Protein AF-L7JK19-F1 (afdb_monomer_lite)

pLDDT: mean 79.65, std 25.11, range [22.16, 98.88]

Organism: Pyricularia oryzae (strain P131) (NCBI:txid1143193)

Foldseek 3Di:
DDDDDDDDDDDDDDDDDDDPPDCDDPPDDDVVNCLLQCVLVVVVVVQQVVQVVVCVVVVLLVQVVFDWQDCDVPDADFPPADFQDQDPQWRQRHPPDLLRIWGKFLKTFHIFDWVVNLVDPGFQWFAKEWDADPVGWIKMWTDGQQFIWIFTQDLSRDTQTAATEGQQAGGDSQKAWYDAFQWIWIFGQPFQRAIWIAGNVVSVPTDSVDHDHDDPVPGTLAGHQPFPRRHARYKEDANVQQKIWGAQGDDCPDPQNRHTWIWGRPPRNDIDTQAHDNPQHGFQDKYWAQDQALQPVRHRFIWIQTQRQFWGWIKRCSRRHDIDTLDTDGDFQRGGFHDKDAQDRNYGFKIKTFRQCSLVVLTDPNVVQFGKIWIWGCNDVNDIDRQAMDTDQAHFGWADWDHDNQWIWTFTAQQGTWIKGNVCCVVPVNCPVIDTNIGIGNHSVCCPPDRRTHHGHFFFNYKYQPRQSRWIWTATRRHGITIMHRNPPPRPPPVPPVCPPVNVVLCVLLVLLVVLLVLCVLLVALCNVLSVLLNVLSVLLVVLLVLLVVVVVVVVVVVVCPPDDDDDDPCSVVVSVVSLVVSVVSLVVSLVVLVCCLVCVLVSVVVSLVVCLVVLVQSNLVSLCVVQVAAEAPFQPHSGDDFDADPPGDGDGPCRPRVHGHHSNVVSSVSSNVSSVSSSVSSVVSVVSSVLSVCVSVCDPVSVVVCVCVVVVVVPDDDDDSHDDDDDDDDDDDDDDDDDDDDYDDDDDDDDDDDDDDDDDDDDDDDDDDDDDDDDDDDDDDDDDDDDDDDDDDDDDDDDDDDD

Secondary structure (DSSP, 8-state):
-------------------------GGG--HHHHHHTTHHHHHHHHHHHHHHHHHHHTTTT-GGGSPPP----SS---SSSS-B--BTTEEESSTT-GGGEEEEESEEEEEEEETTTTT-SS-----EEEEE-TT--EEEEEEETTEEEEEEE-TT--EEEEEEEE-SSS--S-EEEEEETTEEEEEESSTT--EEEEEGGGGTT--TTS-EE--TTTTEEEEE--STTS--SEEEEETTTTEEEEES-S-TTSTTTTSEEEEE-SSTTS--EEEEE-TTS--SEEEEEE--SS-TTTTT-EEEEEE-BS-EEEEE-SSTTS-EEEEEE--TT-S-EEEEEES-SSS-SEEEEEETTHHHHT-GGGGGSB-EEEEEE-SSTTS-EEEEEEE-SS-B----EEEETTEEEEE-BTT-EEEEE-TTTTT-TT-TT-EEEEEE-S-TTTTTSTTSS-SSS-SEEEEE---TT-EEEEEESSSEEEEEEETT------------HHHHHHHHHHHHHHHHHHHHHHTT-TTHHHHHHHHHHHHHHHHHHHHHHHHHHHHHHTTT-TTT-----STHHHHHHHHHHHHHHHHHHHHHHHHHGGGTHHHHHHHHHHHHHHTT-HHHHHHHHHHTT--SSSSTTSS--SPPBPTTSPBPPHHHHH---S-SHHHHHHHHHHHHHHHHHHHHHHHHHHHHHHHHHHT-HHHHHHHHHHHHHHTTS----SS---------------------------------------------------------------------------------

Sequence (804 aa):
MKSIHILAALTGLDTVVGAASGVASAAGATREMLYESGQIHMDIMAKKEAYWASREAEGIMNSSQYPSYSTDSSNFRLAEAAPVPCVNGLAKVRPNDAKYTFKCSNVDFYDFVSHADLGSTRGEGASSWGWTSPEGREFVAIAQSDGAAFAEVTKEGKLVYLGRLPQYSSVSIWREMKGYKNYLVIGSEATNHGVQIFDFRKLLTVDPAKPVVFSNTRDLTARWNGLPTGRSHNVVVNEEKNYGVAVGAMPRTSTCRSGLIFFDLTDPANPKDLGCASGDGYVHDAQCIVYRGPDTKYNGRDICYGYNEDTLTIYDVTDKKSTKIISRTTYPGAAYTHQGWVTNTTWQEYLVLDDEYDEYDRVGPGSQRRAVTYFWDIRSLDAPKQTGFFRSSVNGVDHNQFVVGKYAFQSNYGSGLRVLDLSTLPRDPTGAGVSEVAYFDVYPEDDNMTGGGQVEFQGTWSSYPFFKSGFIVVNTIERGAYVLKMTNREAGSCSRRTSSWGDMLFLGVVGAAIYEIVHATQLSLPTYPLTIPVLLLPLLALANTLFAVRSTALRLRARGDLATAKPFPPHPTTLVTILQIIQAIIAAVLATLLAATPAVDSCLLEQRWQHMYSAHDGDGIRRIQDALGCCGFNSPRDRAWPFPHGRGGQQTRCEEAWGRHGSCRAPWTDAMRVGVGVELGVVVVVEIVQVLVLLVLTGFPYVRRGLWYIMNHQTNRREYPVHNAWRERCTHDRERNGDLYRDRPLLAAEGSDAESCDEDEDATNEQPCGHCGRKSDGEQTQESANNLLALDSSIVPNVWRGDT

Structure (mmCIF, N/CA/C/O backbone):
data_AF-L7JK19-F1
#
_entry.id   AF-L7JK19-F1
#
loop_
_atom_site.group_PDB
_atom_site.id
_atom_site.type_symbol
_atom_site.label_atom_id
_atom_site.label_alt_id
_atom_site.label_comp_id
_atom_site.label_asym_id
_atom_site.label_entity_id
_atom_site.label_seq_id
_atom_site.pdbx_PDB_ins_code
_atom_site.Cartn_x
_atom_site.Cartn_y
_atom_site.Cartn_z
_atom_site.occupancy
_atom_site.B_iso_or_equiv
_atom_site.auth_seq_id
_atom_site.auth_comp_id
_atom_site.auth_asym_id
_atom_site.auth_atom_id
_atom_site.pdbx_PDB_model_num
ATOM 1 N N . MET A 1 1 ? 62.896 -20.019 35.235 1.00 31.55 1 MET A N 1
ATOM 2 C CA . MET A 1 1 ? 64.074 -19.514 35.986 1.00 31.55 1 MET A CA 1
ATOM 3 C C . MET A 1 1 ? 63.941 -18.003 36.112 1.00 31.55 1 MET A C 1
ATOM 5 O O . MET A 1 1 ? 63.598 -17.432 35.091 1.00 31.55 1 MET A O 1
ATOM 9 N N . LYS A 1 2 ? 64.268 -17.398 37.273 1.00 30.81 2 LYS A N 1
ATOM 10 C CA . LYS A 1 2 ? 64.344 -15.932 37.542 1.00 30.81 2 LYS A CA 1
ATOM 11 C C . LYS A 1 2 ? 63.002 -15.178 37.318 1.00 30.81 2 LYS A C 1
ATOM 13 O O . LYS A 1 2 ? 62.566 -15.091 36.183 1.00 30.81 2 LYS A O 1
ATOM 18 N N . SER A 1 3 ? 62.208 -14.713 38.296 1.00 31.53 3 SER A N 1
ATOM 19 C CA . SER A 1 3 ? 62.415 -14.148 39.659 1.00 31.53 3 SER A CA 1
ATOM 20 C C . SER A 1 3 ? 62.806 -12.658 39.681 1.00 31.53 3 SER A C 1
ATOM 22 O O . SER A 1 3 ? 63.523 -12.239 38.781 1.00 31.53 3 SER A O 1
ATOM 24 N N . ILE A 1 4 ? 62.428 -11.952 40.775 1.00 36.91 4 ILE A N 1
ATOM 25 C CA . ILE A 1 4 ? 62.738 -10.538 41.155 1.00 36.91 4 ILE A CA 1
ATOM 26 C C . ILE A 1 4 ? 61.812 -9.486 40.487 1.00 36.91 4 ILE A C 1
ATOM 28 O O . ILE A 1 4 ? 61.564 -9.619 39.297 1.00 36.91 4 ILE A O 1
ATOM 32 N N . HIS A 1 5 ? 61.310 -8.388 41.097 1.00 34.41 5 HIS A N 1
ATOM 33 C CA . HIS A 1 5 ? 60.903 -7.930 42.468 1.00 34.41 5 HIS A CA 1
ATOM 34 C C . HIS A 1 5 ? 60.255 -6.501 42.297 1.00 34.41 5 HIS A C 1
ATOM 36 O O . HIS A 1 5 ? 60.259 -6.015 41.171 1.00 34.41 5 HIS A O 1
ATOM 42 N N . ILE A 1 6 ? 59.674 -5.735 43.249 1.00 29.83 6 ILE A N 1
ATOM 43 C CA . ILE A 1 6 ? 59.471 -5.797 44.722 1.00 29.83 6 ILE A CA 1
ATOM 44 C C . ILE A 1 6 ? 58.149 -5.065 45.132 1.00 29.83 6 ILE A C 1
ATOM 46 O O . ILE A 1 6 ? 57.419 -4.601 44.263 1.00 29.83 6 ILE A O 1
ATOM 50 N N . LEU A 1 7 ? 57.831 -4.951 46.434 1.00 27.73 7 LEU A N 1
ATOM 51 C CA . LEU A 1 7 ? 56.705 -4.166 46.999 1.00 27.73 7 LEU A CA 1
ATOM 52 C C . LEU A 1 7 ? 57.021 -2.662 47.190 1.00 27.73 7 LEU A C 1
ATOM 54 O O . LEU A 1 7 ? 58.099 -2.332 47.675 1.00 27.73 7 LEU A O 1
ATOM 58 N N . ALA A 1 8 ? 56.032 -1.780 46.993 1.00 26.56 8 ALA A N 1
ATOM 59 C CA . ALA A 1 8 ? 55.906 -0.475 47.671 1.00 26.56 8 ALA A CA 1
ATOM 60 C C . ALA A 1 8 ? 54.434 -0.007 47.633 1.00 26.56 8 ALA A C 1
ATOM 62 O O . ALA A 1 8 ? 53.707 -0.394 46.719 1.00 26.56 8 ALA A O 1
ATOM 63 N N . ALA A 1 9 ? 53.970 0.780 48.612 1.00 26.75 9 ALA A N 1
ATOM 64 C CA . ALA A 1 9 ? 52.547 1.116 48.755 1.00 26.75 9 ALA A CA 1
ATOM 65 C C . ALA A 1 9 ? 52.278 2.507 49.367 1.00 26.75 9 ALA A C 1
ATOM 67 O O . ALA A 1 9 ? 53.083 2.999 50.149 1.00 26.75 9 ALA A O 1
ATOM 68 N N . LEU A 1 10 ? 51.081 3.035 49.067 1.00 27.39 10 LEU A N 1
ATOM 69 C CA . LEU A 1 10 ? 50.302 4.045 49.810 1.00 27.39 10 LEU A CA 1
ATOM 70 C C . LEU A 1 10 ? 50.935 5.420 50.109 1.00 27.39 10 LEU A C 1
ATOM 72 O O . LEU A 1 10 ? 51.762 5.565 51.003 1.00 27.39 10 LEU A O 1
ATOM 76 N N . THR A 1 11 ? 50.357 6.475 49.525 1.00 29.42 11 THR A N 1
ATOM 77 C CA . THR A 1 11 ? 49.696 7.577 50.273 1.00 29.42 11 THR A CA 1
ATOM 78 C C . THR A 1 11 ? 48.943 8.507 49.310 1.00 29.42 11 THR A C 1
ATOM 80 O O . THR A 1 11 ? 49.344 8.643 48.159 1.00 29.42 11 THR A O 1
ATOM 83 N N . GLY A 1 12 ? 47.856 9.140 49.776 1.00 25.69 12 GLY A N 1
ATOM 84 C CA . GLY A 1 12 ? 47.036 10.080 48.992 1.00 25.69 12 GLY A CA 1
ATOM 85 C C . GLY A 1 12 ? 45.582 9.625 48.840 1.00 25.69 12 GLY A C 1
ATOM 86 O O . GLY A 1 12 ? 45.252 8.916 47.894 1.00 25.69 12 GLY A O 1
ATOM 87 N N . LEU A 1 13 ? 44.725 10.031 49.781 1.00 29.91 13 LEU A N 1
ATOM 88 C CA . LEU A 1 13 ? 43.270 9.857 49.720 1.00 29.91 13 LEU A CA 1
ATOM 89 C C . LEU A 1 13 ? 42.568 11.219 49.529 1.00 29.91 13 LEU A C 1
ATOM 91 O O . LEU A 1 13 ? 43.178 12.266 49.729 1.00 29.91 13 LEU A O 1
ATOM 95 N N . ASP A 1 14 ? 41.266 11.128 49.248 1.00 27.88 14 ASP A N 1
ATOM 96 C CA . ASP A 1 14 ? 40.206 12.141 49.398 1.00 27.88 14 ASP A CA 1
ATOM 97 C C . ASP A 1 14 ? 39.955 13.197 48.303 1.00 27.88 14 ASP A C 1
ATOM 99 O O . ASP A 1 14 ? 40.833 13.909 47.826 1.00 27.88 14 ASP A O 1
ATOM 103 N N . THR A 1 15 ? 38.653 13.332 48.001 1.00 29.36 15 THR A N 1
ATOM 104 C CA . THR A 1 15 ? 37.989 14.202 47.002 1.00 29.36 15 THR A CA 1
ATOM 105 C C . THR A 1 15 ? 38.393 13.911 45.544 1.00 29.36 15 THR A C 1
ATOM 107 O O . THR A 1 15 ? 39.557 13.950 45.184 1.00 29.36 15 THR A O 1
ATOM 110 N N . VAL A 1 16 ? 37.485 13.570 44.623 1.00 30.08 16 VAL A N 1
ATOM 111 C CA . VAL A 1 16 ? 36.090 14.025 44.449 1.00 30.08 16 VAL A CA 1
ATOM 112 C C . VAL A 1 16 ? 35.082 12.864 44.392 1.00 30.08 16 VAL A C 1
ATOM 114 O O . VAL A 1 16 ? 35.345 11.828 43.791 1.00 30.08 16 VAL A O 1
ATOM 117 N N . VAL A 1 17 ? 33.886 13.073 44.957 1.00 38.72 17 VAL A N 1
ATOM 118 C CA . VAL A 1 17 ? 32.705 12.216 44.740 1.00 38.72 17 VAL A CA 1
ATOM 119 C C . VAL A 1 17 ? 31.869 12.788 43.592 1.00 38.72 17 VAL A C 1
ATOM 121 O O . VAL A 1 17 ? 31.407 13.923 43.683 1.00 38.72 17 VAL A O 1
ATOM 124 N N . GLY A 1 18 ? 31.634 12.005 42.536 1.00 37.06 18 GLY A N 1
ATOM 125 C CA . GLY A 1 18 ? 30.728 12.374 41.443 1.00 37.06 18 GLY A CA 1
ATOM 126 C C . GLY A 1 18 ? 30.811 11.437 40.232 1.00 37.06 18 GLY A C 1
ATOM 127 O O . GLY A 1 18 ? 31.878 10.920 39.926 1.00 37.06 18 GLY A O 1
ATOM 128 N N . ALA A 1 19 ? 29.681 11.242 39.543 1.00 34.31 19 ALA A N 1
ATOM 129 C CA . ALA A 1 19 ? 29.569 10.573 38.236 1.00 34.31 19 ALA A CA 1
ATOM 130 C C . ALA A 1 19 ? 30.125 9.128 38.126 1.00 34.31 19 ALA A C 1
ATOM 132 O O . ALA A 1 19 ? 30.919 8.821 37.241 1.00 34.31 19 ALA A O 1
ATOM 133 N N . ALA A 1 20 ? 29.624 8.208 38.960 1.00 33.53 20 ALA A N 1
ATOM 134 C CA . ALA A 1 20 ? 29.846 6.758 38.819 1.00 33.53 20 ALA A CA 1
ATOM 135 C C . ALA A 1 20 ? 28.525 5.953 38.833 1.00 33.53 20 ALA A C 1
ATOM 137 O O . ALA A 1 20 ? 28.400 4.928 39.497 1.00 33.53 20 ALA A O 1
ATOM 138 N N . SER A 1 21 ? 27.511 6.440 38.112 1.00 34.91 21 SER A N 1
ATOM 139 C CA . SER A 1 21 ? 26.184 5.817 38.001 1.00 34.91 21 SER A CA 1
ATOM 140 C C . SER A 1 21 ? 25.617 6.055 36.598 1.00 34.91 21 SER A C 1
ATOM 142 O O . SER A 1 21 ? 25.100 7.135 36.319 1.00 34.91 21 SER A O 1
ATOM 144 N N . GLY A 1 22 ? 25.763 5.076 35.700 1.00 34.44 22 GLY A N 1
ATOM 145 C CA . GLY A 1 22 ? 25.378 5.243 34.289 1.00 34.44 22 GLY A CA 1
ATOM 146 C C . GLY A 1 22 ? 25.794 4.129 33.320 1.00 34.44 22 GLY A C 1
ATOM 147 O O . GLY A 1 22 ? 25.363 4.154 32.176 1.00 34.44 22 GLY A O 1
ATOM 148 N N . VAL A 1 23 ? 26.581 3.134 33.752 1.00 38.38 23 VAL A N 1
ATOM 149 C CA . VAL A 1 23 ? 26.913 1.942 32.942 1.00 38.38 23 VAL A CA 1
ATOM 150 C C . VAL A 1 23 ? 26.342 0.689 33.611 1.00 38.38 23 VAL A C 1
ATOM 152 O O . VAL A 1 23 ? 27.064 -0.182 34.089 1.00 38.38 23 VAL A O 1
ATOM 155 N N . ALA A 1 24 ? 25.011 0.628 33.687 1.00 34.28 24 ALA A N 1
ATOM 156 C CA . ALA A 1 24 ? 24.308 -0.628 33.928 1.00 34.28 24 ALA A CA 1
ATOM 157 C C . ALA A 1 24 ? 24.296 -1.434 32.619 1.00 34.28 24 ALA A C 1
ATOM 159 O O . ALA A 1 24 ? 24.050 -0.885 31.547 1.00 34.28 24 ALA A O 1
ATOM 160 N N . SER A 1 25 ? 24.611 -2.726 32.687 1.00 41.53 25 SER A N 1
ATOM 161 C CA . SER A 1 25 ? 24.789 -3.567 31.501 1.00 41.53 25 SER A CA 1
ATOM 162 C C . SER A 1 25 ? 23.486 -3.798 30.731 1.00 41.53 25 SER A C 1
ATOM 164 O O . SER A 1 25 ? 22.486 -4.185 31.334 1.00 41.53 25 SER A O 1
ATOM 166 N N . ALA A 1 26 ? 23.541 -3.741 29.396 1.00 48.03 26 ALA A N 1
ATOM 167 C CA . ALA A 1 26 ? 22.440 -4.149 28.512 1.00 48.03 26 ALA A CA 1
ATOM 168 C C . ALA A 1 26 ? 21.993 -5.620 28.697 1.00 48.03 26 ALA A C 1
ATOM 170 O O . ALA A 1 26 ? 20.889 -5.985 28.310 1.00 48.03 26 ALA A O 1
ATOM 171 N N . ALA A 1 27 ? 22.805 -6.453 29.361 1.00 46.53 27 ALA A N 1
ATOM 172 C CA . ALA A 1 27 ? 22.542 -7.859 29.687 1.00 46.53 27 ALA A CA 1
ATOM 173 C C . ALA A 1 27 ? 21.400 -8.111 30.710 1.00 46.53 27 ALA A C 1
ATOM 175 O O . ALA A 1 27 ? 21.355 -9.176 31.323 1.00 46.53 27 ALA A O 1
ATOM 176 N N . GLY A 1 28 ? 20.507 -7.140 30.930 1.00 48.81 28 GLY A N 1
ATOM 177 C CA . GLY A 1 28 ? 19.396 -7.233 31.886 1.00 48.81 28 GLY A CA 1
ATOM 178 C C . GLY A 1 28 ? 18.142 -6.428 31.522 1.00 48.81 28 GLY A C 1
ATOM 179 O O . GLY A 1 28 ? 17.250 -6.316 32.358 1.00 48.81 28 GLY A O 1
ATOM 180 N N . ALA A 1 29 ? 18.063 -5.862 30.313 1.00 64.38 29 ALA A N 1
ATOM 181 C CA . ALA A 1 29 ? 16.834 -5.247 29.808 1.00 64.38 29 ALA A CA 1
ATOM 182 C C . ALA A 1 29 ? 15.864 -6.326 29.293 1.00 64.38 29 ALA A C 1
ATOM 184 O O . ALA A 1 29 ? 16.297 -7.328 28.722 1.00 64.38 29 ALA A O 1
ATOM 185 N N . THR A 1 30 ? 14.556 -6.127 29.470 1.00 84.31 30 THR A N 1
ATOM 186 C CA . THR A 1 30 ? 13.539 -6.986 28.834 1.00 84.31 30 THR A CA 1
ATOM 187 C C . THR A 1 30 ? 13.326 -6.565 27.370 1.00 84.31 30 THR A C 1
ATOM 189 O O . THR A 1 30 ? 13.717 -5.460 26.986 1.00 84.31 30 THR A O 1
ATOM 192 N N . ARG A 1 31 ? 12.722 -7.413 26.520 1.00 84.44 31 ARG A N 1
ATOM 193 C CA . ARG A 1 31 ? 12.543 -7.087 25.085 1.00 84.44 31 ARG A CA 1
ATOM 194 C C . ARG A 1 31 ? 11.661 -5.845 24.902 1.00 84.44 31 ARG A C 1
ATOM 196 O O . ARG A 1 31 ? 11.949 -5.010 24.054 1.00 84.44 31 ARG A O 1
ATOM 203 N N . GLU A 1 32 ? 10.674 -5.664 25.774 1.00 84.62 32 GLU A N 1
ATOM 204 C CA . GLU A 1 32 ? 9.785 -4.499 25.837 1.00 84.62 32 GLU A CA 1
ATOM 205 C C . GLU A 1 32 ? 10.568 -3.201 26.110 1.00 84.62 32 GLU A C 1
ATOM 207 O O . GLU A 1 32 ? 10.351 -2.192 25.443 1.00 84.62 32 GLU A O 1
ATOM 212 N N . MET A 1 33 ? 11.553 -3.233 27.020 1.00 88.94 33 MET A N 1
ATOM 213 C CA . MET A 1 33 ? 12.442 -2.088 27.273 1.00 88.94 33 MET A CA 1
ATOM 214 C C . MET A 1 33 ? 13.320 -1.748 26.056 1.00 88.94 33 MET A C 1
ATOM 216 O O . MET A 1 33 ? 13.672 -0.584 25.849 1.00 88.94 33 MET A O 1
ATOM 220 N N . LEU A 1 34 ? 13.687 -2.749 25.248 1.00 92.25 34 LEU A N 1
ATOM 221 C CA . LEU A 1 34 ? 14.481 -2.568 24.029 1.00 92.25 34 LEU A CA 1
ATOM 222 C C . LEU A 1 34 ? 13.647 -2.017 22.853 1.00 92.25 34 LEU A C 1
ATOM 224 O O . LEU A 1 34 ? 14.204 -1.310 22.012 1.00 92.25 34 LEU A O 1
ATOM 228 N N . TYR A 1 35 ? 12.329 -2.251 22.827 1.00 91.44 35 TYR A N 1
ATOM 229 C CA . TYR A 1 35 ? 11.398 -1.542 21.936 1.00 91.44 35 TYR A CA 1
ATOM 230 C C . TYR A 1 35 ? 11.131 -0.103 22.411 1.00 91.44 35 TYR A C 1
ATOM 232 O O . TYR A 1 35 ? 11.278 0.833 21.624 1.00 91.44 35 TYR A O 1
ATOM 240 N N . GLU A 1 36 ? 10.821 0.122 23.698 1.00 87.50 36 GLU A N 1
ATOM 241 C CA . GLU A 1 36 ? 10.519 1.478 24.203 1.00 87.50 36 GLU A CA 1
ATOM 242 C C . GLU A 1 36 ? 11.718 2.437 24.056 1.00 87.50 36 GLU A C 1
ATOM 244 O O . GLU A 1 36 ? 11.546 3.602 23.690 1.00 87.50 36 GLU A O 1
ATOM 249 N N . SER A 1 37 ? 12.941 1.943 24.273 1.00 90.50 37 SER A N 1
ATOM 250 C CA . SER A 1 37 ? 14.176 2.702 24.008 1.00 90.50 37 SER A CA 1
ATOM 251 C C . SER A 1 37 ? 14.511 2.852 22.517 1.00 90.50 37 SER A C 1
ATOM 253 O O . SER A 1 37 ? 15.313 3.714 22.161 1.00 90.50 37 SER A O 1
ATOM 255 N N . GLY A 1 38 ? 13.901 2.048 21.641 1.00 92.00 38 GLY A N 1
ATOM 256 C CA . GLY A 1 38 ? 14.203 2.002 20.209 1.00 92.00 38 GLY A CA 1
ATOM 257 C C . GLY A 1 38 ? 15.519 1.305 19.859 1.00 92.00 38 GLY A C 1
ATOM 258 O O . GLY A 1 38 ? 16.015 1.492 18.751 1.00 92.00 38 GLY A O 1
ATOM 259 N N . GLN A 1 39 ? 16.097 0.508 20.762 1.00 93.75 39 GLN A N 1
ATOM 260 C CA . GLN A 1 39 ? 17.329 -0.233 20.481 1.00 93.75 39 GLN A CA 1
ATOM 261 C C . GLN A 1 39 ? 17.123 -1.269 19.367 1.00 93.75 39 GLN A C 1
ATOM 263 O O . GLN A 1 39 ? 17.914 -1.300 18.431 1.00 93.75 39 GLN A O 1
ATOM 268 N N . ILE A 1 40 ? 16.026 -2.040 19.409 1.00 92.88 40 ILE A N 1
ATOM 269 C CA . ILE A 1 40 ? 15.709 -3.045 18.371 1.00 92.88 40 ILE A CA 1
ATOM 270 C C . ILE A 1 40 ? 15.592 -2.386 16.989 1.00 92.88 40 ILE A C 1
ATOM 272 O O . ILE A 1 40 ? 16.173 -2.871 16.023 1.00 92.88 40 ILE A O 1
ATOM 276 N N . HIS A 1 41 ? 14.925 -1.233 16.913 1.00 93.25 41 HIS A N 1
ATOM 277 C CA . HIS A 1 41 ? 14.847 -0.418 15.701 1.00 93.25 41 HIS A CA 1
ATOM 278 C C . HIS A 1 41 ? 16.232 -0.012 15.182 1.00 93.25 41 HIS A C 1
ATOM 280 O O . HIS A 1 41 ? 16.543 -0.236 14.016 1.00 93.25 41 HIS A O 1
ATOM 286 N N . MET A 1 42 ? 17.090 0.551 16.041 1.00 92.81 42 MET A N 1
ATOM 287 C CA . MET A 1 42 ? 18.441 0.964 15.642 1.00 92.81 42 MET A CA 1
ATOM 288 C C . MET A 1 42 ? 19.294 -0.220 15.166 1.00 92.81 42 MET A C 1
ATOM 290 O O . MET A 1 42 ? 20.009 -0.080 14.175 1.00 92.81 42 MET A O 1
ATOM 294 N N . ASP A 1 43 ? 19.185 -1.382 15.813 1.00 95.12 43 ASP A N 1
ATOM 295 C CA . ASP A 1 43 ? 19.914 -2.596 15.430 1.00 95.12 43 ASP A CA 1
ATOM 296 C C . ASP A 1 43 ? 19.440 -3.144 14.068 1.00 95.12 43 ASP A C 1
ATOM 298 O O . ASP A 1 43 ? 20.265 -3.501 13.222 1.00 95.12 43 ASP A O 1
ATOM 302 N N . ILE A 1 44 ? 18.124 -3.151 13.816 1.00 95.19 44 ILE A N 1
ATOM 303 C CA . ILE A 1 44 ? 17.522 -3.559 12.534 1.00 95.19 44 ILE A CA 1
ATOM 304 C C . ILE A 1 44 ? 17.922 -2.592 11.411 1.00 95.19 44 ILE A C 1
ATOM 306 O O . ILE A 1 44 ? 18.394 -3.029 10.359 1.00 95.19 44 ILE A O 1
ATOM 310 N N . MET A 1 45 ? 17.800 -1.281 11.633 1.00 94.12 45 MET A N 1
ATOM 311 C CA . MET A 1 45 ? 18.158 -0.262 10.638 1.00 94.12 45 MET A CA 1
ATOM 312 C C . MET A 1 45 ? 19.657 -0.317 10.306 1.00 94.12 45 MET A C 1
ATOM 314 O O . MET A 1 45 ? 20.019 -0.363 9.131 1.00 94.12 45 MET A O 1
ATOM 318 N N . ALA A 1 46 ? 20.530 -0.444 11.313 1.00 95.69 46 ALA A N 1
ATOM 319 C CA . ALA A 1 46 ? 21.968 -0.620 11.105 1.00 95.69 46 ALA A CA 1
ATOM 320 C C . ALA A 1 46 ? 22.308 -1.923 10.354 1.00 95.69 46 ALA A C 1
ATOM 322 O O . ALA A 1 46 ? 23.221 -1.935 9.525 1.00 95.69 46 ALA A O 1
ATOM 323 N N . LYS A 1 47 ? 21.568 -3.020 10.584 1.00 95.94 47 LYS A N 1
ATOM 324 C CA . LYS A 1 47 ? 21.715 -4.277 9.826 1.00 95.94 47 LYS A CA 1
ATOM 325 C C . LYS A 1 47 ? 21.301 -4.116 8.355 1.00 95.94 47 LYS A C 1
ATOM 327 O O . LYS A 1 47 ? 21.995 -4.661 7.492 1.00 95.94 47 LYS A O 1
ATOM 332 N N . LYS A 1 48 ? 20.232 -3.369 8.051 1.00 96.62 48 LYS A N 1
ATOM 333 C CA . LYS A 1 48 ? 19.819 -3.054 6.667 1.00 96.62 48 LYS A CA 1
ATOM 334 C C . LYS A 1 48 ? 20.840 -2.156 5.962 1.00 96.62 48 LYS A C 1
ATOM 336 O O . LYS A 1 48 ? 21.294 -2.489 4.870 1.00 96.62 48 LYS A O 1
ATOM 341 N N . GLU A 1 49 ? 21.282 -1.080 6.611 1.00 95.56 49 GLU A N 1
ATOM 342 C CA . GLU A 1 49 ? 22.293 -0.163 6.063 1.00 95.56 49 GLU A CA 1
ATOM 343 C C . GLU A 1 49 ? 23.634 -0.869 5.808 1.00 95.56 49 GLU A C 1
ATOM 345 O O . GLU A 1 49 ? 24.210 -0.726 4.729 1.00 95.56 49 GLU A O 1
ATOM 350 N N . ALA A 1 50 ? 24.100 -1.713 6.737 1.00 97.25 50 ALA A N 1
ATOM 351 C CA . ALA A 1 50 ? 25.299 -2.530 6.538 1.00 97.25 50 ALA A CA 1
ATOM 352 C C . ALA A 1 50 ? 25.146 -3.541 5.386 1.00 97.25 50 ALA A C 1
ATOM 354 O O . ALA A 1 50 ? 26.117 -3.820 4.675 1.00 97.25 50 ALA A O 1
ATOM 355 N N . TYR A 1 51 ? 23.938 -4.073 5.168 1.00 96.88 51 TYR A N 1
ATOM 356 C CA . TYR A 1 51 ? 23.656 -4.933 4.023 1.00 96.88 51 TYR A CA 1
ATOM 357 C C . TYR A 1 51 ? 23.752 -4.159 2.702 1.00 96.88 51 TYR A C 1
ATOM 359 O O . TYR A 1 51 ? 24.519 -4.556 1.821 1.00 96.88 51 TYR A O 1
ATOM 367 N N . TRP A 1 52 ? 23.052 -3.030 2.569 1.00 96.88 52 TRP A N 1
ATOM 368 C CA . TRP A 1 52 ? 23.077 -2.222 1.345 1.00 96.88 52 TRP A CA 1
ATOM 369 C C . TRP A 1 52 ? 24.460 -1.644 1.040 1.00 96.88 52 TRP A C 1
ATOM 371 O O . TRP A 1 52 ? 24.887 -1.711 -0.109 1.00 96.88 52 TRP A O 1
ATOM 381 N N . ALA A 1 53 ? 25.214 -1.198 2.049 1.00 96.38 53 ALA A N 1
ATOM 382 C CA . ALA A 1 53 ? 26.598 -0.753 1.872 1.00 96.38 53 ALA A CA 1
ATOM 383 C C . ALA A 1 53 ? 27.510 -1.868 1.316 1.00 96.38 53 ALA A C 1
ATOM 385 O O . ALA A 1 53 ? 28.392 -1.599 0.499 1.00 96.38 53 ALA A O 1
ATOM 386 N N . SER A 1 54 ? 27.277 -3.136 1.689 1.00 97.44 54 SER A N 1
ATOM 387 C CA . SER A 1 54 ? 28.004 -4.268 1.088 1.00 97.44 54 SER A CA 1
ATOM 388 C C . SER A 1 54 ? 27.650 -4.470 -0.393 1.00 97.44 54 SER A C 1
ATOM 390 O O . SER A 1 54 ? 28.535 -4.725 -1.208 1.00 97.44 54 SER A O 1
ATOM 392 N N . ARG A 1 55 ? 26.381 -4.263 -0.774 1.00 96.62 55 ARG A N 1
ATOM 393 C CA . ARG A 1 55 ? 25.912 -4.352 -2.168 1.00 96.62 55 ARG A CA 1
ATOM 394 C C . ARG A 1 55 ? 26.335 -3.139 -3.006 1.00 96.62 55 ARG A C 1
ATOM 396 O O . ARG A 1 55 ? 26.564 -3.292 -4.203 1.00 96.62 55 ARG A O 1
ATOM 403 N N . GLU A 1 56 ? 26.494 -1.956 -2.409 1.00 95.69 56 GLU A N 1
ATOM 404 C CA . GLU A 1 56 ? 27.105 -0.785 -3.062 1.00 95.69 56 GLU A CA 1
ATOM 405 C C . GLU A 1 56 ? 28.590 -1.055 -3.351 1.00 95.69 56 GLU A C 1
ATOM 407 O O . GLU A 1 56 ? 29.042 -0.847 -4.476 1.00 95.69 56 GLU A O 1
ATOM 412 N N . ALA A 1 57 ? 29.330 -1.614 -2.385 1.00 97.06 57 ALA A N 1
ATOM 413 C CA . ALA A 1 57 ? 30.744 -1.972 -2.544 1.00 97.06 57 ALA A CA 1
ATOM 414 C C . ALA A 1 57 ? 30.992 -3.091 -3.579 1.00 97.06 57 ALA A C 1
ATOM 416 O O . ALA A 1 57 ? 32.020 -3.090 -4.255 1.00 97.06 57 ALA A O 1
ATOM 417 N N . GLU A 1 58 ? 30.048 -4.021 -3.745 1.00 96.50 58 GLU A N 1
ATOM 418 C CA . GLU A 1 58 ? 30.032 -5.004 -4.843 1.00 96.50 58 GLU A CA 1
ATOM 419 C C . GLU A 1 58 ? 29.586 -4.408 -6.194 1.00 96.50 58 GLU A C 1
ATOM 421 O O . GLU A 1 58 ? 29.659 -5.076 -7.226 1.00 96.50 58 GLU A O 1
ATOM 426 N N . GLY A 1 59 ? 29.110 -3.160 -6.206 1.00 95.69 59 GLY A N 1
ATOM 427 C CA . GLY A 1 59 ? 28.595 -2.467 -7.384 1.00 95.69 59 GLY A CA 1
ATOM 428 C C . GLY A 1 59 ? 27.166 -2.847 -7.783 1.00 95.69 59 GLY A C 1
ATOM 429 O O . GLY A 1 59 ? 26.672 -2.314 -8.772 1.00 95.69 59 GLY A O 1
ATOM 430 N N . ILE A 1 60 ? 26.474 -3.719 -7.041 1.00 95.06 60 ILE A N 1
ATOM 431 C CA . ILE A 1 60 ? 25.104 -4.186 -7.340 1.00 95.06 60 ILE A CA 1
ATOM 432 C C . ILE A 1 60 ? 24.099 -3.023 -7.338 1.00 95.06 60 ILE A C 1
ATOM 434 O O . ILE A 1 60 ? 23.233 -2.962 -8.203 1.00 95.06 60 ILE A O 1
ATOM 438 N N . MET A 1 61 ? 24.264 -2.046 -6.443 1.00 95.81 61 MET A N 1
ATOM 439 C CA . MET A 1 61 ? 23.371 -0.876 -6.354 1.00 95.81 61 MET A CA 1
ATOM 440 C C . MET A 1 61 ? 23.500 0.091 -7.552 1.00 95.81 61 MET A C 1
ATOM 442 O O . MET A 1 61 ? 22.671 0.985 -7.717 1.00 95.81 61 MET A O 1
ATOM 446 N N . ASN A 1 62 ? 24.512 -0.073 -8.420 1.00 96.44 62 ASN A N 1
ATOM 447 C CA . ASN A 1 62 ? 24.648 0.731 -9.636 1.00 96.44 62 ASN A CA 1
ATOM 448 C C . ASN A 1 62 ? 23.604 0.310 -10.680 1.00 96.44 62 ASN A C 1
ATOM 450 O O . ASN A 1 62 ? 23.857 -0.546 -11.535 1.00 96.44 62 ASN A O 1
ATOM 454 N N . SER A 1 63 ? 22.443 0.958 -10.623 1.00 95.62 63 SER A N 1
ATOM 455 C CA . SER A 1 63 ? 21.301 0.701 -11.506 1.00 95.62 63 SER A CA 1
ATOM 456 C C . SER A 1 63 ? 21.620 0.742 -13.011 1.00 95.62 63 SER A C 1
ATOM 458 O O . SER A 1 63 ? 20.998 0.016 -13.785 1.00 95.62 63 SER A O 1
ATOM 460 N N . SER A 1 64 ? 22.642 1.500 -13.428 1.00 93.75 64 SER A N 1
ATOM 461 C CA . SER A 1 64 ? 23.072 1.627 -14.833 1.00 93.75 64 SER A CA 1
ATOM 462 C C . SER A 1 64 ? 23.547 0.310 -15.466 1.00 93.75 64 SER A C 1
ATOM 464 O O . SER A 1 64 ? 23.688 0.229 -16.684 1.00 93.75 64 SER A O 1
ATOM 466 N N . GLN A 1 65 ? 23.829 -0.727 -14.665 1.00 92.94 65 GLN A N 1
ATOM 467 C CA . GLN A 1 65 ? 24.202 -2.054 -15.173 1.00 92.94 65 GLN A CA 1
ATOM 468 C C . GLN A 1 65 ? 23.003 -2.894 -15.646 1.00 92.94 65 GLN A C 1
ATOM 470 O O . GLN A 1 65 ? 23.206 -3.917 -16.302 1.00 92.94 65 GLN A O 1
ATOM 475 N N . TYR A 1 66 ? 21.778 -2.497 -15.287 1.00 91.75 66 TYR A N 1
ATOM 476 C CA . TYR A 1 66 ? 20.540 -3.186 -15.643 1.00 91.75 66 TYR A CA 1
ATOM 477 C C . TYR A 1 66 ? 19.858 -2.423 -16.788 1.00 91.75 66 TYR A C 1
ATOM 479 O O . TYR A 1 66 ? 19.040 -1.547 -16.513 1.00 91.75 66 TYR A O 1
ATOM 487 N N . PRO A 1 67 ? 20.166 -2.700 -18.072 1.00 88.94 67 PRO A N 1
ATOM 488 C CA . PRO A 1 67 ? 19.496 -2.031 -19.185 1.00 88.94 67 PRO A CA 1
ATOM 489 C C . PRO A 1 67 ? 17.969 -2.140 -19.091 1.00 88.94 67 PRO A C 1
ATOM 491 O O . PRO A 1 67 ? 17.422 -3.225 -18.854 1.00 88.94 67 PRO A O 1
ATOM 494 N N . SER A 1 68 ? 17.304 -1.003 -19.309 1.00 91.00 68 SER A N 1
ATOM 495 C CA . SER A 1 68 ? 15.850 -0.899 -19.452 1.00 91.00 68 SER A CA 1
ATOM 496 C C . SER A 1 68 ? 15.320 -1.742 -20.612 1.00 91.00 68 SER A C 1
ATOM 498 O O . SER A 1 68 ? 16.026 -2.029 -21.583 1.00 91.00 68 SER A O 1
ATOM 500 N N . TYR A 1 69 ? 14.045 -2.118 -20.538 1.00 86.25 69 TYR A N 1
ATOM 501 C CA . TYR A 1 69 ? 13.386 -2.853 -21.605 1.00 86.25 69 TYR A CA 1
ATOM 502 C C . TYR A 1 69 ? 13.148 -1.948 -22.823 1.00 86.25 69 TYR A C 1
ATOM 504 O O . TYR A 1 69 ? 12.380 -0.992 -22.772 1.00 86.25 69 TYR A O 1
ATOM 512 N N . SER A 1 70 ? 13.776 -2.287 -23.947 1.00 72.94 70 SER A N 1
ATOM 513 C CA . SER A 1 70 ? 13.594 -1.622 -25.237 1.00 72.94 70 SER A CA 1
ATOM 514 C C . SER A 1 70 ? 13.262 -2.637 -26.328 1.00 72.94 70 SER A C 1
ATOM 516 O O . SER A 1 70 ? 13.699 -3.786 -26.288 1.00 72.94 70 SER A O 1
ATOM 518 N N . THR A 1 71 ? 12.501 -2.206 -27.332 1.00 58.91 71 THR A N 1
ATOM 519 C CA . THR A 1 71 ? 12.282 -2.972 -28.570 1.00 58.91 71 THR A CA 1
ATOM 520 C C . THR A 1 71 ? 13.205 -2.533 -29.709 1.00 58.91 71 THR A C 1
ATOM 522 O O . THR A 1 71 ? 13.125 -3.104 -30.796 1.00 58.91 71 THR A O 1
ATOM 525 N N . ASP A 1 72 ? 14.063 -1.526 -29.503 1.00 58.44 72 ASP A N 1
ATOM 526 C CA . ASP A 1 72 ? 15.102 -1.191 -30.480 1.00 58.44 72 ASP A CA 1
ATOM 527 C C . ASP A 1 72 ? 16.219 -2.245 -30.461 1.00 58.44 72 ASP A C 1
ATOM 529 O O . ASP A 1 72 ? 16.709 -2.661 -29.416 1.00 58.44 72 ASP A O 1
ATOM 533 N N . SER A 1 73 ? 16.618 -2.676 -31.654 1.00 51.50 73 SER A N 1
ATOM 534 C CA . SER A 1 73 ? 17.580 -3.757 -31.881 1.00 51.50 73 SER A CA 1
ATOM 535 C C . SER A 1 73 ? 19.046 -3.306 -31.910 1.00 51.50 73 SER A C 1
ATOM 537 O O . SER A 1 73 ? 19.929 -4.149 -32.095 1.00 51.50 73 SER A O 1
ATOM 539 N N . SER A 1 74 ? 19.307 -2.000 -31.763 1.00 54.22 74 SER A N 1
ATOM 540 C CA . SER A 1 74 ? 20.631 -1.370 -31.917 1.00 54.22 74 SER A CA 1
ATOM 541 C C . SER A 1 74 ? 21.712 -1.937 -30.988 1.00 54.22 74 SER A C 1
ATOM 543 O O . SER A 1 74 ? 22.877 -2.011 -31.375 1.00 54.22 74 SER A O 1
ATOM 545 N N . ASN A 1 75 ? 21.322 -2.432 -29.814 1.00 44.97 75 ASN A N 1
ATOM 546 C CA . ASN A 1 75 ? 22.063 -3.421 -29.039 1.00 44.97 75 ASN A CA 1
ATOM 547 C C . ASN A 1 75 ? 21.075 -4.460 -28.496 1.00 44.97 75 ASN A C 1
ATOM 549 O O . ASN A 1 75 ? 19.941 -4.112 -28.203 1.00 44.97 75 ASN A O 1
ATOM 553 N N . PHE A 1 76 ? 21.540 -5.699 -28.265 1.00 48.81 76 PHE A N 1
ATOM 554 C CA . PHE A 1 76 ? 20.934 -6.616 -27.279 1.00 48.81 76 PHE A CA 1
ATOM 555 C C . PHE A 1 76 ? 19.447 -6.963 -27.558 1.00 48.81 76 PHE A C 1
ATOM 557 O O . PHE A 1 76 ? 18.527 -6.316 -27.075 1.00 48.81 76 PHE A O 1
ATOM 564 N N . ARG A 1 77 ? 19.179 -8.050 -28.303 1.00 54.34 77 ARG A N 1
ATOM 565 C CA . ARG A 1 77 ? 17.793 -8.516 -28.524 1.00 54.34 77 ARG A CA 1
ATOM 566 C C . ARG A 1 77 ? 17.133 -8.952 -27.210 1.00 54.34 77 ARG A C 1
ATOM 568 O O . ARG A 1 77 ? 17.448 -10.021 -26.688 1.00 54.34 77 ARG A O 1
ATOM 575 N N . LEU A 1 78 ? 16.206 -8.136 -26.720 1.00 60.34 78 LEU A N 1
ATOM 576 C CA . LEU A 1 78 ? 15.163 -8.523 -25.769 1.00 60.34 78 LEU A CA 1
ATOM 577 C C . LEU A 1 78 ? 14.088 -9.378 -26.474 1.00 60.34 78 LEU A C 1
ATOM 579 O O . LEU A 1 78 ? 14.159 -9.608 -27.685 1.00 60.34 78 LEU A O 1
ATOM 583 N N . ALA A 1 79 ? 13.128 -9.910 -25.714 1.00 59.97 79 ALA A N 1
ATOM 584 C CA . ALA A 1 79 ? 12.023 -10.712 -26.249 1.00 59.97 79 ALA A CA 1
ATOM 585 C C . ALA A 1 79 ? 11.147 -9.935 -27.258 1.00 59.97 79 ALA A C 1
ATOM 587 O O . ALA A 1 79 ? 11.126 -8.704 -27.246 1.00 59.97 79 ALA A O 1
ATOM 588 N N . GLU A 1 80 ? 10.428 -10.663 -28.123 1.00 58.75 80 GLU A N 1
ATOM 589 C CA . GLU A 1 80 ? 9.672 -10.146 -29.280 1.00 58.75 80 GLU A CA 1
ATOM 590 C C . GLU A 1 80 ? 8.449 -9.287 -28.887 1.00 58.75 80 GLU A C 1
ATOM 592 O O . GLU A 1 80 ? 7.300 -9.701 -29.022 1.00 58.75 80 GLU A O 1
ATOM 597 N N . ALA A 1 81 ? 8.731 -8.058 -28.443 1.00 71.38 81 ALA A N 1
ATOM 598 C CA . ALA A 1 81 ? 7.800 -7.092 -27.863 1.00 71.38 81 ALA A CA 1
ATOM 599 C C . ALA A 1 81 ? 7.136 -7.547 -26.544 1.00 71.38 81 ALA A C 1
ATOM 601 O O . ALA A 1 81 ? 7.366 -8.640 -26.026 1.00 71.38 81 ALA A O 1
ATOM 602 N N . ALA A 1 82 ? 6.360 -6.631 -25.962 1.00 78.75 82 ALA A N 1
ATOM 603 C CA . ALA A 1 82 ? 5.620 -6.830 -24.723 1.00 78.75 82 ALA A CA 1
ATOM 604 C C . ALA A 1 82 ? 4.117 -7.053 -25.010 1.00 78.75 82 ALA A C 1
ATOM 606 O O . ALA A 1 82 ? 3.605 -6.489 -25.982 1.00 78.75 82 ALA A O 1
ATOM 607 N N . PRO A 1 83 ? 3.385 -7.800 -24.160 1.00 91.25 83 PRO A N 1
ATOM 608 C CA . PRO A 1 83 ? 3.862 -8.458 -22.945 1.00 91.25 83 PRO A CA 1
ATOM 609 C C . PRO A 1 83 ? 4.741 -9.683 -23.212 1.00 91.25 83 PRO A C 1
ATOM 611 O O . PRO A 1 83 ? 4.540 -10.408 -24.182 1.00 91.25 83 PRO A O 1
ATOM 614 N N . VAL A 1 84 ? 5.675 -9.936 -22.296 1.00 92.62 84 VAL A N 1
ATOM 615 C CA . VAL A 1 84 ? 6.419 -11.194 -22.201 1.00 92.62 84 VAL A CA 1
ATOM 616 C C . VAL A 1 84 ? 5.623 -12.114 -21.266 1.00 92.62 84 VAL A C 1
ATOM 618 O O . VAL A 1 84 ? 5.591 -11.858 -20.057 1.00 92.62 84 VAL A O 1
ATOM 621 N N . PRO A 1 85 ? 4.944 -13.149 -21.794 1.00 93.75 85 PRO A N 1
ATOM 622 C CA . PRO A 1 85 ? 4.018 -13.945 -21.005 1.00 93.75 85 PRO A CA 1
ATOM 623 C C . PRO A 1 85 ? 4.739 -14.899 -20.053 1.00 93.75 85 PRO A C 1
ATOM 625 O O . PRO A 1 85 ? 5.816 -15.419 -20.363 1.00 93.75 85 PRO A O 1
ATOM 628 N N . CYS A 1 86 ? 4.105 -15.197 -18.922 1.00 94.88 86 CYS A N 1
ATOM 629 C CA . CYS A 1 86 ? 4.579 -16.222 -18.001 1.00 94.88 86 CYS A CA 1
ATOM 630 C C . CYS A 1 86 ? 4.299 -17.629 -18.552 1.00 94.88 86 CYS A C 1
ATOM 632 O O . CYS A 1 86 ? 3.172 -18.127 -18.488 1.00 94.88 86 CYS A O 1
ATOM 634 N N . VAL A 1 87 ? 5.324 -18.298 -19.089 1.00 94.25 87 VAL A N 1
ATOM 635 C CA . VAL A 1 87 ? 5.186 -19.608 -19.749 1.00 94.25 87 VAL A CA 1
ATOM 636 C C . VAL A 1 87 ? 6.008 -20.659 -19.013 1.00 94.25 87 VAL A C 1
ATOM 638 O O . VAL A 1 87 ? 7.218 -20.524 -18.849 1.00 94.25 87 VAL A O 1
ATOM 641 N N . ASN A 1 88 ? 5.348 -21.740 -18.584 1.00 94.44 88 ASN A N 1
ATOM 642 C CA . ASN A 1 88 ? 5.949 -22.830 -17.802 1.00 94.44 88 ASN A CA 1
ATOM 643 C C . ASN A 1 88 ? 6.694 -22.341 -16.540 1.00 94.44 88 ASN A C 1
ATOM 645 O O . ASN A 1 88 ? 7.740 -22.879 -16.184 1.00 94.44 88 ASN A O 1
ATOM 649 N N . GLY A 1 89 ? 6.152 -21.309 -15.884 1.00 95.62 89 GLY A N 1
ATOM 650 C CA . GLY A 1 89 ? 6.709 -20.716 -14.667 1.00 95.62 89 GLY A CA 1
ATOM 651 C C . GLY A 1 89 ? 7.839 -19.704 -14.883 1.00 95.62 89 GLY A C 1
ATOM 652 O O . GLY A 1 89 ? 8.458 -19.300 -13.904 1.00 95.62 89 GLY A O 1
ATOM 653 N N . LEU A 1 90 ? 8.134 -19.310 -16.132 1.00 95.88 90 LEU A N 1
ATOM 654 C CA . LEU A 1 90 ? 9.222 -18.385 -16.468 1.00 95.88 90 LEU A CA 1
ATOM 655 C C . LEU A 1 90 ? 8.771 -17.253 -17.405 1.00 95.88 90 LEU A C 1
ATOM 657 O O . LEU A 1 90 ? 8.140 -17.504 -18.434 1.00 95.88 90 LEU A O 1
ATOM 661 N N . ALA A 1 91 ? 9.198 -16.025 -17.107 1.00 94.69 91 ALA A N 1
ATOM 662 C CA . ALA A 1 91 ? 9.117 -14.860 -17.985 1.00 94.69 91 ALA A CA 1
ATOM 663 C C . ALA A 1 91 ? 10.523 -14.527 -18.516 1.00 94.69 91 ALA A C 1
ATOM 665 O O . ALA A 1 91 ? 11.373 -13.978 -17.812 1.00 94.69 91 ALA A O 1
ATOM 666 N N . LYS A 1 92 ? 10.791 -14.902 -19.772 1.00 92.88 92 LYS A N 1
ATOM 667 C CA . LYS A 1 92 ? 12.107 -14.761 -20.425 1.00 92.88 92 LYS A CA 1
ATOM 668 C C . LYS A 1 92 ? 12.213 -13.426 -21.154 1.00 92.88 92 LYS A C 1
ATOM 670 O O . LYS A 1 92 ? 12.109 -13.370 -22.376 1.00 92.88 92 LYS A O 1
ATOM 675 N N . VAL A 1 93 ? 12.402 -12.356 -20.387 1.00 89.62 93 VAL A N 1
ATOM 676 C CA . VAL A 1 93 ? 12.469 -10.967 -20.874 1.00 89.62 93 VAL A CA 1
ATOM 677 C C . VAL A 1 93 ? 13.650 -10.757 -21.828 1.00 89.62 93 VAL A C 1
ATOM 679 O O . VAL A 1 93 ? 13.521 -10.039 -22.821 1.00 89.62 93 VAL A O 1
ATOM 682 N N . ARG A 1 94 ? 14.767 -11.461 -21.595 1.00 85.12 94 ARG A N 1
ATOM 683 C CA . ARG A 1 94 ? 15.883 -11.589 -22.542 1.00 85.12 94 ARG A CA 1
ATOM 684 C C . ARG A 1 94 ? 16.131 -13.066 -22.883 1.00 85.12 94 ARG A C 1
ATOM 686 O O . ARG A 1 94 ? 16.320 -13.874 -21.972 1.00 85.12 94 ARG A O 1
ATOM 693 N N . PRO A 1 95 ? 16.202 -13.448 -24.170 1.00 79.81 95 PRO A N 1
ATOM 694 C CA . PRO A 1 95 ? 16.645 -14.779 -24.567 1.00 79.81 95 PRO A CA 1
ATOM 695 C C . PRO A 1 95 ? 18.057 -15.104 -24.050 1.00 79.81 95 PRO A C 1
ATOM 697 O O . PRO A 1 95 ? 18.995 -14.337 -24.257 1.00 79.81 95 PRO A O 1
ATOM 700 N N . ASN A 1 96 ? 18.206 -16.287 -23.448 1.00 83.25 96 ASN A N 1
ATOM 701 C CA . ASN A 1 96 ? 19.477 -16.875 -22.996 1.00 83.25 96 ASN A CA 1
ATOM 702 C C . ASN A 1 96 ? 20.254 -16.081 -21.924 1.00 83.25 96 ASN A C 1
ATOM 704 O O . ASN A 1 96 ? 21.477 -16.187 -21.860 1.00 83.25 96 ASN A O 1
ATOM 708 N N . ASP A 1 97 ? 19.562 -15.343 -21.053 1.00 87.88 97 ASP A N 1
ATOM 709 C CA . ASP A 1 97 ? 20.160 -14.702 -19.875 1.00 87.88 97 ASP A CA 1
ATOM 710 C C . ASP A 1 97 ? 19.352 -15.008 -18.609 1.00 87.88 97 ASP A C 1
ATOM 712 O O . ASP A 1 97 ? 18.133 -14.828 -18.576 1.00 87.88 97 ASP A O 1
ATOM 716 N N . ALA A 1 98 ? 20.043 -15.468 -17.566 1.00 90.75 98 ALA A N 1
ATOM 717 C CA . ALA A 1 98 ? 19.451 -15.768 -16.269 1.00 90.75 98 ALA A CA 1
ATOM 718 C C . ALA A 1 98 ? 18.990 -14.498 -15.532 1.00 90.75 98 ALA A C 1
ATOM 720 O O . ALA A 1 98 ? 17.910 -14.510 -14.951 1.00 90.75 98 ALA A O 1
ATOM 721 N N . LYS A 1 99 ? 19.727 -13.379 -15.637 1.00 88.69 99 LYS A N 1
ATOM 722 C CA . LYS A 1 99 ? 19.385 -12.105 -14.965 1.00 88.69 99 LYS A CA 1
ATOM 723 C C . LYS A 1 99 ? 18.066 -11.482 -15.442 1.00 88.69 99 LYS A C 1
ATOM 725 O O . LYS A 1 99 ? 17.522 -10.594 -14.796 1.00 88.69 99 LYS A O 1
ATOM 730 N N . TYR A 1 100 ? 17.577 -11.951 -16.589 1.00 91.31 100 TYR A N 1
ATOM 731 C CA . TYR A 1 100 ? 16.355 -11.512 -17.262 1.00 91.31 100 TYR A CA 1
ATOM 732 C C . TYR A 1 100 ? 15.422 -12.699 -17.585 1.00 91.31 100 TYR A C 1
ATOM 734 O O . TYR A 1 100 ? 14.594 -12.624 -18.499 1.00 91.31 100 TYR A O 1
ATOM 742 N N . THR A 1 101 ? 15.565 -13.805 -16.847 1.00 93.81 101 THR A N 1
ATOM 743 C CA . THR A 1 101 ? 14.654 -14.956 -16.853 1.00 93.81 101 THR A CA 1
ATOM 744 C C . THR A 1 101 ? 14.057 -15.090 -15.458 1.00 93.81 101 THR A C 1
ATOM 746 O O . THR A 1 101 ? 14.631 -15.731 -14.587 1.00 93.81 101 THR A O 1
ATOM 749 N N . PHE A 1 102 ? 12.907 -14.457 -15.253 1.00 96.38 102 PHE A N 1
ATOM 750 C CA . PHE A 1 102 ? 12.250 -14.352 -13.952 1.00 96.38 102 PHE A CA 1
ATOM 751 C C . PHE A 1 102 ? 11.322 -15.548 -13.709 1.00 96.38 102 PHE A C 1
ATOM 753 O O . PHE A 1 102 ? 10.593 -15.943 -14.627 1.00 96.38 102 PHE A O 1
ATOM 760 N N . LYS A 1 103 ? 11.294 -16.114 -12.493 1.00 97.31 103 LYS A N 1
ATOM 761 C CA . LYS A 1 103 ? 10.220 -17.041 -12.097 1.00 97.31 103 LYS A CA 1
ATOM 762 C C . LYS A 1 103 ? 8.903 -16.282 -11.940 1.00 97.31 103 LYS A C 1
ATOM 764 O O . LYS A 1 103 ? 8.868 -15.165 -11.432 1.00 97.31 103 LYS A O 1
ATOM 769 N N . CYS A 1 104 ? 7.799 -16.897 -12.342 1.00 97.56 104 CYS A N 1
ATOM 770 C CA . CYS A 1 104 ? 6.482 -16.270 -12.289 1.00 97.56 104 CYS A CA 1
ATOM 771 C C . CYS A 1 104 ? 5.355 -17.304 -12.179 1.00 97.56 104 CYS A C 1
ATOM 773 O O . CYS A 1 104 ? 5.511 -18.477 -12.519 1.00 97.56 104 CYS A O 1
ATOM 775 N N . SER A 1 105 ? 4.175 -16.844 -11.774 1.00 97.50 105 SER A N 1
ATOM 776 C CA . SER A 1 105 ? 2.914 -17.571 -11.923 1.00 97.50 105 SER A CA 1
ATOM 777 C C . SER A 1 105 ? 1.780 -16.572 -12.105 1.00 97.50 105 SER A C 1
ATOM 779 O O . SER A 1 105 ? 1.649 -15.648 -11.311 1.00 97.50 105 SER A O 1
ATOM 781 N N . ASN A 1 106 ? 0.956 -16.738 -13.144 1.00 97.00 106 ASN A N 1
ATOM 782 C CA . ASN A 1 106 ? -0.192 -15.870 -13.450 1.00 97.00 106 ASN A CA 1
ATOM 783 C C . ASN A 1 106 ? 0.102 -14.350 -13.535 1.00 97.00 106 ASN A C 1
ATOM 785 O O . ASN A 1 106 ? -0.839 -13.560 -13.463 1.00 97.00 106 ASN A O 1
ATOM 789 N N . VAL A 1 107 ? 1.360 -13.924 -13.716 1.00 97.88 107 VAL A N 1
ATOM 790 C CA . VAL A 1 107 ? 1.762 -12.519 -13.915 1.00 97.88 107 VAL A CA 1
ATOM 791 C C . VAL A 1 107 ? 2.646 -12.400 -15.152 1.00 97.88 107 VAL A C 1
ATOM 793 O O . VAL A 1 107 ? 3.723 -12.988 -15.193 1.00 97.88 107 VAL A O 1
ATOM 796 N N . ASP A 1 108 ? 2.209 -11.605 -16.123 1.00 96.62 108 ASP A N 1
ATOM 797 C CA . ASP A 1 108 ? 2.978 -11.266 -17.318 1.00 96.62 108 ASP A CA 1
ATOM 798 C C . ASP A 1 108 ? 3.791 -9.982 -17.101 1.00 96.62 108 ASP A C 1
ATOM 800 O O . ASP A 1 108 ? 3.358 -9.051 -16.408 1.00 96.62 108 ASP A O 1
ATOM 804 N N . PHE A 1 109 ? 4.957 -9.917 -17.743 1.00 96.69 109 PHE A N 1
ATOM 805 C CA . PHE A 1 109 ? 5.834 -8.748 -17.764 1.00 96.69 109 PHE A CA 1
ATOM 806 C C . PHE A 1 109 ? 5.466 -7.824 -18.932 1.00 96.69 109 PHE A C 1
ATOM 808 O O . PHE A 1 109 ? 5.272 -8.295 -20.052 1.00 96.69 109 PHE A O 1
ATOM 815 N N . TYR A 1 110 ? 5.418 -6.511 -18.703 1.00 95.56 110 TYR A N 1
ATOM 816 C CA . TYR A 1 110 ? 5.127 -5.509 -19.738 1.00 95.56 110 TYR A CA 1
ATOM 817 C C . TYR A 1 110 ? 6.283 -4.534 -19.970 1.00 95.56 110 TYR A C 1
ATOM 819 O O . TYR A 1 110 ? 6.541 -4.166 -21.121 1.00 95.56 110 TYR A O 1
ATOM 827 N N . ASP A 1 111 ? 6.985 -4.129 -18.912 1.00 95.81 111 ASP A N 1
ATOM 828 C CA . ASP A 1 111 ? 8.110 -3.200 -19.015 1.00 95.81 111 ASP A CA 1
ATOM 829 C C . ASP A 1 111 ? 9.048 -3.269 -17.809 1.00 95.81 111 ASP A C 1
ATOM 831 O O . ASP A 1 111 ? 8.672 -3.736 -16.733 1.00 95.81 111 ASP A O 1
ATOM 835 N N . PHE A 1 112 ? 10.256 -2.743 -17.988 1.00 96.12 112 PHE A N 1
ATOM 836 C CA . PHE A 1 112 ? 11.199 -2.437 -16.916 1.00 96.12 112 PHE A CA 1
ATOM 837 C C . PHE A 1 112 ? 11.988 -1.188 -17.303 1.00 96.12 112 PHE A C 1
ATOM 839 O O . PHE A 1 112 ? 12.491 -1.121 -18.425 1.00 96.12 112 PHE A O 1
ATOM 846 N N . VAL A 1 113 ? 12.127 -0.235 -16.383 1.00 96.94 113 VAL A N 1
ATOM 847 C CA . VAL A 1 113 ? 12.989 0.939 -16.562 1.00 96.94 113 VAL A CA 1
ATOM 848 C C . VAL A 1 113 ? 13.928 1.054 -15.368 1.00 96.94 113 VAL A C 1
ATOM 850 O O . VAL A 1 113 ? 13.483 1.045 -14.217 1.00 96.94 113 VAL A O 1
ATOM 853 N N . SER A 1 114 ? 15.227 1.136 -15.649 1.00 97.56 114 SER A N 1
ATOM 854 C CA . SER A 1 114 ? 16.283 1.254 -14.646 1.00 97.56 114 SER A CA 1
ATOM 855 C C . SER A 1 114 ? 16.173 2.572 -13.878 1.00 97.56 114 SER A C 1
ATOM 857 O O . SER A 1 114 ? 15.638 3.562 -14.385 1.00 97.56 114 SER A O 1
ATOM 859 N N . HIS A 1 115 ? 16.716 2.636 -12.660 1.00 98.25 115 HIS A N 1
ATOM 860 C CA . HIS A 1 115 ? 16.722 3.904 -11.923 1.00 98.25 115 HIS A CA 1
ATOM 861 C C . HIS A 1 115 ? 17.516 5.007 -12.637 1.00 98.25 115 HIS A C 1
ATOM 863 O O . HIS A 1 115 ? 17.123 6.172 -12.562 1.00 98.25 115 HIS A O 1
ATOM 869 N N . ALA A 1 116 ? 18.584 4.643 -13.351 1.00 97.50 116 ALA A N 1
ATOM 870 C CA . ALA A 1 116 ? 19.381 5.559 -14.161 1.00 97.50 116 ALA A CA 1
ATOM 871 C C . ALA A 1 116 ? 18.575 6.143 -15.336 1.00 97.50 116 ALA A C 1
ATOM 873 O O . ALA A 1 116 ? 18.597 7.353 -15.562 1.00 97.50 116 ALA A O 1
ATOM 874 N N . ASP A 1 117 ? 17.795 5.311 -16.032 1.00 96.69 117 ASP A N 1
ATOM 875 C CA . ASP A 1 117 ? 16.923 5.740 -17.137 1.00 96.69 117 ASP A CA 1
ATOM 876 C C . ASP A 1 117 ? 15.681 6.513 -16.637 1.00 96.69 117 ASP A C 1
ATOM 878 O O . ASP A 1 117 ? 15.159 7.381 -17.335 1.00 96.69 117 ASP A O 1
ATOM 882 N N . LEU A 1 118 ? 15.271 6.293 -15.380 1.00 97.62 118 LEU A N 1
ATOM 883 C CA . LEU A 1 118 ? 14.359 7.157 -14.609 1.00 97.62 118 LEU A CA 1
ATOM 884 C C . LEU A 1 118 ? 15.047 8.431 -14.055 1.00 97.62 118 LEU A C 1
ATOM 886 O O . LEU A 1 118 ? 14.513 9.108 -13.170 1.00 97.62 118 LEU A O 1
ATOM 890 N N . GLY A 1 119 ? 16.243 8.769 -14.543 1.00 96.00 119 GLY A N 1
ATOM 891 C CA . GLY A 1 119 ? 16.945 10.013 -14.231 1.00 96.00 119 GLY A CA 1
ATOM 892 C C . GLY A 1 119 ? 17.461 10.129 -12.795 1.00 96.00 119 GLY A C 1
ATOM 893 O O . GLY A 1 119 ? 17.560 11.249 -12.290 1.00 96.00 119 GLY A O 1
ATOM 894 N N . SER A 1 120 ? 17.747 9.013 -12.118 1.00 97.56 120 SER A N 1
ATOM 895 C CA . SER A 1 120 ? 18.487 8.998 -10.849 1.00 97.56 120 SER A CA 1
ATOM 896 C C . SER A 1 120 ? 19.992 8.887 -11.085 1.00 97.56 120 SER A C 1
ATOM 898 O O . SER A 1 120 ? 20.453 8.207 -11.998 1.00 97.56 120 SER A O 1
ATOM 900 N N . THR A 1 121 ? 20.767 9.522 -10.212 1.00 95.06 121 THR A N 1
ATOM 901 C CA . THR A 1 121 ? 22.230 9.395 -10.125 1.00 95.06 121 THR A CA 1
ATOM 902 C C . THR A 1 121 ? 22.682 8.402 -9.050 1.00 95.06 121 THR A C 1
ATOM 904 O O . THR A 1 121 ? 23.881 8.156 -8.917 1.00 95.06 121 THR A O 1
ATOM 907 N N . ARG A 1 122 ? 21.741 7.838 -8.277 1.00 94.44 122 ARG A N 1
ATOM 908 C CA . ARG A 1 122 ? 22.004 6.936 -7.143 1.00 94.44 122 ARG A CA 1
ATOM 909 C C . ARG A 1 122 ? 21.339 5.567 -7.246 1.00 94.44 122 ARG A C 1
ATOM 911 O O . ARG A 1 122 ? 21.967 4.576 -6.900 1.00 94.44 122 ARG A O 1
ATOM 918 N N . GLY A 1 123 ? 20.110 5.486 -7.748 1.00 95.56 123 GLY A N 1
ATOM 919 C CA . GLY A 1 123 ? 19.294 4.282 -7.603 1.00 95.56 123 GLY A CA 1
ATOM 920 C C . GLY A 1 123 ? 18.610 4.245 -6.241 1.00 95.56 123 GLY A C 1
ATOM 921 O O . GLY A 1 123 ? 17.928 5.209 -5.886 1.00 95.56 123 GLY A O 1
ATOM 922 N N . GLU A 1 124 ? 18.801 3.147 -5.502 1.00 96.50 124 GLU A N 1
ATOM 923 C CA . GLU A 1 124 ? 18.292 2.965 -4.133 1.00 96.50 124 GLU A CA 1
ATOM 924 C C . GLU A 1 124 ? 16.777 3.236 -4.054 1.00 96.50 124 GLU A C 1
ATOM 926 O O . GLU A 1 124 ? 16.313 4.209 -3.451 1.00 96.50 124 GLU A O 1
ATOM 931 N N . GLY A 1 125 ? 16.009 2.402 -4.758 1.00 97.44 125 GLY A N 1
ATOM 932 C CA . GLY A 1 125 ? 14.559 2.529 -4.874 1.00 97.44 125 GLY A CA 1
ATOM 933 C C . GLY A 1 125 ? 13.798 2.135 -3.607 1.00 97.44 125 GLY A C 1
ATOM 934 O O . GLY A 1 125 ? 14.170 1.183 -2.925 1.00 97.44 125 GLY A O 1
ATOM 935 N N . ALA A 1 126 ? 12.707 2.850 -3.326 1.00 97.44 126 ALA A N 1
ATOM 936 C CA . ALA A 1 126 ? 11.856 2.615 -2.157 1.00 97.44 126 ALA A CA 1
ATOM 937 C C . ALA A 1 126 ? 10.353 2.617 -2.517 1.00 97.44 126 ALA A C 1
ATOM 939 O O . ALA A 1 126 ? 9.935 1.945 -3.464 1.00 97.44 126 ALA A O 1
ATOM 940 N N . SER A 1 127 ? 9.526 3.373 -1.794 1.00 97.62 127 SER A N 1
ATOM 941 C CA . SER A 1 127 ? 8.079 3.478 -2.015 1.00 97.62 127 SER A CA 1
ATOM 942 C C . SER A 1 127 ? 7.663 3.857 -3.444 1.00 97.62 127 SER A C 1
ATOM 944 O O . SER A 1 127 ? 8.415 4.464 -4.211 1.00 97.62 127 SER A O 1
ATOM 946 N N . SER A 1 128 ? 6.424 3.537 -3.807 1.00 98.12 128 SER A N 1
ATOM 947 C CA . SER A 1 128 ? 5.823 3.928 -5.081 1.00 98.12 128 SER A CA 1
ATOM 948 C C . SER A 1 128 ? 4.334 4.208 -4.917 1.00 98.12 128 SER A C 1
ATOM 950 O O . SER A 1 128 ? 3.628 3.477 -4.220 1.00 98.12 128 SER A O 1
ATOM 952 N N . TRP A 1 129 ? 3.832 5.264 -5.562 1.00 98.56 129 TRP A N 1
ATOM 953 C CA . TRP A 1 129 ? 2.402 5.571 -5.539 1.00 98.56 129 TRP A CA 1
ATOM 954 C C . TRP A 1 129 ? 1.923 6.222 -6.829 1.00 98.56 129 TRP A C 1
ATOM 956 O O . TRP A 1 129 ? 2.591 7.084 -7.399 1.00 98.56 129 TRP A O 1
ATOM 966 N N . GLY A 1 130 ? 0.741 5.816 -7.284 1.00 97.94 130 GLY A N 1
ATOM 967 C CA . GLY A 1 130 ? 0.130 6.299 -8.514 1.00 97.94 130 GLY A CA 1
ATOM 968 C C . GLY A 1 130 ? -1.141 7.124 -8.336 1.00 97.94 130 GLY A C 1
ATOM 969 O O . GLY A 1 130 ? -1.760 7.174 -7.270 1.00 97.94 130 GLY A O 1
ATOM 970 N N . TRP A 1 131 ? -1.533 7.756 -9.437 1.00 98.31 131 TRP A N 1
ATOM 971 C CA . TRP A 1 131 ? -2.751 8.541 -9.606 1.00 98.31 131 TRP A CA 1
ATOM 972 C C . TRP A 1 131 ? -3.319 8.305 -11.009 1.00 98.31 131 TRP A C 1
ATOM 974 O O . TRP A 1 131 ? -2.589 8.310 -12.000 1.00 98.31 131 TRP A O 1
ATOM 984 N N . THR A 1 132 ? -4.635 8.112 -11.108 1.00 98.31 132 THR A N 1
ATOM 985 C CA . THR A 1 132 ? -5.344 8.069 -12.394 1.00 98.31 132 THR A CA 1
ATOM 986 C C . THR A 1 132 ? -6.053 9.399 -12.618 1.00 98.31 132 THR A C 1
ATOM 988 O O . THR A 1 132 ? -6.887 9.791 -11.798 1.00 98.31 132 THR A O 1
ATOM 991 N N . SER A 1 133 ? -5.775 10.062 -13.738 1.00 97.38 133 SER A N 1
ATOM 992 C CA . SER A 1 133 ? -6.419 11.327 -14.095 1.00 97.38 133 SER A CA 1
ATOM 993 C C . SER A 1 133 ? -7.919 11.151 -14.404 1.00 97.38 133 SER A C 1
ATOM 995 O O . SER A 1 133 ? -8.368 10.029 -14.680 1.00 97.38 133 SER A O 1
ATOM 997 N N . PRO A 1 134 ? -8.723 12.234 -14.406 1.00 94.62 134 PRO A N 1
ATOM 998 C CA . PRO A 1 134 ? -10.137 12.174 -14.794 1.00 94.62 134 PRO A CA 1
ATOM 999 C C . PRO A 1 134 ? -10.365 11.603 -16.206 1.00 94.62 134 PRO A C 1
ATOM 1001 O O . PRO A 1 134 ? -11.383 10.959 -16.456 1.00 94.62 134 PRO A O 1
ATOM 1004 N N . GLU A 1 135 ? -9.398 11.787 -17.107 1.00 94.44 135 GLU A N 1
ATOM 1005 C CA . GLU A 1 135 ? -9.396 11.300 -18.494 1.00 94.44 135 GLU A CA 1
ATOM 1006 C C . GLU A 1 135 ? -8.944 9.831 -18.616 1.00 94.44 135 GLU A C 1
ATOM 1008 O O . GLU A 1 135 ? -9.015 9.249 -19.700 1.00 94.44 135 GLU A O 1
ATOM 1013 N N . GLY A 1 136 ? -8.479 9.220 -17.520 1.00 95.69 136 GLY A N 1
ATOM 1014 C CA . GLY A 1 136 ? -8.025 7.829 -17.481 1.00 95.69 136 GLY A CA 1
ATOM 1015 C C . GLY A 1 136 ? -6.567 7.602 -17.892 1.00 95.69 136 GLY A C 1
ATOM 1016 O O . GLY A 1 136 ? -6.235 6.481 -18.272 1.00 95.69 136 GLY A O 1
ATOM 1017 N N . ARG A 1 137 ? -5.704 8.628 -17.832 1.00 97.81 137 ARG A N 1
ATOM 1018 C CA . ARG A 1 137 ? -4.238 8.455 -17.888 1.00 97.81 137 ARG A CA 1
ATOM 1019 C C . ARG A 1 137 ? -3.730 8.005 -16.520 1.00 97.81 137 ARG A C 1
ATOM 1021 O O . ARG A 1 137 ? -4.264 8.441 -15.501 1.00 97.81 137 ARG A O 1
ATOM 1028 N N . GLU A 1 138 ? -2.736 7.128 -16.481 1.00 98.69 138 GLU A N 1
ATOM 1029 C CA . GLU A 1 138 ? -2.259 6.486 -15.251 1.00 98.69 138 GLU A CA 1
ATOM 1030 C C . GLU A 1 138 ? -0.804 6.880 -14.985 1.00 98.69 138 GLU A C 1
ATOM 1032 O O . GLU A 1 138 ? 0.084 6.551 -15.758 1.00 98.69 138 GLU A O 1
ATOM 1037 N N . PHE A 1 139 ? -0.558 7.616 -13.903 1.00 98.81 139 PHE A N 1
ATOM 1038 C CA . PHE A 1 139 ? 0.758 8.149 -13.547 1.00 98.81 139 PHE A CA 1
ATOM 1039 C C . PHE A 1 139 ? 1.271 7.502 -12.270 1.00 98.81 139 PHE A C 1
ATOM 1041 O O . PHE A 1 139 ? 0.483 7.227 -11.367 1.00 98.81 139 PHE A O 1
ATOM 1048 N N . VAL A 1 140 ? 2.583 7.310 -12.164 1.00 98.81 140 VAL A N 1
ATOM 1049 C CA . VAL A 1 140 ? 3.253 6.771 -10.978 1.00 98.81 140 VAL A CA 1
ATOM 1050 C C . VAL A 1 140 ? 4.429 7.652 -10.568 1.00 98.81 140 VAL A C 1
ATOM 1052 O O . VAL A 1 140 ? 5.153 8.180 -11.413 1.00 98.81 140 VAL A O 1
ATOM 1055 N N . ALA A 1 141 ? 4.604 7.807 -9.259 1.00 98.88 141 ALA A N 1
ATOM 1056 C CA . ALA A 1 141 ? 5.812 8.319 -8.639 1.00 98.88 141 ALA A CA 1
ATOM 1057 C C . ALA A 1 141 ? 6.609 7.162 -8.021 1.00 98.88 141 ALA A C 1
ATOM 1059 O O . ALA A 1 141 ? 6.036 6.234 -7.445 1.00 98.88 141 ALA A O 1
ATOM 1060 N N . ILE A 1 142 ? 7.928 7.217 -8.179 1.00 98.81 142 ILE A N 1
ATOM 1061 C CA . ILE A 1 142 ? 8.871 6.131 -7.905 1.00 98.81 142 ILE A CA 1
ATOM 1062 C C . ILE A 1 142 ? 9.973 6.705 -7.009 1.00 98.81 142 ILE A C 1
ATOM 1064 O O . ILE A 1 142 ? 10.748 7.550 -7.463 1.00 98.81 142 ILE A O 1
ATOM 1068 N N . ALA A 1 143 ? 10.028 6.303 -5.736 1.00 98.50 143 ALA A N 1
ATOM 1069 C CA . ALA A 1 143 ? 11.060 6.771 -4.812 1.00 98.50 143 ALA A CA 1
ATOM 1070 C C . ALA A 1 143 ? 12.428 6.194 -5.165 1.00 98.50 143 ALA A C 1
ATOM 1072 O O . ALA A 1 143 ? 12.540 5.015 -5.507 1.00 98.50 143 ALA A O 1
ATOM 1073 N N . GLN A 1 144 ? 13.443 7.041 -5.011 1.00 98.38 144 GLN A N 1
ATOM 1074 C CA . GLN A 1 144 ? 14.867 6.788 -5.221 1.00 98.38 144 GLN A CA 1
ATOM 1075 C C . GLN A 1 144 ? 15.643 7.629 -4.186 1.00 98.38 144 GLN A C 1
ATOM 1077 O O . GLN A 1 144 ? 15.138 8.667 -3.729 1.00 98.38 144 GLN A O 1
ATOM 1082 N N . SER A 1 145 ? 16.866 7.262 -3.798 1.00 97.25 145 SER A N 1
ATOM 1083 C CA . SER A 1 145 ? 17.517 7.975 -2.680 1.00 97.25 145 SER A CA 1
ATOM 1084 C C . SER A 1 145 ? 17.882 9.435 -2.976 1.00 97.25 145 SER A C 1
ATOM 1086 O O . SER A 1 145 ? 18.005 10.228 -2.042 1.00 97.25 145 SER A O 1
ATOM 1088 N N . ASP A 1 146 ? 17.925 9.832 -4.251 1.00 97.25 146 ASP A N 1
ATOM 1089 C CA . ASP A 1 146 ? 18.054 11.213 -4.742 1.00 97.25 146 ASP A CA 1
ATOM 1090 C C . ASP A 1 146 ? 16.743 11.792 -5.336 1.00 97.25 146 ASP A C 1
ATOM 1092 O O . ASP A 1 146 ? 16.761 12.641 -6.232 1.00 97.25 146 ASP A O 1
ATOM 1096 N N . GLY A 1 147 ? 15.579 11.345 -4.846 1.00 97.94 147 GLY A N 1
ATOM 1097 C CA . GLY A 1 147 ? 14.301 12.043 -5.039 1.00 97.94 147 GLY A CA 1
ATOM 1098 C C . GLY A 1 147 ? 13.108 11.134 -5.330 1.00 97.94 147 GLY A C 1
ATOM 1099 O O . GLY A 1 147 ? 12.927 10.097 -4.694 1.00 97.94 147 GLY A O 1
ATOM 1100 N N . ALA A 1 148 ? 12.272 11.554 -6.275 1.00 98.38 148 ALA A N 1
ATOM 1101 C CA . ALA A 1 148 ? 11.212 10.749 -6.861 1.00 98.38 148 ALA A CA 1
ATOM 1102 C C . ALA A 1 148 ? 11.167 10.977 -8.379 1.00 98.38 148 ALA A C 1
ATOM 1104 O O . ALA A 1 148 ? 11.072 12.120 -8.837 1.00 98.38 148 ALA A O 1
ATOM 1105 N N . ALA A 1 149 ? 11.220 9.896 -9.154 1.00 98.69 149 ALA A N 1
ATOM 1106 C CA . ALA A 1 149 ? 10.917 9.927 -10.579 1.00 98.69 149 ALA A CA 1
ATOM 1107 C C . ALA A 1 149 ? 9.398 9.873 -10.801 1.00 98.69 149 ALA A C 1
ATOM 1109 O O . ALA A 1 149 ? 8.669 9.257 -10.024 1.00 98.69 149 ALA A O 1
ATOM 1110 N N . PHE A 1 150 ? 8.930 10.485 -11.884 1.00 98.88 150 PHE A N 1
ATOM 1111 C CA . PHE A 1 150 ? 7.551 10.441 -12.353 1.00 98.88 150 PHE A CA 1
ATOM 1112 C C . PHE A 1 150 ? 7.489 9.788 -13.731 1.00 98.88 150 PHE A C 1
ATOM 1114 O O . PHE A 1 150 ? 8.289 10.113 -14.613 1.00 98.88 150 PHE A O 1
ATOM 1121 N N . ALA A 1 151 ? 6.504 8.919 -13.933 1.00 98.75 151 ALA A N 1
ATOM 1122 C CA . ALA A 1 151 ? 6.250 8.258 -15.207 1.00 98.75 151 ALA A CA 1
ATOM 1123 C C . ALA A 1 151 ? 4.744 8.102 -15.481 1.00 98.75 151 ALA A C 1
ATOM 1125 O O . ALA A 1 151 ? 3.930 8.102 -14.555 1.00 98.75 151 ALA A O 1
ATOM 1126 N N . GLU A 1 152 ? 4.373 7.946 -16.749 1.00 98.62 152 GLU A N 1
ATOM 1127 C CA . GLU A 1 152 ? 3.047 7.484 -17.177 1.00 98.62 152 GLU A CA 1
ATOM 1128 C C . GLU A 1 152 ? 3.106 5.992 -17.527 1.00 98.62 152 GLU A C 1
ATOM 1130 O O . GLU A 1 152 ? 3.991 5.559 -18.261 1.00 98.62 152 GLU A O 1
ATOM 1135 N N . VAL A 1 153 ? 2.150 5.213 -17.021 1.00 98.56 153 VAL A N 1
ATOM 1136 C CA . VAL A 1 153 ? 1.875 3.844 -17.458 1.00 98.56 153 VAL A CA 1
ATOM 1137 C C . VAL A 1 153 ? 0.889 3.924 -18.623 1.00 98.56 153 VAL A C 1
ATOM 1139 O O . VAL A 1 153 ? -0.281 4.268 -18.443 1.00 98.56 153 VAL A O 1
ATOM 1142 N N . THR A 1 154 ? 1.352 3.638 -19.839 1.00 97.31 154 THR A N 1
ATOM 1143 C CA . THR A 1 154 ? 0.493 3.703 -21.030 1.00 97.31 154 THR A CA 1
ATOM 1144 C C . THR A 1 154 ? -0.512 2.545 -21.070 1.00 97.31 154 THR A C 1
ATOM 1146 O O . THR A 1 154 ? -0.419 1.567 -20.325 1.00 97.31 154 THR A O 1
ATOM 1149 N N . LYS A 1 155 ? -1.485 2.606 -21.988 1.00 95.38 155 LYS A N 1
ATOM 1150 C CA . LYS A 1 155 ? -2.509 1.553 -22.161 1.00 95.38 155 LYS A CA 1
ATOM 1151 C C . LYS A 1 155 ? -1.904 0.214 -22.601 1.00 95.38 155 LYS A C 1
ATOM 1153 O O . LYS A 1 155 ? -2.470 -0.845 -22.332 1.00 95.38 155 LYS A O 1
ATOM 1158 N N . GLU A 1 156 ? -0.745 0.286 -23.241 1.00 93.06 156 GLU A N 1
ATOM 1159 C CA . GLU A 1 156 ? 0.103 -0.805 -23.710 1.00 93.06 156 GLU A CA 1
ATOM 1160 C C . GLU A 1 156 ? 1.022 -1.345 -22.597 1.00 93.06 156 GLU A C 1
ATOM 1162 O O . GLU A 1 156 ? 1.725 -2.327 -22.812 1.00 93.06 156 GLU A O 1
ATOM 1167 N N . GLY A 1 157 ? 1.007 -0.729 -21.408 1.00 94.44 157 GLY A N 1
ATOM 1168 C CA . GLY A 1 157 ? 1.804 -1.120 -20.246 1.00 94.44 157 GLY A CA 1
ATOM 1169 C C . GLY A 1 157 ? 3.235 -0.589 -20.250 1.00 94.44 157 GLY A C 1
ATOM 1170 O O . GLY A 1 157 ? 4.075 -1.174 -19.574 1.00 94.44 157 GLY A O 1
ATOM 1171 N N . LYS A 1 158 ? 3.533 0.477 -21.006 1.00 95.44 158 LYS A N 1
ATOM 1172 C CA . LYS A 1 158 ? 4.868 1.094 -21.041 1.00 95.44 158 LYS A CA 1
ATOM 1173 C C . LYS A 1 158 ? 5.045 2.160 -19.972 1.00 95.44 158 LYS A C 1
ATOM 1175 O O . LYS A 1 158 ? 4.113 2.915 -19.720 1.00 95.44 158 LYS A O 1
ATOM 1180 N N . LEU A 1 159 ? 6.226 2.214 -19.359 1.00 97.25 159 LEU A N 1
ATOM 1181 C CA . LEU A 1 159 ? 6.577 3.133 -18.277 1.00 97.25 159 LEU A CA 1
ATOM 1182 C C . LEU A 1 159 ? 7.347 4.332 -18.840 1.00 97.25 159 LEU A C 1
ATOM 1184 O O . LEU A 1 159 ? 8.574 4.362 -18.892 1.00 97.25 159 LEU A O 1
ATOM 1188 N N . VAL A 1 160 ? 6.606 5.329 -19.305 1.00 97.56 160 VAL A N 1
ATOM 1189 C CA . VAL A 1 160 ? 7.154 6.500 -19.992 1.00 97.56 160 VAL A CA 1
ATOM 1190 C C . VAL A 1 160 ? 7.615 7.530 -18.964 1.00 97.56 160 VAL A C 1
ATOM 1192 O O . VAL A 1 160 ? 6.788 8.159 -18.307 1.00 97.56 160 VAL A O 1
ATOM 1195 N N . TYR A 1 161 ? 8.930 7.710 -18.823 1.00 98.19 161 TYR A N 1
ATOM 1196 C CA . TYR A 1 161 ? 9.526 8.705 -17.925 1.00 98.19 161 TYR A CA 1
ATOM 1197 C C . TYR A 1 161 ? 9.121 10.140 -18.307 1.00 98.19 161 TYR A C 1
ATOM 1199 O O . TYR A 1 161 ? 9.178 10.531 -19.473 1.00 98.19 161 TYR A O 1
ATOM 1207 N N . LEU A 1 162 ? 8.721 10.929 -17.306 1.00 98.69 162 LEU A N 1
ATOM 1208 C CA . LEU A 1 162 ? 8.260 12.314 -17.453 1.00 98.69 162 LEU A CA 1
ATOM 1209 C C . LEU A 1 162 ? 9.143 13.322 -16.708 1.00 98.69 162 LEU A C 1
ATOM 1211 O O . LEU A 1 162 ? 9.150 14.501 -17.054 1.00 98.69 162 LEU A O 1
ATOM 1215 N N . GLY A 1 163 ? 9.884 12.913 -15.680 1.00 98.25 163 GLY A N 1
ATOM 1216 C CA . GLY A 1 163 ? 10.706 13.851 -14.920 1.00 98.25 163 GLY A CA 1
ATOM 1217 C C . GLY A 1 163 ? 10.989 13.438 -13.485 1.00 98.25 163 GLY A C 1
ATOM 1218 O O . GLY A 1 163 ? 10.593 12.364 -13.043 1.00 98.25 163 GLY A O 1
ATOM 1219 N N . ARG A 1 164 ? 11.650 14.324 -12.740 1.00 98.00 164 ARG A N 1
ATOM 1220 C CA . ARG A 1 164 ? 12.139 14.083 -11.378 1.00 98.00 164 ARG A CA 1
ATOM 1221 C C . ARG A 1 164 ? 11.819 15.251 -10.457 1.00 98.00 164 ARG A C 1
ATOM 1223 O O . ARG A 1 164 ? 12.112 16.394 -10.797 1.00 98.00 164 ARG A O 1
ATOM 1230 N N . LEU A 1 165 ? 11.312 14.961 -9.263 1.00 98.56 165 LEU A N 1
ATOM 1231 C CA . LEU A 1 165 ? 11.426 15.845 -8.102 1.00 98.56 165 LEU A CA 1
ATOM 1232 C C . LEU A 1 165 ? 12.685 15.425 -7.318 1.00 98.56 165 LEU A C 1
ATOM 1234 O O . LEU A 1 165 ? 12.718 14.298 -6.826 1.00 98.56 165 LEU A O 1
ATOM 1238 N N . PRO A 1 166 ? 13.734 16.259 -7.210 1.00 97.56 166 PRO A N 1
ATOM 1239 C CA . PRO A 1 166 ? 14.928 15.917 -6.441 1.00 97.56 166 PRO A CA 1
ATOM 1240 C C . PRO A 1 166 ? 14.627 15.884 -4.935 1.00 97.56 166 PRO A C 1
ATOM 1242 O O . PRO A 1 166 ? 13.671 16.505 -4.458 1.00 97.56 166 PRO A O 1
ATOM 1245 N N . GLN A 1 167 ? 15.467 15.183 -4.174 1.00 95.38 167 GLN A N 1
ATOM 1246 C CA . GLN A 1 167 ? 15.393 15.127 -2.713 1.00 95.38 167 GLN A CA 1
ATOM 1247 C C . GLN A 1 167 ? 15.407 16.532 -2.087 1.00 95.38 167 GLN A C 1
ATOM 1249 O O . GLN A 1 167 ? 16.084 17.432 -2.586 1.00 95.38 167 GLN A O 1
ATOM 1254 N N . TYR A 1 168 ? 14.652 16.741 -1.001 1.00 95.56 168 TYR A N 1
ATOM 1255 C CA . TYR A 1 168 ? 14.533 18.081 -0.414 1.00 95.56 168 TYR A CA 1
ATOM 1256 C C . TYR A 1 168 ? 15.802 18.536 0.329 1.00 95.56 168 TYR A C 1
ATOM 1258 O O . TYR A 1 168 ? 16.205 19.692 0.202 1.00 95.56 168 TYR A O 1
ATOM 1266 N N . SER A 1 169 ? 16.419 17.646 1.115 1.00 94.75 169 SER A N 1
ATOM 1267 C CA . SER A 1 169 ? 17.573 17.957 1.970 1.00 94.75 169 SER A CA 1
ATOM 1268 C C . SER A 1 169 ? 18.787 17.077 1.648 1.00 94.75 169 SER A C 1
ATOM 1270 O O . SER A 1 169 ? 19.625 17.464 0.837 1.00 94.75 169 SER A O 1
ATOM 1272 N N . SER A 1 170 ? 18.895 15.897 2.259 1.00 95.69 170 SER A N 1
ATOM 1273 C CA . SER A 1 170 ? 19.945 14.909 1.983 1.00 95.69 170 SER A CA 1
ATOM 1274 C C . SER A 1 170 ? 19.423 13.775 1.106 1.00 95.69 170 SER A C 1
ATOM 1276 O O . SER A 1 170 ? 18.213 13.569 0.990 1.00 95.69 170 SER A O 1
ATOM 1278 N N . VAL A 1 171 ? 20.339 12.990 0.529 1.00 95.44 171 VAL A N 1
ATOM 1279 C CA . VAL A 1 171 ? 19.973 11.649 0.057 1.00 95.44 171 VAL A CA 1
ATOM 1280 C C . VAL A 1 171 ? 19.521 10.784 1.238 1.00 95.44 171 VAL A C 1
ATOM 1282 O O . VAL A 1 171 ? 19.934 11.010 2.379 1.00 95.44 171 VAL A O 1
ATOM 1285 N N . SER A 1 172 ? 18.635 9.833 0.962 1.00 95.75 172 SER A N 1
ATOM 1286 C CA . SER A 1 172 ? 18.170 8.806 1.903 1.00 95.75 172 SER A CA 1
ATOM 1287 C C . SER A 1 172 ? 17.310 7.810 1.134 1.00 95.75 172 SER A C 1
ATOM 1289 O O . SER A 1 172 ? 16.348 8.252 0.503 1.00 95.75 172 SER A O 1
ATOM 1291 N N . ILE A 1 173 ? 17.634 6.512 1.180 1.00 94.88 173 ILE A N 1
ATOM 1292 C CA . ILE A 1 173 ? 16.808 5.440 0.591 1.00 94.88 173 ILE A CA 1
ATOM 1293 C C . ILE A 1 173 ? 15.386 5.451 1.170 1.00 94.88 173 ILE A C 1
ATOM 1295 O O . ILE A 1 173 ? 14.415 5.301 0.438 1.00 94.88 173 ILE A O 1
ATOM 1299 N N . TRP A 1 174 ? 15.255 5.758 2.462 1.00 96.62 174 TRP A N 1
ATOM 1300 C CA . TRP A 1 174 ? 13.992 5.882 3.181 1.00 96.62 174 TRP A CA 1
ATOM 1301 C C . TRP A 1 174 ? 13.152 7.059 2.654 1.00 96.62 174 TRP A C 1
ATOM 1303 O O . TRP A 1 174 ? 13.237 8.198 3.138 1.00 96.62 174 TRP A O 1
ATOM 1313 N N . ARG A 1 175 ? 12.333 6.792 1.634 1.00 97.19 175 ARG A N 1
ATOM 1314 C CA . ARG A 1 175 ? 11.252 7.663 1.164 1.00 97.19 175 ARG A CA 1
ATOM 1315 C C . ARG A 1 175 ? 9.964 6.875 1.099 1.00 97.19 175 ARG A C 1
ATOM 1317 O O . ARG A 1 175 ? 9.893 5.869 0.400 1.00 97.19 175 ARG A O 1
ATOM 1324 N N . GLU A 1 176 ? 8.943 7.421 1.733 1.00 97.19 176 GLU A N 1
ATOM 1325 C CA . GLU A 1 176 ? 7.592 6.888 1.692 1.00 97.19 176 GLU A CA 1
ATOM 1326 C C . GLU A 1 176 ? 6.631 7.941 1.163 1.00 97.19 176 GLU A C 1
ATOM 1328 O O . GLU A 1 176 ? 6.806 9.144 1.381 1.00 97.19 176 GLU A O 1
ATOM 1333 N N . MET A 1 177 ? 5.637 7.492 0.402 1.00 97.69 177 MET A N 1
ATOM 1334 C CA . MET A 1 177 ? 4.705 8.383 -0.271 1.00 97.69 177 MET A CA 1
ATOM 1335 C C . MET A 1 177 ? 3.317 7.761 -0.383 1.00 97.69 177 MET A C 1
ATOM 1337 O O . MET A 1 177 ? 3.187 6.572 -0.662 1.00 97.69 177 MET A O 1
ATOM 1341 N N . LYS A 1 178 ? 2.269 8.572 -0.225 1.00 98.12 178 LYS A N 1
ATOM 1342 C CA . LYS A 1 178 ? 0.884 8.149 -0.481 1.00 98.12 178 LYS A CA 1
ATOM 1343 C C . LYS A 1 178 ? 0.137 9.243 -1.248 1.00 98.12 178 LYS A C 1
ATOM 1345 O O . LYS A 1 178 ? 0.437 10.434 -1.140 1.00 98.12 178 LYS A O 1
ATOM 1350 N N . GLY A 1 179 ? -0.847 8.838 -2.041 1.00 97.31 179 GLY A N 1
ATOM 1351 C CA . GLY A 1 179 ? -1.696 9.746 -2.808 1.00 97.31 179 GLY A CA 1
ATOM 1352 C C . GLY A 1 179 ? -2.787 10.389 -1.951 1.00 97.31 179 GLY A C 1
ATOM 1353 O O . GLY A 1 179 ? -3.428 9.723 -1.140 1.00 97.31 179 GLY A O 1
ATOM 1354 N N . TYR A 1 180 ? -3.044 11.672 -2.187 1.00 98.06 180 TYR A N 1
ATOM 1355 C CA . TYR A 1 180 ? -4.179 12.412 -1.646 1.00 98.06 180 TYR A CA 1
ATOM 1356 C C . TYR A 1 180 ? -4.853 13.203 -2.768 1.00 98.06 180 TYR A C 1
ATOM 1358 O O . TYR A 1 180 ? -4.315 14.202 -3.244 1.00 98.06 180 TYR A O 1
ATOM 1366 N N . LYS A 1 181 ? -6.050 12.801 -3.195 1.00 96.56 181 LYS A N 1
ATOM 1367 C CA . LYS A 1 181 ? -6.772 13.401 -4.326 1.00 96.56 181 LYS A CA 1
ATOM 1368 C C . LYS A 1 181 ? -5.913 13.395 -5.599 1.00 96.56 181 LYS A C 1
ATOM 1370 O O . LYS A 1 181 ? -5.673 12.330 -6.163 1.00 96.56 181 LYS A O 1
ATOM 1375 N N . ASN A 1 182 ? -5.469 14.563 -6.068 1.00 97.50 182 ASN A N 1
ATOM 1376 C CA . ASN A 1 182 ? -4.558 14.707 -7.214 1.00 97.50 182 ASN A CA 1
ATOM 1377 C C . ASN A 1 182 ? -3.115 15.007 -6.781 1.00 97.50 182 ASN A C 1
ATOM 1379 O O . ASN A 1 182 ? -2.273 15.324 -7.614 1.00 97.50 182 ASN A O 1
ATOM 1383 N N . TYR A 1 183 ? -2.843 14.952 -5.482 1.00 98.69 183 TYR A N 1
ATOM 1384 C CA . TYR A 1 183 ? -1.560 15.271 -4.886 1.00 98.69 183 TYR A CA 1
ATOM 1385 C C . TYR A 1 183 ? -0.827 14.006 -4.449 1.00 98.69 183 TYR A C 1
ATOM 1387 O O . TYR A 1 183 ? -1.433 12.978 -4.141 1.00 98.69 183 TYR A O 1
ATOM 1395 N N . LEU A 1 184 ? 0.491 14.119 -4.382 1.00 98.75 184 LEU A N 1
ATOM 1396 C CA . LEU A 1 184 ? 1.387 13.165 -3.757 1.00 98.75 184 LEU A CA 1
ATOM 1397 C C . LEU A 1 184 ? 1.916 13.775 -2.460 1.00 98.75 184 LEU A C 1
ATOM 1399 O O . LEU A 1 184 ? 2.431 14.894 -2.475 1.00 98.75 184 LEU A O 1
ATOM 1403 N N . VAL A 1 185 ? 1.792 13.039 -1.361 1.00 98.81 185 VAL A N 1
ATOM 1404 C CA . VAL A 1 185 ? 2.348 13.388 -0.049 1.00 98.81 185 VAL A CA 1
ATOM 1405 C C . VAL A 1 185 ? 3.602 12.540 0.149 1.00 98.81 185 VAL A C 1
ATOM 1407 O O . VAL A 1 185 ? 3.513 11.320 0.028 1.00 98.81 185 VAL A O 1
ATOM 1410 N N . ILE A 1 186 ? 4.755 13.164 0.414 1.00 98.69 186 ILE A N 1
ATOM 1411 C CA . ILE A 1 186 ? 6.067 12.492 0.479 1.00 98.69 186 ILE A CA 1
ATOM 1412 C C . ILE A 1 186 ? 6.749 12.786 1.820 1.00 98.69 186 ILE A C 1
ATOM 1414 O O . ILE A 1 186 ? 6.996 13.951 2.148 1.00 98.69 186 ILE A O 1
ATOM 1418 N N . GLY A 1 187 ? 7.096 11.735 2.560 1.00 98.25 187 GLY A N 1
ATOM 1419 C CA . GLY A 1 187 ? 7.944 11.776 3.752 1.00 98.25 187 GLY A CA 1
ATOM 1420 C C . GLY A 1 187 ? 9.313 11.132 3.513 1.00 98.25 187 GLY A C 1
ATOM 1421 O O . GLY A 1 187 ? 9.525 10.412 2.535 1.00 98.25 187 GLY A O 1
ATOM 1422 N N . SER A 1 188 ? 10.261 11.397 4.411 1.00 98.06 188 SER A N 1
ATOM 1423 C CA . SER A 1 188 ? 11.579 10.757 4.405 1.00 98.06 188 SER A CA 1
ATOM 1424 C C . SER A 1 188 ? 12.242 10.812 5.779 1.00 98.06 188 SER A C 1
ATOM 1426 O O . SER A 1 188 ? 12.029 11.756 6.545 1.00 98.06 188 SER A O 1
ATOM 1428 N N . GLU A 1 189 ? 13.129 9.852 6.048 1.00 96.94 189 GLU A N 1
ATOM 1429 C CA . GLU A 1 189 ? 14.070 9.916 7.170 1.00 96.94 189 GLU A CA 1
ATOM 1430 C C . GLU A 1 189 ? 15.245 10.889 6.951 1.00 96.94 189 GLU A C 1
ATOM 1432 O O . GLU A 1 189 ? 16.030 11.127 7.871 1.00 96.94 189 GLU A O 1
ATOM 1437 N N . ALA A 1 190 ? 15.365 11.511 5.774 1.00 96.88 190 ALA A N 1
ATOM 1438 C CA . ALA A 1 190 ? 16.296 12.614 5.564 1.00 96.88 190 ALA A CA 1
ATOM 1439 C C . ALA A 1 190 ? 16.009 13.761 6.556 1.00 96.88 190 ALA A C 1
ATOM 1441 O O . ALA A 1 190 ? 14.922 14.341 6.586 1.00 96.88 190 ALA A O 1
ATOM 1442 N N . THR A 1 191 ? 16.996 14.115 7.381 1.00 96.44 191 THR A N 1
ATOM 1443 C CA . THR A 1 191 ? 16.882 15.224 8.342 1.00 96.44 191 THR A CA 1
ATOM 1444 C C . THR A 1 191 ? 16.542 16.528 7.610 1.00 96.44 191 THR A C 1
ATOM 1446 O O . THR A 1 191 ? 17.061 16.792 6.523 1.00 96.44 191 THR A O 1
ATOM 1449 N N . ASN A 1 192 ? 15.672 17.362 8.191 1.00 96.81 192 ASN A N 1
ATOM 1450 C CA . ASN A 1 192 ? 15.182 18.606 7.578 1.00 96.81 192 ASN A CA 1
ATOM 1451 C C . ASN A 1 192 ? 14.462 18.444 6.215 1.00 96.81 192 ASN A C 1
ATOM 1453 O O . ASN A 1 192 ? 14.386 19.410 5.455 1.00 96.81 192 ASN A O 1
ATOM 1457 N N . HIS A 1 193 ? 13.893 17.275 5.902 1.00 97.69 193 HIS A N 1
ATOM 1458 C CA . HIS A 1 193 ? 13.067 17.060 4.704 1.00 97.69 193 HIS A CA 1
ATOM 1459 C C . HIS A 1 193 ? 11.669 17.693 4.829 1.00 97.69 193 HIS A C 1
ATOM 1461 O O . HIS A 1 193 ? 11.187 18.360 3.915 1.00 97.69 193 HIS A O 1
ATOM 1467 N N . GLY A 1 194 ? 11.027 17.553 5.989 1.00 97.69 194 GLY A N 1
ATOM 1468 C CA . GLY A 1 194 ? 9.601 17.828 6.185 1.00 97.69 194 GLY A CA 1
ATOM 1469 C C . GLY A 1 194 ? 8.717 16.825 5.432 1.00 97.69 194 GLY A C 1
ATOM 1470 O O . GLY A 1 194 ? 9.174 15.754 5.032 1.00 97.69 194 GLY A O 1
ATOM 1471 N N . VAL A 1 195 ? 7.460 17.195 5.198 1.00 98.44 195 VAL A N 1
ATOM 1472 C CA . VAL A 1 195 ? 6.561 16.498 4.268 1.00 98.44 195 VAL A CA 1
ATOM 1473 C C . VAL A 1 195 ? 6.379 17.373 3.031 1.00 98.44 195 VAL A C 1
ATOM 1475 O O . VAL A 1 195 ? 5.915 18.510 3.139 1.00 98.44 195 VAL A O 1
ATOM 1478 N N . GLN A 1 196 ? 6.749 16.865 1.856 1.00 98.56 196 GLN A N 1
ATOM 1479 C CA . GLN A 1 196 ? 6.498 17.541 0.580 1.00 98.56 196 GLN A CA 1
ATOM 1480 C C . GLN A 1 196 ? 5.081 17.216 0.095 1.00 98.56 196 GLN A C 1
ATOM 1482 O O . GLN A 1 196 ? 4.614 16.084 0.243 1.00 98.56 196 GLN A O 1
ATOM 1487 N N . ILE A 1 197 ? 4.423 18.184 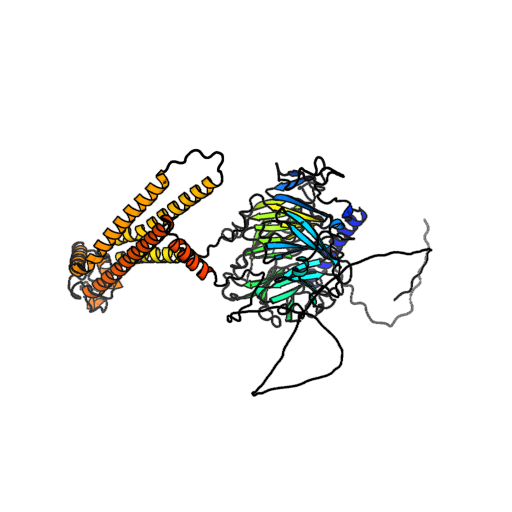-0.542 1.00 98.75 197 ILE A N 1
ATOM 1488 C CA . ILE A 1 197 ? 3.168 17.975 -1.269 1.00 98.75 197 ILE A CA 1
ATOM 1489 C C . ILE A 1 197 ? 3.382 18.402 -2.722 1.00 98.75 197 ILE A C 1
ATOM 1491 O O . ILE A 1 197 ? 3.717 19.556 -2.986 1.00 98.75 197 ILE A O 1
ATOM 1495 N N . PHE A 1 198 ? 3.192 17.481 -3.665 1.00 98.81 198 PHE A N 1
ATOM 1496 C CA . PHE A 1 198 ? 3.314 17.704 -5.113 1.00 98.81 198 PHE A CA 1
ATOM 1497 C C . PHE A 1 198 ? 1.966 17.466 -5.809 1.00 98.81 198 PHE A C 1
ATOM 1499 O O . PHE A 1 198 ? 1.162 16.681 -5.324 1.00 98.81 198 PHE A O 1
ATOM 1506 N N . ASP A 1 199 ? 1.706 18.113 -6.947 1.00 98.56 199 ASP A N 1
ATOM 1507 C CA . ASP A 1 199 ? 0.448 17.992 -7.702 1.00 98.56 199 ASP A CA 1
ATOM 1508 C C . ASP A 1 199 ? 0.658 17.181 -8.988 1.00 98.56 199 ASP A C 1
ATOM 1510 O O . ASP A 1 199 ? 1.273 17.669 -9.942 1.00 98.56 199 ASP A O 1
ATOM 1514 N N . PHE A 1 200 ? 0.117 15.959 -9.046 1.00 98.50 200 PHE A N 1
ATOM 1515 C CA . PHE A 1 200 ? 0.245 15.072 -10.208 1.00 98.50 200 PHE A CA 1
ATOM 1516 C C . PHE A 1 200 ? -0.326 15.684 -11.496 1.00 98.50 200 PHE A C 1
ATOM 1518 O O . PHE A 1 200 ? 0.105 15.310 -12.587 1.00 98.50 200 PHE A O 1
ATOM 1525 N N . ARG A 1 201 ? -1.236 16.668 -11.417 1.00 98.44 201 ARG A N 1
ATOM 1526 C CA . ARG A 1 201 ? -1.776 17.345 -12.612 1.00 98.44 201 ARG A CA 1
ATOM 1527 C C . ARG A 1 201 ? -0.690 18.068 -13.410 1.00 98.44 201 ARG A C 1
ATOM 1529 O O . ARG A 1 201 ? -0.854 18.240 -14.615 1.00 98.44 201 ARG A O 1
ATOM 1536 N N . LYS A 1 202 ? 0.441 18.420 -12.783 1.00 98.38 202 LYS A N 1
ATOM 1537 C CA . LYS A 1 202 ? 1.618 18.992 -13.464 1.00 98.38 202 LYS A CA 1
ATOM 1538 C C . LYS A 1 202 ? 2.246 18.030 -14.483 1.00 98.38 202 LYS A C 1
ATOM 1540 O O . LYS A 1 202 ? 2.904 18.495 -15.407 1.00 98.38 202 LYS A O 1
ATOM 1545 N N . LEU A 1 203 ? 2.003 16.719 -14.368 1.00 98.38 203 LEU A N 1
ATOM 1546 C CA . LEU A 1 203 ? 2.465 15.707 -15.326 1.00 98.38 203 LEU A CA 1
ATOM 1547 C C . LEU A 1 203 ? 1.624 15.656 -16.614 1.00 98.38 203 LEU A C 1
ATOM 1549 O O . LEU A 1 203 ? 2.114 15.201 -17.645 1.00 98.38 203 LEU A O 1
ATOM 1553 N N . LEU A 1 204 ? 0.373 16.139 -16.590 1.00 98.06 204 LEU A N 1
ATOM 1554 C CA . LEU A 1 204 ? -0.557 16.028 -17.726 1.00 98.06 204 LEU A CA 1
ATOM 1555 C C . LEU A 1 204 ? -0.034 16.707 -19.001 1.00 98.06 204 LEU A C 1
ATOM 1557 O O . LEU A 1 204 ? -0.346 16.251 -20.102 1.00 98.06 204 LEU A O 1
ATOM 1561 N N . THR A 1 205 ? 0.741 17.782 -18.851 1.00 96.19 205 THR A N 1
ATOM 1562 C CA . THR A 1 205 ? 1.256 18.626 -19.942 1.00 96.19 205 THR A CA 1
ATOM 1563 C C . THR A 1 205 ? 2.747 18.424 -20.224 1.00 96.19 205 THR A C 1
ATOM 1565 O O . THR A 1 205 ? 3.335 19.223 -20.950 1.00 96.19 205 THR A O 1
ATOM 1568 N N . VAL A 1 206 ? 3.380 17.405 -19.636 1.00 98.12 206 VAL A N 1
ATOM 1569 C CA . VAL A 1 206 ? 4.794 17.096 -19.887 1.00 98.12 206 VAL A CA 1
ATOM 1570 C C . VAL A 1 206 ? 4.953 16.398 -21.239 1.00 98.12 206 VAL A C 1
ATOM 1572 O O . VAL A 1 206 ? 4.204 15.481 -21.568 1.00 98.12 206 VAL A O 1
ATOM 1575 N N . ASP A 1 207 ? 5.951 16.833 -22.007 1.00 97.12 207 ASP A N 1
ATOM 1576 C CA . ASP A 1 207 ? 6.436 16.173 -23.221 1.00 97.12 207 ASP A CA 1
ATOM 1577 C C . ASP A 1 207 ? 7.458 15.087 -22.824 1.00 97.12 207 ASP A C 1
ATOM 1579 O O . ASP A 1 207 ? 8.524 15.445 -22.317 1.00 97.12 207 ASP A O 1
ATOM 1583 N N . PRO A 1 208 ? 7.198 13.781 -23.045 1.00 95.38 208 PRO A N 1
ATOM 1584 C CA . PRO A 1 208 ? 8.151 12.719 -22.712 1.00 95.38 208 PRO A CA 1
ATOM 1585 C C . PRO A 1 208 ? 9.498 12.827 -23.438 1.00 95.38 208 PRO A C 1
ATOM 1587 O O . PRO A 1 208 ? 10.497 12.302 -22.954 1.00 95.38 208 PRO A O 1
ATOM 1590 N N . ALA A 1 209 ? 9.563 13.528 -24.576 1.00 95.81 209 ALA A N 1
ATOM 1591 C CA . ALA A 1 209 ? 10.828 13.803 -25.258 1.00 95.81 209 ALA A CA 1
ATOM 1592 C C . ALA A 1 209 ? 11.659 14.902 -24.561 1.00 95.81 209 ALA A C 1
ATOM 1594 O O . ALA A 1 209 ? 12.790 15.169 -24.971 1.00 95.81 209 ALA A O 1
ATOM 1595 N N . LYS A 1 210 ? 11.106 15.562 -23.531 1.00 97.19 210 LYS A N 1
ATOM 1596 C CA . LYS A 1 210 ? 11.750 16.612 -22.725 1.00 97.19 210 LYS A CA 1
ATOM 1597 C C . LYS A 1 210 ? 11.382 16.474 -21.230 1.00 97.19 210 LYS A C 1
ATOM 1599 O O . LYS A 1 210 ? 10.683 17.346 -20.704 1.00 97.19 210 LYS A O 1
ATOM 1604 N N . PRO A 1 211 ? 11.836 15.410 -20.533 1.00 97.38 211 PRO A N 1
ATOM 1605 C CA . PRO A 1 211 ? 11.506 15.190 -19.126 1.00 97.38 211 PRO A CA 1
ATOM 1606 C C . PRO A 1 211 ? 11.901 16.365 -18.219 1.00 97.38 211 PRO A C 1
ATOM 1608 O O . PRO A 1 211 ? 12.945 16.994 -18.405 1.00 97.38 211 PRO A O 1
ATOM 1611 N N . VAL A 1 212 ? 11.072 16.657 -17.216 1.00 98.12 212 VAL A N 1
ATOM 1612 C CA . VAL A 1 212 ? 11.188 17.864 -16.381 1.00 98.12 212 VAL A CA 1
ATOM 1613 C C . VAL A 1 212 ? 11.883 17.568 -15.052 1.00 98.12 212 VAL A C 1
ATOM 1615 O O . VAL A 1 212 ? 11.421 16.741 -14.271 1.00 98.12 212 VAL A O 1
ATOM 1618 N N . VAL A 1 213 ? 12.948 18.307 -14.733 1.00 98.12 213 VAL A N 1
ATOM 1619 C CA . VAL A 1 213 ? 13.458 18.384 -13.354 1.00 98.12 213 VAL A CA 1
ATOM 1620 C C . VAL A 1 213 ? 12.676 19.468 -12.611 1.00 98.12 213 VAL A C 1
ATOM 1622 O O . VAL A 1 213 ? 12.828 20.664 -12.873 1.00 98.12 213 VAL A O 1
ATOM 1625 N N . PHE A 1 214 ? 11.800 19.037 -11.709 1.00 98.44 214 PHE A N 1
ATOM 1626 C CA . PHE A 1 214 ? 10.966 19.900 -10.880 1.00 98.44 214 PHE A CA 1
ATOM 1627 C C . PHE A 1 214 ? 11.788 20.547 -9.754 1.00 98.44 214 PHE A C 1
ATOM 1629 O O . PHE A 1 214 ? 12.756 19.979 -9.254 1.00 98.44 214 PHE A O 1
ATOM 1636 N N . SER A 1 215 ? 11.400 21.749 -9.331 1.00 97.75 215 SER A N 1
ATOM 1637 C CA . SER A 1 215 ? 12.060 22.502 -8.261 1.00 97.75 215 SER A CA 1
ATOM 1638 C C . SER A 1 215 ? 11.308 22.404 -6.935 1.00 97.75 215 SER A C 1
ATOM 1640 O O . SER A 1 215 ? 10.124 22.738 -6.852 1.00 97.75 215 SER A O 1
ATOM 1642 N N . ASN A 1 216 ? 12.044 22.093 -5.866 1.00 96.38 216 ASN A N 1
ATOM 1643 C CA . ASN A 1 216 ? 11.552 22.107 -4.486 1.00 96.38 216 ASN A CA 1
ATOM 1644 C C . ASN A 1 216 ? 11.075 23.487 -3.983 1.00 96.38 216 ASN A C 1
ATOM 1646 O O . ASN A 1 216 ? 10.399 23.545 -2.960 1.00 96.38 216 ASN A O 1
ATOM 1650 N N . THR A 1 217 ? 11.382 24.589 -4.681 1.00 94.25 217 THR A N 1
ATOM 1651 C CA . THR A 1 217 ? 10.940 25.952 -4.309 1.00 94.25 217 THR A CA 1
ATOM 1652 C C . THR A 1 217 ? 9.799 26.510 -5.163 1.00 94.25 217 THR A C 1
ATOM 1654 O O . THR A 1 217 ? 9.215 27.524 -4.794 1.00 94.25 217 THR A O 1
ATOM 1657 N N . ARG A 1 218 ? 9.485 25.881 -6.305 1.00 96.38 218 ARG A N 1
ATOM 1658 C CA . ARG A 1 218 ? 8.506 26.382 -7.296 1.00 96.38 218 ARG A CA 1
ATOM 1659 C C . ARG A 1 218 ? 7.404 25.374 -7.616 1.00 96.38 218 ARG A C 1
ATOM 1661 O O . ARG A 1 218 ? 6.270 25.763 -7.883 1.00 96.38 218 ARG A O 1
ATOM 1668 N N . ASP A 1 219 ? 7.743 24.087 -7.642 1.00 97.88 219 ASP A N 1
ATOM 1669 C CA . ASP A 1 219 ? 6.879 23.056 -8.218 1.00 97.88 219 ASP A CA 1
ATOM 1670 C C . ASP A 1 219 ? 6.207 22.158 -7.173 1.00 97.88 219 ASP A C 1
ATOM 1672 O O . ASP A 1 219 ? 5.238 21.475 -7.512 1.00 97.88 219 ASP A O 1
ATOM 1676 N N . LEU A 1 220 ? 6.624 22.225 -5.907 1.00 98.12 220 LEU A N 1
ATOM 1677 C CA . LEU A 1 220 ? 5.792 21.766 -4.794 1.00 98.12 220 LEU A CA 1
ATOM 1678 C C . LEU A 1 220 ? 4.530 22.635 -4.671 1.00 98.12 220 LEU A C 1
ATOM 1680 O O . LEU A 1 220 ? 4.534 23.818 -5.004 1.00 98.12 220 LEU A O 1
ATOM 1684 N N . THR A 1 221 ? 3.448 22.037 -4.185 1.00 98.44 221 THR A N 1
ATOM 1685 C CA . THR A 1 221 ? 2.253 22.744 -3.706 1.00 98.44 221 THR A CA 1
ATOM 1686 C C . THR A 1 221 ? 2.506 23.315 -2.313 1.00 98.44 221 THR A C 1
ATOM 1688 O O . THR A 1 221 ? 2.135 24.452 -2.047 1.00 98.44 221 THR A O 1
ATOM 1691 N N . ALA A 1 222 ? 3.185 22.548 -1.454 1.00 98.06 222 ALA A N 1
ATOM 1692 C CA . ALA A 1 222 ? 3.676 22.990 -0.154 1.00 98.06 222 ALA A CA 1
ATOM 1693 C C . ALA A 1 222 ? 4.831 22.102 0.338 1.00 98.06 222 ALA A C 1
ATOM 1695 O O . ALA A 1 222 ? 5.046 20.988 -0.151 1.00 98.06 222 ALA A O 1
ATOM 1696 N N . ARG A 1 223 ? 5.518 22.575 1.380 1.00 97.31 223 ARG A N 1
ATOM 1697 C CA . ARG A 1 223 ? 6.296 21.743 2.302 1.00 97.31 223 ARG A CA 1
ATOM 1698 C C . ARG A 1 223 ? 5.812 22.020 3.721 1.00 97.31 223 ARG A C 1
ATOM 1700 O O . ARG A 1 223 ? 5.959 23.136 4.211 1.00 97.31 223 ARG A O 1
ATOM 1707 N N . TRP A 1 224 ? 5.278 21.006 4.390 1.00 97.81 224 TRP A N 1
ATOM 1708 C CA . TRP A 1 224 ? 4.965 21.074 5.815 1.00 97.81 224 TRP A CA 1
ATOM 1709 C C . TRP A 1 224 ? 6.207 20.705 6.635 1.00 97.81 224 TRP A C 1
ATOM 1711 O O . TRP A 1 224 ? 6.901 19.741 6.317 1.00 97.81 224 TRP A O 1
ATOM 1721 N N . ASN A 1 225 ? 6.508 21.464 7.691 1.00 95.88 225 ASN A N 1
ATOM 1722 C CA . ASN A 1 225 ? 7.698 21.246 8.524 1.00 95.88 225 ASN A CA 1
ATOM 1723 C C . ASN A 1 225 ? 7.377 21.242 10.030 1.00 95.88 225 ASN A C 1
ATOM 1725 O O . ASN A 1 225 ? 8.135 21.789 10.825 1.00 95.88 225 ASN A O 1
ATOM 1729 N N . GLY A 1 226 ? 6.250 20.635 10.420 1.00 95.88 226 GLY A N 1
ATOM 1730 C CA . GLY A 1 226 ? 5.881 20.429 11.831 1.00 95.88 226 GLY A CA 1
ATOM 1731 C C . GLY A 1 226 ? 6.576 19.239 12.512 1.00 95.88 226 GLY A C 1
ATOM 1732 O O . GLY A 1 226 ? 6.338 18.977 13.685 1.00 95.88 226 GLY A O 1
ATOM 1733 N N . LEU A 1 227 ? 7.438 18.503 11.799 1.00 97.50 227 LEU A N 1
ATOM 1734 C CA . LEU A 1 227 ? 8.149 17.338 12.339 1.00 97.50 227 LEU A CA 1
ATOM 1735 C C . LEU A 1 227 ? 9.328 17.764 13.239 1.00 97.50 227 LEU A C 1
ATOM 1737 O O . LEU A 1 227 ? 10.105 18.618 12.807 1.00 97.50 227 LEU A O 1
ATOM 1741 N N . PRO A 1 228 ? 9.562 17.130 14.411 1.00 95.69 228 PRO A N 1
ATOM 1742 C CA . PRO A 1 228 ? 10.545 17.601 15.402 1.00 95.69 228 PRO A CA 1
ATOM 1743 C C . PRO A 1 228 ? 11.987 17.770 14.893 1.00 95.69 228 PRO A C 1
ATOM 1745 O O . PRO A 1 228 ? 12.705 18.642 15.371 1.00 95.69 228 PRO A O 1
ATOM 1748 N N . THR A 1 229 ? 12.412 16.954 13.923 1.00 96.00 229 THR A N 1
ATOM 1749 C CA . THR A 1 229 ? 13.719 17.058 13.233 1.00 96.00 229 THR A CA 1
ATOM 1750 C C . THR A 1 229 ? 13.576 17.142 11.707 1.00 96.00 229 THR A C 1
ATOM 1752 O O . THR A 1 229 ? 14.517 16.892 10.950 1.00 96.00 229 THR A O 1
ATOM 1755 N N . GLY A 1 230 ? 12.369 17.453 11.225 1.00 96.44 230 GLY A N 1
ATOM 1756 C CA . GLY A 1 230 ? 12.061 17.434 9.798 1.00 96.44 230 GLY A CA 1
ATOM 1757 C C . GLY A 1 230 ? 12.112 16.043 9.153 1.00 96.44 230 GLY A C 1
ATOM 1758 O O . GLY A 1 230 ? 12.231 15.996 7.936 1.00 96.44 230 GLY A O 1
ATOM 1759 N N . ARG A 1 231 ? 12.054 14.934 9.909 1.00 96.00 231 ARG A N 1
ATOM 1760 C CA . ARG A 1 231 ? 12.096 13.563 9.360 1.00 96.00 231 ARG A CA 1
ATOM 1761 C C . ARG A 1 231 ? 10.983 12.668 9.910 1.00 96.00 231 ARG A C 1
ATOM 1763 O O . ARG A 1 231 ? 10.568 12.839 11.058 1.00 96.00 231 ARG A O 1
ATOM 1770 N N . SER A 1 232 ? 10.535 11.717 9.100 1.00 97.38 232 SER A N 1
ATOM 1771 C CA . SER A 1 232 ? 9.497 10.721 9.405 1.00 97.38 232 SER A CA 1
ATOM 1772 C C . SER A 1 232 ? 9.776 9.445 8.621 1.00 97.38 232 SER A C 1
ATOM 1774 O O . SER A 1 232 ? 10.112 9.547 7.442 1.00 97.38 232 SER A O 1
ATOM 1776 N N . HIS A 1 233 ? 9.584 8.274 9.228 1.00 97.31 233 HIS A N 1
ATOM 1777 C CA . HIS A 1 233 ? 9.748 6.998 8.531 1.00 97.31 233 HIS A CA 1
ATOM 1778 C C . HIS A 1 233 ? 8.754 6.877 7.367 1.00 97.31 233 HIS A C 1
ATOM 1780 O O . HIS A 1 233 ? 9.147 6.716 6.213 1.00 97.31 233 HIS A O 1
ATOM 1786 N N . ASN A 1 234 ? 7.464 7.061 7.664 1.00 97.50 234 ASN A N 1
ATOM 1787 C CA . ASN A 1 234 ? 6.371 6.890 6.710 1.00 97.50 234 ASN A CA 1
ATOM 1788 C C . ASN A 1 234 ? 5.368 8.055 6.794 1.00 97.50 234 ASN A C 1
ATOM 1790 O O . ASN A 1 234 ? 5.360 8.834 7.757 1.00 97.50 234 ASN A O 1
ATOM 1794 N N . VAL A 1 235 ? 4.522 8.181 5.774 1.00 98.12 235 VAL A N 1
ATOM 1795 C CA . VAL A 1 235 ? 3.393 9.119 5.734 1.00 98.12 235 VAL A CA 1
ATOM 1796 C C . VAL A 1 235 ? 2.121 8.367 5.377 1.00 98.12 235 VAL A C 1
ATOM 1798 O O . VAL A 1 235 ? 2.132 7.515 4.507 1.00 98.12 235 VAL A O 1
ATOM 1801 N N . VAL A 1 236 ? 1.005 8.694 6.014 1.00 97.69 236 VAL A N 1
ATOM 1802 C CA . VAL A 1 236 ? -0.302 8.047 5.829 1.00 97.69 236 VAL A CA 1
ATOM 1803 C C . VAL A 1 236 ? -1.318 9.112 5.432 1.00 97.69 236 VAL A C 1
ATOM 1805 O O . VAL A 1 236 ? -1.186 10.271 5.817 1.00 97.69 236 VAL A O 1
ATOM 1808 N N . VAL A 1 237 ? -2.346 8.752 4.664 1.00 98.50 237 VAL A N 1
ATOM 1809 C CA . VAL A 1 237 ? -3.397 9.683 4.223 1.00 98.50 237 VAL A CA 1
ATOM 1810 C C . VAL A 1 237 ? -4.774 9.100 4.512 1.00 98.50 237 VAL A C 1
ATOM 1812 O O . VAL A 1 237 ? -5.083 7.991 4.084 1.00 98.50 237 VAL A O 1
ATOM 1815 N N . ASN A 1 238 ? -5.633 9.892 5.155 1.00 98.31 238 ASN A N 1
ATOM 1816 C CA . ASN A 1 238 ? -7.071 9.651 5.210 1.00 98.31 238 ASN A CA 1
ATOM 1817 C C . ASN A 1 238 ? -7.775 10.688 4.324 1.00 98.31 238 ASN A C 1
ATOM 1819 O O . ASN A 1 238 ? -8.122 11.787 4.768 1.00 98.31 238 ASN A O 1
ATOM 1823 N N . GLU A 1 239 ? -7.971 10.356 3.042 1.00 96.31 239 GLU A N 1
ATOM 1824 C CA . GLU A 1 239 ? -8.564 11.299 2.086 1.00 96.31 239 GLU A CA 1
ATOM 1825 C C . GLU A 1 239 ? -10.015 11.658 2.440 1.00 96.31 239 GLU A C 1
ATOM 1827 O O . GLU A 1 239 ? -10.403 12.813 2.266 1.00 96.31 239 GLU A O 1
ATOM 1832 N N . GLU A 1 240 ? -10.802 10.718 2.979 1.00 96.38 240 GLU A N 1
ATOM 1833 C CA . GLU A 1 240 ? -12.201 10.967 3.364 1.00 96.38 240 GLU A CA 1
ATOM 1834 C C . GLU A 1 240 ? -12.310 12.102 4.396 1.00 96.38 240 GLU A C 1
ATOM 1836 O O . GLU A 1 240 ? -13.240 12.913 4.358 1.00 96.38 240 GLU A O 1
ATOM 1841 N N . LYS A 1 241 ? -11.330 12.178 5.300 1.00 97.75 241 LYS A N 1
ATOM 1842 C CA . LYS A 1 241 ? -11.250 13.171 6.375 1.00 97.75 241 LYS A CA 1
ATOM 1843 C C . LYS A 1 241 ? -10.292 14.327 6.081 1.00 97.75 241 LYS A C 1
ATOM 1845 O O . LYS A 1 241 ? -10.219 15.244 6.891 1.00 97.75 241 LYS A O 1
ATOM 1850 N N . ASN A 1 242 ? -9.657 14.343 4.908 1.00 98.06 242 ASN A N 1
ATOM 1851 C CA . ASN A 1 242 ? -8.796 15.424 4.417 1.00 98.06 242 ASN A CA 1
ATOM 1852 C C . ASN A 1 242 ? -7.559 15.700 5.294 1.00 98.06 242 ASN A C 1
ATOM 1854 O O . ASN A 1 242 ? -7.168 16.853 5.437 1.00 98.06 242 ASN A O 1
ATOM 1858 N N . TYR A 1 243 ? -6.930 14.668 5.870 1.00 98.75 243 TYR A N 1
ATOM 1859 C CA . TYR A 1 243 ? -5.693 14.828 6.648 1.00 98.75 243 TYR A CA 1
ATOM 1860 C C . TYR A 1 243 ? -4.631 13.783 6.289 1.00 98.75 243 TYR A C 1
ATOM 1862 O O . TYR A 1 243 ? -4.937 12.688 5.806 1.00 98.75 243 TYR A O 1
ATOM 1870 N N . GLY A 1 244 ? -3.375 14.147 6.534 1.00 98.62 244 GLY A N 1
ATOM 1871 C CA . GLY A 1 244 ? -2.221 13.262 6.501 1.00 98.62 244 GLY A CA 1
ATOM 1872 C C . GLY A 1 244 ? -1.683 12.985 7.905 1.00 98.62 244 GLY A C 1
ATOM 1873 O O . GLY A 1 244 ? -1.991 13.692 8.868 1.00 98.62 244 GLY A O 1
ATOM 1874 N N . VAL A 1 245 ? -0.882 11.934 8.023 1.00 98.75 245 VAL A N 1
ATOM 1875 C CA . VAL A 1 245 ? -0.163 11.555 9.241 1.00 98.75 245 VAL A CA 1
ATOM 1876 C C . VAL A 1 245 ? 1.291 11.327 8.877 1.00 98.75 245 VAL A C 1
ATOM 1878 O O . VAL A 1 245 ? 1.568 10.720 7.849 1.00 98.75 245 VAL A O 1
ATOM 1881 N N . ALA A 1 246 ? 2.217 11.784 9.704 1.00 98.56 246 ALA A N 1
ATOM 1882 C CA . ALA A 1 246 ? 3.606 11.354 9.664 1.00 98.56 246 ALA A CA 1
ATOM 1883 C C . ALA A 1 246 ? 3.860 10.423 10.850 1.00 98.56 246 ALA A C 1
ATOM 1885 O O . ALA A 1 246 ? 3.387 10.694 11.955 1.00 98.56 246 ALA A O 1
ATOM 1886 N N . VAL A 1 247 ? 4.592 9.337 10.618 1.00 98.31 247 VAL A N 1
ATOM 1887 C CA . VAL A 1 247 ? 4.885 8.306 11.625 1.00 98.31 247 VAL A CA 1
ATOM 1888 C C . VAL A 1 247 ? 6.389 8.020 11.675 1.00 98.31 247 VAL A C 1
ATOM 1890 O O . VAL A 1 247 ? 7.146 8.458 10.801 1.00 98.31 247 VAL A O 1
ATOM 1893 N N . GLY A 1 248 ? 6.862 7.394 12.751 1.00 97.06 248 GLY A N 1
ATOM 1894 C CA . GLY A 1 248 ? 8.289 7.176 13.009 1.00 97.06 248 GLY A CA 1
ATOM 1895 C C . GLY A 1 248 ? 9.101 8.473 13.143 1.00 97.06 248 GLY A C 1
ATOM 1896 O O . GLY A 1 248 ? 10.307 8.490 12.908 1.00 97.06 248 GLY A O 1
ATOM 1897 N N . ALA A 1 249 ? 8.449 9.597 13.460 1.00 97.25 249 ALA A N 1
ATOM 1898 C CA . ALA A 1 249 ? 9.067 10.922 13.427 1.00 97.25 249 ALA A CA 1
ATOM 1899 C C . ALA A 1 249 ? 10.061 11.127 14.584 1.00 97.25 249 ALA A C 1
ATOM 1901 O O . ALA A 1 249 ? 9.678 11.170 15.756 1.00 97.25 249 ALA A O 1
ATOM 1902 N N . MET A 1 250 ? 11.351 11.254 14.269 1.00 94.25 250 MET A N 1
ATOM 1903 C CA . MET A 1 250 ? 12.419 11.286 15.276 1.00 94.25 250 MET A CA 1
ATOM 1904 C C . MET A 1 250 ? 12.559 12.655 15.972 1.00 94.25 250 MET A C 1
ATOM 1906 O O . MET A 1 250 ? 12.376 13.694 15.325 1.00 94.25 250 MET A O 1
ATOM 1910 N N . PRO A 1 251 ? 12.963 12.692 17.260 1.00 94.31 251 PRO A N 1
ATOM 1911 C CA . PRO A 1 251 ? 13.326 11.550 18.113 1.00 94.31 251 PRO A CA 1
ATOM 1912 C C . PRO A 1 251 ? 12.139 10.943 18.889 1.00 94.31 251 PRO A C 1
ATOM 1914 O O . PRO A 1 251 ? 11.144 11.627 19.156 1.00 94.31 251 PRO A O 1
ATOM 1917 N N . ARG A 1 252 ? 12.307 9.703 19.383 1.00 93.50 252 ARG A N 1
ATOM 1918 C CA . ARG A 1 252 ? 11.369 9.027 20.315 1.00 93.50 252 ARG A CA 1
ATOM 1919 C C . ARG A 1 252 ? 11.170 9.770 21.650 1.00 93.50 252 ARG A C 1
ATOM 1921 O O . ARG A 1 252 ? 10.211 9.507 22.367 1.00 93.50 252 ARG A O 1
ATOM 1928 N N . THR A 1 253 ? 12.041 10.729 21.971 1.00 93.88 253 THR A N 1
ATOM 1929 C CA . THR A 1 253 ? 11.950 11.627 23.140 1.00 93.88 253 THR A CA 1
ATOM 1930 C C . THR A 1 253 ? 11.152 12.914 22.887 1.00 93.88 253 THR A C 1
ATOM 1932 O O . THR A 1 253 ? 10.985 13.717 23.803 1.00 93.88 253 THR A O 1
ATOM 1935 N N . SER A 1 254 ? 10.657 13.140 21.665 1.00 95.12 254 SER A N 1
ATOM 1936 C CA . SER A 1 254 ? 9.765 14.267 21.356 1.00 95.12 254 SER A CA 1
ATOM 1937 C C . SER A 1 254 ? 8.396 14.121 22.038 1.00 95.12 254 SER A C 1
ATOM 1939 O O . SER A 1 254 ? 7.988 13.019 22.402 1.00 95.12 254 SER A O 1
ATOM 1941 N N . THR A 1 255 ? 7.631 15.214 22.142 1.00 94.81 255 THR A N 1
ATOM 1942 C CA . THR A 1 255 ? 6.251 15.217 22.680 1.00 94.81 255 THR A CA 1
ATOM 1943 C C . THR A 1 255 ? 5.344 14.175 22.013 1.00 94.81 255 THR A C 1
ATOM 1945 O O . THR A 1 255 ? 4.470 13.599 22.659 1.00 94.81 255 THR A O 1
ATOM 1948 N N . CYS A 1 256 ? 5.579 13.904 20.725 1.00 95.81 256 CYS A N 1
ATOM 1949 C CA . CYS A 1 256 ? 4.821 12.932 19.945 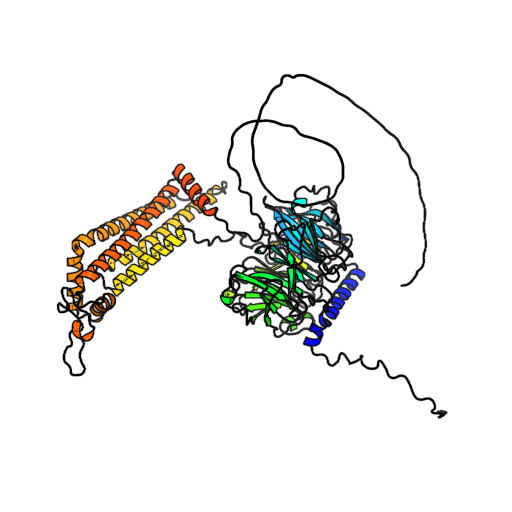1.00 95.81 256 CYS A CA 1
ATOM 1950 C C . CYS A 1 256 ? 5.387 11.496 20.002 1.00 95.81 256 CYS A C 1
ATOM 1952 O O . CYS A 1 256 ? 4.783 10.593 19.433 1.00 95.81 256 CYS A O 1
ATOM 1954 N N . ARG A 1 257 ? 6.522 11.273 20.684 1.00 96.06 257 ARG A N 1
ATOM 1955 C CA . ARG A 1 257 ? 7.214 9.980 20.894 1.00 96.06 257 ARG A CA 1
ATOM 1956 C C . ARG A 1 257 ? 7.426 9.110 19.639 1.00 96.06 257 ARG A C 1
ATOM 1958 O O . ARG A 1 257 ? 7.499 7.892 19.743 1.00 96.06 257 ARG A O 1
ATOM 1965 N N . SER A 1 258 ? 7.543 9.733 18.464 1.00 96.81 258 SER A N 1
ATOM 1966 C CA . SER A 1 258 ? 7.583 9.066 17.145 1.00 96.81 258 SER A CA 1
ATOM 1967 C C . SER A 1 258 ? 6.313 8.297 16.740 1.00 96.81 258 SER A C 1
ATOM 1969 O O . SER A 1 258 ? 6.356 7.503 15.800 1.00 96.81 258 SER A O 1
ATOM 1971 N N . GLY A 1 259 ? 5.186 8.565 17.402 1.00 97.50 259 GLY A N 1
ATOM 1972 C CA . GLY A 1 259 ? 3.869 8.051 17.029 1.00 97.50 259 GLY A CA 1
ATOM 1973 C C . GLY A 1 259 ? 3.203 8.851 15.905 1.00 97.50 259 GLY A C 1
ATOM 1974 O O . GLY A 1 259 ? 3.868 9.497 15.095 1.00 97.50 259 GLY A O 1
ATOM 1975 N N . LEU A 1 260 ? 1.867 8.823 15.864 1.00 98.56 260 LEU A N 1
ATOM 1976 C CA . LEU A 1 260 ? 1.066 9.478 14.820 1.00 98.56 260 LEU A CA 1
ATOM 1977 C C . LEU A 1 260 ? 1.116 11.010 14.964 1.00 98.56 260 LEU A C 1
ATOM 1979 O O . LEU A 1 260 ? 0.567 11.523 15.934 1.00 98.56 260 LEU A O 1
ATOM 1983 N N . ILE A 1 261 ? 1.688 11.757 14.014 1.00 98.62 261 ILE A N 1
ATOM 1984 C CA . ILE A 1 261 ? 1.619 13.234 13.975 1.00 98.62 261 ILE A CA 1
ATOM 1985 C C . ILE A 1 261 ? 0.692 13.679 12.842 1.00 98.62 261 ILE A C 1
ATOM 1987 O O . ILE A 1 261 ? 0.969 13.404 11.677 1.00 98.62 261 ILE A O 1
ATOM 1991 N N . PHE A 1 262 ? -0.409 14.359 13.165 1.00 98.75 262 PHE A N 1
ATOM 1992 C CA . PHE A 1 262 ? -1.480 14.684 12.218 1.00 98.75 262 PHE A CA 1
ATOM 1993 C C . PHE A 1 262 ? -1.299 16.069 11.583 1.00 98.75 262 PHE A C 1
ATOM 1995 O O . PHE A 1 262 ? -1.047 17.052 12.282 1.00 98.75 262 PHE A O 1
ATOM 2002 N N . PHE A 1 263 ? -1.530 16.172 10.271 1.00 98.69 263 PHE A N 1
ATOM 2003 C CA . PHE A 1 263 ? -1.530 17.440 9.540 1.00 98.69 263 PHE A CA 1
ATOM 2004 C C . PHE A 1 263 ? -2.708 17.570 8.568 1.00 98.69 263 PHE A C 1
ATOM 2006 O O . PHE A 1 263 ? -3.118 16.611 7.915 1.00 98.69 263 PHE A O 1
ATOM 2013 N N . ASP A 1 264 ? -3.266 18.774 8.472 1.00 98.19 264 ASP A N 1
ATOM 2014 C CA . ASP A 1 264 ? -4.383 19.098 7.586 1.00 98.19 264 ASP A CA 1
ATOM 2015 C C . ASP A 1 264 ? -3.969 19.050 6.109 1.00 98.19 264 ASP A C 1
ATOM 2017 O O . ASP A 1 264 ? -2.903 19.537 5.729 1.00 98.19 264 ASP A O 1
ATOM 2021 N N . LEU A 1 265 ? -4.846 18.492 5.277 1.00 98.50 265 LEU A N 1
ATOM 2022 C CA . LEU A 1 265 ? -4.764 18.479 3.816 1.00 98.50 265 LEU A CA 1
ATOM 2023 C C . LEU A 1 265 ? -6.034 19.069 3.170 1.00 98.50 265 LEU A C 1
ATOM 2025 O O . LEU A 1 265 ? -6.233 18.946 1.957 1.00 98.50 265 LEU A O 1
ATOM 2029 N N . THR A 1 266 ? -6.917 19.710 3.943 1.00 98.12 266 THR A N 1
ATOM 2030 C CA . THR A 1 266 ? -8.101 20.420 3.428 1.00 98.12 266 THR A CA 1
ATOM 2031 C C . THR A 1 266 ? -7.692 21.526 2.454 1.00 98.12 266 THR A C 1
ATOM 2033 O O . THR A 1 266 ? -8.279 21.624 1.375 1.00 98.12 266 THR A O 1
ATOM 2036 N N . ASP A 1 267 ? -6.634 22.272 2.786 1.00 97.88 267 ASP A N 1
ATOM 2037 C CA . ASP A 1 267 ? -5.871 23.107 1.852 1.00 97.88 267 ASP A CA 1
ATOM 2038 C C . ASP A 1 267 ? -4.422 22.583 1.715 1.00 97.88 267 ASP A C 1
ATOM 2040 O O . ASP A 1 267 ? -3.581 22.861 2.572 1.00 97.88 267 ASP A O 1
ATOM 2044 N N . PRO A 1 268 ? -4.097 21.850 0.632 1.00 97.69 268 PRO A N 1
ATOM 2045 C CA . PRO A 1 268 ? -2.753 21.325 0.378 1.00 97.69 268 PRO A CA 1
ATOM 2046 C C . PRO A 1 268 ? -1.657 22.373 0.151 1.00 97.69 268 PRO A C 1
ATOM 2048 O O . PRO A 1 268 ? -0.487 21.995 0.137 1.00 97.69 268 PRO A O 1
ATOM 2051 N N . ALA A 1 269 ? -1.998 23.651 -0.050 1.00 97.94 269 ALA A N 1
ATOM 2052 C CA . ALA A 1 269 ? -1.019 24.738 -0.113 1.00 97.94 269 ALA A CA 1
ATOM 2053 C C . ALA A 1 269 ? -0.652 25.273 1.283 1.00 97.94 269 ALA A C 1
ATOM 2055 O O . ALA A 1 269 ? 0.451 25.782 1.474 1.00 97.94 269 ALA A O 1
ATOM 2056 N N . ASN A 1 270 ? -1.543 25.119 2.271 1.00 97.69 270 ASN A N 1
ATOM 2057 C CA . ASN A 1 270 ? -1.367 25.624 3.635 1.00 97.69 270 ASN A CA 1
ATOM 2058 C C . ASN A 1 270 ? -1.629 24.537 4.706 1.00 97.69 270 ASN A C 1
ATOM 2060 O O . ASN A 1 270 ? -2.497 24.734 5.565 1.00 97.69 270 ASN A O 1
ATOM 2064 N N . PRO A 1 271 ? -0.898 23.401 4.688 1.00 97.56 271 PRO A N 1
ATOM 2065 C CA . PRO A 1 271 ? -1.056 22.320 5.663 1.00 97.56 271 PRO A CA 1
ATOM 2066 C C . PRO A 1 271 ? -0.722 22.776 7.092 1.00 97.56 271 PRO A C 1
ATOM 2068 O O . PRO A 1 271 ? 0.273 23.466 7.330 1.00 97.56 271 PRO A O 1
ATOM 2071 N N . LYS A 1 272 ? -1.549 22.369 8.061 1.00 96.62 272 LYS A N 1
ATOM 2072 C CA . LYS A 1 272 ? -1.492 22.812 9.470 1.00 96.62 272 LYS A CA 1
ATOM 2073 C C . LYS A 1 272 ? -1.361 21.631 10.417 1.00 96.62 272 LYS A C 1
ATOM 2075 O O . LYS A 1 272 ? -1.902 20.569 10.142 1.00 96.62 272 LYS A O 1
ATOM 2080 N N . ASP A 1 273 ? -0.693 21.834 11.548 1.00 97.06 273 ASP A N 1
ATOM 2081 C CA . ASP A 1 273 ? -0.643 20.845 12.629 1.00 97.06 273 ASP A CA 1
ATOM 2082 C C . ASP A 1 273 ? -2.041 20.612 13.240 1.00 97.06 273 ASP A C 1
ATOM 2084 O O . ASP A 1 273 ? -2.801 21.566 13.452 1.00 97.06 273 ASP A O 1
ATOM 2088 N N . LEU A 1 274 ? -2.387 19.350 13.507 1.00 97.94 274 LEU A N 1
ATOM 2089 C CA . LEU A 1 274 ? -3.664 18.943 14.106 1.00 97.94 274 LEU A CA 1
ATOM 2090 C C . LEU A 1 274 ? -3.518 18.276 15.490 1.00 97.94 274 LEU A C 1
ATOM 2092 O O . LEU A 1 274 ? -4.540 17.977 16.113 1.00 97.94 274 LEU A O 1
ATOM 2096 N N . GLY A 1 275 ? -2.297 18.076 15.993 1.00 96.94 275 GLY A N 1
ATOM 2097 C CA . GLY A 1 275 ? -1.974 17.279 17.182 1.00 96.94 275 GLY A CA 1
ATOM 2098 C C . GLY A 1 275 ? -1.272 15.953 16.858 1.00 96.94 275 GLY A C 1
ATOM 2099 O O . GLY A 1 275 ? -0.917 15.678 15.711 1.00 96.94 275 GLY A O 1
ATOM 2100 N N . CYS A 1 276 ? -1.064 15.108 17.873 1.00 97.31 276 CYS A N 1
ATOM 2101 C CA . CYS A 1 276 ? -0.414 13.806 17.711 1.00 97.31 276 CYS A CA 1
ATOM 2102 C C . CYS A 1 276 ? -0.851 12.764 18.758 1.00 97.31 276 CYS A C 1
ATOM 2104 O O . CYS A 1 276 ? -1.272 13.116 19.861 1.00 97.31 276 CYS A O 1
ATOM 2106 N N . ALA A 1 277 ? -0.719 11.477 18.418 1.00 97.81 277 ALA A N 1
ATOM 2107 C CA . ALA A 1 277 ? -0.966 10.336 19.299 1.00 97.81 277 ALA A CA 1
ATOM 2108 C C . ALA A 1 277 ? 0.363 9.686 19.720 1.00 97.81 277 ALA A C 1
ATOM 2110 O O . ALA A 1 277 ? 0.927 8.870 18.994 1.00 97.81 277 ALA A O 1
ATOM 2111 N N . SER A 1 278 ? 0.849 10.036 20.913 1.00 95.94 278 SER A N 1
ATOM 2112 C CA . SER A 1 278 ? 2.119 9.547 21.479 1.00 95.94 278 SER A CA 1
ATOM 2113 C C . SER A 1 278 ? 1.979 8.389 22.470 1.00 95.94 278 SER A C 1
ATOM 2115 O O . SER A 1 278 ? 2.973 7.945 23.044 1.00 95.94 278 SER A O 1
ATOM 2117 N N . GLY A 1 279 ? 0.750 7.913 22.702 1.00 93.25 279 GLY A N 1
ATOM 2118 C CA . GLY A 1 279 ? 0.421 7.010 23.810 1.00 93.25 279 GLY A CA 1
ATOM 2119 C C . GLY A 1 279 ? 1.155 5.666 23.802 1.00 93.25 279 GLY A C 1
ATOM 2120 O O . GLY A 1 279 ? 1.334 5.094 24.871 1.00 93.25 279 GLY A O 1
ATOM 2121 N N . ASP A 1 280 ? 1.594 5.200 22.630 1.00 93.62 280 ASP A N 1
ATOM 2122 C CA . ASP A 1 280 ? 2.282 3.911 22.454 1.00 93.62 280 ASP A CA 1
ATOM 2123 C C . ASP A 1 280 ? 3.775 4.047 22.101 1.00 93.62 280 ASP A C 1
ATOM 2125 O O . ASP A 1 280 ? 4.476 3.059 21.921 1.00 93.62 280 ASP A O 1
ATOM 2129 N N . GLY A 1 281 ? 4.281 5.278 21.976 1.00 94.88 281 GLY A N 1
ATOM 2130 C CA . GLY A 1 281 ? 5.597 5.516 21.391 1.00 94.88 281 GLY A CA 1
ATOM 2131 C C . GLY A 1 281 ? 5.581 5.436 19.863 1.00 94.88 281 GLY A C 1
ATOM 2132 O O . GLY A 1 281 ? 4.772 6.108 19.222 1.00 94.88 281 GLY A O 1
ATOM 2133 N N . TYR A 1 282 ? 6.518 4.675 19.298 1.00 96.50 282 TYR A N 1
ATOM 2134 C CA . TYR A 1 282 ? 6.825 4.652 17.868 1.00 96.50 282 TYR A CA 1
ATOM 2135 C C . TYR A 1 282 ? 5.762 3.902 17.048 1.00 96.50 282 TYR A C 1
ATOM 2137 O O . TYR A 1 282 ? 5.281 2.848 17.453 1.00 96.50 282 TYR A O 1
ATOM 2145 N N . VAL A 1 283 ? 5.433 4.438 15.870 1.00 98.12 283 VAL A N 1
ATOM 2146 C CA . VAL A 1 283 ? 4.572 3.800 14.858 1.00 98.12 283 VAL A CA 1
ATOM 2147 C C . VAL A 1 283 ? 5.357 3.710 13.547 1.00 98.12 283 VAL A C 1
ATOM 2149 O O . VAL A 1 283 ? 5.952 4.710 13.145 1.00 98.12 283 VAL A O 1
ATOM 2152 N N . HIS A 1 284 ? 5.349 2.553 12.883 1.00 97.94 284 HIS A N 1
ATOM 2153 C CA . HIS A 1 284 ? 6.143 2.274 11.680 1.00 97.94 284 HIS A CA 1
ATOM 2154 C C . HIS A 1 284 ? 5.422 2.673 10.378 1.00 97.94 284 HIS A C 1
ATOM 2156 O O . HIS A 1 284 ? 5.842 3.594 9.677 1.00 97.94 284 HIS A O 1
ATOM 2162 N N . ASP A 1 285 ? 4.284 2.035 10.097 1.00 98.25 285 ASP A N 1
ATOM 2163 C CA . ASP A 1 285 ? 3.248 2.487 9.159 1.00 98.25 285 ASP A CA 1
ATOM 2164 C C . ASP A 1 285 ? 1.892 2.454 9.899 1.00 98.25 285 ASP A C 1
ATOM 2166 O O . ASP A 1 285 ? 1.768 1.908 11.002 1.00 98.25 285 ASP A O 1
ATOM 2170 N N . ALA A 1 286 ? 0.854 3.043 9.315 1.00 98.38 286 ALA A N 1
ATOM 2171 C CA . ALA A 1 286 ? -0.510 2.916 9.803 1.00 98.38 286 ALA A CA 1
ATOM 2172 C C . ALA A 1 286 ? -1.527 2.976 8.658 1.00 98.38 286 ALA A C 1
ATOM 2174 O O . ALA A 1 286 ? -1.305 3.597 7.621 1.00 98.38 286 ALA A O 1
ATOM 2175 N N . GLN A 1 287 ? -2.712 2.411 8.876 1.00 98.56 287 GLN A N 1
ATOM 2176 C CA . GLN A 1 287 ? -3.865 2.638 8.012 1.00 98.56 287 GLN A CA 1
ATOM 2177 C C . GLN A 1 287 ? -4.938 3.425 8.764 1.00 98.56 287 GLN A C 1
ATOM 2179 O O . GLN A 1 287 ? -5.578 2.903 9.672 1.00 98.56 287 GLN A O 1
ATOM 2184 N N . CYS A 1 288 ? -5.153 4.683 8.372 1.00 98.56 288 CYS A N 1
ATOM 2185 C CA . CYS A 1 288 ? -6.141 5.572 8.983 1.00 98.56 288 CYS A CA 1
ATOM 2186 C C . CYS A 1 288 ? -7.384 5.720 8.096 1.00 98.56 288 CYS A C 1
ATOM 2188 O O . CYS A 1 288 ? -7.308 6.309 7.016 1.00 98.56 288 CYS A O 1
ATOM 2190 N N . ILE A 1 289 ? -8.524 5.191 8.546 1.00 97.94 289 ILE A N 1
ATOM 2191 C CA . ILE A 1 289 ? -9.793 5.155 7.806 1.00 97.94 289 ILE A CA 1
ATOM 2192 C C . ILE A 1 289 ? -11.002 5.292 8.740 1.00 97.94 289 ILE A C 1
ATOM 2194 O O . ILE A 1 289 ? -10.963 4.949 9.919 1.00 97.94 289 ILE A O 1
ATOM 2198 N N . VAL A 1 290 ? -12.131 5.742 8.190 1.00 98.38 290 VAL A N 1
ATOM 2199 C CA . VAL A 1 290 ? -13.401 5.774 8.929 1.00 98.38 290 VAL A CA 1
ATOM 2200 C C . VAL A 1 290 ? -13.930 4.353 9.122 1.00 98.38 290 VAL A C 1
ATOM 2202 O O . VAL A 1 290 ? -14.104 3.617 8.145 1.00 98.38 290 VAL A O 1
ATOM 2205 N N . TYR A 1 291 ? -14.204 3.970 10.370 1.00 98.38 291 TYR A N 1
ATOM 2206 C CA . TYR A 1 291 ? -14.631 2.617 10.716 1.00 98.38 291 TYR A CA 1
ATOM 2207 C C . TYR A 1 291 ? -16.071 2.329 10.296 1.00 98.38 291 TYR A C 1
ATOM 2209 O O . TYR A 1 291 ? -16.988 3.121 10.530 1.00 98.38 291 TYR A O 1
ATOM 2217 N N . ARG A 1 292 ? -16.253 1.161 9.675 1.00 96.62 292 ARG A N 1
ATOM 2218 C CA . ARG A 1 292 ? -17.522 0.673 9.109 1.00 96.62 292 ARG A CA 1
ATOM 2219 C C . ARG A 1 292 ? -17.736 -0.830 9.331 1.00 96.62 292 ARG A C 1
ATOM 2221 O O . ARG A 1 292 ? -18.518 -1.441 8.616 1.00 96.62 292 ARG A O 1
ATOM 2228 N N . GLY A 1 293 ? -16.982 -1.451 10.238 1.00 96.06 293 GLY A N 1
ATOM 2229 C CA . GLY A 1 293 ? -17.107 -2.878 10.554 1.00 96.06 293 GLY A CA 1
ATOM 2230 C C . GLY A 1 293 ? -18.214 -3.191 11.575 1.00 96.06 293 GLY A C 1
ATOM 2231 O O . GLY A 1 293 ? -19.006 -2.310 11.923 1.00 96.06 293 GLY A O 1
ATOM 2232 N N . PRO A 1 294 ? -18.279 -4.441 12.068 1.00 96.69 294 PRO A N 1
ATOM 2233 C CA . PRO A 1 294 ? -19.340 -4.903 12.963 1.00 96.69 294 PRO A CA 1
ATOM 2234 C C . PRO A 1 294 ? -19.264 -4.351 14.395 1.00 96.69 294 PRO A C 1
ATOM 2236 O O . PRO A 1 294 ? -20.259 -4.456 15.115 1.00 96.69 294 PRO A O 1
ATOM 2239 N N . ASP A 1 295 ? -18.144 -3.757 14.826 1.00 97.94 295 ASP A N 1
ATOM 2240 C CA . ASP A 1 295 ? -18.034 -3.158 16.161 1.00 97.94 295 ASP A CA 1
ATOM 2241 C C . ASP A 1 295 ? -18.787 -1.814 16.226 1.00 97.94 295 ASP A C 1
ATOM 2243 O O . ASP A 1 295 ? -18.255 -0.724 15.982 1.00 97.94 295 ASP A O 1
ATOM 2247 N N . THR A 1 296 ? -20.084 -1.894 16.528 1.00 96.62 296 THR A N 1
ATOM 2248 C CA . THR A 1 296 ? -21.019 -0.758 16.471 1.00 96.62 296 THR A CA 1
ATOM 2249 C C . THR A 1 296 ? -20.653 0.405 17.398 1.00 96.62 296 THR A C 1
ATOM 2251 O O . THR A 1 296 ? -21.085 1.531 17.142 1.00 96.62 29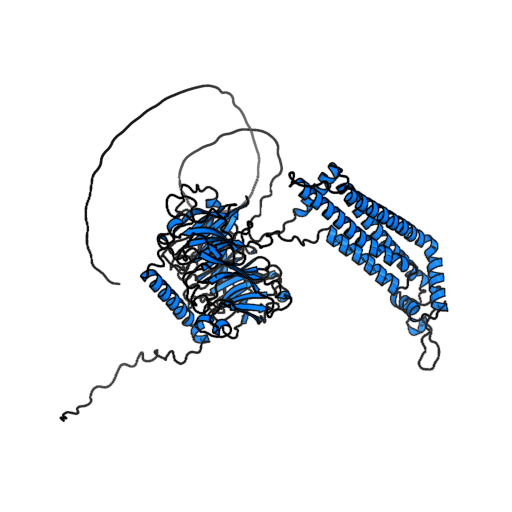6 THR A O 1
ATOM 2254 N N . LYS A 1 297 ? -19.807 0.179 18.413 1.00 97.88 297 LYS A N 1
ATOM 2255 C CA . LYS A 1 297 ? -19.239 1.205 19.308 1.00 97.88 297 LYS A CA 1
ATOM 2256 C C . LYS A 1 297 ? -18.370 2.231 18.564 1.00 97.88 297 LYS A C 1
ATOM 2258 O O . LYS A 1 297 ? -18.278 3.390 18.987 1.00 97.88 297 LYS A O 1
ATOM 2263 N N . TYR A 1 298 ? -17.765 1.817 17.449 1.00 98.19 298 TYR A N 1
ATOM 2264 C CA . TYR A 1 298 ? -16.825 2.613 16.658 1.00 98.19 298 TYR A CA 1
ATOM 2265 C C . TYR A 1 298 ? -17.354 3.022 15.278 1.00 98.19 298 TYR A C 1
ATOM 2267 O O . TYR A 1 298 ? -16.666 3.733 14.552 1.00 98.19 298 TYR A O 1
ATOM 2275 N N . ASN A 1 299 ? -18.576 2.634 14.904 1.00 96.56 299 ASN A N 1
ATOM 2276 C CA . ASN A 1 299 ? -19.156 2.970 13.600 1.00 96.56 299 ASN A CA 1
ATOM 2277 C C . ASN A 1 299 ? -19.140 4.491 13.322 1.00 96.56 299 ASN A C 1
ATOM 2279 O O . ASN A 1 299 ? -19.659 5.285 14.108 1.00 96.56 299 ASN A O 1
ATOM 2283 N N . GLY A 1 300 ? -18.538 4.896 12.201 1.00 96.88 300 GLY A N 1
ATOM 2284 C CA . GLY A 1 300 ? -18.381 6.296 11.795 1.00 96.88 300 GLY A CA 1
ATOM 2285 C C . GLY A 1 300 ? -17.257 7.072 12.500 1.00 96.88 300 GLY A C 1
ATOM 2286 O O . GLY A 1 300 ? -17.020 8.231 12.141 1.00 96.88 300 GLY A O 1
ATOM 2287 N N . ARG A 1 301 ? -16.552 6.462 13.466 1.00 98.44 301 ARG A N 1
ATOM 2288 C CA . ARG A 1 301 ? -15.339 7.033 14.076 1.00 98.44 301 ARG A CA 1
ATOM 2289 C C . ARG A 1 301 ? -14.155 6.961 13.126 1.00 98.44 301 ARG A C 1
ATOM 2291 O O . ARG A 1 301 ? -14.155 6.209 12.154 1.00 98.44 301 ARG A O 1
ATOM 2298 N N . ASP A 1 302 ? -13.152 7.768 13.424 1.00 98.38 302 ASP A N 1
ATOM 2299 C CA . ASP A 1 302 ? -11.908 7.835 12.673 1.00 98.38 302 ASP A CA 1
ATOM 2300 C C . ASP A 1 302 ? -10.865 6.944 13.352 1.00 98.38 302 ASP A C 1
ATOM 2302 O O . ASP A 1 302 ? -10.475 7.229 14.486 1.00 98.38 302 ASP A O 1
ATOM 2306 N N . ILE A 1 303 ? -10.471 5.844 12.707 1.00 98.75 303 ILE A N 1
ATOM 2307 C CA . ILE A 1 303 ? -9.633 4.802 13.310 1.00 98.75 303 ILE A CA 1
ATOM 2308 C C . ILE A 1 303 ? -8.312 4.687 12.555 1.00 98.75 303 ILE A C 1
ATOM 2310 O O . ILE A 1 303 ? -8.305 4.561 11.332 1.00 98.75 303 ILE A O 1
ATOM 2314 N N . CYS A 1 304 ? -7.198 4.684 13.287 1.00 98.75 304 CYS A N 1
ATOM 2315 C CA . CYS A 1 304 ? -5.903 4.263 12.753 1.00 98.75 304 CYS A CA 1
ATOM 2316 C C . CYS A 1 304 ? -5.548 2.876 13.293 1.00 98.75 304 CYS A C 1
ATOM 2318 O O . CYS A 1 304 ? -5.537 2.671 14.506 1.00 98.75 304 CYS A O 1
ATOM 2320 N N . TYR A 1 305 ? -5.222 1.950 12.396 1.00 98.75 305 TYR A N 1
ATOM 2321 C CA . TYR A 1 305 ? -4.536 0.697 12.707 1.00 98.75 305 TYR A CA 1
ATOM 2322 C C . TYR A 1 305 ? -3.036 0.966 12.555 1.00 98.75 305 TYR A C 1
ATOM 2324 O O . TYR A 1 305 ? -2.592 1.220 11.439 1.00 98.75 305 TYR A O 1
ATOM 2332 N N . GLY A 1 306 ? -2.291 1.024 13.658 1.00 98.50 306 GLY A N 1
ATOM 2333 C CA . GLY A 1 306 ? -0.844 1.252 13.678 1.00 98.50 306 GLY A CA 1
ATOM 2334 C C . GLY A 1 306 ? -0.063 -0.049 13.843 1.00 98.50 306 GLY A C 1
ATOM 2335 O O . GLY A 1 306 ? -0.494 -0.948 14.572 1.00 98.50 306 GLY A O 1
ATOM 2336 N N . TYR A 1 307 ? 1.073 -0.122 13.157 1.00 98.31 307 TYR A N 1
ATOM 2337 C CA . TYR A 1 307 ? 2.003 -1.247 13.174 1.00 98.31 307 TYR A CA 1
ATOM 2338 C C . TYR A 1 307 ? 3.274 -0.769 13.887 1.00 98.31 307 TYR A C 1
ATOM 2340 O O . TYR A 1 307 ? 3.954 0.140 13.408 1.00 98.31 307 TYR A O 1
ATOM 2348 N N . ASN A 1 308 ? 3.510 -1.275 15.101 1.00 96.88 308 ASN A N 1
ATOM 2349 C CA . ASN A 1 308 ? 4.299 -0.576 16.124 1.00 96.88 308 ASN A CA 1
ATOM 2350 C C . ASN A 1 308 ? 5.518 -1.381 16.609 1.00 96.88 308 ASN A C 1
ATOM 2352 O O . ASN A 1 308 ? 5.842 -1.360 17.793 1.00 96.88 308 ASN A O 1
ATOM 2356 N N . GLU A 1 309 ? 6.199 -2.097 15.709 1.00 95.31 309 GLU A N 1
ATOM 2357 C CA . GLU A 1 309 ? 7.408 -2.910 15.966 1.00 95.31 309 GLU A CA 1
ATOM 2358 C C . GLU A 1 309 ? 7.197 -4.161 16.849 1.00 95.31 309 GLU A C 1
ATOM 2360 O O . GLU A 1 309 ? 7.759 -5.210 16.545 1.00 95.31 309 GLU A O 1
ATOM 2365 N N . ASP A 1 310 ? 6.372 -4.094 17.898 1.00 94.75 310 ASP A N 1
ATOM 2366 C CA . ASP A 1 310 ? 6.030 -5.219 18.786 1.00 94.75 310 ASP A CA 1
ATOM 2367 C C . ASP A 1 310 ? 4.527 -5.567 18.813 1.00 94.75 310 ASP A C 1
ATOM 2369 O O . ASP A 1 310 ? 4.123 -6.583 19.399 1.00 94.75 310 ASP A O 1
ATOM 2373 N N . THR A 1 311 ? 3.683 -4.701 18.239 1.00 96.62 311 THR A N 1
ATOM 2374 C CA . THR A 1 311 ? 2.227 -4.716 18.420 1.00 96.62 311 THR A CA 1
ATOM 2375 C C . THR A 1 311 ? 1.438 -4.184 17.225 1.00 96.62 311 THR A C 1
ATOM 2377 O O . THR A 1 311 ? 1.847 -3.255 16.528 1.00 96.62 311 THR A O 1
ATOM 2380 N N . LEU A 1 312 ? 0.235 -4.741 17.050 1.00 98.56 312 LEU A N 1
ATOM 2381 C CA . LEU A 1 312 ? -0.882 -4.067 16.393 1.00 98.56 312 LEU A CA 1
ATOM 2382 C C . LEU A 1 312 ? -1.573 -3.175 17.433 1.00 98.56 312 LEU A C 1
ATOM 2384 O O . LEU A 1 312 ? -2.121 -3.685 18.419 1.00 98.56 312 LEU A O 1
ATOM 2388 N N . THR A 1 313 ? -1.605 -1.866 17.194 1.00 98.62 313 THR A N 1
ATOM 2389 C CA . THR A 1 313 ? -2.272 -0.905 18.085 1.00 98.62 313 THR A CA 1
ATOM 2390 C C . THR A 1 313 ? -3.352 -0.140 17.334 1.00 98.62 313 THR A C 1
ATOM 2392 O O . THR A 1 313 ? -3.113 0.466 16.291 1.00 98.62 313 THR A O 1
ATOM 2395 N N . ILE A 1 314 ? -4.575 -0.175 17.861 1.00 98.88 314 ILE A N 1
ATOM 2396 C CA . ILE A 1 314 ? -5.759 0.418 17.233 1.00 98.88 314 ILE A CA 1
ATOM 2397 C C . ILE A 1 314 ? -6.117 1.695 17.993 1.00 98.88 314 ILE A C 1
ATOM 2399 O O . ILE A 1 314 ? -6.312 1.666 19.209 1.00 98.88 314 ILE A O 1
ATOM 2403 N N . TYR A 1 315 ? -6.216 2.818 17.284 1.00 98.81 315 TYR A N 1
ATOM 2404 C CA . TYR A 1 315 ? -6.440 4.147 17.853 1.00 98.81 315 TYR A CA 1
ATOM 2405 C C . TYR A 1 315 ? -7.782 4.734 17.401 1.00 98.81 315 TYR A C 1
ATOM 2407 O O . TYR A 1 315 ? -8.048 4.800 16.203 1.00 98.81 315 TYR A O 1
ATOM 2415 N N . ASP A 1 316 ? -8.572 5.270 18.334 1.00 98.62 316 ASP A N 1
ATOM 2416 C CA . ASP A 1 316 ? -9.586 6.284 18.032 1.00 98.62 316 ASP A CA 1
ATOM 2417 C C . ASP A 1 316 ? -8.884 7.638 17.879 1.00 98.62 316 ASP A C 1
ATOM 2419 O O . ASP A 1 316 ? -8.394 8.220 18.853 1.00 98.62 316 ASP A O 1
ATOM 2423 N N . VAL A 1 317 ? -8.832 8.129 16.643 1.00 98.56 317 VAL A N 1
ATOM 2424 C CA . VAL A 1 317 ? -8.236 9.417 16.269 1.00 98.56 317 VAL A CA 1
ATOM 2425 C C . VAL A 1 317 ? -9.299 10.433 15.852 1.00 98.56 317 VAL A C 1
ATOM 2427 O O . VAL A 1 317 ? -8.992 11.402 15.156 1.00 98.56 317 VAL A O 1
ATOM 2430 N N . THR A 1 318 ? -10.565 10.232 16.239 1.00 98.38 318 THR A N 1
ATOM 2431 C CA . THR A 1 318 ? -11.680 11.119 15.855 1.00 98.38 318 THR A CA 1
ATOM 2432 C C . THR A 1 318 ? -11.398 12.574 16.242 1.00 98.38 318 THR A C 1
ATOM 2434 O O . THR A 1 318 ? -11.554 13.463 15.404 1.00 98.38 318 THR A O 1
ATOM 2437 N N . ASP A 1 319 ? -10.882 12.800 17.455 1.00 97.62 319 ASP A N 1
ATOM 2438 C CA . ASP A 1 319 ? -10.236 14.050 17.869 1.00 97.62 319 ASP A CA 1
ATOM 2439 C C . ASP A 1 319 ? -8.707 13.876 17.846 1.00 97.62 319 ASP A C 1
ATOM 2441 O O . ASP A 1 319 ? -8.159 13.076 18.602 1.00 97.62 319 ASP A O 1
ATOM 2445 N N . LYS A 1 320 ? -8.016 14.652 17.000 1.00 97.25 320 LYS A N 1
ATOM 2446 C CA . LYS A 1 320 ? -6.555 14.587 16.794 1.00 97.25 320 LYS A CA 1
ATOM 2447 C C . LYS A 1 320 ? -5.762 15.174 17.973 1.00 97.25 320 LYS A C 1
ATOM 2449 O O . LYS A 1 320 ? -4.561 14.935 18.077 1.00 97.25 320 LYS A O 1
ATOM 2454 N N . LYS A 1 321 ? -6.431 15.900 18.878 1.00 94.75 321 LYS A N 1
ATOM 2455 C CA . LYS A 1 321 ? -5.861 16.477 20.109 1.00 94.75 321 LYS A CA 1
ATOM 2456 C C . LYS A 1 321 ? -6.189 15.659 21.362 1.00 94.75 321 LYS A C 1
ATOM 2458 O O . LYS A 1 321 ? -5.622 15.920 22.419 1.00 94.75 321 LYS A O 1
ATOM 2463 N N . SER A 1 322 ? -7.086 14.675 21.258 1.00 95.12 322 SER A N 1
ATOM 2464 C CA . SER A 1 322 ? -7.502 13.799 22.363 1.00 95.12 322 SER A CA 1
ATOM 2465 C C . SER A 1 322 ? -7.687 12.347 21.897 1.00 95.12 322 SER A C 1
ATOM 2467 O O . SER A 1 322 ? -8.683 11.683 22.199 1.00 95.12 322 SER A O 1
ATOM 2469 N N . THR A 1 323 ? -6.710 11.857 21.128 1.00 97.56 323 THR A N 1
ATOM 2470 C CA . THR A 1 323 ? -6.674 10.484 20.605 1.00 97.56 323 THR A CA 1
ATOM 2471 C C . THR A 1 323 ? -6.617 9.447 21.721 1.00 97.56 323 THR A C 1
ATOM 2473 O O . THR A 1 323 ? -6.012 9.697 22.767 1.00 97.56 323 THR A O 1
ATOM 2476 N N . LYS A 1 324 ? -7.171 8.255 21.489 1.00 97.75 324 LYS A N 1
ATOM 2477 C CA . LYS A 1 324 ? -7.200 7.167 22.478 1.00 97.75 324 LYS A CA 1
ATOM 2478 C C . LYS A 1 324 ? -6.761 5.855 21.851 1.00 97.75 324 LYS A C 1
ATOM 2480 O O . LYS A 1 324 ? -7.268 5.488 20.798 1.00 97.75 324 LYS A O 1
ATOM 2485 N N . ILE A 1 325 ? -5.881 5.123 22.525 1.00 98.62 325 ILE A N 1
ATOM 2486 C CA . ILE A 1 325 ? -5.665 3.706 22.217 1.00 98.62 325 ILE A CA 1
ATOM 2487 C C . ILE A 1 325 ? -6.938 2.952 22.616 1.00 98.62 325 ILE A C 1
ATOM 2489 O O . ILE A 1 325 ? -7.452 3.132 23.721 1.00 98.62 325 ILE A O 1
ATOM 2493 N N . ILE A 1 326 ? -7.451 2.144 21.695 1.00 98.75 326 ILE A N 1
ATOM 2494 C CA . ILE A 1 326 ? -8.541 1.194 21.914 1.00 98.75 326 ILE A CA 1
ATOM 2495 C C . ILE A 1 326 ? -7.946 -0.133 22.391 1.00 98.75 326 ILE A C 1
ATOM 2497 O O . ILE A 1 326 ? -8.333 -0.646 23.436 1.00 98.75 326 ILE A O 1
ATOM 2501 N N . SER A 1 327 ? -6.958 -0.643 21.654 1.00 98.62 327 SER A N 1
ATOM 2502 C CA . SER A 1 327 ? -6.220 -1.862 21.976 1.00 98.62 327 SER A CA 1
ATOM 2503 C C . SER A 1 327 ? -4.747 -1.711 21.612 1.00 98.62 327 SER A C 1
ATOM 2505 O O . SER A 1 327 ? -4.423 -1.111 20.590 1.00 98.62 327 SER A O 1
ATOM 2507 N N . ARG A 1 328 ? -3.875 -2.328 22.409 1.00 97.81 328 ARG A N 1
ATOM 2508 C CA . ARG A 1 328 ? -2.474 -2.632 22.087 1.00 97.81 328 ARG A CA 1
ATOM 2509 C C . ARG A 1 328 ? -2.347 -4.151 22.133 1.00 97.81 328 ARG A C 1
ATOM 2511 O O . ARG A 1 328 ? -2.715 -4.743 23.151 1.00 97.81 328 ARG A O 1
ATOM 2518 N N . THR A 1 329 ? -1.917 -4.813 21.062 1.00 97.94 329 THR A N 1
ATOM 2519 C CA . THR A 1 329 ? -1.974 -6.285 20.994 1.00 97.94 329 THR A CA 1
ATOM 2520 C C . THR A 1 329 ? -0.772 -6.885 20.272 1.00 97.94 329 THR A C 1
ATOM 2522 O O . THR A 1 329 ? -0.556 -6.654 19.087 1.00 97.94 329 THR A O 1
ATOM 2525 N N . THR A 1 330 ? 0.006 -7.679 21.011 1.00 95.69 330 THR A N 1
ATOM 2526 C CA . THR A 1 330 ? 1.155 -8.445 20.500 1.00 95.69 330 THR A CA 1
ATOM 2527 C C . THR A 1 330 ? 0.740 -9.882 20.162 1.00 95.69 330 THR A C 1
ATOM 2529 O O . THR A 1 330 ? -0.388 -10.295 20.451 1.00 95.69 330 THR A O 1
ATOM 2532 N N . TYR A 1 331 ? 1.635 -10.653 19.549 1.00 95.00 331 TYR A N 1
ATOM 2533 C CA . TYR A 1 331 ? 1.370 -11.995 19.028 1.00 95.00 331 TYR A CA 1
ATOM 2534 C C . TYR A 1 331 ? 2.595 -12.919 19.171 1.00 95.00 331 TYR A C 1
ATOM 2536 O O . TYR A 1 331 ? 3.727 -12.439 19.284 1.00 95.00 331 TYR A O 1
ATOM 2544 N N . PRO A 1 332 ? 2.410 -14.257 19.181 1.00 91.94 332 PRO A N 1
ATOM 2545 C CA . PRO A 1 332 ? 3.514 -15.201 19.349 1.00 91.94 332 PRO A CA 1
ATOM 2546 C C . PRO A 1 332 ? 4.476 -15.182 18.152 1.00 91.94 332 PRO A C 1
ATOM 2548 O O . PRO A 1 332 ? 4.226 -15.826 17.134 1.00 91.94 332 PRO A O 1
ATOM 2551 N N . GLY A 1 333 ? 5.595 -14.476 18.302 1.00 90.56 333 GLY A N 1
ATOM 2552 C CA . GLY A 1 333 ? 6.609 -14.325 17.256 1.00 90.56 333 GLY A CA 1
ATOM 2553 C C . GLY A 1 333 ? 7.014 -12.887 16.951 1.00 90.56 333 GLY A C 1
ATOM 2554 O O . GLY A 1 333 ? 7.996 -12.731 16.244 1.00 90.56 333 GLY A O 1
ATOM 2555 N N . ALA A 1 334 ? 6.327 -11.878 17.503 1.00 94.81 334 ALA A N 1
ATOM 2556 C CA . ALA A 1 334 ? 6.567 -10.472 17.173 1.00 94.81 334 ALA A CA 1
ATOM 2557 C C . ALA A 1 334 ? 8.063 -10.077 17.199 1.00 94.81 334 ALA A C 1
ATOM 2559 O O . ALA A 1 334 ? 8.741 -10.196 18.236 1.00 94.81 334 ALA A O 1
ATOM 2560 N N . ALA A 1 335 ? 8.581 -9.615 16.057 1.00 95.69 335 ALA A N 1
ATOM 2561 C CA . ALA A 1 335 ? 9.960 -9.151 15.921 1.00 95.69 335 ALA A CA 1
ATOM 2562 C C . ALA A 1 335 ? 10.055 -7.715 15.414 1.00 95.69 335 ALA A C 1
ATOM 2564 O O . ALA A 1 335 ? 10.714 -6.893 16.060 1.00 95.69 335 ALA A O 1
ATOM 2565 N N . TYR A 1 336 ? 9.368 -7.407 14.324 1.00 96.81 336 TYR A N 1
ATOM 2566 C CA . TYR A 1 336 ? 9.249 -6.070 13.780 1.00 96.81 336 TYR A CA 1
ATOM 2567 C C . TYR A 1 336 ? 7.906 -5.911 13.061 1.00 96.81 336 TYR A C 1
ATOM 2569 O O . TYR A 1 336 ? 7.821 -5.986 11.839 1.00 96.81 336 TYR A O 1
ATOM 2577 N N . THR A 1 337 ? 6.836 -5.703 13.837 1.00 97.62 337 THR A N 1
ATOM 2578 C CA . THR A 1 337 ? 5.486 -5.414 13.327 1.00 97.62 337 THR A CA 1
ATOM 2579 C C . THR A 1 337 ? 5.514 -4.171 12.431 1.00 97.62 337 THR A C 1
ATOM 2581 O O . THR A 1 337 ? 5.562 -3.044 12.931 1.00 97.62 337 THR A O 1
ATOM 2584 N N . HIS A 1 338 ? 5.516 -4.384 11.115 1.00 98.00 338 HIS A N 1
ATOM 2585 C CA . HIS A 1 338 ? 6.043 -3.422 10.143 1.00 98.00 338 HIS A CA 1
ATOM 2586 C C . HIS A 1 338 ? 4.930 -2.687 9.382 1.00 98.00 338 HIS A C 1
ATOM 2588 O O . HIS A 1 338 ? 4.849 -1.454 9.421 1.00 98.00 338 HIS A O 1
ATOM 2594 N N . GLN A 1 339 ? 4.047 -3.435 8.717 1.00 98.00 339 GLN A N 1
ATOM 2595 C CA . GLN A 1 339 ? 2.907 -2.904 7.973 1.00 98.00 339 GLN A CA 1
ATOM 2596 C C . GLN A 1 339 ? 1.707 -3.866 8.038 1.00 98.00 339 GLN A C 1
ATOM 2598 O O . GLN A 1 339 ? 1.760 -4.965 8.595 1.00 98.00 339 GLN A O 1
ATOM 2603 N N . GLY A 1 340 ? 0.570 -3.404 7.529 1.00 97.75 340 GLY A N 1
ATOM 2604 C CA . GLY A 1 340 ? -0.637 -4.194 7.376 1.00 97.75 340 GLY A CA 1
ATOM 2605 C C . GLY A 1 340 ? -1.762 -3.400 6.718 1.00 97.75 340 GLY A C 1
ATOM 2606 O O . GLY A 1 340 ? -1.686 -2.180 6.524 1.00 97.75 340 GLY A O 1
ATOM 2607 N N . TRP A 1 341 ? -2.852 -4.089 6.381 1.00 98.12 341 TRP A N 1
ATOM 2608 C CA . TRP A 1 341 ? -3.964 -3.505 5.632 1.00 98.12 341 TRP A CA 1
ATOM 2609 C C . TRP A 1 341 ? -5.285 -4.237 5.906 1.00 98.12 341 TRP A C 1
ATOM 2611 O O . TRP A 1 341 ? -5.345 -5.469 5.857 1.00 98.12 341 TRP A O 1
ATOM 2621 N N . VAL A 1 342 ? -6.378 -3.504 6.149 1.00 98.12 342 VAL A N 1
ATOM 2622 C CA . VAL A 1 342 ? -7.709 -4.113 6.303 1.00 98.12 342 VAL A CA 1
ATOM 2623 C C . VAL A 1 342 ? -8.142 -4.808 5.015 1.00 98.12 342 VAL A C 1
ATOM 2625 O O . VAL A 1 342 ? -7.994 -4.273 3.913 1.00 98.12 342 VAL A O 1
ATOM 2628 N N . THR A 1 343 ? -8.740 -5.993 5.137 1.00 96.94 343 THR A N 1
ATOM 2629 C CA . THR A 1 343 ? -9.151 -6.785 3.967 1.00 96.94 343 THR A CA 1
ATOM 2630 C C . THR A 1 343 ? -10.341 -6.174 3.229 1.00 96.94 343 THR A C 1
ATOM 2632 O O . THR A 1 343 ? -10.593 -6.511 2.076 1.00 96.94 343 THR A O 1
ATOM 2635 N N . ASN A 1 344 ? -11.094 -5.288 3.886 1.00 95.38 344 ASN A N 1
ATOM 2636 C CA . ASN A 1 344 ? -12.160 -4.502 3.280 1.00 95.38 344 ASN A CA 1
ATOM 2637 C C . ASN A 1 344 ? -12.358 -3.177 4.038 1.00 95.38 344 ASN A C 1
ATOM 2639 O O . ASN A 1 344 ? -12.748 -3.164 5.204 1.00 95.38 344 ASN A O 1
ATOM 2643 N N . THR A 1 345 ? -12.146 -2.047 3.362 1.00 93.44 345 THR A N 1
ATOM 2644 C CA . THR A 1 345 ? -12.287 -0.703 3.949 1.00 93.44 345 THR A CA 1
ATOM 2645 C C . THR A 1 345 ? -13.740 -0.299 4.224 1.00 93.44 345 THR A C 1
ATOM 2647 O O . THR A 1 345 ? -13.975 0.580 5.056 1.00 93.44 345 THR A O 1
ATOM 2650 N N . THR A 1 346 ? -14.732 -0.936 3.588 1.00 92.56 346 THR A N 1
ATOM 2651 C CA . THR A 1 346 ? -16.164 -0.637 3.795 1.00 92.56 346 THR A CA 1
ATOM 2652 C C . THR A 1 346 ? -16.866 -1.582 4.771 1.00 92.56 346 THR A C 1
ATOM 2654 O O . THR A 1 346 ? -17.966 -1.260 5.210 1.00 92.56 346 THR A O 1
ATOM 2657 N N . TRP A 1 347 ? -16.236 -2.701 5.148 1.00 95.88 347 TRP A N 1
ATOM 2658 C CA . TRP A 1 347 ? -16.721 -3.638 6.169 1.00 95.88 347 TRP A CA 1
ATOM 2659 C C . TRP A 1 347 ? -15.520 -4.285 6.876 1.00 95.88 347 TRP A C 1
ATOM 2661 O O . TRP A 1 347 ? -14.970 -5.291 6.428 1.00 95.88 347 TRP A O 1
ATOM 2671 N N . GLN A 1 348 ? -15.057 -3.629 7.941 1.00 96.69 348 GLN A N 1
ATOM 2672 C CA . GLN A 1 348 ? -13.752 -3.874 8.566 1.00 96.69 348 GLN A CA 1
ATOM 2673 C C . GLN A 1 348 ? -13.841 -4.997 9.611 1.00 96.69 348 GLN A C 1
ATOM 2675 O O . GLN A 1 348 ? -14.015 -4.743 10.801 1.00 96.69 348 GLN A O 1
ATOM 2680 N N . GLU A 1 349 ? -13.769 -6.243 9.138 1.00 96.62 349 GLU A N 1
ATOM 2681 C CA . GLU A 1 349 ? -13.770 -7.454 9.978 1.00 96.62 349 GLU A CA 1
ATOM 2682 C C . GLU A 1 349 ? -12.382 -8.064 10.187 1.00 96.62 349 GLU A C 1
ATOM 2684 O O . GLU A 1 349 ? -12.128 -8.637 11.244 1.00 96.62 349 GLU A O 1
ATOM 2689 N N . TYR A 1 350 ? -11.492 -7.948 9.196 1.00 98.06 350 TYR A N 1
ATOM 2690 C CA . TYR A 1 350 ? -10.172 -8.577 9.210 1.00 98.06 350 TYR A CA 1
ATOM 2691 C C . TYR A 1 350 ? -9.093 -7.643 8.651 1.00 98.06 350 TYR A C 1
ATOM 2693 O O . TYR A 1 350 ? -9.390 -6.757 7.841 1.00 98.06 350 TYR A O 1
ATOM 2701 N N . LEU A 1 351 ? -7.837 -7.878 9.036 1.00 97.88 351 LEU A N 1
ATOM 2702 C CA . LEU A 1 351 ? -6.657 -7.293 8.391 1.00 97.88 351 LEU A CA 1
ATOM 2703 C C . LEU A 1 351 ? -5.556 -8.337 8.146 1.00 97.88 351 LEU A C 1
ATOM 2705 O O . LEU A 1 351 ? -5.524 -9.387 8.796 1.00 97.88 351 LEU A O 1
ATOM 2709 N N . VAL A 1 352 ? -4.687 -8.040 7.179 1.00 98.38 352 VAL A N 1
ATOM 2710 C CA . VAL A 1 352 ? -3.394 -8.713 6.964 1.00 98.38 352 VAL A CA 1
ATOM 2711 C C . VAL A 1 352 ? -2.272 -7.866 7.564 1.00 98.38 352 VAL A C 1
ATOM 2713 O O . VAL A 1 352 ? -2.417 -6.646 7.631 1.00 98.38 352 VAL A O 1
ATOM 2716 N N . LEU A 1 353 ? -1.188 -8.503 8.004 1.00 98.31 353 LEU A N 1
ATOM 2717 C CA . LEU A 1 353 ? -0.051 -7.865 8.674 1.00 98.31 353 LEU A CA 1
ATOM 2718 C C . LEU A 1 353 ? 1.261 -8.599 8.342 1.00 98.31 353 LEU A C 1
ATOM 2720 O O . LEU A 1 353 ? 1.249 -9.822 8.172 1.00 98.31 353 LEU A O 1
ATOM 2724 N N . ASP A 1 354 ? 2.358 -7.850 8.254 1.00 97.81 354 ASP A N 1
ATOM 2725 C CA . ASP A 1 354 ? 3.737 -8.314 8.030 1.00 97.81 354 ASP A CA 1
ATOM 2726 C C . ASP A 1 354 ? 4.643 -8.048 9.254 1.00 97.81 354 ASP A C 1
ATOM 2728 O O . ASP A 1 354 ? 4.399 -7.135 10.054 1.00 97.81 354 ASP A O 1
ATOM 2732 N N . ASP A 1 355 ? 5.656 -8.898 9.425 1.00 97.38 355 ASP A N 1
ATOM 2733 C CA . ASP A 1 355 ? 6.637 -8.890 10.513 1.00 97.38 355 ASP A CA 1
ATOM 2734 C C . ASP A 1 355 ? 8.048 -9.079 9.936 1.00 97.38 355 ASP A C 1
ATOM 2736 O O . ASP A 1 355 ? 8.626 -10.167 9.933 1.00 97.38 355 ASP A O 1
ATOM 2740 N N . GLU A 1 356 ? 8.605 -7.966 9.470 1.00 96.62 356 GLU A N 1
ATOM 2741 C CA . GLU A 1 356 ? 9.763 -7.846 8.572 1.00 96.62 356 GLU A CA 1
ATOM 2742 C C . GLU A 1 356 ? 11.107 -8.370 9.139 1.00 96.62 356 GLU A C 1
ATOM 2744 O O . GLU A 1 356 ? 12.185 -8.165 8.570 1.00 96.62 356 GLU A O 1
ATOM 2749 N N . TYR A 1 357 ? 11.082 -9.013 10.306 1.00 96.81 357 TYR A N 1
ATOM 2750 C CA . TYR A 1 357 ? 12.264 -9.550 10.968 1.00 96.81 357 TYR A CA 1
ATOM 2751 C C . TYR A 1 357 ? 12.048 -10.921 11.628 1.00 96.81 357 TYR A C 1
ATOM 2753 O O . TYR A 1 357 ? 13.023 -11.502 12.120 1.00 96.81 357 TYR A O 1
ATOM 2761 N N . ASP A 1 358 ? 10.838 -11.499 11.616 1.00 96.38 358 ASP A N 1
ATOM 2762 C CA . ASP A 1 358 ? 10.575 -12.786 12.284 1.00 96.38 358 ASP A CA 1
ATOM 2763 C C . ASP A 1 358 ? 11.317 -13.965 11.610 1.00 96.38 358 ASP A C 1
ATOM 2765 O O . ASP A 1 358 ? 11.803 -14.877 12.291 1.00 96.38 358 ASP A O 1
ATOM 2769 N N . GLU A 1 359 ? 11.551 -13.888 10.294 1.00 96.81 359 GLU A N 1
ATOM 2770 C CA . GLU A 1 359 ? 12.422 -14.789 9.530 1.00 96.81 359 GLU A CA 1
ATOM 2771 C C . GLU A 1 359 ? 13.915 -14.630 9.829 1.00 96.81 359 GLU A C 1
ATOM 2773 O O . GLU A 1 359 ? 14.699 -15.576 9.641 1.00 96.81 359 GLU A O 1
ATOM 2778 N N . TYR A 1 360 ? 14.325 -13.432 10.247 1.00 94.44 360 TYR A N 1
ATOM 2779 C CA . TYR A 1 360 ? 15.718 -13.108 10.525 1.00 94.44 360 TYR A CA 1
ATOM 2780 C C . TYR A 1 360 ? 16.091 -13.514 11.959 1.00 94.44 360 TYR A C 1
ATOM 2782 O O . TYR A 1 360 ? 17.043 -14.281 12.141 1.00 94.44 360 TYR A O 1
ATOM 2790 N N . ASP A 1 361 ? 15.280 -13.112 12.948 1.00 95.00 361 ASP A N 1
ATOM 2791 C CA . ASP A 1 361 ? 15.334 -13.581 14.348 1.00 95.00 361 ASP A CA 1
ATOM 2792 C C . ASP A 1 361 ? 14.993 -15.088 14.466 1.00 95.00 361 ASP A C 1
ATOM 2794 O O . ASP A 1 361 ? 15.396 -15.752 15.425 1.00 95.00 361 ASP A O 1
ATOM 2798 N N . ARG A 1 362 ? 14.293 -15.655 13.470 1.00 96.31 362 ARG A N 1
ATOM 2799 C CA . ARG A 1 362 ? 13.789 -17.045 13.406 1.00 96.31 362 ARG A CA 1
ATOM 2800 C C . ARG A 1 362 ? 12.818 -17.396 14.534 1.00 96.31 362 ARG A C 1
ATOM 2802 O O . ARG A 1 362 ? 12.840 -18.510 15.067 1.00 96.31 362 ARG A O 1
ATOM 2809 N N . VAL A 1 363 ? 11.952 -16.456 14.877 1.00 95.56 363 VAL A N 1
ATOM 2810 C CA . VAL A 1 363 ? 10.921 -16.600 15.911 1.00 95.56 363 VAL A CA 1
ATOM 2811 C C . VAL A 1 363 ? 9.567 -16.952 15.288 1.00 95.56 363 VAL A C 1
ATOM 2813 O O . VAL A 1 363 ? 9.392 -16.877 14.078 1.00 95.56 363 VAL A O 1
ATOM 2816 N N . GLY A 1 364 ? 8.621 -17.426 16.107 1.00 94.56 364 GLY A N 1
ATOM 2817 C CA . GLY A 1 364 ? 7.233 -17.668 15.686 1.00 94.56 364 GLY A CA 1
ATOM 2818 C C . GLY A 1 364 ? 7.071 -18.481 14.384 1.00 94.56 364 GLY A C 1
ATOM 2819 O O . GLY A 1 364 ? 7.840 -19.415 14.111 1.00 94.56 364 GLY A O 1
ATOM 2820 N N . PRO A 1 365 ? 6.048 -18.158 13.574 1.00 94.50 365 PRO A N 1
ATOM 2821 C CA . PRO A 1 365 ? 5.915 -18.605 12.191 1.00 94.50 365 PRO A CA 1
ATOM 2822 C C . PRO A 1 365 ? 7.139 -18.369 11.283 1.00 94.50 365 PRO A C 1
ATOM 2824 O O . PRO A 1 365 ? 7.426 -19.269 10.482 1.00 94.50 365 PRO A O 1
ATOM 2827 N N . GLY A 1 366 ? 7.873 -17.264 11.429 1.00 95.19 366 GLY A N 1
ATOM 2828 C CA . GLY A 1 366 ? 9.100 -16.944 10.686 1.00 95.19 366 GLY A CA 1
ATOM 2829 C C . GLY A 1 366 ? 10.282 -17.877 10.909 1.00 95.19 366 GLY A C 1
ATOM 2830 O O . GLY A 1 366 ? 11.192 -17.945 10.085 1.00 95.19 366 GLY A O 1
ATOM 2831 N N . SER A 1 367 ? 10.263 -18.699 11.961 1.00 96.50 367 SER A N 1
ATOM 2832 C CA . SER A 1 367 ? 11.311 -19.689 12.280 1.00 96.50 367 SER A CA 1
ATOM 2833 C C . SER A 1 367 ? 11.721 -20.625 11.127 1.00 96.50 367 SER A C 1
ATOM 2835 O O . SER A 1 367 ? 12.813 -21.198 11.154 1.00 96.50 367 SER A O 1
ATOM 2837 N N . GLN A 1 368 ? 10.889 -20.758 10.086 1.00 95.38 368 GLN A N 1
ATOM 2838 C CA . GLN A 1 368 ? 11.190 -21.507 8.858 1.00 95.38 368 GLN A CA 1
ATOM 2839 C C . GLN A 1 368 ? 11.886 -20.690 7.748 1.00 95.38 368 GLN A C 1
ATOM 2841 O O . GLN A 1 368 ? 12.169 -21.258 6.695 1.00 95.38 368 GLN A O 1
ATOM 2846 N N . ARG A 1 369 ? 12.207 -19.409 7.989 1.00 96.44 369 ARG A N 1
ATOM 2847 C CA . ARG A 1 369 ? 12.900 -18.466 7.085 1.00 96.44 369 ARG A CA 1
ATOM 2848 C C . ARG A 1 369 ? 12.162 -18.181 5.769 1.00 96.44 369 ARG A C 1
ATOM 2850 O O . ARG A 1 369 ? 12.795 -18.123 4.716 1.00 96.44 369 ARG A O 1
ATOM 2857 N N . ARG A 1 370 ? 10.833 -18.059 5.824 1.00 96.38 370 ARG A N 1
ATOM 2858 C CA . ARG A 1 370 ? 9.937 -17.927 4.665 1.00 96.38 370 ARG A CA 1
ATOM 2859 C C . ARG A 1 370 ? 8.810 -16.929 4.935 1.00 96.38 370 ARG A C 1
ATOM 2861 O O . ARG A 1 370 ? 7.868 -17.341 5.610 1.00 96.38 370 ARG A O 1
ATOM 2868 N N . ALA A 1 371 ? 8.886 -15.760 4.293 1.00 96.00 371 ALA A N 1
ATOM 2869 C CA . ALA A 1 371 ? 7.877 -14.694 4.268 1.00 96.00 371 ALA A CA 1
ATOM 2870 C C . ALA A 1 371 ? 6.473 -15.130 4.738 1.00 96.00 371 ALA A C 1
ATOM 2872 O O . ALA A 1 371 ? 5.793 -15.925 4.064 1.00 96.00 371 ALA A O 1
ATOM 2873 N N . VAL A 1 372 ? 6.059 -14.628 5.895 1.00 97.12 372 VAL A N 1
ATOM 2874 C CA . VAL A 1 372 ? 4.785 -14.896 6.560 1.00 97.12 372 VAL A CA 1
ATOM 2875 C C . VAL A 1 372 ? 3.726 -13.878 6.096 1.00 97.12 372 VAL A C 1
ATOM 2877 O O . VAL A 1 372 ? 3.935 -13.002 5.257 1.00 97.12 372 VAL A O 1
ATOM 2880 N N . THR A 1 373 ? 2.478 -14.078 6.510 1.00 97.81 373 THR A N 1
ATOM 2881 C CA . THR A 1 373 ? 1.438 -13.044 6.503 1.00 97.81 373 THR A CA 1
ATOM 2882 C C . THR A 1 373 ? 0.463 -13.355 7.623 1.00 97.81 373 THR A C 1
ATOM 2884 O O . THR A 1 373 ? -0.208 -14.389 7.586 1.00 97.81 373 THR A O 1
ATOM 2887 N N . TYR A 1 374 ? 0.379 -12.486 8.623 1.00 98.25 374 TYR A N 1
ATOM 2888 C CA . TYR A 1 374 ? -0.460 -12.682 9.799 1.00 98.25 374 TYR A CA 1
ATOM 2889 C C . TYR A 1 374 ? -1.905 -12.255 9.526 1.00 98.25 374 TYR A C 1
ATOM 2891 O O . TYR A 1 374 ? -2.165 -11.154 9.041 1.00 98.25 374 TYR A O 1
ATOM 2899 N N . PHE A 1 375 ? -2.861 -13.119 9.870 1.00 98.38 375 PHE A N 1
ATOM 2900 C CA . PHE A 1 375 ? -4.292 -12.841 9.757 1.00 98.38 375 PHE A CA 1
ATOM 2901 C C . PHE A 1 375 ? -4.880 -12.445 11.103 1.00 98.38 375 PHE A C 1
ATOM 2903 O O . PHE A 1 375 ? -4.683 -13.142 12.103 1.00 98.38 375 PHE A O 1
ATOM 2910 N N . TRP A 1 376 ? -5.632 -11.345 11.100 1.00 98.44 376 TRP A N 1
ATOM 2911 C CA . TRP A 1 376 ? -6.216 -10.755 12.297 1.00 98.44 376 TRP A CA 1
ATOM 2912 C C . TRP A 1 376 ? -7.729 -10.610 12.186 1.00 98.44 376 TRP A C 1
ATOM 2914 O O . TRP A 1 376 ? -8.230 -10.010 11.238 1.00 98.44 376 TRP A O 1
ATOM 2924 N N . ASP A 1 377 ? -8.443 -11.102 13.194 1.00 98.12 377 ASP A N 1
ATOM 2925 C CA . ASP A 1 377 ? -9.850 -10.812 13.464 1.00 98.12 377 ASP A CA 1
ATOM 2926 C C . ASP A 1 377 ? -9.947 -9.505 14.263 1.00 98.12 377 ASP A C 1
ATOM 2928 O O . ASP A 1 377 ? -9.476 -9.427 15.401 1.00 98.12 377 ASP A O 1
ATOM 2932 N N . ILE A 1 378 ? -10.538 -8.477 13.650 1.00 98.31 378 ILE A N 1
ATOM 2933 C CA . ILE A 1 378 ? -10.743 -7.133 14.219 1.00 98.31 378 ILE A CA 1
ATOM 2934 C C . ILE A 1 378 ? -12.238 -6.812 14.398 1.00 98.31 378 ILE A C 1
ATOM 2936 O O . ILE A 1 378 ? -12.632 -5.648 14.496 1.00 98.31 378 ILE A O 1
ATOM 2940 N N . ARG A 1 379 ? -13.101 -7.839 14.454 1.00 97.31 379 ARG A N 1
ATOM 2941 C CA . ARG A 1 379 ? -14.559 -7.677 14.637 1.00 97.31 379 ARG A CA 1
ATOM 2942 C C . ARG A 1 379 ? -14.955 -7.135 16.016 1.00 97.31 379 ARG A C 1
ATOM 2944 O O . ARG A 1 379 ? -16.111 -6.771 16.213 1.00 97.31 379 ARG A O 1
ATOM 2951 N N . SER A 1 380 ? -14.006 -7.076 16.949 1.00 98.19 380 SER A N 1
ATOM 2952 C CA . SER A 1 380 ? -14.049 -6.223 18.134 1.00 98.19 380 SER A CA 1
ATOM 2953 C C . SER A 1 380 ? -12.730 -5.463 18.215 1.00 98.19 380 SER A C 1
ATOM 2955 O O . SER A 1 380 ? -11.673 -6.091 18.298 1.00 98.19 380 SER A O 1
ATOM 2957 N N . LEU A 1 381 ? -12.778 -4.129 18.185 1.00 98.69 381 LEU A N 1
ATOM 2958 C CA . LEU A 1 381 ? -11.561 -3.312 18.209 1.00 98.69 381 LEU A CA 1
ATOM 2959 C C . LEU A 1 381 ? -10.921 -3.270 19.596 1.00 98.69 381 LEU A C 1
ATOM 2961 O O . LEU A 1 381 ? -9.712 -3.126 19.679 1.00 98.69 381 LEU A O 1
ATOM 2965 N N . ASP A 1 382 ? -11.689 -3.446 20.677 1.00 98.50 382 ASP A N 1
ATOM 2966 C CA . ASP A 1 382 ? -11.146 -3.560 22.042 1.00 98.50 382 ASP A CA 1
ATOM 2967 C C . ASP A 1 382 ? -10.317 -4.842 22.267 1.00 98.50 382 ASP A C 1
ATOM 2969 O O . ASP A 1 382 ? -9.583 -4.936 23.251 1.00 98.50 382 ASP A O 1
ATOM 2973 N N . ALA A 1 383 ? -10.461 -5.856 21.405 1.00 97.94 383 ALA A N 1
ATOM 2974 C CA . ALA A 1 383 ? -9.835 -7.168 21.577 1.00 97.94 383 ALA A CA 1
ATOM 2975 C C . ALA A 1 383 ? -9.551 -7.872 20.228 1.00 97.94 383 ALA A C 1
ATOM 2977 O O . ALA A 1 383 ? -10.115 -8.951 19.980 1.00 97.94 383 ALA A O 1
ATOM 2978 N N . PRO A 1 384 ? -8.692 -7.294 19.363 1.00 98.06 384 PRO A N 1
ATOM 2979 C CA . PRO A 1 384 ? -8.297 -7.910 18.102 1.00 98.06 384 PRO A CA 1
ATOM 2980 C C . PRO A 1 384 ? -7.481 -9.182 18.359 1.00 98.06 384 PRO A C 1
ATOM 2982 O O . PRO A 1 384 ? -6.854 -9.339 19.410 1.00 98.06 384 PRO A O 1
ATOM 2985 N N . LYS A 1 385 ? -7.500 -10.125 17.414 1.00 97.50 385 LYS A N 1
ATOM 2986 C CA . LYS A 1 385 ? -6.863 -11.440 17.590 1.00 97.50 385 LYS A CA 1
ATOM 2987 C C . LYS A 1 385 ? -6.135 -11.870 16.335 1.00 97.50 385 LYS A C 1
ATOM 2989 O O . LYS A 1 385 ? -6.761 -12.017 15.292 1.00 97.50 385 LYS A O 1
ATOM 2994 N N . GLN A 1 386 ? -4.849 -12.170 16.466 1.00 97.69 386 GLN A N 1
ATOM 2995 C CA . GLN A 1 386 ? -4.137 -12.971 15.481 1.00 97.69 386 GLN A CA 1
ATOM 2996 C C . GLN A 1 386 ? -4.770 -14.376 15.481 1.00 97.69 386 GLN A C 1
ATOM 2998 O O . GLN A 1 386 ? -4.839 -15.033 16.520 1.00 97.69 386 GLN A O 1
ATOM 3003 N N . THR A 1 387 ? -5.328 -14.794 14.344 1.00 97.12 387 THR A N 1
ATOM 3004 C CA . THR A 1 387 ? -6.146 -16.018 14.213 1.00 97.12 387 THR A CA 1
ATOM 3005 C C . THR A 1 387 ? -5.518 -17.084 13.325 1.00 97.12 387 THR A C 1
ATOM 3007 O O . THR A 1 387 ? -5.891 -18.253 13.420 1.00 97.12 387 THR A O 1
ATOM 3010 N N . GLY A 1 388 ? -4.553 -16.708 12.489 1.00 96.81 388 GLY A N 1
ATOM 3011 C CA . GLY A 1 388 ? -3.804 -17.621 11.634 1.00 96.81 388 GLY A CA 1
ATOM 3012 C C . GLY A 1 388 ? -2.741 -16.899 10.813 1.00 96.81 388 GLY A C 1
ATOM 3013 O O . GLY A 1 388 ? -2.485 -15.712 11.030 1.00 96.81 388 GLY A O 1
ATOM 3014 N N . PHE A 1 389 ? -2.096 -17.616 9.898 1.00 97.31 389 PHE A N 1
ATOM 3015 C CA . PHE A 1 389 ? -1.077 -17.050 9.019 1.00 97.31 389 PHE A CA 1
ATOM 3016 C C . PHE A 1 389 ? -0.979 -17.822 7.699 1.00 97.31 389 PHE A C 1
ATOM 3018 O O . PHE A 1 389 ? -1.235 -19.027 7.652 1.00 97.31 389 PHE A O 1
ATOM 3025 N N . PHE A 1 390 ? -0.550 -17.137 6.643 1.00 97.69 390 PHE A N 1
ATOM 3026 C CA . PHE A 1 390 ? 0.040 -17.767 5.462 1.00 97.69 390 PHE A CA 1
ATOM 3027 C C . PHE A 1 390 ? 1.569 -17.801 5.613 1.00 97.69 390 PHE A C 1
ATOM 3029 O O . PHE A 1 390 ? 2.141 -17.004 6.354 1.00 97.69 390 PHE A O 1
ATOM 3036 N N . ARG A 1 391 ? 2.236 -18.742 4.937 1.00 96.69 391 ARG A N 1
ATOM 3037 C CA . ARG A 1 391 ? 3.701 -18.818 4.848 1.00 96.69 391 ARG A CA 1
ATOM 3038 C C . ARG A 1 391 ? 4.092 -19.134 3.411 1.00 96.69 391 ARG A C 1
ATOM 3040 O O . ARG A 1 391 ? 3.559 -20.079 2.826 1.00 96.69 391 ARG A O 1
ATOM 3047 N N . SER A 1 392 ? 5.051 -18.386 2.879 1.00 96.06 392 SER A N 1
ATOM 3048 C CA . SER A 1 392 ? 5.547 -18.541 1.515 1.00 96.06 392 SER A CA 1
ATOM 3049 C C . SER A 1 392 ? 6.111 -19.940 1.216 1.00 96.06 392 SER A C 1
ATOM 3051 O O . SER A 1 392 ? 6.583 -20.692 2.085 1.00 96.06 392 SER A O 1
ATOM 3053 N N . SER A 1 393 ? 6.072 -20.294 -0.070 1.00 94.00 393 SER A N 1
ATOM 3054 C CA . SER A 1 393 ? 6.717 -21.493 -0.607 1.00 94.00 393 SER A CA 1
ATOM 3055 C C . SER A 1 393 ? 8.244 -21.348 -0.690 1.00 94.00 393 SER A C 1
ATOM 3057 O O . SER A 1 393 ? 8.943 -22.364 -0.596 1.00 94.00 393 SER A O 1
ATOM 3059 N N . VAL A 1 394 ? 8.736 -20.108 -0.801 1.00 95.69 394 VAL A N 1
ATOM 3060 C CA . VAL A 1 394 ? 10.154 -19.733 -0.903 1.00 95.69 394 VAL A CA 1
ATOM 3061 C C . VAL A 1 394 ? 10.661 -19.036 0.356 1.00 95.69 394 VAL A C 1
ATOM 3063 O O . VAL A 1 394 ? 9.884 -18.466 1.124 1.00 95.69 394 VAL A O 1
ATOM 3066 N N . ASN A 1 395 ? 11.975 -19.080 0.564 1.00 97.19 395 ASN A N 1
ATOM 3067 C CA . ASN A 1 395 ? 12.633 -18.280 1.590 1.00 97.19 395 ASN A CA 1
ATOM 3068 C C . ASN A 1 395 ? 12.653 -16.796 1.188 1.00 97.19 395 ASN A C 1
ATOM 3070 O O . ASN A 1 395 ? 12.850 -16.476 0.019 1.00 97.19 395 ASN A O 1
ATOM 3074 N N . GLY A 1 396 ? 12.499 -15.899 2.157 1.00 96.44 396 GLY A N 1
ATOM 3075 C CA . GLY A 1 396 ? 12.417 -14.452 1.938 1.00 96.44 396 GLY A CA 1
ATOM 3076 C C . GLY A 1 396 ? 12.031 -13.728 3.225 1.00 96.44 396 GLY A C 1
ATOM 3077 O O . GLY A 1 396 ? 11.662 -14.404 4.183 1.00 96.44 396 GLY A O 1
ATOM 3078 N N . VAL A 1 397 ? 12.129 -12.397 3.216 1.00 97.62 397 VAL A N 1
ATOM 3079 C CA . VAL A 1 397 ? 11.594 -11.487 4.247 1.00 97.62 397 VAL A CA 1
ATOM 3080 C C . VAL A 1 397 ? 10.222 -10.979 3.781 1.00 97.62 397 VAL A C 1
ATOM 3082 O O . VAL A 1 397 ? 10.109 -10.582 2.614 1.00 97.62 397 VAL A O 1
ATOM 3085 N N . ASP A 1 398 ? 9.191 -10.999 4.632 1.00 96.69 398 ASP A N 1
ATOM 3086 C CA . ASP A 1 398 ? 7.925 -10.295 4.351 1.00 96.69 398 ASP A CA 1
ATOM 3087 C C . ASP A 1 398 ? 7.998 -8.776 4.627 1.00 96.69 398 ASP A C 1
ATOM 3089 O O . ASP A 1 398 ? 8.869 -8.300 5.347 1.00 96.69 398 ASP A O 1
ATOM 3093 N N . HIS A 1 399 ? 7.184 -7.988 3.914 1.00 96.62 399 HIS A N 1
ATOM 3094 C CA . HIS A 1 399 ? 7.276 -6.521 3.862 1.00 96.62 399 HIS A CA 1
ATOM 3095 C C . HIS A 1 399 ? 6.006 -5.938 3.190 1.00 96.62 399 HIS A C 1
ATOM 3097 O O . HIS A 1 399 ? 5.093 -6.680 2.819 1.00 96.62 399 HIS A O 1
ATOM 3103 N N . ASN A 1 400 ? 5.966 -4.613 2.989 1.00 96.25 400 ASN A N 1
ATOM 3104 C CA . ASN A 1 400 ? 4.868 -3.805 2.424 1.00 96.25 400 ASN A CA 1
ATOM 3105 C C . ASN A 1 400 ? 3.827 -4.538 1.548 1.00 96.25 400 ASN A C 1
ATOM 3107 O O . ASN A 1 400 ? 4.119 -4.957 0.415 1.00 96.25 400 ASN A O 1
ATOM 3111 N N . GLN A 1 401 ? 2.567 -4.538 2.001 1.00 97.31 401 GLN A N 1
ATOM 3112 C CA . GLN A 1 401 ? 1.434 -5.121 1.277 1.00 97.31 401 GLN A CA 1
ATOM 3113 C C . GLN A 1 401 ? 0.204 -4.204 1.156 1.00 97.31 401 GLN A C 1
ATOM 3115 O O . GLN A 1 401 ? -0.020 -3.286 1.939 1.00 97.31 401 GLN A O 1
ATOM 3120 N N . PHE A 1 402 ? -0.635 -4.463 0.150 1.00 97.56 402 PHE A N 1
ATOM 3121 C CA . PHE A 1 402 ? -1.861 -3.706 -0.118 1.00 97.56 402 PHE A CA 1
ATOM 3122 C C . PHE A 1 402 ? -2.999 -4.624 -0.575 1.00 97.56 402 PHE A C 1
ATOM 3124 O O . PHE A 1 402 ? -2.836 -5.403 -1.518 1.00 97.56 402 PHE A O 1
ATOM 3131 N N . VAL A 1 403 ? -4.186 -4.507 0.035 1.00 97.94 403 VAL A N 1
ATOM 3132 C CA . VAL A 1 403 ? -5.367 -5.279 -0.397 1.00 97.94 403 VAL A CA 1
ATOM 3133 C C . VAL A 1 403 ? -6.171 -4.517 -1.450 1.00 97.94 403 VAL A C 1
ATOM 3135 O O . VAL A 1 403 ? -6.618 -3.392 -1.217 1.00 97.94 403 VAL A O 1
ATOM 3138 N N . VAL A 1 404 ? -6.424 -5.164 -2.593 1.00 96.00 404 VAL A N 1
ATOM 3139 C CA . VAL A 1 404 ? -7.334 -4.678 -3.642 1.00 96.00 404 VAL A CA 1
ATOM 3140 C C . VAL A 1 404 ? -8.402 -5.731 -3.932 1.00 96.00 404 VAL A C 1
ATOM 3142 O O . VAL A 1 404 ? -8.150 -6.773 -4.542 1.00 96.00 404 VAL A O 1
ATOM 3145 N N . GLY A 1 405 ? -9.636 -5.449 -3.512 1.00 93.12 405 GLY A N 1
ATOM 3146 C CA . GLY A 1 405 ? -10.760 -6.374 -3.650 1.00 93.12 405 GLY A CA 1
ATOM 3147 C C . GLY A 1 405 ? -10.612 -7.571 -2.713 1.00 93.12 405 GLY A C 1
ATOM 3148 O O . GLY A 1 405 ? -10.827 -7.435 -1.517 1.00 93.12 405 GLY A O 1
ATOM 3149 N N . LYS A 1 406 ? -10.260 -8.740 -3.262 1.00 93.75 406 LYS A N 1
ATOM 3150 C CA . LYS A 1 406 ? -10.012 -9.976 -2.495 1.00 93.75 406 LYS A CA 1
ATOM 3151 C C . LYS A 1 406 ? -8.539 -10.405 -2.457 1.00 93.75 406 LYS A C 1
ATOM 3153 O O . LYS A 1 406 ? -8.251 -11.488 -1.961 1.00 93.75 406 LYS A O 1
ATOM 3158 N N . TYR A 1 407 ? -7.634 -9.604 -3.018 1.00 97.69 407 TYR A N 1
ATOM 3159 C CA . TYR A 1 407 ? -6.226 -9.963 -3.175 1.00 97.69 407 TYR A CA 1
ATOM 3160 C C . TYR A 1 407 ? -5.325 -9.064 -2.334 1.00 97.69 407 TYR A C 1
ATOM 3162 O O . TYR A 1 407 ? -5.423 -7.844 -2.469 1.00 97.69 407 TYR A O 1
ATOM 3170 N N . ALA A 1 408 ? -4.437 -9.648 -1.527 1.00 98.38 408 ALA A N 1
ATOM 3171 C CA . ALA A 1 408 ? -3.271 -8.940 -0.998 1.00 98.38 408 ALA A CA 1
ATOM 3172 C C . ALA A 1 408 ? -2.148 -8.999 -2.038 1.00 98.38 408 ALA A C 1
ATOM 3174 O O . ALA A 1 408 ? -1.811 -10.087 -2.499 1.00 98.38 408 ALA A O 1
ATOM 3175 N N . PHE A 1 409 ? -1.590 -7.847 -2.399 1.00 98.50 409 PHE A N 1
ATOM 3176 C CA . PHE A 1 409 ? -0.384 -7.710 -3.215 1.00 98.50 409 PHE A CA 1
ATOM 3177 C C . PHE A 1 409 ? 0.761 -7.331 -2.281 1.00 98.50 409 PHE A C 1
ATOM 3179 O O . PHE A 1 409 ? 0.627 -6.351 -1.553 1.00 98.50 409 PHE A O 1
ATOM 3186 N N . GLN A 1 410 ? 1.838 -8.108 -2.271 1.00 98.50 410 GLN A N 1
ATOM 3187 C CA . GLN A 1 410 ? 2.899 -8.038 -1.263 1.00 98.50 410 GLN A CA 1
ATOM 3188 C C . GLN A 1 410 ? 4.265 -7.873 -1.934 1.00 98.50 410 GLN A C 1
ATOM 3190 O O . GLN A 1 410 ? 4.488 -8.392 -3.035 1.00 98.50 410 GLN A O 1
ATOM 3195 N N . SER A 1 411 ? 5.159 -7.137 -1.279 1.00 98.19 411 SER A N 1
ATOM 3196 C CA . SER A 1 411 ? 6.429 -6.665 -1.843 1.00 98.19 411 SER A CA 1
ATOM 3197 C C . SER A 1 411 ? 7.602 -7.265 -1.060 1.00 98.19 411 SER A C 1
ATOM 3199 O O . SER A 1 411 ? 8.346 -6.551 -0.395 1.00 98.19 411 SER A O 1
ATOM 3201 N N . ASN A 1 412 ? 7.747 -8.590 -1.135 1.00 97.75 412 ASN A N 1
ATOM 3202 C CA . ASN A 1 412 ? 8.536 -9.393 -0.194 1.00 97.75 412 ASN A CA 1
ATOM 3203 C C . ASN A 1 412 ? 10.013 -9.514 -0.624 1.00 97.75 412 ASN A C 1
ATOM 3205 O O . ASN A 1 412 ? 10.492 -10.605 -0.968 1.00 97.75 412 ASN A O 1
ATOM 3209 N N . TYR A 1 413 ? 10.707 -8.370 -0.647 1.00 97.62 413 TYR A N 1
ATOM 3210 C CA . TYR A 1 413 ? 12.143 -8.228 -0.915 1.00 97.62 413 TYR A CA 1
ATOM 3211 C C . TYR A 1 413 ? 12.622 -9.058 -2.124 1.00 97.62 413 TYR A C 1
ATOM 3213 O O . TYR A 1 413 ? 12.139 -8.848 -3.243 1.00 97.62 413 TYR A O 1
ATOM 3221 N N . GLY A 1 414 ? 13.571 -9.987 -1.942 1.00 96.12 414 GLY A N 1
ATOM 3222 C CA . GLY A 1 414 ? 14.161 -10.755 -3.044 1.00 96.12 414 GLY A CA 1
ATOM 3223 C C . GLY A 1 414 ? 13.113 -11.553 -3.821 1.00 96.12 414 GLY A C 1
ATOM 3224 O O . GLY A 1 414 ? 13.113 -11.534 -5.046 1.00 96.12 414 GLY A O 1
ATOM 3225 N N . SER A 1 415 ? 12.140 -12.132 -3.108 1.00 95.56 415 SER A N 1
ATOM 3226 C CA . SER A 1 415 ? 11.092 -12.984 -3.686 1.00 95.56 415 SER A CA 1
ATOM 3227 C C . SER A 1 415 ? 10.062 -12.243 -4.556 1.00 95.56 415 SER A C 1
ATOM 3229 O O . SER A 1 415 ? 9.148 -12.871 -5.098 1.00 95.56 415 SER A O 1
ATOM 3231 N N . GLY A 1 416 ? 10.184 -10.921 -4.709 1.00 97.56 416 GLY A N 1
ATOM 3232 C CA . GLY A 1 416 ? 9.398 -10.142 -5.660 1.00 97.56 416 GLY A CA 1
ATOM 3233 C C . GLY A 1 416 ? 7.938 -9.919 -5.266 1.00 97.56 416 GLY A C 1
ATOM 3234 O O . GLY A 1 416 ? 7.573 -9.860 -4.091 1.00 97.56 416 GLY A O 1
ATOM 3235 N N . LEU A 1 417 ? 7.097 -9.739 -6.284 1.00 98.62 417 LEU A N 1
ATOM 3236 C CA . LEU A 1 417 ? 5.661 -9.529 -6.123 1.00 98.62 417 LEU A CA 1
ATOM 3237 C C . LEU A 1 417 ? 4.981 -10.856 -5.778 1.00 98.62 417 LEU A C 1
ATOM 3239 O O . LEU A 1 417 ? 5.017 -11.792 -6.579 1.00 98.62 417 LEU A O 1
ATOM 3243 N N . ARG A 1 418 ? 4.288 -10.909 -4.640 1.00 98.31 418 ARG A N 1
ATOM 3244 C CA . ARG A 1 418 ? 3.491 -12.062 -4.186 1.00 98.31 418 ARG A CA 1
ATOM 3245 C C . ARG A 1 418 ? 2.016 -11.664 -4.096 1.00 98.31 418 ARG A C 1
ATOM 3247 O O . ARG A 1 418 ? 1.712 -10.529 -3.733 1.00 98.31 418 ARG A O 1
ATOM 3254 N N . VAL A 1 419 ? 1.089 -12.553 -4.472 1.00 98.56 419 VAL A N 1
ATOM 3255 C CA . VAL A 1 419 ? -0.356 -12.245 -4.484 1.00 98.56 419 VAL A CA 1
ATOM 3256 C C . VAL A 1 419 ? -1.182 -13.360 -3.847 1.00 98.56 419 VAL A C 1
ATOM 3258 O O . VAL A 1 419 ? -1.270 -14.462 -4.394 1.00 98.56 419 VAL A O 1
ATOM 3261 N N . LEU A 1 420 ? -1.842 -13.055 -2.724 1.00 98.44 420 LEU A N 1
ATOM 3262 C CA . LEU A 1 420 ? -2.668 -13.998 -1.955 1.00 98.44 420 LEU A CA 1
ATOM 3263 C C . LEU A 1 420 ? -4.168 -13.764 -2.184 1.00 98.44 420 LEU A C 1
ATOM 3265 O O . LEU A 1 420 ? -4.617 -12.618 -2.176 1.00 98.44 420 LEU A O 1
ATOM 3269 N N . ASP A 1 421 ? -4.965 -14.828 -2.325 1.00 97.56 421 ASP A N 1
ATOM 3270 C CA . ASP A 1 421 ? -6.436 -14.746 -2.361 1.00 97.56 421 ASP A CA 1
ATOM 3271 C C . ASP A 1 421 ? -7.042 -14.898 -0.957 1.00 97.56 421 ASP A C 1
ATOM 3273 O O . ASP A 1 421 ? -7.020 -15.975 -0.358 1.00 97.56 421 ASP A O 1
ATOM 3277 N N . LEU A 1 422 ? -7.613 -13.806 -0.447 1.00 96.88 422 LEU A N 1
ATOM 3278 C CA . LEU A 1 422 ? -8.178 -13.696 0.900 1.00 96.88 422 LEU A CA 1
ATOM 3279 C C . LEU A 1 422 ? -9.669 -14.079 0.979 1.00 96.88 422 LEU A C 1
ATOM 3281 O O . LEU A 1 422 ? -10.284 -13.947 2.038 1.00 96.88 422 LEU A O 1
ATOM 3285 N N . SER A 1 423 ? -10.302 -14.534 -0.111 1.00 94.69 423 SER A N 1
ATOM 3286 C CA . SER A 1 423 ? -11.769 -14.728 -0.171 1.00 94.69 423 SER A CA 1
ATOM 3287 C C . SER A 1 423 ? -12.323 -15.875 0.691 1.00 94.69 423 SER A C 1
ATOM 3289 O O . SER A 1 423 ? -13.542 -16.077 0.780 1.00 94.69 423 SER A O 1
ATOM 3291 N N . THR A 1 424 ? -11.453 -16.637 1.348 1.00 95.50 424 THR A N 1
ATOM 3292 C CA . THR A 1 424 ? -11.799 -17.630 2.372 1.00 95.50 424 THR A CA 1
ATOM 3293 C C . THR A 1 424 ? -11.841 -17.041 3.783 1.00 95.50 424 THR A C 1
ATOM 3295 O O . THR A 1 424 ? -12.636 -17.524 4.588 1.00 95.50 424 THR A O 1
ATOM 3298 N N . LEU A 1 425 ? -11.097 -15.964 4.065 1.00 93.38 425 LEU A N 1
ATOM 3299 C CA . LEU A 1 425 ? -10.871 -15.452 5.423 1.00 93.38 425 LEU A CA 1
ATOM 3300 C C . LEU A 1 425 ? -12.161 -15.085 6.198 1.00 93.38 425 LEU A C 1
ATOM 3302 O O . LEU A 1 425 ? -12.268 -15.464 7.361 1.00 93.38 425 LEU A O 1
ATOM 3306 N N . PRO A 1 426 ? -13.211 -14.489 5.586 1.00 92.00 426 PRO A N 1
ATOM 3307 C CA . PRO A 1 426 ? -14.477 -14.227 6.287 1.00 92.00 426 PRO A CA 1
ATOM 3308 C C . PRO A 1 426 ? -15.309 -15.474 6.634 1.00 92.00 426 PRO A C 1
ATOM 3310 O O . PRO A 1 426 ? -16.328 -15.363 7.313 1.00 92.00 426 PRO A O 1
ATOM 3313 N N . ARG A 1 427 ? -14.919 -16.657 6.139 1.00 94.06 427 ARG A N 1
ATOM 3314 C CA . ARG A 1 427 ? -15.541 -17.959 6.449 1.00 94.06 427 ARG A CA 1
ATOM 3315 C C . ARG A 1 427 ? -14.653 -18.827 7.341 1.00 94.06 427 ARG A C 1
ATOM 3317 O O . ARG A 1 427 ? -15.179 -19.627 8.107 1.00 94.06 427 ARG A O 1
ATOM 3324 N N . ASP A 1 428 ? -13.340 -18.661 7.232 1.00 95.81 428 ASP A N 1
ATOM 3325 C CA . ASP A 1 428 ? -12.323 -19.313 8.049 1.00 95.81 428 ASP A CA 1
ATOM 3326 C C . ASP A 1 428 ? -11.208 -18.300 8.382 1.00 95.81 428 ASP A C 1
ATOM 3328 O O . ASP A 1 428 ? -10.296 -18.105 7.571 1.00 95.81 428 ASP A O 1
ATOM 3332 N N . PRO A 1 429 ? -11.250 -17.654 9.563 1.00 92.88 429 PRO A N 1
ATOM 3333 C CA . PRO A 1 429 ? -10.280 -16.631 9.946 1.00 92.88 429 PRO A CA 1
ATOM 3334 C C . PRO A 1 429 ? -8.900 -17.204 10.302 1.00 92.88 429 PRO A C 1
ATOM 3336 O O . PRO A 1 429 ? -7.966 -16.433 10.524 1.00 92.88 429 PRO A O 1
ATOM 3339 N N . THR A 1 430 ? -8.737 -18.534 10.342 1.00 94.19 430 THR A N 1
ATOM 3340 C CA . THR A 1 430 ? -7.399 -19.150 10.424 1.00 94.19 430 THR A CA 1
ATOM 3341 C C . THR A 1 430 ? -6.629 -19.013 9.111 1.00 94.19 430 THR A C 1
ATOM 3343 O O . THR A 1 430 ? -5.412 -19.181 9.081 1.00 94.19 430 THR A O 1
ATOM 3346 N N . GLY A 1 431 ? -7.329 -18.697 8.016 1.00 94.25 431 GLY A N 1
ATOM 3347 C CA . GLY A 1 431 ? -6.735 -18.540 6.699 1.00 94.25 431 GLY A CA 1
ATOM 3348 C C . GLY A 1 431 ? -6.210 -19.844 6.098 1.00 94.25 431 GLY A C 1
ATOM 3349 O O . GLY A 1 431 ? -5.462 -19.786 5.128 1.00 94.25 431 GLY A O 1
ATOM 3350 N N . ALA A 1 432 ? -6.617 -21.018 6.597 1.00 95.06 432 ALA A N 1
ATOM 3351 C CA . ALA A 1 432 ? -6.186 -22.310 6.050 1.00 95.06 432 ALA A CA 1
ATOM 3352 C C . ALA A 1 432 ? -6.627 -22.533 4.585 1.00 95.06 432 ALA A C 1
ATOM 3354 O O . ALA A 1 432 ? -6.089 -23.398 3.895 1.00 95.06 432 ALA A O 1
ATOM 3355 N N . GLY A 1 433 ? -7.593 -21.745 4.099 1.00 94.75 433 GLY A N 1
ATOM 3356 C CA . GLY A 1 433 ? -7.976 -21.661 2.687 1.00 94.75 433 GLY A CA 1
ATOM 3357 C C . GLY A 1 433 ? -7.362 -20.492 1.899 1.00 94.75 433 GLY A C 1
ATOM 3358 O O . GLY A 1 433 ? -7.778 -20.277 0.760 1.00 94.75 433 GLY A O 1
ATOM 3359 N N . VAL A 1 434 ? -6.466 -19.685 2.477 1.00 97.25 434 VAL A N 1
ATOM 3360 C CA . VAL A 1 434 ? -5.739 -18.616 1.764 1.00 97.25 434 VAL A CA 1
ATOM 3361 C C . VAL A 1 434 ? -4.570 -19.236 1.001 1.00 97.25 434 VAL A C 1
ATOM 3363 O O . VAL A 1 434 ? -3.912 -20.157 1.480 1.00 97.25 434 VAL A O 1
ATOM 3366 N N . SER A 1 435 ? -4.321 -18.755 -0.215 1.00 96.19 435 SER A N 1
ATOM 3367 C CA . SER A 1 435 ? -3.266 -19.288 -1.084 1.00 96.19 435 SER A CA 1
ATOM 3368 C C . SER A 1 435 ? -2.652 -18.211 -1.973 1.00 96.19 435 SER A C 1
ATOM 3370 O O . SER A 1 435 ? -3.334 -17.269 -2.381 1.00 96.19 435 SER A O 1
ATOM 3372 N N . GLU A 1 436 ? -1.366 -18.376 -2.291 1.00 97.81 436 GLU A N 1
ATOM 3373 C CA . GLU A 1 436 ? -0.700 -17.644 -3.369 1.00 97.81 436 GLU A CA 1
ATOM 3374 C C . GLU A 1 436 ? -1.334 -18.050 -4.708 1.00 97.81 436 GLU A C 1
ATOM 3376 O O . GLU A 1 436 ? -1.350 -19.227 -5.075 1.00 97.81 436 GLU A O 1
ATOM 3381 N N . VAL A 1 437 ? -1.885 -17.075 -5.431 1.00 97.44 437 VAL A N 1
ATOM 3382 C CA . VAL A 1 437 ? -2.547 -17.280 -6.733 1.00 97.44 437 VAL A CA 1
ATOM 3383 C C . VAL A 1 437 ? -1.737 -16.735 -7.902 1.00 97.44 437 VAL A C 1
ATOM 3385 O O . VAL A 1 437 ? -1.963 -17.135 -9.048 1.00 97.44 437 VAL A O 1
ATOM 3388 N N . ALA A 1 438 ? -0.811 -15.818 -7.629 1.00 98.06 438 ALA A N 1
ATOM 3389 C CA . ALA A 1 438 ? 0.078 -15.234 -8.616 1.00 98.06 438 ALA A CA 1
ATOM 3390 C C . ALA A 1 438 ? 1.360 -14.723 -7.944 1.00 98.06 438 ALA A C 1
ATOM 3392 O O . ALA A 1 438 ? 1.326 -14.291 -6.792 1.00 98.06 438 ALA A O 1
ATOM 3393 N N . TYR A 1 439 ? 2.474 -14.746 -8.671 1.00 98.19 439 TYR A N 1
ATOM 3394 C CA . TYR A 1 439 ? 3.722 -14.111 -8.256 1.00 98.19 439 TYR A CA 1
ATOM 3395 C C . TYR A 1 439 ? 4.573 -13.708 -9.464 1.00 98.19 439 TYR A C 1
ATOM 3397 O O . TYR A 1 439 ? 4.419 -14.255 -10.561 1.00 98.19 439 TYR A O 1
ATOM 3405 N N . PHE A 1 440 ? 5.494 -12.775 -9.249 1.00 98.44 440 PHE A N 1
ATOM 3406 C CA . PHE A 1 440 ? 6.568 -12.448 -10.180 1.00 98.44 440 PHE A CA 1
ATOM 3407 C C . PHE A 1 440 ? 7.834 -12.172 -9.377 1.00 98.44 440 PHE A C 1
ATOM 3409 O O . PHE A 1 440 ? 7.907 -11.183 -8.644 1.00 98.44 440 PHE A O 1
ATOM 3416 N N . ASP A 1 441 ? 8.807 -13.064 -9.499 1.00 97.44 441 ASP A N 1
ATOM 3417 C CA . ASP A 1 441 ? 10.090 -12.927 -8.831 1.00 97.44 441 ASP A CA 1
ATOM 3418 C C . ASP A 1 441 ? 10.942 -11.867 -9.541 1.00 97.44 441 ASP A C 1
ATOM 3420 O O . ASP A 1 441 ? 10.942 -11.794 -10.770 1.00 97.44 441 ASP A O 1
ATOM 3424 N N . VAL A 1 442 ? 11.641 -11.017 -8.788 1.00 95.00 442 VAL A N 1
ATOM 3425 C CA . VAL A 1 442 ? 12.450 -9.916 -9.348 1.00 95.00 442 VAL A CA 1
ATOM 3426 C C . VAL A 1 442 ? 13.952 -10.149 -9.192 1.00 95.00 442 VAL A C 1
ATOM 3428 O O . VAL A 1 442 ? 14.735 -9.369 -9.738 1.00 95.00 442 VAL A O 1
ATOM 3431 N N . TYR A 1 443 ? 14.365 -11.212 -8.488 1.00 96.44 443 TYR A N 1
ATOM 3432 C CA . TYR A 1 443 ? 15.755 -11.444 -8.092 1.00 96.44 443 TYR A CA 1
ATOM 3433 C C . TYR A 1 443 ? 16.260 -12.858 -8.478 1.00 96.44 443 TYR A C 1
ATOM 3435 O O . TYR A 1 443 ? 16.676 -13.641 -7.621 1.00 96.44 443 TYR A O 1
ATOM 3443 N N . PRO A 1 444 ? 16.297 -13.210 -9.784 1.00 95.69 444 PRO A N 1
ATOM 3444 C CA . PRO A 1 444 ? 16.659 -14.554 -10.263 1.00 95.69 444 PRO A CA 1
ATOM 3445 C C . PRO A 1 444 ? 18.114 -14.976 -9.966 1.00 95.69 444 PRO A C 1
ATOM 3447 O O . PRO A 1 444 ? 18.531 -16.093 -10.281 1.00 95.69 444 PRO A O 1
ATOM 3450 N N . GLU A 1 445 ? 18.921 -14.104 -9.365 1.00 94.69 445 GLU A N 1
ATOM 3451 C CA . GLU A 1 445 ? 20.266 -14.406 -8.889 1.00 94.69 445 GLU A CA 1
ATOM 3452 C C . GLU A 1 445 ? 20.306 -15.348 -7.665 1.00 94.69 445 GLU A C 1
ATOM 3454 O O . GLU A 1 445 ? 21.288 -16.082 -7.533 1.00 94.69 445 GLU A O 1
ATOM 3459 N N . ASP A 1 446 ? 19.275 -15.392 -6.803 1.00 95.12 446 ASP A N 1
ATOM 3460 C CA . ASP A 1 446 ? 19.226 -16.316 -5.645 1.00 95.12 446 ASP A CA 1
ATOM 3461 C C . ASP A 1 446 ? 18.223 -17.482 -5.772 1.00 95.12 446 ASP A C 1
ATOM 3463 O O . ASP A 1 446 ? 18.201 -18.401 -4.948 1.00 95.12 446 ASP A O 1
ATOM 3467 N N . ASP A 1 447 ? 17.529 -17.546 -6.910 1.00 93.81 447 ASP A N 1
ATOM 3468 C CA . ASP A 1 447 ? 16.545 -18.559 -7.312 1.00 93.81 447 ASP A CA 1
ATOM 3469 C C . ASP A 1 447 ? 16.989 -20.029 -7.169 1.00 93.81 447 ASP A C 1
ATOM 3471 O O . ASP A 1 447 ? 16.145 -20.933 -7.108 1.00 93.81 447 ASP A O 1
ATOM 3475 N N . ASN A 1 448 ? 18.303 -20.273 -7.176 1.00 93.25 448 ASN A N 1
ATOM 3476 C CA . ASN A 1 448 ? 18.940 -21.592 -7.102 1.00 93.25 448 ASN A CA 1
ATOM 3477 C C . ASN A 1 448 ? 19.419 -21.964 -5.684 1.00 93.25 448 ASN A C 1
ATOM 3479 O O . ASN A 1 448 ? 19.968 -23.050 -5.486 1.00 93.25 448 ASN A O 1
ATOM 3483 N N . MET A 1 449 ? 19.252 -21.081 -4.696 1.00 94.69 449 MET A N 1
ATOM 3484 C CA . MET A 1 449 ? 19.669 -21.325 -3.313 1.00 94.69 449 MET A CA 1
ATOM 3485 C C . MET A 1 449 ? 18.686 -22.239 -2.568 1.00 94.69 449 MET A C 1
ATOM 3487 O O . MET A 1 449 ? 17.529 -22.407 -2.954 1.00 94.69 449 MET A O 1
ATOM 3491 N N . THR A 1 450 ? 19.141 -22.859 -1.475 1.00 93.19 450 THR A N 1
ATOM 3492 C CA . THR A 1 450 ? 18.327 -23.789 -0.677 1.00 93.19 450 THR A CA 1
ATOM 3493 C C . THR A 1 450 ? 17.105 -23.086 -0.085 1.00 93.19 450 THR A C 1
ATOM 3495 O O . THR A 1 450 ? 17.222 -22.342 0.886 1.00 93.19 450 THR A O 1
ATOM 3498 N N . GLY A 1 451 ? 15.929 -23.369 -0.649 1.00 92.81 451 GLY A N 1
ATOM 3499 C CA . GLY A 1 451 ? 14.662 -22.719 -0.303 1.00 92.81 451 GLY A CA 1
ATOM 3500 C C . GLY A 1 451 ? 14.162 -21.705 -1.337 1.00 92.81 451 GLY A C 1
ATOM 3501 O O . GLY A 1 451 ? 13.082 -21.162 -1.146 1.00 92.81 451 GLY A O 1
ATOM 3502 N N . GLY A 1 452 ? 14.889 -21.494 -2.438 1.00 93.88 452 GLY A N 1
ATOM 3503 C CA . GLY A 1 452 ? 14.438 -20.698 -3.583 1.00 93.88 452 GLY A CA 1
ATOM 3504 C C . GLY A 1 452 ? 14.371 -19.191 -3.333 1.00 93.88 452 GLY A C 1
ATOM 3505 O O . GLY A 1 452 ? 13.491 -18.554 -3.894 1.00 93.88 452 GLY A O 1
ATOM 3506 N N . GLY A 1 453 ? 15.244 -18.670 -2.467 1.00 95.38 453 GLY A N 1
ATOM 3507 C CA . GLY A 1 453 ? 15.368 -17.250 -2.134 1.00 95.38 453 GLY A CA 1
ATOM 3508 C C . GLY A 1 453 ? 16.264 -17.026 -0.907 1.00 95.38 453 GLY A C 1
ATOM 3509 O O . GLY A 1 453 ? 16.693 -17.993 -0.257 1.00 95.38 453 GLY A O 1
ATOM 3510 N N . GLN A 1 454 ? 16.544 -15.766 -0.562 1.00 95.19 454 GLN A N 1
ATOM 3511 C CA . GLN A 1 454 ? 17.290 -15.382 0.646 1.00 95.19 454 GLN A CA 1
ATOM 3512 C C . GLN A 1 454 ? 16.483 -14.488 1.592 1.00 95.19 454 GLN A C 1
ATOM 3514 O O . GLN A 1 454 ? 15.717 -13.630 1.170 1.00 95.19 454 GLN A O 1
ATOM 3519 N N . VAL A 1 455 ? 16.737 -14.644 2.894 1.00 96.50 455 VAL A N 1
ATOM 3520 C CA . VAL A 1 455 ? 16.260 -13.727 3.943 1.00 96.50 455 VAL A CA 1
ATOM 3521 C C . VAL A 1 455 ? 17.297 -12.612 4.125 1.00 96.50 455 VAL A C 1
ATOM 3523 O O . VAL A 1 455 ? 18.104 -12.663 5.053 1.00 96.50 455 VAL A O 1
ATOM 3526 N N . GLU A 1 456 ? 17.326 -11.681 3.172 1.00 95.88 456 GLU A N 1
ATOM 3527 C CA . GLU A 1 456 ? 18.144 -10.459 3.144 1.00 95.88 456 GLU A CA 1
ATOM 3528 C C . GLU A 1 456 ? 17.400 -9.371 2.325 1.00 95.88 456 GLU A C 1
ATOM 3530 O O . GLU A 1 456 ? 16.468 -9.669 1.575 1.00 95.88 456 GLU A O 1
ATOM 3535 N N . PHE A 1 457 ? 17.808 -8.106 2.462 1.00 96.25 457 PHE A N 1
ATOM 3536 C CA . PHE A 1 457 ? 17.012 -6.927 2.081 1.00 96.25 457 PHE A CA 1
ATOM 3537 C C . PHE A 1 457 ? 17.263 -6.407 0.642 1.00 96.25 457 PHE A C 1
ATOM 3539 O O . PHE A 1 457 ? 17.531 -5.222 0.449 1.00 96.25 457 PHE A O 1
ATOM 3546 N N . GLN A 1 458 ? 17.224 -7.266 -0.384 1.00 96.19 458 GLN A N 1
ATOM 3547 C CA . GLN A 1 458 ? 17.315 -6.877 -1.815 1.00 96.19 458 GLN A CA 1
ATOM 3548 C C . GLN A 1 458 ? 15.955 -6.917 -2.534 1.00 96.19 458 GLN A C 1
ATOM 3550 O O . GLN A 1 458 ? 14.988 -7.410 -1.968 1.00 96.19 458 GLN A O 1
ATOM 3555 N N . GLY A 1 459 ? 15.872 -6.502 -3.802 1.00 97.12 459 GLY A N 1
ATOM 3556 C CA . GLY A 1 459 ? 14.680 -6.735 -4.622 1.00 97.12 459 GLY A CA 1
ATOM 3557 C C . GLY A 1 459 ? 13.589 -5.690 -4.395 1.00 97.12 459 GLY A C 1
ATOM 3558 O O . GLY A 1 459 ? 13.872 -4.495 -4.421 1.00 97.12 459 GLY A O 1
ATOM 3559 N N . THR A 1 460 ? 12.325 -6.102 -4.258 1.00 97.75 460 THR A N 1
ATOM 3560 C CA . THR A 1 460 ? 11.189 -5.161 -4.218 1.00 97.75 460 THR A CA 1
ATOM 3561 C C . THR A 1 460 ? 10.991 -4.501 -2.850 1.00 97.75 460 THR A C 1
ATOM 3563 O O . THR A 1 460 ? 10.982 -5.168 -1.821 1.00 97.75 460 THR A O 1
ATOM 3566 N N . TRP A 1 461 ? 10.772 -3.184 -2.849 1.00 98.00 461 TRP A N 1
ATOM 3567 C CA . TRP A 1 461 ? 10.355 -2.422 -1.663 1.00 98.00 461 TRP A CA 1
ATOM 3568 C C . TRP A 1 461 ? 8.844 -2.180 -1.647 1.00 98.00 461 TRP A C 1
ATOM 3570 O O . TRP A 1 461 ? 8.217 -2.110 -0.591 1.00 98.00 461 TRP A O 1
ATOM 3580 N N . SER A 1 462 ? 8.252 -1.988 -2.827 1.00 97.56 462 SER A N 1
ATOM 3581 C CA . SER A 1 462 ? 6.902 -1.450 -2.975 1.00 97.56 462 SER A CA 1
ATOM 3582 C C . SER A 1 462 ? 6.260 -1.921 -4.271 1.00 97.56 462 SER A C 1
ATOM 3584 O O . SER A 1 462 ? 6.918 -2.043 -5.306 1.00 97.56 462 SER A O 1
ATOM 3586 N N . SER A 1 463 ? 4.945 -2.120 -4.238 1.00 97.69 463 SER A N 1
ATOM 3587 C CA . SER A 1 463 ? 4.138 -2.329 -5.432 1.00 97.69 463 SER A CA 1
ATOM 3588 C C . SER A 1 463 ? 2.846 -1.518 -5.376 1.00 97.69 463 SER A C 1
ATOM 3590 O O . SER A 1 463 ? 2.217 -1.389 -4.329 1.00 97.69 463 SER A O 1
ATOM 3592 N N . TYR A 1 464 ? 2.432 -0.972 -6.520 1.00 98.50 464 TYR A N 1
ATOM 3593 C CA . TYR A 1 464 ? 1.215 -0.178 -6.672 1.00 98.50 464 TYR A CA 1
ATOM 3594 C C . TYR A 1 464 ? 0.190 -0.933 -7.547 1.00 98.50 464 TYR A C 1
ATOM 3596 O O . TYR A 1 464 ? 0.252 -0.859 -8.778 1.00 98.50 464 TYR A O 1
ATOM 3604 N N . PRO A 1 465 ? -0.757 -1.683 -6.943 1.00 97.69 465 PRO A N 1
ATOM 3605 C CA . PRO A 1 465 ? -1.715 -2.544 -7.656 1.00 97.69 465 PRO A CA 1
ATOM 3606 C C . PRO A 1 465 ? -3.061 -1.877 -8.010 1.00 97.69 465 PRO A C 1
ATOM 3608 O O . PRO A 1 465 ? -3.969 -2.549 -8.523 1.00 97.69 465 PRO A O 1
ATOM 3611 N N . PHE A 1 466 ? -3.233 -0.589 -7.691 1.00 97.06 466 PHE A N 1
ATOM 3612 C CA . PHE A 1 466 ? -4.533 0.100 -7.672 1.00 97.06 466 PHE A CA 1
ATOM 3613 C C . PHE A 1 466 ? -5.015 0.639 -9.035 1.00 97.06 466 PHE A C 1
ATOM 3615 O O . PHE A 1 466 ? -6.150 1.112 -9.128 1.00 97.06 466 PHE A O 1
ATOM 3622 N N . PHE A 1 467 ? -4.200 0.567 -10.093 1.00 97.31 467 PHE A N 1
ATOM 3623 C CA . PHE A 1 467 ? -4.569 1.068 -11.421 1.00 97.31 467 PHE A CA 1
ATOM 3624 C C . PHE A 1 467 ? -5.793 0.354 -12.024 1.00 97.31 467 PHE A C 1
ATOM 3626 O O . PHE A 1 467 ? -5.969 -0.864 -11.907 1.00 97.31 467 PHE A O 1
ATOM 3633 N N . LYS A 1 468 ? -6.640 1.119 -12.724 1.00 93.00 468 LYS A N 1
ATOM 3634 C CA . LYS A 1 468 ? -7.902 0.651 -13.329 1.00 93.00 468 LYS A CA 1
ATOM 3635 C C . LYS A 1 468 ? -7.658 -0.192 -14.578 1.00 93.00 468 LYS A C 1
ATOM 3637 O O . LYS A 1 468 ? -8.458 -1.075 -14.882 1.00 93.00 468 LYS A O 1
ATOM 3642 N N . SER A 1 469 ? -6.540 0.035 -15.267 1.00 95.44 469 SER A N 1
ATOM 3643 C CA . SER A 1 469 ? -6.013 -0.860 -16.309 1.00 95.44 469 SER A CA 1
ATOM 3644 C C . SER A 1 469 ? -5.698 -2.275 -15.807 1.00 95.44 469 SER A C 1
ATOM 3646 O O . SER A 1 469 ? -5.547 -3.195 -16.618 1.00 95.44 469 SER A O 1
ATOM 3648 N N . GLY A 1 470 ? -5.558 -2.457 -14.490 1.00 95.62 470 GLY A N 1
ATOM 3649 C CA . GLY A 1 470 ? -5.091 -3.684 -13.857 1.00 95.62 470 GLY A CA 1
ATOM 3650 C C . GLY A 1 470 ? -3.570 -3.864 -13.858 1.00 95.62 470 GLY A C 1
ATOM 3651 O O . GLY A 1 470 ? -3.124 -4.898 -13.353 1.00 95.62 470 GLY A O 1
ATOM 3652 N N . PHE A 1 471 ? -2.798 -2.907 -14.397 1.00 98.12 471 PHE A N 1
ATOM 3653 C CA . PHE A 1 471 ? -1.338 -2.884 -14.269 1.00 98.12 471 PHE A CA 1
ATOM 3654 C C . PHE A 1 471 ? -0.905 -2.750 -12.803 1.00 98.12 471 PHE A C 1
ATOM 3656 O O . PHE A 1 471 ? -1.641 -2.243 -11.953 1.00 98.12 471 PHE A O 1
ATOM 3663 N N . ILE A 1 472 ? 0.297 -3.239 -12.525 1.00 98.62 472 ILE A N 1
ATOM 3664 C CA . ILE A 1 472 ? 0.956 -3.205 -11.225 1.00 98.62 472 ILE A CA 1
ATOM 3665 C C . ILE A 1 472 ? 2.359 -2.663 -11.483 1.00 98.62 472 ILE A C 1
ATOM 3667 O O . ILE A 1 472 ? 3.109 -3.265 -12.252 1.00 98.62 472 ILE A O 1
ATOM 3671 N N . VAL A 1 473 ? 2.705 -1.532 -10.873 1.00 98.75 473 VAL A N 1
ATOM 3672 C CA . VAL A 1 473 ? 4.096 -1.053 -10.864 1.00 98.75 473 VAL A CA 1
ATOM 3673 C C . VAL A 1 473 ? 4.790 -1.666 -9.656 1.00 98.75 473 VAL A C 1
ATOM 3675 O O . VAL A 1 473 ? 4.200 -1.683 -8.579 1.00 98.75 473 VAL A O 1
ATOM 3678 N N . VAL A 1 474 ? 6.004 -2.185 -9.821 1.00 98.81 474 VAL A N 1
ATOM 3679 C CA . VAL A 1 474 ? 6.810 -2.768 -8.734 1.00 98.81 474 VAL A CA 1
ATOM 3680 C C . VAL A 1 474 ? 8.164 -2.071 -8.710 1.00 98.81 474 VAL A C 1
ATOM 3682 O O . VAL A 1 474 ? 8.883 -2.114 -9.707 1.00 98.81 474 VAL A O 1
ATOM 3685 N N . ASN A 1 475 ? 8.501 -1.412 -7.602 1.00 98.62 475 ASN A N 1
ATOM 3686 C CA . ASN A 1 475 ? 9.751 -0.674 -7.444 1.00 98.62 475 ASN A CA 1
ATOM 3687 C C . ASN A 1 475 ? 10.778 -1.504 -6.666 1.00 98.62 475 ASN A C 1
ATOM 3689 O O . ASN A 1 475 ? 10.481 -2.015 -5.583 1.00 98.62 475 ASN A O 1
ATOM 3693 N N . THR A 1 476 ? 11.986 -1.623 -7.216 1.00 98.31 476 THR A N 1
ATOM 3694 C CA . THR A 1 476 ? 13.084 -2.398 -6.619 1.00 98.31 476 THR A CA 1
ATOM 3695 C C . THR A 1 476 ? 14.202 -1.506 -6.108 1.00 98.31 476 THR A C 1
ATOM 3697 O O . THR A 1 476 ? 14.396 -0.397 -6.599 1.00 98.31 476 THR A O 1
ATOM 3700 N N . ILE A 1 477 ? 14.959 -1.999 -5.137 1.00 98.31 477 ILE A N 1
ATOM 3701 C CA . ILE A 1 477 ? 16.054 -1.278 -4.491 1.00 98.31 477 ILE A CA 1
ATOM 3702 C C . ILE A 1 477 ? 17.183 -1.027 -5.489 1.00 98.31 477 ILE A C 1
ATOM 3704 O O . ILE A 1 477 ? 17.550 0.123 -5.735 1.00 98.31 477 ILE A O 1
ATOM 3708 N N . GLU A 1 478 ? 17.705 -2.088 -6.103 1.00 96.94 478 GLU A N 1
ATOM 3709 C CA . GLU A 1 478 ? 18.952 -2.022 -6.867 1.00 96.94 478 GLU A CA 1
ATOM 3710 C C . GLU A 1 478 ? 18.775 -1.733 -8.371 1.00 96.94 478 GLU A C 1
ATOM 3712 O O . GLU A 1 478 ? 19.656 -1.126 -8.981 1.00 96.94 478 GLU A O 1
ATOM 3717 N N . ARG A 1 479 ? 17.641 -2.115 -8.984 1.00 96.44 479 ARG A N 1
ATOM 3718 C CA . ARG A 1 479 ? 17.482 -2.095 -10.458 1.00 96.44 479 ARG A CA 1
ATOM 3719 C C . ARG A 1 479 ? 16.702 -0.890 -10.970 1.00 96.44 479 ARG A C 1
ATOM 3721 O O . ARG A 1 479 ? 17.222 -0.110 -11.768 1.00 96.44 479 ARG A O 1
ATOM 3728 N N . GLY A 1 480 ? 15.441 -0.771 -10.564 1.00 97.31 480 GLY A N 1
ATOM 3729 C CA . GLY A 1 480 ? 14.466 0.117 -11.200 1.00 97.31 480 GLY A CA 1
ATOM 3730 C C . GLY A 1 480 ? 13.015 -0.285 -10.940 1.00 97.31 480 GLY A C 1
ATOM 3731 O O . GLY A 1 480 ? 12.720 -1.034 -10.004 1.00 97.31 480 GLY A O 1
ATOM 3732 N N . ALA A 1 481 ? 12.111 0.177 -11.803 1.00 98.44 481 ALA A N 1
ATOM 3733 C CA . ALA A 1 481 ? 10.684 -0.109 -11.716 1.00 98.44 481 ALA A CA 1
ATOM 3734 C C . ALA A 1 481 ? 10.206 -1.021 -12.857 1.00 98.44 481 ALA A C 1
ATOM 3736 O O . ALA A 1 481 ? 10.536 -0.817 -14.025 1.00 98.44 481 ALA A O 1
ATOM 3737 N N . TYR A 1 482 ? 9.389 -2.011 -12.508 1.00 98.50 482 TYR A N 1
ATOM 3738 C CA . TYR A 1 482 ? 8.756 -2.963 -13.420 1.00 98.50 482 TYR A CA 1
ATOM 3739 C C . TYR A 1 482 ? 7.283 -2.604 -13.636 1.00 98.50 482 TYR A C 1
ATOM 3741 O O . TYR A 1 482 ? 6.609 -2.189 -12.691 1.00 98.50 482 TYR A O 1
ATOM 3749 N N . VAL A 1 483 ? 6.752 -2.850 -14.837 1.00 98.50 483 VAL A N 1
ATOM 3750 C CA . VAL A 1 483 ? 5.304 -2.899 -15.097 1.00 98.50 483 VAL A CA 1
ATOM 3751 C C . VAL A 1 483 ? 4.901 -4.344 -15.344 1.00 98.50 483 VAL A C 1
ATOM 3753 O O . VAL A 1 483 ? 5.384 -4.996 -16.273 1.00 98.50 483 VAL A O 1
ATOM 3756 N N . LEU A 1 484 ? 3.990 -4.833 -14.509 1.00 98.44 484 LEU A N 1
ATOM 3757 C CA . LEU A 1 484 ? 3.488 -6.200 -14.503 1.00 98.44 484 LEU A CA 1
ATOM 3758 C C . LEU A 1 484 ? 1.958 -6.213 -14.603 1.00 98.44 484 LEU A C 1
ATOM 3760 O O . LEU A 1 484 ? 1.288 -5.218 -14.306 1.00 98.44 484 LEU A O 1
ATOM 3764 N N . LYS A 1 485 ? 1.374 -7.355 -14.977 1.00 97.06 485 LYS A N 1
ATOM 3765 C CA . LYS A 1 485 ? -0.085 -7.545 -14.945 1.00 97.06 485 LYS A CA 1
ATOM 3766 C C . LYS A 1 485 ? -0.462 -9.003 -14.749 1.00 97.06 485 LYS A C 1
ATOM 3768 O O . LYS A 1 485 ? 0.051 -9.889 -15.422 1.00 97.06 485 LYS A O 1
ATOM 3773 N N . MET A 1 486 ? -1.407 -9.250 -13.849 1.00 96.06 486 MET A N 1
ATOM 3774 C CA . MET A 1 486 ? -1.961 -10.587 -13.651 1.00 96.06 486 MET A CA 1
ATOM 3775 C C . MET A 1 486 ? -2.771 -11.042 -14.875 1.00 96.06 486 MET A C 1
ATOM 3777 O O . MET A 1 486 ? -3.695 -10.340 -15.289 1.00 96.06 486 MET A O 1
ATOM 3781 N N . THR A 1 487 ? -2.494 -12.242 -15.389 1.00 86.62 487 THR A N 1
ATOM 3782 C CA . THR A 1 487 ? -3.172 -12.839 -16.558 1.00 86.62 487 THR A CA 1
ATOM 3783 C C . THR A 1 487 ? -4.657 -13.092 -16.308 1.00 86.62 487 THR A C 1
ATOM 3785 O O . THR A 1 487 ? -5.505 -12.795 -17.145 1.00 86.62 487 THR A O 1
ATOM 3788 N N . ASN A 1 488 ? -4.964 -13.622 -15.121 1.00 69.94 488 ASN A N 1
ATOM 3789 C CA . ASN A 1 488 ? -6.287 -14.086 -14.706 1.00 69.94 488 ASN A CA 1
ATOM 3790 C C . ASN A 1 488 ? -6.905 -13.218 -13.593 1.00 69.94 488 ASN A C 1
ATOM 3792 O O . ASN A 1 488 ? -7.811 -13.664 -12.888 1.00 69.94 488 ASN A O 1
ATOM 3796 N N . ARG A 1 489 ? -6.446 -11.968 -13.420 1.00 65.81 489 ARG A N 1
ATOM 3797 C CA . ARG A 1 489 ? -7.174 -10.979 -12.607 1.00 65.81 489 ARG A CA 1
ATOM 3798 C C . ARG A 1 489 ? -8.482 -10.694 -13.329 1.00 65.81 489 ARG A C 1
ATOM 3800 O O . ARG A 1 489 ? -8.474 -10.014 -14.354 1.00 65.81 489 ARG A O 1
ATOM 3807 N N . GLU A 1 490 ? -9.595 -11.212 -12.798 1.00 52.34 490 GLU A N 1
ATOM 3808 C CA . GLU A 1 490 ? -10.925 -10.737 -13.183 1.00 52.34 490 GLU A CA 1
ATOM 3809 C C . GLU A 1 490 ? -10.875 -9.211 -13.145 1.00 52.34 490 GLU A C 1
ATOM 3811 O O . GLU A 1 490 ? -10.581 -8.618 -12.102 1.00 52.34 490 GLU A O 1
ATOM 3816 N N . ALA A 1 491 ? -11.046 -8.586 -14.313 1.00 41.97 491 ALA A N 1
ATOM 3817 C CA . ALA A 1 491 ? -10.869 -7.151 -14.433 1.00 41.97 491 ALA A CA 1
ATOM 3818 C C . ALA A 1 491 ? -11.777 -6.457 -13.419 1.00 41.97 491 ALA A C 1
ATOM 3820 O O . ALA A 1 491 ? -12.925 -6.869 -13.236 1.00 41.97 491 ALA A O 1
ATOM 3821 N N . GLY A 1 492 ? -11.264 -5.390 -12.801 1.00 38.28 492 GLY A N 1
ATOM 3822 C CA . GLY A 1 492 ? -11.927 -4.585 -11.775 1.00 38.28 492 GLY A CA 1
ATOM 3823 C C . GLY A 1 492 ? -13.141 -3.794 -12.271 1.00 38.28 492 GLY A C 1
ATOM 3824 O O . GLY A 1 492 ? -13.308 -2.628 -11.925 1.00 38.28 492 GLY A O 1
ATOM 3825 N N . SER A 1 493 ? -14.032 -4.437 -13.029 1.00 30.88 493 SER A N 1
ATOM 3826 C CA . SER A 1 493 ? -15.463 -4.335 -12.791 1.00 30.88 493 SER A CA 1
ATOM 3827 C C . SER A 1 493 ? -15.673 -4.333 -11.279 1.00 30.88 493 SER A C 1
ATOM 3829 O O . SER A 1 493 ? -15.690 -5.385 -10.637 1.00 30.88 493 SER A O 1
ATOM 3831 N N . CYS A 1 494 ? -15.848 -3.134 -10.718 1.00 33.88 494 CYS A N 1
ATOM 3832 C CA . CYS A 1 494 ? -16.573 -2.966 -9.475 1.00 33.88 494 CYS A CA 1
ATOM 3833 C C . CYS A 1 494 ? -17.896 -3.700 -9.684 1.00 33.88 494 CYS A C 1
ATOM 3835 O O . CYS A 1 494 ? -18.763 -3.231 -10.428 1.00 33.88 494 CYS A O 1
ATOM 3837 N N . SER A 1 495 ? -17.983 -4.909 -9.123 1.00 31.38 495 SER A N 1
ATOM 3838 C CA . SER A 1 495 ? -19.167 -5.745 -9.202 1.00 31.38 495 SER A CA 1
ATOM 3839 C C . SER A 1 495 ? -20.237 -5.002 -8.434 1.00 31.38 495 SER A C 1
ATOM 3841 O O . SER A 1 495 ? -20.312 -5.081 -7.207 1.00 31.38 495 SER A O 1
ATOM 3843 N N . ARG A 1 496 ? -21.005 -4.198 -9.175 1.00 32.81 496 ARG A N 1
ATOM 3844 C CA . ARG A 1 496 ? -22.113 -3.394 -8.682 1.00 32.81 496 ARG A CA 1
ATOM 3845 C C . ARG A 1 496 ? -23.223 -4.343 -8.247 1.00 32.81 496 ARG A C 1
ATOM 3847 O O . ARG A 1 496 ? -24.265 -4.466 -8.878 1.00 32.81 496 ARG A O 1
ATOM 3854 N N . ARG A 1 497 ? -23.005 -4.939 -7.076 1.00 36.38 497 ARG A N 1
ATOM 3855 C CA . ARG A 1 497 ? -24.045 -5.389 -6.160 1.00 36.38 497 ARG A CA 1
ATOM 3856 C C . ARG A 1 497 ? -24.620 -4.200 -5.379 1.00 36.38 497 ARG A C 1
ATOM 3858 O O . ARG A 1 497 ? -25.102 -4.364 -4.265 1.00 36.38 497 ARG A O 1
ATOM 3865 N N . THR A 1 498 ? -24.640 -3.014 -6.001 1.00 36.62 498 THR A N 1
ATOM 3866 C CA . THR A 1 498 ? -25.810 -2.144 -5.896 1.00 36.62 498 THR A CA 1
ATOM 3867 C C . THR A 1 498 ? -27.002 -3.024 -6.245 1.00 36.62 498 THR A C 1
ATOM 3869 O O . THR A 1 498 ? -27.198 -3.337 -7.420 1.00 36.62 498 THR A O 1
ATOM 3872 N N . SER A 1 499 ? -27.755 -3.478 -5.243 1.00 46.50 499 SER A N 1
ATOM 3873 C CA . SER A 1 499 ? -29.063 -4.073 -5.490 1.00 46.50 499 SER A CA 1
ATOM 3874 C C . SER A 1 499 ? -29.855 -3.037 -6.273 1.00 46.50 499 SER A C 1
ATOM 3876 O O . SER A 1 499 ? -30.140 -1.953 -5.755 1.00 46.50 499 SER A O 1
ATOM 3878 N N . SER A 1 500 ? -30.122 -3.317 -7.543 1.00 55.75 500 SER A N 1
ATOM 3879 C CA . SER A 1 500 ? -30.882 -2.405 -8.377 1.00 55.75 500 SER A CA 1
ATOM 3880 C C . SER A 1 500 ? -32.277 -2.238 -7.781 1.00 55.75 500 SER A C 1
ATOM 3882 O O . SER A 1 500 ? -32.747 -3.068 -6.998 1.00 55.75 500 SER A O 1
ATOM 3884 N N . TRP A 1 501 ? -32.992 -1.198 -8.201 1.00 55.75 501 TRP A N 1
ATOM 3885 C CA . TRP A 1 501 ? -34.409 -1.083 -7.861 1.00 55.75 501 TRP A CA 1
ATOM 3886 C C . TRP A 1 501 ? -35.206 -2.321 -8.313 1.00 55.75 501 TRP A C 1
ATOM 3888 O O . TRP A 1 501 ? -36.192 -2.657 -7.671 1.00 55.75 501 TRP A O 1
ATOM 3898 N N . GLY A 1 502 ? -34.743 -3.047 -9.340 1.00 60.59 502 GLY A N 1
ATOM 3899 C CA . GLY A 1 502 ? -35.288 -4.348 -9.735 1.00 60.59 502 GLY A CA 1
ATOM 3900 C C . GLY A 1 502 ? -34.995 -5.476 -8.739 1.00 60.59 502 GLY A C 1
ATOM 3901 O O . GLY A 1 502 ? -35.885 -6.276 -8.477 1.00 60.59 502 GLY A O 1
ATOM 3902 N N . ASP A 1 503 ? -33.804 -5.523 -8.135 1.00 64.88 503 ASP A N 1
ATOM 3903 C CA . ASP A 1 503 ? -33.450 -6.530 -7.122 1.00 64.88 503 ASP A CA 1
ATOM 3904 C C . ASP A 1 503 ? -34.195 -6.282 -5.803 1.00 64.88 503 ASP A C 1
ATOM 3906 O O . ASP A 1 503 ? -34.735 -7.215 -5.210 1.00 64.88 503 ASP A O 1
ATOM 3910 N N . MET A 1 504 ? -34.290 -5.019 -5.367 1.00 72.88 504 MET A N 1
ATOM 3911 C CA . MET A 1 504 ? -35.105 -4.639 -4.204 1.00 72.88 504 MET A CA 1
ATOM 3912 C C . MET A 1 504 ? -36.598 -4.902 -4.445 1.00 72.88 504 MET A C 1
ATOM 3914 O O . MET A 1 504 ? -37.268 -5.435 -3.563 1.00 72.88 504 MET A O 1
ATOM 3918 N N . LEU A 1 505 ? -37.116 -4.589 -5.640 1.00 77.56 505 LEU A N 1
ATOM 3919 C CA . LEU A 1 505 ? -38.499 -4.890 -6.019 1.00 77.56 505 LEU A CA 1
ATOM 3920 C C . LEU A 1 505 ? -38.755 -6.401 -6.051 1.00 77.56 505 LEU A C 1
ATOM 3922 O O . LEU A 1 505 ? -39.749 -6.856 -5.497 1.00 77.56 505 LEU A O 1
ATOM 3926 N N . PHE A 1 506 ? -37.854 -7.189 -6.643 1.00 80.31 506 PHE A N 1
ATOM 3927 C CA . PHE A 1 506 ? -37.963 -8.647 -6.689 1.00 80.31 506 PHE A CA 1
ATOM 3928 C C . PHE A 1 506 ? -37.956 -9.263 -5.284 1.00 80.31 506 PHE A C 1
ATOM 3930 O O . PHE A 1 506 ? -38.838 -10.060 -4.968 1.00 80.31 506 PHE A O 1
ATOM 3937 N N . LEU A 1 507 ? -37.023 -8.857 -4.417 1.00 82.00 507 LEU A N 1
ATOM 3938 C CA . LEU A 1 507 ? -36.973 -9.317 -3.026 1.00 82.00 507 LEU A CA 1
ATOM 3939 C C . LEU A 1 507 ? -38.207 -8.876 -2.225 1.00 82.00 507 LEU A C 1
ATOM 3941 O O . LEU A 1 507 ? -38.705 -9.657 -1.418 1.00 82.00 507 LEU A O 1
ATOM 3945 N N . GLY A 1 508 ? -38.743 -7.678 -2.475 1.00 84.25 508 GLY A N 1
ATOM 3946 C CA . GLY A 1 508 ? -39.990 -7.205 -1.867 1.00 84.25 508 GLY A CA 1
ATOM 3947 C C . GLY A 1 508 ? -41.220 -7.999 -2.317 1.00 84.25 508 GLY A C 1
ATOM 3948 O O . GLY A 1 508 ? -42.027 -8.400 -1.485 1.00 84.25 508 GLY A O 1
ATOM 3949 N N . VAL A 1 509 ? -41.342 -8.288 -3.615 1.00 86.19 509 VAL A N 1
ATOM 3950 C CA . VAL A 1 509 ? -42.453 -9.066 -4.196 1.00 86.19 509 VAL A CA 1
ATOM 3951 C C . VAL A 1 509 ? -42.403 -10.533 -3.756 1.00 86.19 509 VAL A C 1
ATOM 3953 O O . VAL A 1 509 ? -43.426 -11.092 -3.367 1.00 86.19 509 VAL A O 1
ATOM 3956 N N . VAL A 1 510 ? -41.217 -11.151 -3.747 1.00 86.31 510 VAL A N 1
ATOM 3957 C CA . VAL A 1 510 ? -41.023 -12.507 -3.204 1.00 86.31 510 VAL A CA 1
ATOM 3958 C C . VAL A 1 510 ? -41.260 -12.524 -1.690 1.00 86.31 510 VAL A C 1
ATOM 3960 O O . VAL A 1 510 ? -41.903 -13.442 -1.190 1.00 86.31 510 VAL A O 1
ATOM 3963 N N . GLY A 1 511 ? -40.817 -11.495 -0.962 1.00 85.62 511 GLY A N 1
ATOM 3964 C CA . GLY A 1 511 ? -41.082 -11.331 0.468 1.00 85.62 511 GLY A CA 1
ATOM 3965 C C . GLY A 1 511 ? -42.574 -11.226 0.791 1.00 85.62 511 GLY A C 1
ATOM 3966 O O . GLY A 1 511 ? -43.037 -11.897 1.709 1.00 85.62 511 GLY A O 1
ATOM 3967 N N . ALA A 1 512 ? -43.338 -10.466 0.000 1.00 85.38 512 ALA A N 1
ATOM 3968 C CA . ALA A 1 512 ? -44.793 -10.374 0.118 1.00 85.38 512 ALA A CA 1
ATOM 3969 C C . ALA A 1 512 ? -45.480 -11.721 -0.170 1.00 85.38 512 ALA A C 1
ATOM 3971 O O . ALA A 1 512 ? -46.307 -12.164 0.619 1.00 85.38 512 ALA A O 1
ATOM 3972 N N . ALA A 1 513 ? -45.091 -12.427 -1.238 1.00 85.12 513 ALA A N 1
ATOM 3973 C CA . ALA A 1 513 ? -45.654 -13.744 -1.547 1.00 85.12 513 ALA A CA 1
ATOM 3974 C C . ALA A 1 513 ? -45.331 -14.805 -0.470 1.00 85.12 513 ALA A C 1
ATOM 3976 O O . ALA A 1 513 ? -46.178 -15.634 -0.141 1.00 85.12 513 ALA A O 1
ATOM 3977 N N . ILE A 1 514 ? -44.131 -14.766 0.125 1.00 85.75 514 ILE A N 1
ATOM 3978 C CA . ILE A 1 514 ? -43.770 -15.619 1.271 1.00 85.75 514 ILE A CA 1
ATOM 3979 C C . ILE A 1 514 ? -44.568 -15.222 2.522 1.00 85.75 514 ILE A C 1
ATOM 3981 O O . ILE A 1 514 ? -45.042 -16.105 3.238 1.00 85.75 514 ILE A O 1
ATOM 3985 N N . TYR A 1 515 ? -44.750 -13.923 2.777 1.00 86.50 515 TYR A N 1
ATOM 3986 C CA . TYR A 1 515 ? -45.573 -13.433 3.882 1.00 86.50 515 TYR A CA 1
ATOM 3987 C C . TYR A 1 515 ? -47.018 -13.928 3.761 1.00 86.50 515 TYR A C 1
ATOM 3989 O O . TYR A 1 515 ? -47.529 -14.482 4.729 1.00 86.50 515 TYR A O 1
ATOM 3997 N N . GLU A 1 516 ? -47.640 -13.847 2.581 1.00 83.56 516 GLU A N 1
ATOM 3998 C CA . GLU A 1 516 ? -49.005 -14.350 2.371 1.00 83.56 516 GLU A CA 1
ATOM 3999 C C . GLU A 1 516 ? -49.113 -15.873 2.521 1.00 83.56 516 GLU A C 1
ATOM 4001 O O . GLU A 1 516 ? -50.071 -16.358 3.116 1.00 83.56 516 GLU A O 1
ATOM 4006 N N . ILE A 1 517 ? -48.108 -16.651 2.100 1.00 85.81 517 ILE A N 1
ATOM 4007 C CA . ILE A 1 517 ? -48.060 -18.098 2.390 1.00 85.81 517 ILE A CA 1
ATOM 4008 C C . ILE A 1 517 ? -48.047 -18.355 3.907 1.00 85.81 517 ILE A C 1
ATOM 4010 O O . ILE A 1 517 ? -48.764 -19.231 4.401 1.00 85.81 517 ILE A O 1
ATOM 4014 N N . VAL A 1 518 ? -47.259 -17.592 4.670 1.00 86.31 518 VAL A N 1
ATOM 4015 C CA . VAL A 1 518 ? -47.197 -17.710 6.137 1.00 86.31 518 VAL A CA 1
ATOM 4016 C C . VAL A 1 518 ? -48.498 -17.225 6.789 1.00 86.31 518 VAL A C 1
ATOM 4018 O O . VAL A 1 518 ? -49.013 -17.887 7.688 1.00 86.31 518 VAL A O 1
ATOM 4021 N N . HIS A 1 519 ? -49.083 -16.127 6.316 1.00 85.50 519 HIS A N 1
ATOM 4022 C CA . HIS A 1 519 ? -50.311 -15.552 6.863 1.00 85.50 519 HIS A CA 1
ATOM 4023 C C . HIS A 1 519 ? -51.531 -16.444 6.578 1.00 85.50 519 HIS A C 1
ATOM 4025 O O . HIS A 1 519 ? -52.277 -16.795 7.496 1.00 85.50 519 HIS A O 1
ATOM 4031 N N . ALA A 1 520 ? -51.678 -16.925 5.339 1.00 86.44 520 ALA A N 1
ATOM 4032 C CA . ALA A 1 520 ? -52.738 -17.844 4.935 1.00 86.44 520 ALA A CA 1
ATOM 4033 C C . ALA A 1 520 ? -52.635 -19.219 5.614 1.00 86.44 520 ALA A C 1
ATOM 4035 O O . ALA A 1 520 ? -53.667 -19.827 5.897 1.00 86.44 520 ALA A O 1
ATOM 4036 N N . THR A 1 521 ? -51.429 -19.709 5.930 1.00 86.00 521 THR A N 1
ATOM 4037 C CA . THR A 1 521 ? -51.266 -20.946 6.724 1.00 86.00 521 THR A CA 1
ATOM 4038 C C . THR A 1 521 ? -51.519 -20.733 8.215 1.00 86.00 521 THR A C 1
ATOM 4040 O O . THR A 1 521 ? -52.163 -21.580 8.837 1.00 86.00 521 THR A O 1
ATOM 4043 N N . GLN A 1 522 ? -51.096 -19.605 8.798 1.00 85.69 522 GLN A N 1
ATOM 4044 C CA . GLN A 1 522 ? -51.399 -19.261 10.194 1.00 85.69 522 GLN A CA 1
ATOM 4045 C C . GLN A 1 522 ? -52.907 -19.085 10.420 1.00 85.69 522 GLN A C 1
ATOM 4047 O O . GLN A 1 522 ? -53.459 -19.687 11.339 1.00 85.69 522 GLN A O 1
ATOM 4052 N N . LEU A 1 523 ? -53.593 -18.345 9.546 1.00 87.19 523 LEU A N 1
ATOM 4053 C CA . LEU A 1 523 ? -55.045 -18.137 9.600 1.00 87.19 523 LEU A CA 1
ATOM 4054 C C . LEU A 1 523 ? -55.857 -19.215 8.858 1.00 87.19 523 LEU A C 1
ATOM 4056 O O . LEU A 1 523 ? -57.073 -19.086 8.739 1.00 87.19 523 LEU A O 1
ATOM 4060 N N . SER A 1 524 ? -55.222 -20.286 8.366 1.00 86.25 524 SER A N 1
ATOM 4061 C CA . SER A 1 524 ? -55.870 -21.422 7.680 1.00 86.25 524 SER A CA 1
ATOM 4062 C C . SER A 1 524 ? -56.852 -21.028 6.554 1.00 86.25 524 SER A C 1
ATOM 4064 O O . SER A 1 524 ? -57.869 -21.707 6.345 1.00 86.25 524 SER A O 1
ATOM 4066 N N . LEU A 1 525 ? -56.549 -19.933 5.842 1.00 87.94 525 LEU A N 1
ATOM 4067 C CA . LEU A 1 525 ? -57.436 -19.258 4.888 1.00 87.94 525 LEU A CA 1
ATOM 4068 C C . LEU A 1 525 ? -57.828 -20.152 3.695 1.00 87.94 525 LEU A C 1
ATOM 4070 O O . LEU A 1 525 ? -57.004 -20.939 3.219 1.00 87.94 525 LEU A O 1
ATOM 4074 N N . PRO A 1 526 ? -59.045 -19.987 3.130 1.00 84.88 526 PRO A N 1
ATOM 4075 C CA . PRO A 1 526 ? -59.459 -20.689 1.910 1.00 84.88 526 PRO A CA 1
ATOM 4076 C C . PRO A 1 526 ? -58.559 -20.417 0.692 1.00 84.88 526 PRO A C 1
ATOM 4078 O O . PRO A 1 526 ? -58.500 -21.242 -0.214 1.00 84.88 526 PRO A O 1
ATOM 4081 N N . THR A 1 527 ? -57.863 -19.275 0.665 1.00 83.06 527 THR A N 1
ATOM 4082 C CA . THR A 1 527 ? -57.015 -18.819 -0.450 1.00 83.06 527 THR A CA 1
ATOM 4083 C C . THR A 1 527 ? -55.638 -19.473 -0.506 1.00 83.06 527 THR A C 1
ATOM 4085 O O . THR A 1 527 ? -54.974 -19.360 -1.530 1.00 83.06 527 THR A O 1
ATOM 4088 N N . TYR A 1 528 ? -55.212 -20.216 0.525 1.00 85.50 528 TYR A N 1
ATOM 4089 C CA . TYR A 1 528 ? -53.885 -20.849 0.573 1.00 85.50 528 TYR A CA 1
ATOM 4090 C C . TYR A 1 528 ? -53.452 -21.579 -0.726 1.00 85.50 528 TYR A C 1
ATOM 4092 O O . TYR A 1 528 ? -52.306 -21.387 -1.138 1.00 85.50 528 TYR A O 1
ATOM 4100 N N . PRO A 1 529 ? -54.313 -22.334 -1.447 1.00 85.25 529 PRO A N 1
ATOM 4101 C CA . PRO A 1 529 ? -53.928 -22.968 -2.715 1.00 85.25 529 PRO A CA 1
ATOM 4102 C C . PRO A 1 529 ? -53.545 -21.999 -3.852 1.00 85.25 529 PRO A C 1
ATOM 4104 O O . PRO A 1 529 ? -52.881 -22.426 -4.795 1.00 85.25 529 PRO A O 1
ATOM 4107 N N . LEU A 1 530 ? -53.953 -20.725 -3.786 1.00 84.12 530 LEU A N 1
ATOM 4108 C CA . LEU A 1 530 ? -53.631 -19.676 -4.767 1.00 84.12 530 LEU A CA 1
ATOM 4109 C C . LEU A 1 530 ? -52.279 -19.001 -4.472 1.00 84.12 530 LEU A C 1
ATOM 4111 O O . LEU A 1 530 ? -51.544 -18.677 -5.408 1.00 84.12 530 LEU A O 1
ATOM 4115 N N . THR A 1 531 ? -51.900 -18.912 -3.191 1.00 85.50 531 THR A N 1
ATOM 4116 C CA . THR A 1 531 ? -50.634 -18.293 -2.748 1.00 85.50 531 THR A CA 1
ATOM 4117 C C . THR A 1 531 ? -49.393 -18.962 -3.357 1.00 85.50 531 THR A C 1
ATOM 4119 O O . THR A 1 531 ? -48.402 -18.300 -3.665 1.00 85.50 531 THR A O 1
ATOM 4122 N N . ILE A 1 532 ? -49.450 -20.278 -3.599 1.00 86.19 532 ILE A N 1
ATOM 4123 C CA . ILE A 1 532 ? -48.339 -21.061 -4.159 1.00 86.19 532 ILE A CA 1
ATOM 4124 C C . ILE A 1 532 ? -48.065 -20.677 -5.632 1.00 86.19 532 ILE A C 1
ATOM 4126 O O . ILE A 1 532 ? -46.931 -20.302 -5.935 1.00 86.19 532 ILE A O 1
ATOM 4130 N N . PRO A 1 533 ? -49.052 -20.692 -6.555 1.00 87.19 533 PRO A N 1
ATOM 4131 C CA . PRO A 1 533 ? -48.908 -20.082 -7.879 1.00 87.19 533 PRO A CA 1
ATOM 4132 C C . PRO A 1 533 ? -48.429 -18.621 -7.863 1.00 87.19 533 PRO A C 1
ATOM 4134 O O . PRO A 1 533 ? -47.579 -18.257 -8.678 1.00 87.19 533 PRO A O 1
ATOM 4137 N N . VAL A 1 534 ? -48.924 -17.799 -6.929 1.00 86.12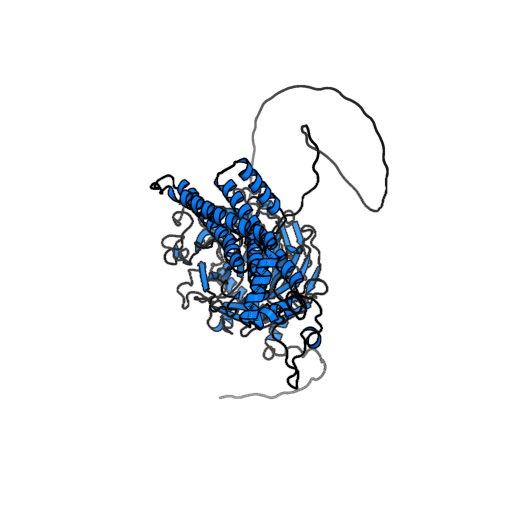 534 VAL A N 1
ATOM 4138 C CA . VAL A 1 534 ? -48.537 -16.380 -6.800 1.00 86.12 534 VAL A CA 1
ATOM 4139 C C . VAL A 1 534 ? -47.054 -16.221 -6.428 1.00 86.12 534 VAL A C 1
ATOM 4141 O O . VAL A 1 534 ? -46.387 -15.354 -6.991 1.00 86.12 534 VAL A O 1
ATOM 4144 N N . LEU A 1 535 ? -46.488 -17.100 -5.589 1.00 87.88 535 LEU A N 1
ATOM 4145 C CA . LEU A 1 535 ? -45.040 -17.147 -5.322 1.00 87.88 535 LEU A CA 1
ATOM 4146 C C . LEU A 1 535 ? -44.214 -17.585 -6.546 1.00 87.88 535 LEU A C 1
ATOM 4148 O O . LEU A 1 535 ? -43.084 -17.126 -6.723 1.00 87.88 535 LEU A O 1
ATOM 4152 N N . LEU A 1 536 ? -44.743 -18.465 -7.400 1.00 88.38 536 LEU A N 1
ATOM 4153 C CA . LEU A 1 536 ? -44.014 -18.955 -8.577 1.00 88.38 536 LEU A CA 1
ATOM 4154 C C . LEU A 1 536 ? -43.906 -17.903 -9.695 1.00 88.38 536 LEU A C 1
ATOM 4156 O O . LEU A 1 536 ? -42.898 -17.882 -10.403 1.00 88.38 536 LEU A O 1
ATOM 4160 N N . LEU A 1 537 ? -44.888 -17.005 -9.833 1.00 87.69 537 LEU A N 1
ATOM 4161 C CA . LEU A 1 537 ? -44.893 -15.929 -10.838 1.00 87.69 537 LEU A CA 1
ATOM 4162 C C . LEU A 1 537 ? -43.605 -15.072 -10.872 1.00 87.69 537 LEU A C 1
ATOM 4164 O O . LEU A 1 537 ? -42.980 -15.012 -11.935 1.00 87.69 537 LEU A O 1
ATOM 4168 N N . PRO A 1 538 ? -43.139 -14.432 -9.776 1.00 86.25 538 PRO A N 1
ATOM 4169 C CA . PRO A 1 538 ? -41.912 -13.632 -9.808 1.00 86.25 538 PRO A CA 1
ATOM 4170 C C . PRO A 1 538 ? -40.664 -14.473 -10.120 1.00 86.25 538 PRO A C 1
ATOM 4172 O O . PRO A 1 538 ? -39.772 -14.007 -10.832 1.00 86.25 538 PRO A O 1
ATOM 4175 N N . LEU A 1 539 ? -40.601 -15.726 -9.654 1.00 85.31 539 LEU A N 1
ATOM 4176 C CA . LEU A 1 539 ? -39.477 -16.631 -9.932 1.00 85.31 539 LEU A CA 1
ATOM 4177 C C . LEU A 1 539 ? -39.392 -16.978 -11.428 1.00 85.31 539 LEU A C 1
ATOM 4179 O O . LEU A 1 539 ? -38.307 -16.948 -12.017 1.00 85.31 539 LEU A O 1
ATOM 4183 N N . LEU A 1 540 ? -40.541 -17.240 -12.059 1.00 85.81 540 LEU A N 1
ATOM 4184 C CA . LEU A 1 540 ? -40.653 -17.446 -13.504 1.00 85.81 540 LEU A CA 1
ATOM 4185 C C . LEU A 1 540 ? -40.296 -16.168 -14.280 1.00 85.81 540 LEU A C 1
ATOM 4187 O O . LEU A 1 540 ? -39.526 -16.243 -15.239 1.00 85.81 540 LEU A O 1
ATOM 4191 N N . ALA A 1 541 ? -40.748 -14.992 -13.821 1.00 84.06 541 ALA A N 1
ATOM 4192 C CA . ALA A 1 541 ? -40.415 -13.699 -14.430 1.00 84.06 541 ALA A CA 1
ATOM 4193 C C . ALA A 1 541 ? -38.899 -13.457 -14.473 1.00 84.06 541 ALA A C 1
ATOM 4195 O O . ALA A 1 541 ? -38.354 -13.076 -15.517 1.00 84.06 541 ALA A O 1
ATOM 4196 N N . LEU A 1 542 ? -38.206 -13.721 -13.360 1.00 83.38 542 LEU A N 1
ATOM 4197 C CA . LEU A 1 542 ? -36.755 -13.581 -13.267 1.00 83.38 542 LEU A CA 1
ATOM 4198 C C . LEU A 1 542 ? -36.035 -14.576 -14.187 1.00 83.38 542 LEU A C 1
ATOM 4200 O O . LEU A 1 542 ? -35.170 -14.170 -14.964 1.00 83.38 542 LEU A O 1
ATOM 4204 N N . ALA A 1 543 ? -36.413 -15.858 -14.162 1.00 82.75 543 ALA A N 1
ATOM 4205 C CA . ALA A 1 543 ? -35.803 -16.885 -15.012 1.00 82.75 543 ALA A CA 1
ATOM 4206 C C . ALA A 1 543 ? -35.956 -16.566 -16.514 1.00 82.75 543 ALA A C 1
ATOM 4208 O O . ALA A 1 543 ? -34.989 -16.647 -17.277 1.00 82.75 543 ALA A O 1
ATOM 4209 N N . ASN A 1 544 ? -37.152 -16.139 -16.924 1.00 80.25 544 ASN A N 1
ATOM 4210 C CA . ASN A 1 544 ? -37.485 -15.742 -18.293 1.00 80.25 544 ASN A CA 1
ATOM 4211 C C . ASN A 1 544 ? -36.682 -14.495 -18.725 1.00 80.25 544 ASN A C 1
ATOM 4213 O O . ASN A 1 544 ? -36.077 -14.472 -19.800 1.00 80.25 544 ASN A O 1
ATOM 4217 N N . THR A 1 545 ? -36.565 -13.497 -17.841 1.00 77.12 545 THR A N 1
ATOM 4218 C CA . THR A 1 545 ? -35.774 -12.273 -18.075 1.00 77.12 545 THR A CA 1
ATOM 4219 C C . THR A 1 545 ? -34.275 -12.567 -18.202 1.00 77.12 545 THR A C 1
ATOM 4221 O O . THR A 1 545 ? -33.637 -12.118 -19.156 1.00 77.12 545 THR A O 1
ATOM 4224 N N . LEU A 1 546 ? -33.703 -13.378 -17.305 1.00 77.06 546 LEU A N 1
ATOM 4225 C CA . LEU A 1 546 ? -32.294 -13.790 -17.368 1.00 77.06 546 LEU A CA 1
ATOM 4226 C C . LEU A 1 546 ? -31.987 -14.576 -18.652 1.00 77.06 546 LEU A C 1
ATOM 4228 O O . LEU A 1 546 ? -30.946 -14.360 -19.280 1.00 77.06 546 LEU A O 1
ATOM 4232 N N . PHE A 1 547 ? -32.901 -15.447 -19.090 1.00 76.69 547 PHE A N 1
ATOM 4233 C CA . PHE A 1 547 ? -32.772 -16.188 -20.346 1.00 76.69 547 PHE A CA 1
ATOM 4234 C C . PHE A 1 547 ? -32.848 -15.265 -21.578 1.00 76.69 547 PHE A C 1
ATOM 4236 O O . PHE A 1 547 ? -32.041 -15.400 -22.507 1.00 76.69 547 PHE A O 1
ATOM 4243 N N . ALA A 1 548 ? -33.741 -14.270 -21.573 1.00 71.62 548 ALA A N 1
ATOM 4244 C CA . ALA A 1 548 ? -33.845 -13.262 -22.631 1.00 71.62 548 ALA A CA 1
ATOM 4245 C C . ALA A 1 548 ? -32.589 -12.370 -22.730 1.00 71.62 548 ALA A C 1
ATOM 4247 O O . ALA A 1 548 ? -32.071 -12.143 -23.829 1.00 71.62 548 ALA A O 1
ATOM 4248 N N . VAL A 1 549 ? -32.037 -11.921 -21.597 1.00 68.06 549 VAL A N 1
ATOM 4249 C CA . VAL A 1 549 ? -30.785 -11.143 -21.559 1.00 68.06 549 VAL A CA 1
ATOM 4250 C C . VAL A 1 549 ? -29.598 -11.990 -22.027 1.00 68.06 549 VAL A C 1
ATOM 4252 O O . VAL A 1 549 ? -28.853 -11.563 -22.912 1.00 68.06 549 VAL A O 1
ATOM 4255 N N . ARG A 1 550 ? -29.438 -13.217 -21.512 1.00 69.94 550 ARG A N 1
ATOM 4256 C CA . ARG A 1 550 ? -28.320 -14.111 -21.870 1.00 69.94 550 ARG A CA 1
ATOM 4257 C C . ARG A 1 550 ? -28.334 -14.493 -23.353 1.00 69.94 550 ARG A C 1
ATOM 4259 O O . ARG A 1 550 ? -27.289 -14.456 -24.002 1.00 69.94 550 ARG A O 1
ATOM 4266 N N . SER A 1 551 ? -29.502 -14.816 -23.910 1.00 66.44 551 SER A N 1
ATOM 4267 C CA . SER A 1 551 ? -29.648 -15.134 -25.341 1.00 66.44 551 SER A CA 1
ATOM 4268 C C . SER A 1 551 ? -29.396 -13.917 -26.246 1.00 66.44 551 SER A C 1
ATOM 4270 O O . SER A 1 551 ? -28.783 -14.061 -27.307 1.00 66.44 551 SER A O 1
ATOM 4272 N N . THR A 1 552 ? -29.764 -12.710 -25.806 1.00 62.09 552 THR A N 1
ATOM 4273 C CA . THR A 1 552 ? -29.455 -11.455 -26.514 1.00 62.09 552 THR A CA 1
ATOM 4274 C C . THR A 1 552 ? -27.959 -11.123 -26.468 1.00 62.09 552 THR A C 1
ATOM 4276 O O . THR A 1 552 ? -27.372 -10.801 -27.501 1.00 62.09 552 THR A O 1
ATOM 4279 N N . ALA A 1 553 ? -27.305 -11.271 -25.312 1.00 60.50 553 ALA A N 1
ATOM 4280 C CA . ALA A 1 553 ? -25.867 -11.034 -25.155 1.00 60.50 553 ALA A CA 1
ATOM 4281 C C . ALA A 1 553 ? -25.013 -11.986 -26.018 1.00 60.50 553 ALA A C 1
ATOM 4283 O O . ALA A 1 553 ? -24.044 -11.556 -26.645 1.00 60.50 553 ALA A O 1
ATOM 4284 N N . LEU A 1 554 ? -25.409 -13.261 -26.121 1.00 60.09 554 LEU A N 1
ATOM 4285 C CA . LEU A 1 554 ? -24.768 -14.234 -27.015 1.00 60.09 554 LEU A CA 1
ATOM 4286 C C . LEU A 1 554 ? -24.918 -13.844 -28.496 1.00 60.09 554 LEU A C 1
ATOM 4288 O O . LEU A 1 554 ? -23.942 -13.910 -29.242 1.00 60.09 554 LEU A O 1
ATOM 4292 N N . ARG A 1 555 ? -26.098 -13.362 -28.917 1.00 58.00 555 ARG A N 1
ATOM 4293 C CA . ARG A 1 555 ? -26.324 -12.840 -30.282 1.00 58.00 555 ARG A CA 1
ATOM 4294 C C . ARG A 1 555 ? -25.513 -11.575 -30.590 1.00 58.00 555 ARG A C 1
ATOM 4296 O O . ARG A 1 555 ? -25.167 -11.361 -31.747 1.00 58.00 555 ARG A O 1
ATOM 4303 N N . LEU A 1 556 ? -25.215 -10.745 -29.587 1.00 54.81 556 LEU A N 1
ATOM 4304 C CA . LEU A 1 556 ? -24.360 -9.564 -29.751 1.00 54.81 556 LEU A CA 1
ATOM 4305 C C . LEU A 1 556 ? -22.879 -9.944 -29.883 1.00 54.81 556 LEU A C 1
ATOM 4307 O O . LEU A 1 556 ? -22.226 -9.440 -30.792 1.00 54.81 556 LEU A O 1
ATOM 4311 N N . ARG A 1 557 ? -22.368 -10.884 -29.070 1.00 55.28 557 ARG A N 1
ATOM 4312 C CA . ARG A 1 557 ? -21.005 -11.430 -29.248 1.00 55.28 557 ARG A CA 1
ATOM 4313 C C . ARG A 1 557 ? -20.829 -12.078 -30.624 1.00 55.28 557 ARG A C 1
ATOM 4315 O O . ARG A 1 557 ? -19.911 -11.716 -31.347 1.00 55.28 557 ARG A O 1
ATOM 4322 N N . ALA A 1 558 ? -21.775 -12.918 -31.047 1.00 53.81 558 ALA A N 1
ATOM 4323 C CA . ALA A 1 558 ? -21.752 -13.5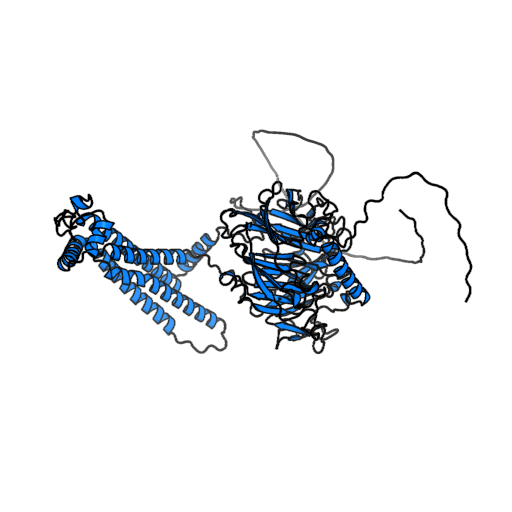72 -32.361 1.00 53.81 558 ALA A CA 1
ATOM 4324 C C . ALA A 1 558 ? -21.877 -12.615 -33.572 1.00 53.81 558 ALA A C 1
ATOM 4326 O O . ALA A 1 558 ? -21.786 -13.066 -34.711 1.00 53.81 558 ALA A O 1
ATOM 4327 N N . ARG A 1 559 ? -22.102 -11.309 -33.354 1.00 51.59 559 ARG A N 1
ATOM 4328 C CA . ARG A 1 559 ? -22.034 -10.265 -34.394 1.00 51.59 559 ARG A CA 1
ATOM 4329 C C . ARG A 1 559 ? -20.691 -9.525 -34.447 1.00 51.59 559 ARG A C 1
ATOM 4331 O O . ARG A 1 559 ? -20.494 -8.765 -35.388 1.00 51.59 559 ARG A O 1
ATOM 4338 N N . GLY A 1 560 ? -19.796 -9.736 -33.479 1.00 49.25 560 GLY A N 1
ATOM 4339 C CA . GLY A 1 560 ? -18.412 -9.256 -33.537 1.00 49.25 560 GLY A CA 1
ATOM 4340 C C . GLY A 1 560 ? -17.538 -10.133 -34.438 1.00 49.25 560 GLY A C 1
ATOM 4341 O O . GLY A 1 560 ? -16.846 -9.618 -35.310 1.00 49.25 560 GLY A O 1
ATOM 4342 N N . ASP A 1 561 ? -17.644 -11.457 -34.289 1.00 47.81 561 ASP A N 1
ATOM 4343 C CA . ASP A 1 561 ? -16.825 -12.450 -35.007 1.00 47.81 561 ASP A CA 1
ATOM 4344 C C . ASP A 1 561 ? -17.332 -12.729 -36.437 1.00 47.81 561 ASP A C 1
ATOM 4346 O O . ASP A 1 561 ? -17.684 -13.855 -36.810 1.00 47.81 561 ASP A O 1
ATOM 4350 N N . LEU A 1 562 ? -17.392 -11.682 -37.262 1.00 49.22 562 LEU A N 1
ATOM 4351 C CA . LEU A 1 562 ? -17.960 -11.709 -38.615 1.00 49.22 562 LEU A CA 1
ATOM 4352 C C . LEU A 1 562 ? -16.981 -12.302 -39.656 1.00 49.22 562 LEU A C 1
ATOM 4354 O O . LEU A 1 562 ? -16.687 -11.695 -40.681 1.00 49.22 562 LEU A O 1
ATOM 4358 N N . ALA A 1 563 ? -16.482 -13.511 -39.371 1.00 48.97 563 ALA A N 1
ATOM 4359 C CA . ALA A 1 563 ? -15.562 -14.269 -40.227 1.00 48.97 563 ALA A CA 1
ATOM 4360 C C . ALA A 1 563 ? -15.899 -15.771 -40.356 1.00 48.97 563 ALA A C 1
ATOM 4362 O O . ALA A 1 563 ? -15.718 -16.337 -41.431 1.00 48.97 563 ALA A O 1
ATOM 4363 N N . THR A 1 564 ? -16.379 -16.441 -39.295 1.00 47.72 564 THR A N 1
ATOM 4364 C CA . THR A 1 564 ? -16.481 -17.925 -39.265 1.00 47.72 564 THR A CA 1
ATOM 4365 C C . THR A 1 564 ? -17.759 -18.499 -38.634 1.00 47.72 564 THR A C 1
ATOM 4367 O O . THR A 1 564 ? -17.919 -19.721 -38.559 1.00 47.72 564 THR A O 1
ATOM 4370 N N . ALA A 1 565 ? -18.706 -17.662 -38.200 1.00 40.16 565 ALA A N 1
ATOM 4371 C CA . ALA A 1 565 ? -19.930 -18.122 -37.542 1.00 40.16 565 ALA A CA 1
ATOM 4372 C C . ALA A 1 565 ? -20.893 -18.856 -38.504 1.00 40.16 565 ALA A C 1
ATOM 4374 O O . ALA A 1 565 ? -21.545 -18.243 -39.351 1.00 40.16 565 ALA A O 1
ATOM 4375 N N . LYS A 1 566 ? -21.051 -20.178 -38.328 1.00 43.78 566 LYS A N 1
ATOM 4376 C CA . LYS A 1 566 ? -22.156 -20.947 -38.939 1.00 43.78 566 LYS A CA 1
ATOM 4377 C C . LYS A 1 566 ? -23.515 -20.379 -38.484 1.00 43.78 566 LYS A C 1
ATOM 4379 O O . LYS A 1 566 ? -23.621 -19.936 -37.338 1.00 43.78 566 LYS A O 1
ATOM 4384 N N . PRO A 1 567 ? -24.570 -20.423 -39.323 1.00 43.06 567 PRO A N 1
ATOM 4385 C CA . PRO A 1 567 ? -25.872 -19.854 -38.980 1.00 43.06 567 PRO A CA 1
ATOM 4386 C C . PRO A 1 567 ? -26.474 -20.528 -37.739 1.00 43.06 567 PRO A C 1
ATOM 4388 O O . PRO A 1 567 ? -26.837 -21.704 -37.758 1.00 43.06 567 PRO A O 1
ATOM 4391 N N . PHE A 1 568 ? -26.591 -19.761 -36.655 1.00 43.03 568 PHE A N 1
ATOM 4392 C CA . PHE A 1 568 ? -27.248 -20.195 -35.423 1.00 43.03 568 PHE A CA 1
ATOM 4393 C C . PHE A 1 568 ? -28.763 -20.351 -35.669 1.00 43.03 568 PHE A C 1
ATOM 4395 O O . PHE A 1 568 ? -29.363 -19.459 -36.276 1.00 43.03 568 PHE A O 1
ATOM 4402 N N . PRO A 1 569 ? -29.416 -21.433 -35.201 1.00 43.34 569 PRO A N 1
ATOM 4403 C CA . PRO A 1 569 ? -30.835 -21.657 -35.469 1.00 43.34 569 PRO A CA 1
ATOM 4404 C C . PRO A 1 569 ? -31.731 -20.562 -34.846 1.00 43.34 569 PRO A C 1
ATOM 4406 O O . PRO A 1 569 ? -31.429 -20.044 -33.765 1.00 43.34 569 PRO A O 1
ATOM 4409 N N . PRO A 1 570 ? -32.864 -20.204 -35.485 1.00 46.25 570 PRO A N 1
ATOM 4410 C CA . PRO A 1 570 ? -33.635 -18.996 -35.155 1.00 46.25 570 PRO A CA 1
ATOM 4411 C C . PRO A 1 570 ? -34.420 -19.064 -33.829 1.00 46.25 570 PRO A C 1
ATOM 4413 O O . PRO A 1 570 ? -34.883 -18.038 -33.324 1.00 46.25 570 PRO A O 1
ATOM 4416 N N . HIS A 1 571 ? -34.549 -20.256 -33.242 1.00 53.34 571 HIS A N 1
ATOM 4417 C CA . HIS A 1 571 ? -35.508 -20.585 -32.181 1.00 53.34 571 HIS A CA 1
ATOM 4418 C C . HIS A 1 571 ? -35.378 -19.898 -30.799 1.00 53.34 571 HIS A C 1
ATOM 4420 O O . HIS A 1 571 ? -36.406 -19.852 -30.119 1.00 53.34 571 HIS A O 1
ATOM 4426 N N . PRO A 1 572 ? -34.234 -19.332 -30.336 1.00 55.12 572 PRO A N 1
ATOM 4427 C CA . PRO A 1 572 ? -34.150 -18.748 -28.987 1.00 55.12 572 PRO A CA 1
ATOM 4428 C C . PRO A 1 572 ? -35.210 -17.678 -28.691 1.00 55.12 572 PRO A C 1
ATOM 4430 O O . PRO A 1 572 ? -35.755 -17.629 -27.593 1.00 55.12 572 PRO A O 1
ATOM 4433 N N . THR A 1 573 ? -35.547 -16.857 -29.689 1.00 60.56 573 THR A N 1
ATOM 4434 C CA . THR A 1 573 ? -36.584 -15.821 -29.573 1.00 60.56 573 THR A CA 1
ATOM 4435 C C . THR A 1 573 ? -37.988 -16.410 -29.450 1.00 60.56 573 THR A C 1
ATOM 4437 O O . THR A 1 573 ? -38.773 -15.925 -28.646 1.00 60.56 573 THR A O 1
ATOM 4440 N N . THR A 1 574 ? -38.292 -17.485 -30.183 1.00 66.31 574 THR A N 1
ATOM 4441 C CA . THR A 1 574 ? -39.601 -18.154 -30.132 1.00 66.31 574 THR A CA 1
ATOM 4442 C C . THR A 1 574 ? -39.878 -18.735 -28.746 1.00 66.31 574 THR A C 1
ATOM 4444 O O . THR A 1 574 ? -40.987 -18.595 -28.240 1.00 66.31 574 THR A O 1
ATOM 4447 N N . LEU A 1 575 ? -38.866 -19.330 -28.100 1.00 72.56 575 LEU A N 1
ATOM 4448 C CA . LEU A 1 575 ? -39.007 -19.886 -26.752 1.00 72.56 575 LEU A CA 1
ATOM 4449 C C . LEU A 1 575 ? -39.267 -18.797 -25.697 1.00 72.56 575 LEU A C 1
ATOM 4451 O O . LEU A 1 575 ? -40.162 -18.968 -24.876 1.00 72.56 575 LEU A O 1
ATOM 4455 N N . VAL A 1 576 ? -38.554 -17.663 -25.753 1.00 74.69 576 VAL A N 1
ATOM 4456 C CA . VAL A 1 576 ? -38.816 -16.507 -24.866 1.00 74.69 576 VAL A CA 1
ATOM 4457 C C . VAL A 1 576 ? -40.260 -16.020 -25.024 1.00 74.69 576 VAL A C 1
ATOM 4459 O O . VAL A 1 576 ? -40.960 -15.852 -24.029 1.00 74.69 576 VAL A O 1
ATOM 4462 N N . THR A 1 577 ? -40.739 -15.841 -26.260 1.00 73.69 577 THR A N 1
ATOM 4463 C CA . THR A 1 577 ? -42.121 -15.400 -26.517 1.00 73.69 577 THR A CA 1
ATOM 4464 C C . THR A 1 577 ? -43.152 -16.406 -25.996 1.00 73.69 577 THR A C 1
ATOM 4466 O O . THR A 1 577 ? -44.113 -15.995 -25.353 1.00 73.69 577 THR A O 1
ATOM 4469 N N . ILE A 1 578 ? -42.948 -17.713 -26.205 1.00 80.31 578 ILE A N 1
ATOM 4470 C CA . ILE A 1 578 ? -43.847 -18.760 -25.686 1.00 80.31 578 ILE A CA 1
ATOM 4471 C C . ILE A 1 578 ? -43.898 -18.734 -24.152 1.00 80.31 578 ILE A C 1
ATOM 4473 O O . ILE A 1 578 ? -44.987 -18.754 -23.584 1.00 80.31 578 ILE A O 1
ATOM 4477 N N . LEU A 1 579 ? -42.748 -18.636 -23.476 1.00 82.06 579 LEU A N 1
ATOM 4478 C CA . LEU A 1 579 ? -42.690 -18.585 -22.012 1.00 82.06 579 LEU A CA 1
ATOM 4479 C C . LEU A 1 579 ? -43.370 -17.327 -21.450 1.00 82.06 579 LEU A C 1
ATOM 4481 O O . LEU A 1 579 ? -44.100 -17.425 -20.469 1.00 82.06 579 LEU A O 1
ATOM 4485 N N . GLN A 1 580 ? -43.190 -16.164 -22.089 1.00 79.19 580 GLN A N 1
ATOM 4486 C CA . GLN A 1 580 ? -43.892 -14.927 -21.715 1.00 79.19 580 GLN A CA 1
ATOM 4487 C C . GLN A 1 580 ? -45.418 -15.047 -21.892 1.00 79.19 580 GLN A C 1
ATOM 4489 O O . GLN A 1 580 ? -46.161 -14.640 -21.005 1.00 79.19 580 GLN A O 1
ATOM 4494 N N . ILE A 1 581 ? -45.895 -15.653 -22.988 1.00 82.31 581 ILE A N 1
ATOM 4495 C CA . ILE A 1 581 ? -47.334 -15.874 -23.228 1.00 82.31 581 ILE A CA 1
ATOM 4496 C C . ILE A 1 581 ? -47.932 -16.822 -22.179 1.00 82.31 581 ILE A C 1
ATOM 4498 O O . ILE A 1 581 ? -48.980 -16.521 -21.613 1.00 82.31 581 ILE A O 1
ATOM 4502 N N . ILE A 1 582 ? -47.267 -17.946 -21.888 1.00 85.19 582 ILE A N 1
ATOM 4503 C CA . ILE A 1 582 ? -47.715 -18.900 -20.858 1.00 85.19 582 ILE A CA 1
ATOM 4504 C C . ILE A 1 582 ? -47.804 -18.207 -19.493 1.00 85.19 582 ILE A C 1
ATOM 4506 O O . ILE A 1 582 ? -48.792 -18.373 -18.780 1.00 85.19 582 ILE A O 1
ATOM 4510 N N . GLN A 1 583 ? -46.799 -17.403 -19.146 1.00 85.06 583 GLN A N 1
ATOM 4511 C CA . GLN A 1 583 ? -46.752 -16.695 -17.874 1.00 85.06 583 GLN A CA 1
ATOM 4512 C C . GLN A 1 583 ? -47.871 -15.648 -17.742 1.00 85.06 583 GLN A C 1
ATOM 4514 O O . GLN A 1 583 ? -48.559 -15.642 -16.724 1.00 85.06 583 GLN A O 1
ATOM 4519 N N . ALA A 1 584 ? -48.124 -14.851 -18.786 1.00 85.25 584 ALA A N 1
ATOM 4520 C CA . ALA A 1 584 ? -49.218 -13.877 -18.803 1.00 85.25 584 ALA A CA 1
ATOM 4521 C C . ALA A 1 584 ? -50.610 -14.537 -18.714 1.00 85.25 584 ALA A C 1
ATOM 4523 O O . ALA A 1 584 ? -51.505 -14.021 -18.048 1.00 85.25 584 ALA A O 1
ATOM 4524 N N . ILE A 1 585 ? -50.798 -15.719 -19.319 1.00 87.25 585 ILE A N 1
ATOM 4525 C CA . ILE A 1 585 ? -52.036 -16.505 -19.166 1.00 87.25 585 ILE A CA 1
ATOM 4526 C C . ILE A 1 585 ? -52.220 -16.951 -17.707 1.00 87.25 585 ILE A C 1
ATOM 4528 O O . ILE A 1 585 ? -53.317 -16.820 -17.164 1.00 87.25 585 ILE A O 1
ATOM 4532 N N . ILE A 1 586 ? -51.161 -17.439 -17.052 1.00 87.81 586 ILE A N 1
ATOM 4533 C CA . ILE A 1 586 ? -51.206 -17.850 -15.638 1.00 87.81 586 ILE A CA 1
ATOM 4534 C C . ILE A 1 586 ? -51.520 -16.645 -14.737 1.00 87.81 586 ILE A C 1
ATOM 4536 O O . ILE A 1 586 ? -52.400 -16.740 -13.881 1.00 87.81 586 ILE A O 1
ATOM 4540 N N . ALA A 1 587 ? -50.865 -15.502 -14.962 1.00 88.50 587 ALA A N 1
ATOM 4541 C CA . ALA A 1 587 ? -51.119 -14.264 -14.229 1.00 88.50 587 ALA A CA 1
ATOM 4542 C C . ALA A 1 587 ? -52.567 -13.770 -14.403 1.00 88.50 587 ALA A C 1
ATOM 4544 O O . ALA A 1 587 ? -53.237 -13.483 -13.413 1.00 88.50 587 ALA A O 1
ATOM 4545 N N . ALA A 1 588 ? -53.094 -13.747 -15.632 1.00 87.38 588 ALA A N 1
ATOM 4546 C CA . ALA A 1 588 ? -54.472 -13.336 -15.909 1.00 87.38 588 ALA A CA 1
ATOM 4547 C C . ALA A 1 588 ? -55.517 -14.268 -15.265 1.00 87.38 588 ALA A C 1
ATOM 4549 O O . ALA A 1 588 ? -56.521 -13.793 -14.726 1.00 87.38 588 ALA A O 1
ATOM 4550 N N . VAL A 1 589 ? -55.281 -15.586 -15.268 1.00 90.44 589 VAL A N 1
ATOM 4551 C CA . VAL A 1 589 ? -56.144 -16.558 -14.575 1.00 90.44 589 VAL A CA 1
ATOM 4552 C C . VAL A 1 589 ? -56.107 -16.341 -13.061 1.00 90.44 589 VAL A C 1
ATOM 4554 O O . VAL A 1 589 ? -57.166 -16.284 -12.438 1.00 90.44 589 VAL A O 1
ATOM 4557 N N . LEU A 1 590 ? -54.924 -16.154 -12.466 1.00 89.06 590 LEU A N 1
ATOM 4558 C CA . LEU A 1 590 ? -54.791 -15.896 -11.028 1.00 89.06 590 LEU A CA 1
ATOM 4559 C C . LEU A 1 590 ? -55.442 -14.571 -10.622 1.00 89.06 590 LEU A C 1
ATOM 4561 O O . LEU A 1 590 ? -56.226 -14.559 -9.678 1.00 89.06 590 LEU A O 1
ATOM 4565 N N . ALA A 1 591 ? -55.215 -13.487 -11.369 1.00 89.19 591 ALA A N 1
ATOM 4566 C CA . ALA A 1 591 ? -55.879 -12.205 -11.136 1.00 89.19 591 ALA A CA 1
ATOM 4567 C C . ALA A 1 591 ? -57.412 -12.332 -11.203 1.00 89.19 591 ALA A C 1
ATOM 4569 O O . ALA A 1 591 ? -58.110 -11.774 -10.360 1.00 89.19 591 ALA A O 1
ATOM 4570 N N . THR A 1 592 ? -57.939 -13.112 -12.155 1.00 88.06 592 THR A N 1
ATOM 4571 C CA . THR A 1 592 ? -59.385 -13.359 -12.291 1.00 88.06 592 THR A CA 1
ATOM 4572 C C . THR A 1 592 ? -59.948 -14.156 -11.112 1.00 88.06 592 THR A C 1
ATOM 4574 O O . THR A 1 592 ? -60.998 -13.803 -10.577 1.00 88.06 592 THR A O 1
ATOM 4577 N N . LEU A 1 593 ? -59.248 -15.207 -10.672 1.00 87.44 593 LEU A N 1
ATOM 4578 C CA . LEU A 1 593 ? -59.647 -16.019 -9.517 1.00 87.44 593 LEU A CA 1
ATOM 4579 C C . LEU A 1 593 ? -59.611 -15.212 -8.213 1.00 87.44 593 LEU A C 1
ATOM 4581 O O . LEU A 1 593 ? -60.560 -15.268 -7.433 1.00 87.44 593 LEU A O 1
ATOM 4585 N N . LEU A 1 594 ? -58.549 -14.432 -7.997 1.00 86.69 594 LEU A N 1
ATOM 4586 C CA . LEU A 1 594 ? -58.371 -13.592 -6.813 1.00 86.69 594 LEU A CA 1
ATOM 4587 C C . LEU A 1 594 ? -59.402 -12.457 -6.760 1.00 86.69 594 LEU A C 1
ATOM 4589 O O . LEU A 1 594 ? -60.044 -12.271 -5.727 1.00 86.69 594 LEU A O 1
ATOM 4593 N N . ALA A 1 595 ? -59.638 -11.759 -7.876 1.00 85.75 595 ALA A N 1
ATOM 4594 C CA . ALA A 1 595 ? -60.643 -10.697 -7.968 1.00 85.75 595 ALA A CA 1
ATOM 4595 C C . ALA A 1 595 ? -62.087 -11.201 -7.773 1.00 85.75 595 ALA A C 1
ATOM 4597 O O . ALA A 1 595 ? -62.965 -10.415 -7.418 1.00 85.75 595 ALA A O 1
ATOM 4598 N N . ALA A 1 596 ? -62.341 -12.499 -7.968 1.00 85.06 596 ALA A N 1
ATOM 4599 C CA . ALA A 1 596 ? -63.640 -13.111 -7.706 1.00 85.06 596 ALA A CA 1
ATOM 4600 C C . ALA A 1 596 ? -63.872 -13.470 -6.224 1.00 85.06 596 ALA A C 1
ATOM 4602 O O . ALA A 1 596 ? -65.029 -13.589 -5.814 1.00 85.06 596 ALA A O 1
ATOM 4603 N N . THR A 1 597 ? -62.830 -13.630 -5.394 1.00 81.50 597 THR A N 1
ATOM 4604 C CA . THR A 1 597 ? -63.020 -14.103 -4.006 1.00 81.50 597 THR A CA 1
ATOM 4605 C C . THR A 1 597 ? -63.838 -13.163 -3.104 1.00 81.50 597 THR A C 1
ATOM 4607 O O . THR A 1 597 ? -64.638 -13.696 -2.331 1.00 81.50 597 THR A O 1
ATOM 4610 N N . PRO A 1 598 ? -63.780 -11.813 -3.205 1.00 77.38 598 PRO A N 1
ATOM 4611 C CA . PRO A 1 598 ? -64.592 -10.929 -2.360 1.00 77.38 598 PRO A CA 1
ATOM 4612 C C . PRO A 1 598 ? -66.102 -11.033 -2.620 1.00 77.38 598 PRO A C 1
ATOM 4614 O O . PRO A 1 598 ? -66.896 -10.615 -1.784 1.00 77.38 598 PRO A O 1
ATOM 4617 N N . ALA A 1 599 ? -66.519 -11.602 -3.758 1.00 72.69 599 ALA A N 1
ATOM 4618 C CA . ALA A 1 599 ? -67.930 -11.844 -4.068 1.00 72.69 599 ALA A CA 1
ATOM 4619 C C . ALA A 1 599 ? -68.494 -13.118 -3.401 1.00 72.69 599 ALA A C 1
ATOM 4621 O O . ALA A 1 599 ? -69.706 -13.330 -3.414 1.00 72.69 599 ALA A O 1
ATOM 4622 N N . VAL A 1 600 ? -67.631 -13.975 -2.838 1.00 75.75 600 VAL A N 1
ATOM 4623 C CA . VAL A 1 600 ? -67.992 -15.282 -2.248 1.00 75.75 600 VAL A CA 1
ATOM 4624 C C . VAL A 1 600 ? -67.322 -15.553 -0.889 1.00 75.75 600 VAL A C 1
ATOM 4626 O O . VAL A 1 600 ? -67.475 -16.645 -0.336 1.00 75.75 600 VAL A O 1
ATOM 4629 N N . ASP A 1 601 ? -66.611 -14.570 -0.330 1.00 79.00 601 ASP A N 1
ATOM 4630 C CA . ASP A 1 601 ? -65.787 -14.676 0.884 1.00 79.00 601 ASP A CA 1
ATOM 4631 C C . ASP A 1 601 ? -66.520 -15.336 2.063 1.00 79.00 601 ASP A C 1
ATOM 4633 O O . ASP A 1 601 ? -66.074 -16.339 2.622 1.00 79.00 601 ASP A O 1
ATOM 4637 N N . SER A 1 602 ? -67.712 -14.841 2.373 1.00 79.88 602 SER A N 1
ATOM 4638 C CA . SER A 1 602 ? -68.568 -15.303 3.459 1.00 79.88 602 SER A CA 1
ATOM 4639 C C . SER A 1 602 ? -69.060 -16.743 3.296 1.00 79.88 602 SER A C 1
ATOM 4641 O O . SER A 1 602 ? -69.331 -17.394 4.302 1.00 79.88 602 SER A O 1
ATOM 4643 N N . CYS A 1 603 ? -69.141 -17.265 2.067 1.00 85.69 603 CYS A N 1
ATOM 4644 C CA . CYS A 1 603 ? -69.463 -18.668 1.808 1.00 85.69 603 CYS A CA 1
ATOM 4645 C C . CYS A 1 603 ? -68.221 -19.559 1.959 1.00 85.69 603 CYS A C 1
ATOM 4647 O O . CYS A 1 603 ? -68.288 -20.602 2.611 1.00 85.69 603 CYS A O 1
ATOM 4649 N N . LEU A 1 604 ? -67.075 -19.123 1.423 1.00 86.62 604 LEU A N 1
ATOM 4650 C CA . LEU A 1 604 ? -65.806 -19.852 1.515 1.00 86.62 604 LEU A CA 1
ATOM 4651 C C . LEU A 1 604 ? -65.327 -19.993 2.967 1.00 86.62 604 LEU A C 1
ATOM 4653 O O . LEU A 1 604 ? -64.893 -21.072 3.370 1.00 86.62 604 LEU A O 1
ATOM 4657 N N . LEU A 1 605 ? -65.443 -18.931 3.768 1.00 89.69 605 LEU A N 1
ATOM 4658 C CA . LEU A 1 605 ? -65.054 -18.925 5.182 1.00 89.69 605 LEU A CA 1
ATOM 4659 C C . LEU A 1 605 ? -65.997 -19.789 6.037 1.00 89.69 605 LEU A C 1
ATOM 4661 O O . LEU A 1 605 ? -65.524 -20.605 6.825 1.00 89.69 605 LEU A O 1
ATOM 4665 N N . GLU A 1 606 ? -67.314 -19.686 5.831 1.00 90.75 606 GLU A N 1
ATOM 4666 C CA . GLU A 1 606 ? -68.327 -20.528 6.493 1.00 90.75 606 GLU A CA 1
ATOM 4667 C C . GLU A 1 606 ? -68.091 -22.023 6.190 1.00 90.75 606 GLU A C 1
ATOM 4669 O O . GLU A 1 606 ? -68.039 -22.841 7.110 1.00 90.75 606 GLU A O 1
ATOM 4674 N N . GLN A 1 607 ? -67.840 -22.387 4.924 1.00 91.25 607 GLN A N 1
ATOM 4675 C CA . GLN A 1 607 ? -67.494 -23.763 4.539 1.00 91.25 607 GLN A CA 1
ATOM 4676 C C . GLN A 1 607 ? -66.159 -24.228 5.139 1.00 91.25 607 GLN A C 1
ATOM 4678 O O . GLN A 1 607 ? -66.069 -25.350 5.644 1.00 91.25 607 GLN A O 1
ATOM 4683 N N . ARG A 1 608 ? -65.119 -23.382 5.121 1.00 91.56 608 ARG A N 1
ATOM 4684 C CA . ARG A 1 608 ? -63.791 -23.711 5.663 1.00 91.56 608 ARG A CA 1
ATOM 4685 C C . ARG A 1 608 ? -63.842 -23.936 7.175 1.00 91.56 608 ARG A C 1
ATOM 4687 O O . ARG A 1 608 ? -63.275 -24.923 7.646 1.00 91.56 608 ARG A O 1
ATOM 4694 N N . TRP A 1 609 ? -64.555 -23.088 7.919 1.00 92.06 609 TRP A N 1
ATOM 4695 C CA . TRP A 1 609 ? -64.769 -23.270 9.359 1.00 92.06 609 TRP A CA 1
ATOM 4696 C C . TRP A 1 609 ? -65.596 -24.521 9.653 1.00 92.06 609 TRP A C 1
ATOM 4698 O O . TRP A 1 609 ? -65.202 -25.328 10.493 1.00 92.06 609 TRP A O 1
ATOM 4708 N N . GLN A 1 610 ? -66.703 -24.730 8.933 1.00 93.00 610 GLN A N 1
ATOM 4709 C CA . GLN A 1 610 ? -67.537 -25.923 9.095 1.00 93.00 610 GLN A CA 1
ATOM 4710 C C . GLN A 1 610 ? -66.743 -27.213 8.845 1.00 93.00 610 GLN A C 1
ATOM 4712 O O . GLN A 1 610 ? -66.903 -28.181 9.590 1.00 93.00 610 GLN A O 1
ATOM 4717 N N . HIS A 1 611 ? -65.856 -27.222 7.845 1.00 92.62 611 HIS A N 1
ATOM 4718 C CA . HIS A 1 611 ? -64.970 -28.349 7.572 1.00 92.62 611 HIS A CA 1
ATOM 4719 C C . HIS A 1 611 ? -64.013 -28.612 8.744 1.00 92.62 611 HIS A C 1
ATOM 4721 O O . HIS A 1 611 ? -64.046 -29.711 9.297 1.00 92.62 611 HIS A O 1
ATOM 4727 N N . MET A 1 612 ? -63.240 -27.607 9.182 1.00 92.31 612 MET A N 1
ATOM 4728 C CA . MET A 1 612 ? -62.317 -27.736 10.325 1.00 92.31 612 MET A CA 1
ATOM 4729 C C . MET A 1 612 ? -63.043 -28.188 11.602 1.00 92.31 612 MET A C 1
ATOM 4731 O O . MET A 1 612 ? -62.553 -29.064 12.311 1.00 92.31 612 MET A O 1
ATOM 4735 N N . TYR A 1 613 ? -64.245 -27.662 11.858 1.00 89.75 613 TYR A N 1
ATOM 4736 C CA . TYR A 1 613 ? -65.054 -28.036 13.019 1.00 89.75 613 TYR A CA 1
ATOM 4737 C C . TYR A 1 613 ? -65.529 -29.492 12.935 1.00 89.75 613 TYR A C 1
ATOM 4739 O O . TYR A 1 613 ? -65.368 -30.246 13.890 1.00 89.75 613 TYR A O 1
ATOM 4747 N N . SER A 1 614 ? -66.039 -29.929 11.777 1.00 91.50 614 SER A N 1
ATOM 4748 C CA . SER A 1 614 ? -66.450 -31.327 11.569 1.00 91.50 614 SER A CA 1
ATOM 4749 C C . SER A 1 614 ? -65.280 -32.319 11.658 1.00 91.50 614 SER A C 1
ATOM 4751 O O . SER A 1 614 ? -65.432 -33.411 12.205 1.00 91.50 614 SER A O 1
ATOM 4753 N N . ALA A 1 615 ? -64.091 -31.910 11.205 1.00 90.81 615 ALA A N 1
ATOM 4754 C CA . ALA A 1 615 ? -62.847 -32.667 11.319 1.00 90.81 615 ALA A CA 1
ATOM 4755 C C . ALA A 1 615 ? -62.231 -32.634 12.733 1.00 90.81 615 ALA A C 1
ATOM 4757 O O . ALA A 1 615 ? -61.223 -33.296 12.966 1.00 90.81 615 ALA A O 1
ATOM 4758 N N . HIS A 1 616 ? -62.826 -31.884 13.670 1.00 87.50 616 HIS A N 1
ATOM 4759 C CA . HIS A 1 616 ? -62.311 -31.639 15.021 1.00 87.50 616 HIS A CA 1
ATOM 4760 C C . HIS A 1 616 ? -60.891 -31.031 15.046 1.00 87.50 616 HIS A C 1
ATOM 4762 O O . HIS A 1 616 ? -60.157 -31.224 16.019 1.00 87.50 616 HIS A O 1
ATOM 4768 N N . ASP A 1 617 ? -60.517 -30.251 14.021 1.00 88.06 617 ASP A N 1
ATOM 4769 C CA . ASP A 1 617 ? -59.217 -29.572 13.902 1.00 88.06 617 ASP A CA 1
ATOM 4770 C C . ASP A 1 617 ? -59.079 -28.454 14.952 1.00 88.06 617 ASP A C 1
ATOM 4772 O O . ASP A 1 617 ? -59.349 -27.270 14.720 1.00 88.06 617 ASP A O 1
ATOM 4776 N N . GLY A 1 618 ? -58.689 -28.870 16.158 1.00 82.88 618 GLY A N 1
ATOM 4777 C CA . GLY A 1 618 ? -58.494 -27.997 17.308 1.00 82.88 618 GLY A CA 1
ATOM 4778 C C . GLY A 1 618 ? -57.374 -26.991 17.091 1.00 82.88 618 GLY A C 1
ATOM 4779 O O . GLY A 1 618 ? -57.498 -25.860 17.548 1.00 82.88 618 GLY A O 1
ATOM 4780 N N . ASP A 1 619 ? -56.323 -27.356 16.360 1.00 84.12 619 ASP A N 1
ATOM 4781 C CA . ASP A 1 619 ? -55.168 -26.484 16.164 1.00 84.12 619 ASP A CA 1
ATOM 4782 C C . ASP A 1 619 ? -55.398 -25.480 15.030 1.00 84.12 619 ASP A C 1
ATOM 4784 O O . ASP A 1 619 ? -54.962 -24.336 15.134 1.00 84.12 619 ASP A O 1
ATOM 4788 N N . GLY A 1 620 ? -56.116 -25.845 13.962 1.00 86.44 620 GLY A N 1
ATOM 4789 C CA . GLY A 1 620 ? -56.608 -24.907 12.945 1.00 86.44 620 GLY A CA 1
ATOM 4790 C C . GLY A 1 620 ? -57.522 -23.837 13.542 1.00 86.44 620 GLY A C 1
ATOM 4791 O O . GLY A 1 620 ? -57.247 -22.643 13.413 1.00 86.44 620 GLY A O 1
ATOM 4792 N N . ILE A 1 621 ? -58.561 -24.248 14.278 1.00 88.38 621 ILE A N 1
ATOM 4793 C CA . ILE A 1 621 ? -59.521 -23.305 14.877 1.00 88.38 621 ILE A CA 1
ATOM 4794 C C . ILE A 1 621 ? -58.880 -22.495 16.018 1.00 88.38 621 ILE A C 1
ATOM 4796 O O . ILE A 1 621 ? -59.110 -21.286 16.113 1.00 88.38 621 ILE A O 1
ATOM 4800 N N . ARG A 1 622 ? -58.018 -23.102 16.851 1.00 85.50 622 ARG A N 1
ATOM 4801 C CA . ARG A 1 622 ? -57.256 -22.371 17.878 1.00 85.50 622 ARG A CA 1
ATOM 4802 C C . ARG A 1 622 ? -56.348 -21.308 17.263 1.00 85.50 622 ARG A C 1
ATOM 4804 O O . ARG A 1 622 ? -56.398 -20.178 17.732 1.00 85.50 622 ARG A O 1
ATOM 4811 N N . ARG A 1 623 ? -55.583 -21.618 16.207 1.00 87.06 623 ARG A N 1
ATOM 4812 C CA . ARG A 1 623 ? -54.699 -20.635 15.545 1.00 87.06 623 ARG A CA 1
ATOM 4813 C C . ARG A 1 623 ? -55.457 -19.387 15.089 1.00 87.06 623 ARG A C 1
ATOM 4815 O O . ARG A 1 623 ? -54.987 -18.285 15.350 1.00 87.06 623 ARG A O 1
ATOM 4822 N N . ILE A 1 624 ? -56.641 -19.542 14.491 1.00 90.44 624 ILE A N 1
ATOM 4823 C CA . ILE A 1 624 ? -57.478 -18.401 14.075 1.00 90.44 624 ILE A CA 1
ATOM 4824 C C . ILE A 1 624 ? -57.974 -17.609 15.294 1.00 90.44 624 ILE A C 1
ATOM 4826 O O . ILE A 1 624 ? -57.829 -16.389 15.338 1.00 90.44 624 ILE A O 1
ATOM 4830 N N . GLN A 1 625 ? -58.528 -18.296 16.299 1.00 88.56 625 GLN A N 1
ATOM 4831 C CA . GLN A 1 625 ? -59.054 -17.665 17.518 1.00 88.56 625 GLN A CA 1
ATOM 4832 C C . GLN A 1 625 ? -57.972 -16.917 18.312 1.00 88.56 625 GLN A C 1
ATOM 4834 O O . GLN A 1 625 ? -58.244 -15.846 18.855 1.00 88.56 625 GLN A O 1
ATOM 4839 N N . ASP A 1 626 ? -56.756 -17.463 18.377 1.00 87.88 626 ASP A N 1
ATOM 4840 C CA . ASP A 1 626 ? -55.617 -16.869 19.079 1.00 87.88 626 ASP A CA 1
ATOM 4841 C C . ASP A 1 626 ? -55.015 -15.690 18.305 1.00 87.88 626 ASP A C 1
ATOM 4843 O O . ASP A 1 626 ? -54.781 -14.641 18.902 1.00 87.88 626 ASP A O 1
ATOM 4847 N N . ALA A 1 627 ? -54.824 -15.818 16.987 1.00 88.19 627 ALA A N 1
ATOM 4848 C CA . ALA A 1 627 ? -54.260 -14.755 16.152 1.00 88.19 627 ALA A CA 1
ATOM 4849 C C . ALA A 1 627 ? -55.196 -13.541 15.989 1.00 88.19 627 ALA A C 1
ATOM 4851 O O . ALA A 1 627 ? -54.716 -12.421 15.832 1.00 88.19 627 ALA A O 1
ATOM 4852 N N . LEU A 1 628 ? -56.518 -13.750 16.033 1.00 89.94 628 LEU A N 1
ATOM 4853 C CA . LEU A 1 628 ? -57.530 -12.700 15.847 1.00 89.94 628 LEU A CA 1
ATOM 4854 C C . LEU A 1 628 ? -58.258 -12.295 17.144 1.00 89.94 628 LEU A C 1
ATOM 4856 O O . LEU A 1 628 ? -59.198 -11.502 17.096 1.00 89.94 628 LEU A O 1
ATOM 4860 N N . GLY A 1 629 ? -57.864 -12.836 18.304 1.00 88.50 629 GLY A N 1
ATOM 4861 C CA . GLY A 1 629 ? -58.441 -12.476 19.609 1.00 88.50 629 GLY A CA 1
ATOM 4862 C C . GLY A 1 629 ? -59.939 -12.788 19.764 1.00 88.50 629 GLY A C 1
ATOM 4863 O O . GLY A 1 629 ? -60.634 -12.122 20.532 1.00 88.50 629 GLY A O 1
ATOM 4864 N N . CYS A 1 630 ? -60.447 -13.790 19.046 1.00 90.75 630 CYS A N 1
ATOM 4865 C CA . CYS A 1 630 ? -61.876 -14.074 18.882 1.00 90.75 630 CYS A CA 1
ATOM 4866 C C . CYS A 1 630 ? -62.273 -15.488 19.356 1.00 90.75 630 CYS A C 1
ATOM 4868 O O . CYS A 1 630 ? -61.425 -16.301 19.730 1.00 90.75 630 CYS A O 1
ATOM 4870 N N . CYS A 1 631 ? -63.576 -15.776 19.345 1.00 89.25 631 CYS A N 1
ATOM 4871 C CA . CYS A 1 631 ? -64.173 -17.068 19.689 1.00 89.25 631 CYS A CA 1
ATOM 4872 C C . CYS A 1 631 ? -65.293 -17.429 18.702 1.00 89.25 631 CYS A C 1
ATOM 4874 O O . CYS A 1 631 ? -66.182 -16.610 18.468 1.00 89.25 631 CYS A O 1
ATOM 4876 N N . GLY A 1 632 ? -65.297 -18.666 18.190 1.00 87.62 632 GLY A N 1
ATOM 4877 C CA . GLY A 1 632 ? -66.355 -19.192 17.311 1.00 87.62 632 GLY A CA 1
ATOM 4878 C C . GLY A 1 632 ? -66.536 -18.441 15.981 1.00 87.62 632 GLY A C 1
ATOM 4879 O O . GLY A 1 632 ? -65.919 -17.404 15.743 1.00 87.62 632 GLY A O 1
ATOM 4880 N N . PHE A 1 633 ? -67.382 -18.954 15.083 1.00 90.81 633 PHE A N 1
ATOM 4881 C CA . PHE A 1 633 ? -67.568 -18.354 13.756 1.00 90.81 633 PHE A CA 1
ATOM 4882 C C . PHE A 1 633 ? -68.536 -17.162 13.785 1.00 90.81 633 PHE A C 1
ATOM 4884 O O . PHE A 1 633 ? -68.085 -16.017 13.758 1.00 90.81 633 PHE A O 1
ATOM 4891 N N . ASN A 1 634 ? -69.854 -17.390 13.880 1.00 89.44 634 ASN A N 1
ATOM 4892 C CA . ASN A 1 634 ? -70.853 -16.308 13.922 1.00 89.44 634 ASN A CA 1
ATOM 4893 C C . ASN A 1 634 ? -71.031 -15.679 15.319 1.00 89.44 634 ASN A C 1
ATOM 4895 O O . ASN A 1 634 ? -71.548 -14.571 15.435 1.00 89.44 634 ASN A O 1
ATOM 4899 N N . SER A 1 635 ? -70.622 -16.366 16.389 1.00 86.69 635 SER A N 1
ATOM 4900 C CA . SER A 1 635 ? -70.685 -15.893 17.782 1.00 86.69 635 SER A CA 1
ATOM 4901 C C . SER A 1 635 ? -69.659 -16.641 18.647 1.00 86.69 635 SER A C 1
ATOM 4903 O O . SER A 1 635 ? -69.270 -17.741 18.250 1.00 86.69 635 SER A O 1
ATOM 4905 N N . PRO A 1 636 ? -69.319 -16.161 19.863 1.00 83.62 636 PRO A N 1
ATOM 490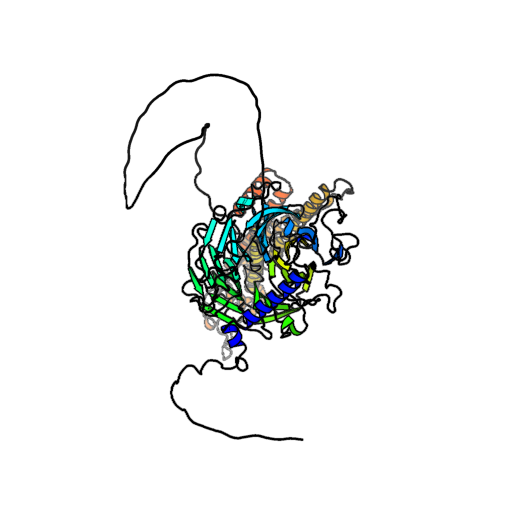6 C CA . PRO A 1 636 ? -68.461 -16.874 20.825 1.00 83.62 636 PRO A CA 1
ATOM 4907 C C . PRO A 1 636 ? -68.891 -18.301 21.211 1.00 83.62 636 PRO A C 1
ATOM 4909 O O . PRO A 1 636 ? -68.152 -18.997 21.909 1.00 83.62 636 PRO A O 1
ATOM 4912 N N . ARG A 1 637 ? -70.082 -18.740 20.780 1.00 79.88 637 ARG A N 1
ATOM 4913 C CA . ARG A 1 637 ? -70.651 -20.076 21.020 1.00 79.88 637 ARG A CA 1
ATOM 4914 C C . ARG A 1 637 ? -70.900 -20.869 19.735 1.00 79.88 637 ARG A C 1
ATOM 4916 O O . ARG A 1 637 ? -71.113 -22.075 19.807 1.00 79.88 637 ARG A O 1
ATOM 4923 N N . ASP A 1 638 ? -70.867 -20.225 18.568 1.00 86.00 638 ASP A N 1
ATOM 4924 C CA . ASP A 1 638 ? -71.064 -20.892 17.281 1.00 86.00 638 ASP A CA 1
ATOM 4925 C C . ASP A 1 638 ? -69.784 -21.621 16.864 1.00 86.00 638 ASP A C 1
ATOM 4927 O O . ASP A 1 638 ? -68.823 -20.988 16.427 1.00 86.00 638 ASP A O 1
ATOM 4931 N N . ARG A 1 639 ? -69.776 -22.952 16.999 1.00 87.00 639 ARG A N 1
ATOM 4932 C CA . ARG A 1 639 ? -68.691 -23.836 16.530 1.00 87.00 639 ARG A CA 1
ATOM 4933 C C . ARG A 1 639 ? -67.296 -23.408 17.012 1.00 87.00 639 ARG A C 1
ATOM 4935 O O . ARG A 1 639 ? -66.306 -23.557 16.297 1.00 87.00 639 ARG A O 1
ATOM 4942 N N . ALA A 1 640 ? -67.224 -22.884 18.236 1.00 81.81 640 ALA A N 1
ATOM 4943 C CA . ALA A 1 640 ? -65.967 -22.663 18.940 1.00 81.81 640 ALA A CA 1
ATOM 4944 C C . ALA A 1 640 ? -65.352 -24.021 19.324 1.00 81.81 640 ALA A C 1
ATOM 4946 O O . ALA A 1 640 ? -66.058 -24.919 19.785 1.00 81.81 640 ALA A O 1
ATOM 4947 N N . TRP A 1 641 ? -64.048 -24.182 19.110 1.00 80.25 641 TRP A N 1
ATOM 4948 C CA . TRP A 1 641 ? -63.309 -25.424 19.364 1.00 80.25 641 TRP A CA 1
ATOM 4949 C C . TRP A 1 641 ? -61.810 -25.110 19.542 1.00 80.25 641 TRP A C 1
ATOM 4951 O O . TRP A 1 641 ? -61.339 -24.139 18.949 1.00 80.25 641 TRP A O 1
ATOM 4961 N N . PRO A 1 642 ? -61.038 -25.884 20.326 1.00 72.06 642 PRO A N 1
ATOM 4962 C CA . PRO A 1 642 ? -61.476 -26.880 21.301 1.00 72.06 642 PRO A CA 1
ATOM 4963 C C . PRO A 1 642 ? -61.932 -26.229 22.614 1.00 72.06 642 PRO A C 1
ATOM 4965 O O . PRO A 1 642 ? -61.391 -25.205 23.035 1.00 72.06 642 PRO A O 1
ATOM 4968 N N . PHE A 1 643 ? -62.911 -26.836 23.288 1.00 68.75 643 PHE A N 1
ATOM 4969 C CA . PHE A 1 643 ? -63.365 -26.356 24.596 1.00 68.75 643 PHE A CA 1
ATOM 4970 C C . PHE A 1 643 ? -62.297 -26.619 25.674 1.00 68.75 643 PHE A C 1
ATOM 4972 O O . PHE A 1 643 ? -61.836 -27.756 25.800 1.00 68.75 643 PHE A O 1
ATOM 4979 N N . PRO A 1 644 ? -61.897 -25.613 26.469 1.00 57.59 644 PRO A N 1
ATOM 4980 C CA . PRO A 1 644 ? -60.999 -25.825 27.593 1.00 57.59 644 PRO A CA 1
ATOM 4981 C C . PRO A 1 644 ? -61.715 -26.558 28.738 1.00 57.59 644 PRO A C 1
ATOM 4983 O O . PRO A 1 644 ? -62.874 -26.291 29.059 1.00 57.59 644 PRO A O 1
ATOM 4986 N N . HIS A 1 645 ? -61.000 -27.481 29.382 1.00 56.34 645 HIS A N 1
ATOM 4987 C CA . HIS A 1 645 ? -61.456 -28.151 30.598 1.00 56.34 645 HIS A CA 1
ATOM 4988 C C . HIS A 1 645 ? -60.870 -27.454 31.828 1.00 56.34 645 HIS A C 1
ATOM 4990 O O . HIS A 1 645 ? -59.649 -27.376 31.984 1.00 56.34 645 HIS A O 1
ATOM 4996 N N . GLY A 1 646 ? -61.731 -26.989 32.734 1.00 51.56 646 GLY A N 1
ATOM 4997 C CA . GLY A 1 646 ? -61.298 -26.530 34.053 1.00 51.56 646 GLY A CA 1
ATOM 4998 C C . GLY A 1 646 ? -60.794 -27.692 34.920 1.00 51.56 646 GLY A C 1
ATOM 4999 O O . GLY A 1 646 ? -61.201 -28.845 34.739 1.00 51.56 646 GLY A O 1
ATOM 5000 N N . ARG A 1 647 ? -59.946 -27.402 35.920 1.00 45.81 647 ARG A N 1
ATOM 5001 C CA . ARG A 1 647 ? -59.621 -28.373 36.984 1.00 45.81 647 ARG A CA 1
ATOM 5002 C C . ARG A 1 647 ? -60.920 -28.747 37.711 1.00 45.81 647 ARG A C 1
ATOM 5004 O O . ARG A 1 647 ? -61.454 -27.932 38.453 1.00 45.81 647 ARG A O 1
ATOM 5011 N N . GLY A 1 648 ? -61.427 -29.955 37.463 1.00 54.00 648 GLY A N 1
ATOM 5012 C CA . GLY A 1 648 ? -62.758 -30.401 37.904 1.00 54.00 648 GLY A CA 1
ATOM 5013 C C . GLY A 1 648 ? -63.679 -30.893 36.777 1.00 54.00 648 GLY A C 1
ATOM 5014 O O . GLY A 1 648 ? -64.763 -31.385 37.062 1.00 54.00 648 GLY A O 1
ATOM 5015 N N . GLY A 1 649 ? -63.264 -30.803 35.507 1.00 53.12 649 GLY A N 1
ATOM 5016 C CA . GLY A 1 649 ? -63.939 -31.466 34.380 1.00 53.12 649 GLY A CA 1
ATOM 5017 C C . GLY A 1 649 ? -65.117 -30.709 33.756 1.00 53.12 649 GLY A C 1
ATOM 5018 O O . GLY A 1 649 ? -65.630 -31.141 32.727 1.00 53.12 649 GLY A O 1
ATOM 5019 N N . GLN A 1 650 ? -65.519 -29.560 34.306 1.00 55.12 650 GLN A N 1
ATOM 5020 C CA . GLN A 1 650 ? -66.461 -28.666 33.628 1.00 55.12 650 GLN A CA 1
ATOM 5021 C C . GLN A 1 650 ? -65.814 -28.029 32.385 1.00 55.12 650 GLN A C 1
ATOM 5023 O O . GLN A 1 650 ? -64.647 -27.628 32.411 1.00 55.12 650 GLN A O 1
ATOM 5028 N N . GLN A 1 651 ? -66.585 -27.935 31.298 1.00 56.38 651 GLN A N 1
ATOM 5029 C CA . GLN A 1 651 ? -66.229 -27.143 30.119 1.00 56.38 651 GLN A CA 1
ATOM 5030 C C . GLN A 1 651 ? -66.346 -25.657 30.474 1.00 56.38 651 GLN A C 1
ATOM 5032 O O . GLN A 1 651 ? -67.445 -25.189 30.777 1.00 56.38 651 GLN A O 1
ATOM 5037 N N . THR A 1 652 ? -65.244 -24.910 30.432 1.00 61.66 652 THR A N 1
ATOM 5038 C CA . THR A 1 652 ? -65.287 -23.443 30.522 1.00 61.66 652 THR A CA 1
ATOM 5039 C C . THR A 1 652 ? -65.520 -22.850 29.135 1.00 61.66 652 THR A C 1
ATOM 5041 O O . THR A 1 652 ? -65.028 -23.371 28.131 1.00 61.66 652 THR A O 1
ATOM 5044 N N . ARG A 1 653 ? -66.306 -21.771 29.032 1.00 68.31 653 ARG A N 1
ATOM 5045 C CA . ARG A 1 653 ? -66.570 -21.143 27.725 1.00 68.31 653 ARG A CA 1
ATOM 5046 C C . ARG A 1 653 ? -65.321 -20.430 27.216 1.00 68.31 653 ARG A C 1
ATOM 5048 O O . ARG A 1 653 ? -64.510 -19.952 28.002 1.00 68.31 653 ARG A O 1
ATOM 5055 N N . CYS A 1 654 ? -65.219 -20.270 25.899 1.00 70.94 654 CYS A N 1
ATOM 5056 C CA . CYS A 1 654 ? -64.155 -19.488 25.256 1.00 70.94 654 CYS A CA 1
ATOM 5057 C C . CYS A 1 654 ? -64.101 -18.038 25.809 1.00 70.94 654 CYS A C 1
ATOM 5059 O O . CYS A 1 654 ? -63.028 -17.519 26.113 1.00 70.94 654 CYS A O 1
ATOM 5061 N N . GLU A 1 655 ? -65.280 -17.459 26.077 1.00 68.75 655 GLU A N 1
ATOM 5062 C CA . GLU A 1 655 ? -65.486 -16.174 26.769 1.00 68.75 655 GLU A CA 1
ATOM 5063 C C . GLU A 1 655 ? -64.854 -16.143 28.179 1.00 68.75 655 GLU A C 1
ATOM 5065 O O . GLU A 1 655 ? -64.222 -15.164 28.563 1.00 68.75 655 GLU A O 1
ATOM 5070 N N . GLU A 1 656 ? -65.017 -17.222 28.951 1.00 70.94 656 GLU A N 1
ATOM 5071 C CA . GLU A 1 656 ? -64.660 -17.321 30.377 1.00 70.94 656 GLU A CA 1
ATOM 5072 C C . GLU A 1 656 ? -63.206 -17.765 30.595 1.00 70.94 656 GLU A C 1
ATOM 5074 O O . GLU A 1 656 ? -62.589 -17.407 31.594 1.00 70.94 656 GLU A O 1
ATOM 5079 N N . ALA A 1 657 ? -62.656 -18.552 29.667 1.00 70.75 657 ALA A N 1
ATOM 5080 C CA . ALA A 1 657 ? -61.299 -19.084 29.738 1.00 70.75 657 ALA A CA 1
ATOM 5081 C C . ALA A 1 657 ? -60.236 -18.121 29.188 1.00 70.75 657 ALA A C 1
ATOM 5083 O O . ALA A 1 657 ? -59.084 -18.184 29.619 1.00 70.75 657 ALA A O 1
ATOM 5084 N N . TRP A 1 658 ? -60.607 -17.252 28.237 1.00 74.56 658 TRP A N 1
ATOM 5085 C CA . TRP A 1 658 ? -59.663 -16.387 27.517 1.00 74.56 658 TRP A CA 1
ATOM 5086 C C . TRP A 1 658 ? -60.089 -14.912 27.409 1.00 74.56 658 TRP A C 1
ATOM 5088 O O . TRP A 1 658 ? -59.352 -14.126 26.819 1.00 74.56 658 TRP A O 1
ATOM 5098 N N . GLY A 1 659 ? -61.244 -14.511 27.960 1.00 75.25 659 GLY A N 1
ATOM 5099 C CA . GLY A 1 659 ? -61.695 -13.107 27.980 1.00 75.25 659 GLY A CA 1
ATOM 5100 C C . GLY A 1 659 ? -62.100 -12.537 26.613 1.00 75.25 659 GLY A C 1
ATOM 5101 O O . GLY A 1 659 ? -62.123 -11.322 26.424 1.00 75.25 659 GLY A O 1
ATOM 5102 N N . ARG A 1 660 ? -62.379 -13.404 25.633 1.00 83.50 660 ARG A N 1
ATOM 5103 C CA . ARG A 1 660 ? -62.675 -13.029 24.242 1.00 83.50 660 ARG A CA 1
ATOM 5104 C C . ARG A 1 660 ? -64.181 -13.045 23.992 1.00 83.50 660 ARG A C 1
ATOM 5106 O O . ARG A 1 660 ? -64.816 -14.095 24.060 1.00 83.50 660 ARG A O 1
ATOM 5113 N N . HIS A 1 661 ? -64.744 -11.883 23.667 1.00 81.56 661 HIS A N 1
ATOM 5114 C CA . HIS A 1 661 ? -66.192 -11.698 23.484 1.00 81.56 661 HIS A CA 1
ATOM 5115 C C . HIS A 1 661 ? -66.620 -11.477 22.018 1.00 81.56 661 HIS A C 1
ATOM 5117 O O . HIS A 1 661 ? -67.812 -11.379 21.735 1.00 81.56 661 HIS A O 1
ATOM 5123 N N . GLY A 1 662 ? -65.668 -11.398 21.080 1.00 85.81 662 GLY A N 1
ATOM 5124 C CA . GLY A 1 662 ? -65.926 -11.193 19.649 1.00 85.81 662 GLY A CA 1
ATOM 5125 C C . GLY A 1 662 ? -65.993 -12.494 18.843 1.00 85.81 662 GLY A C 1
ATOM 5126 O O . GLY A 1 662 ? -65.284 -13.455 19.140 1.00 85.81 662 GLY A O 1
ATOM 5127 N N . SER A 1 663 ? -66.820 -12.505 17.797 1.00 91.12 663 SER A N 1
ATOM 5128 C CA . SER A 1 663 ? -66.914 -13.594 16.817 1.00 91.12 663 SER A CA 1
ATOM 5129 C C . SER A 1 663 ? -65.802 -13.514 15.766 1.00 91.12 663 SER A C 1
ATOM 5131 O O . SER A 1 663 ? -65.425 -12.423 15.338 1.00 91.12 663 SER A O 1
ATOM 5133 N N . CYS A 1 664 ? -65.270 -14.653 15.314 1.00 91.88 664 CYS A N 1
ATOM 5134 C CA . CYS A 1 664 ? -64.156 -14.658 14.359 1.00 91.88 664 CYS A CA 1
ATOM 5135 C C . CYS A 1 664 ? -64.555 -14.279 12.928 1.00 91.88 664 CYS A C 1
ATOM 5137 O O . CYS A 1 664 ? -63.693 -13.833 12.172 1.00 91.88 664 CYS A O 1
ATOM 5139 N N . ARG A 1 665 ? -65.831 -14.422 12.534 1.00 91.31 665 ARG A N 1
ATOM 5140 C CA . ARG A 1 665 ? -66.280 -14.196 11.147 1.00 91.31 665 ARG A CA 1
ATOM 5141 C C . ARG A 1 665 ? -65.850 -12.839 10.581 1.00 91.31 665 ARG A C 1
ATOM 5143 O O . ARG A 1 665 ? -65.379 -12.809 9.451 1.00 91.31 665 ARG A O 1
ATOM 5150 N N . ALA A 1 666 ? -65.991 -11.745 11.333 1.00 88.81 666 ALA A N 1
ATOM 5151 C CA . ALA A 1 666 ? -65.610 -10.411 10.857 1.00 88.81 666 ALA A CA 1
ATOM 5152 C C . ALA A 1 666 ? -64.082 -10.259 10.657 1.00 88.81 666 ALA A C 1
ATOM 5154 O O . ALA A 1 666 ? -63.669 -10.162 9.501 1.00 88.81 666 ALA A O 1
ATOM 5155 N N . PRO A 1 667 ? -63.224 -10.353 11.699 1.00 89.88 667 PRO A N 1
ATOM 5156 C CA . PRO A 1 667 ? -61.779 -10.159 11.534 1.00 89.88 667 PRO A CA 1
ATOM 5157 C C . PRO A 1 667 ? -61.125 -11.189 10.598 1.00 89.88 667 PRO A C 1
ATOM 5159 O O . PRO A 1 667 ? -60.131 -10.880 9.948 1.00 89.88 667 PRO A O 1
ATOM 5162 N N . TRP A 1 668 ? -61.682 -12.399 10.476 1.00 91.12 668 TRP A N 1
ATOM 5163 C CA . TRP A 1 668 ? -61.180 -13.418 9.546 1.00 91.12 668 TRP A CA 1
ATOM 5164 C C . TRP A 1 668 ? -61.597 -13.140 8.089 1.00 91.12 668 TRP A C 1
ATOM 5166 O O . TRP A 1 668 ? -60.844 -13.452 7.168 1.00 91.12 668 TRP A O 1
ATOM 5176 N N . THR A 1 669 ? -62.743 -12.478 7.871 1.00 89.19 669 THR A N 1
ATOM 5177 C CA . THR A 1 669 ? -63.122 -11.936 6.550 1.00 89.19 669 THR A CA 1
ATOM 5178 C C . THR A 1 669 ? -62.213 -10.775 6.155 1.00 89.19 669 THR A C 1
ATOM 5180 O O . THR A 1 669 ? -61.737 -10.729 5.022 1.00 89.19 669 THR A O 1
ATOM 5183 N N . ASP A 1 670 ? -61.920 -9.867 7.086 1.00 88.00 670 ASP A N 1
ATOM 5184 C CA . ASP A 1 670 ? -61.040 -8.726 6.820 1.00 88.00 670 ASP A CA 1
ATOM 5185 C C . ASP A 1 670 ? -59.601 -9.182 6.527 1.00 88.00 670 ASP A C 1
ATOM 5187 O O . ASP A 1 670 ? -59.010 -8.736 5.543 1.00 88.00 670 ASP A O 1
ATOM 5191 N N . ALA A 1 671 ? -59.072 -10.154 7.280 1.00 87.38 671 ALA A N 1
ATOM 5192 C CA . ALA A 1 671 ? -57.774 -10.770 6.991 1.00 87.38 671 ALA A CA 1
ATOM 5193 C C . ALA A 1 671 ? -57.734 -11.459 5.611 1.00 87.38 671 ALA A C 1
ATOM 5195 O O . ALA A 1 671 ? -56.778 -11.270 4.859 1.00 87.38 671 ALA A O 1
ATOM 5196 N N . MET A 1 672 ? -58.790 -12.194 5.228 1.00 86.75 672 MET A N 1
ATOM 5197 C CA . MET A 1 672 ? -58.892 -12.784 3.885 1.00 86.75 672 MET A CA 1
ATOM 5198 C C . MET A 1 672 ? -58.872 -11.712 2.784 1.00 86.75 672 MET A C 1
ATOM 5200 O O . MET A 1 672 ? -58.208 -11.895 1.764 1.00 86.75 672 MET A O 1
ATOM 5204 N N . ARG A 1 673 ? -59.565 -10.585 2.982 1.00 87.31 673 ARG A N 1
ATOM 5205 C CA . ARG A 1 673 ? -59.606 -9.472 2.016 1.00 87.31 673 ARG A CA 1
ATOM 5206 C C . ARG A 1 673 ? -58.263 -8.755 1.886 1.00 87.31 673 ARG A C 1
ATOM 5208 O O . ARG A 1 673 ? -57.892 -8.389 0.772 1.00 87.31 673 ARG A O 1
ATOM 5215 N N . VAL A 1 674 ? -57.535 -8.577 2.991 1.00 86.19 674 VAL A N 1
ATOM 5216 C CA . VAL A 1 674 ? -56.178 -8.006 2.978 1.00 86.19 674 VAL A CA 1
ATOM 5217 C C . VAL A 1 674 ? -55.230 -8.904 2.183 1.00 86.19 674 VAL A C 1
ATOM 5219 O O . VAL A 1 674 ? -54.613 -8.414 1.238 1.00 86.19 674 VAL A O 1
ATOM 5222 N N . GLY A 1 675 ? -55.181 -10.207 2.484 1.00 86.00 675 GLY A N 1
ATOM 5223 C CA . GLY A 1 675 ? -54.288 -11.141 1.787 1.00 86.00 675 GLY A CA 1
ATOM 5224 C C . GLY A 1 675 ? -54.563 -11.224 0.282 1.00 86.00 675 GLY A C 1
ATOM 5225 O O . GLY A 1 675 ? -53.650 -11.072 -0.525 1.00 86.00 675 GLY A O 1
ATOM 5226 N N . VAL A 1 676 ? -55.838 -11.309 -0.121 1.00 88.12 676 VAL A N 1
ATOM 5227 C CA . VAL A 1 676 ? -56.251 -11.258 -1.541 1.00 88.12 676 VAL A CA 1
ATOM 5228 C C . VAL A 1 676 ? -55.792 -9.965 -2.228 1.00 88.12 676 VAL A C 1
ATOM 5230 O O . VAL A 1 676 ? -55.386 -9.992 -3.391 1.00 88.12 676 VAL A O 1
ATOM 5233 N N . GLY A 1 677 ? -55.825 -8.831 -1.522 1.00 87.38 677 GLY A N 1
ATOM 5234 C CA . GLY A 1 677 ? -55.307 -7.555 -2.021 1.00 87.38 677 GLY A CA 1
ATOM 5235 C C . GLY A 1 677 ? -53.791 -7.566 -2.246 1.00 87.38 677 GLY A C 1
ATOM 5236 O O . GLY A 1 677 ? -53.319 -7.025 -3.249 1.00 87.38 677 GLY A O 1
ATOM 5237 N N . VAL A 1 678 ? -53.030 -8.218 -1.362 1.00 87.19 678 VAL A N 1
ATOM 5238 C CA . VAL A 1 678 ? -51.574 -8.396 -1.503 1.00 87.19 678 VAL A CA 1
ATOM 5239 C C . VAL A 1 678 ? -51.245 -9.372 -2.636 1.00 87.19 678 VAL A C 1
ATOM 5241 O O . VAL A 1 678 ? -50.388 -9.060 -3.466 1.00 87.19 678 VAL A O 1
ATOM 5244 N N . GLU A 1 679 ? -51.958 -10.498 -2.744 1.00 86.88 679 GLU A N 1
ATOM 5245 C CA . GLU A 1 679 ? -51.813 -11.453 -3.852 1.00 86.88 679 GLU A CA 1
ATOM 5246 C C . GLU A 1 679 ? -52.061 -10.771 -5.210 1.00 86.88 679 GLU A C 1
ATOM 5248 O O . GLU A 1 679 ? -51.233 -10.878 -6.117 1.00 86.88 679 GLU A O 1
ATOM 5253 N N . LEU A 1 680 ? -53.142 -9.990 -5.343 1.00 89.12 680 LEU A N 1
ATOM 5254 C CA . LEU A 1 680 ? -53.417 -9.185 -6.543 1.00 89.12 680 LEU A CA 1
ATOM 5255 C C . LEU A 1 680 ? -52.303 -8.166 -6.829 1.00 89.12 680 LEU A C 1
ATOM 5257 O O . LEU A 1 680 ? -51.904 -8.004 -7.985 1.00 89.12 680 LEU A O 1
ATOM 5261 N N . GLY A 1 681 ? -51.767 -7.514 -5.793 1.00 87.25 681 GLY A N 1
ATOM 5262 C CA . GLY A 1 681 ? -50.629 -6.601 -5.911 1.00 87.25 681 GLY A CA 1
ATOM 5263 C C . GLY A 1 681 ? -49.379 -7.276 -6.484 1.00 87.25 681 GLY A C 1
ATOM 5264 O O . GLY A 1 681 ? -48.757 -6.735 -7.401 1.00 87.25 681 GLY A O 1
ATOM 5265 N N . VAL A 1 682 ? -49.047 -8.483 -6.010 1.00 89.62 682 VAL A N 1
ATOM 5266 C CA . VAL A 1 682 ? -47.935 -9.296 -6.537 1.00 89.62 682 VAL A CA 1
ATOM 5267 C C . VAL A 1 682 ? -48.136 -9.609 -8.022 1.00 89.62 682 VAL A C 1
ATOM 5269 O O . VAL A 1 682 ? -47.221 -9.376 -8.815 1.00 89.62 682 VAL A O 1
ATOM 5272 N N . VAL A 1 683 ? -49.327 -10.077 -8.421 1.00 91.00 683 VAL A N 1
ATOM 5273 C CA . VAL A 1 683 ? -49.617 -10.404 -9.831 1.00 91.00 683 VAL A CA 1
ATOM 5274 C C . VAL A 1 683 ? -49.481 -9.171 -10.734 1.00 91.00 683 VAL A C 1
ATOM 5276 O O . VAL A 1 683 ? -48.822 -9.239 -11.773 1.00 91.00 683 VAL A O 1
ATOM 5279 N N . VAL A 1 684 ? -50.037 -8.025 -10.327 1.00 89.31 684 VAL A N 1
ATOM 5280 C CA . VAL A 1 684 ? -49.983 -6.774 -11.107 1.00 89.31 684 VAL A CA 1
ATOM 5281 C C . VAL A 1 684 ? -48.549 -6.258 -11.268 1.00 89.31 684 VAL A C 1
ATOM 5283 O O . VAL A 1 684 ? -48.168 -5.848 -12.365 1.00 89.31 684 VAL A O 1
ATOM 5286 N N . VAL A 1 685 ? -47.724 -6.300 -10.216 1.00 87.69 685 VAL A N 1
ATOM 5287 C CA . VAL A 1 685 ? -46.318 -5.861 -10.300 1.00 87.69 685 VAL A CA 1
ATOM 5288 C C . VAL A 1 685 ? -45.502 -6.764 -11.231 1.00 87.69 685 VAL A C 1
ATOM 5290 O O . VAL A 1 685 ? -44.698 -6.257 -12.017 1.00 87.69 685 VAL A O 1
ATOM 5293 N N . VAL A 1 686 ? -45.727 -8.081 -11.195 1.00 88.31 686 VAL A N 1
ATOM 5294 C CA . VAL A 1 686 ? -45.046 -9.036 -12.085 1.00 88.31 686 VAL A CA 1
ATOM 5295 C C . VAL A 1 686 ? -45.409 -8.790 -13.557 1.00 88.31 686 VAL A C 1
ATOM 5297 O O . VAL A 1 686 ? -44.505 -8.685 -14.391 1.00 88.31 686 VAL A O 1
ATOM 5300 N N . GLU A 1 687 ? -46.691 -8.590 -13.874 1.00 84.12 687 GLU A N 1
ATOM 5301 C CA . GLU A 1 687 ? -47.136 -8.272 -15.241 1.00 84.12 687 GLU A CA 1
ATOM 5302 C C . GLU A 1 687 ? -46.565 -6.938 -15.754 1.00 84.12 687 GLU A C 1
ATOM 5304 O O . GLU A 1 687 ? -46.087 -6.866 -16.888 1.00 84.12 687 GLU A O 1
ATOM 5309 N N . ILE A 1 688 ? -46.516 -5.891 -14.919 1.00 85.25 688 ILE A N 1
ATOM 5310 C CA . ILE A 1 688 ? -45.895 -4.604 -15.288 1.00 85.25 688 ILE A CA 1
ATOM 5311 C C . ILE A 1 688 ? -44.415 -4.795 -15.662 1.00 85.25 688 ILE A C 1
ATOM 5313 O O . ILE A 1 688 ? -43.959 -4.262 -16.678 1.00 85.25 688 ILE A O 1
ATOM 5317 N N . VAL A 1 689 ? -43.663 -5.584 -14.887 1.00 80.75 689 VAL A N 1
ATOM 5318 C CA . VAL A 1 689 ? -42.254 -5.891 -15.187 1.00 80.75 689 VAL A CA 1
ATOM 5319 C C . VAL A 1 689 ? -42.124 -6.677 -16.497 1.00 80.75 689 VAL A C 1
ATOM 5321 O O . VAL A 1 689 ? -41.268 -6.342 -17.320 1.00 80.75 689 VAL A O 1
ATOM 5324 N N . GLN A 1 690 ? -42.986 -7.667 -16.748 1.00 79.06 690 GLN A N 1
ATOM 5325 C CA . GLN A 1 690 ? -42.984 -8.430 -18.003 1.00 79.06 690 GLN A CA 1
ATOM 5326 C C . GLN A 1 690 ? -43.287 -7.556 -19.228 1.00 79.06 690 GLN A C 1
ATOM 5328 O O . GLN A 1 690 ? -42.573 -7.643 -20.230 1.00 79.06 690 GLN A O 1
ATOM 5333 N N . VAL A 1 691 ? -44.282 -6.666 -19.150 1.00 80.25 691 VAL A N 1
ATOM 5334 C CA . VAL A 1 691 ? -44.613 -5.720 -20.231 1.00 80.25 691 VAL A CA 1
ATOM 5335 C C . VAL A 1 691 ? -43.441 -4.775 -20.516 1.00 80.25 691 VAL A C 1
ATOM 5337 O O . VAL A 1 691 ? -43.094 -4.563 -21.680 1.00 80.25 691 VAL A O 1
ATOM 5340 N N . LEU A 1 692 ? -42.766 -4.259 -19.484 1.00 76.38 692 LEU A N 1
ATOM 5341 C CA . LEU A 1 692 ? -41.570 -3.423 -19.651 1.00 76.38 692 LEU A CA 1
ATOM 5342 C C . LEU A 1 692 ? -40.414 -4.192 -20.316 1.00 76.38 692 LEU A C 1
ATOM 5344 O O . LEU A 1 692 ? -39.789 -3.673 -21.245 1.00 76.38 692 LEU A O 1
ATOM 5348 N N . VAL A 1 693 ? -40.163 -5.440 -19.907 1.00 74.62 693 VAL A N 1
ATOM 5349 C CA . VAL A 1 693 ? -39.159 -6.319 -20.536 1.00 74.62 693 VAL A CA 1
ATOM 5350 C C . VAL A 1 693 ? -39.502 -6.583 -22.008 1.00 74.62 693 VAL A C 1
ATOM 5352 O O . VAL A 1 693 ? -38.629 -6.469 -22.871 1.00 74.62 693 VAL A O 1
ATOM 5355 N N . LEU A 1 694 ? -40.769 -6.851 -22.336 1.00 73.12 694 LEU A N 1
ATOM 5356 C CA . LEU A 1 694 ? -41.228 -7.039 -23.717 1.00 73.12 694 LEU A CA 1
ATOM 5357 C C . LEU A 1 694 ? -41.060 -5.773 -24.576 1.00 73.12 694 LEU A C 1
ATOM 5359 O O . LEU A 1 694 ? -40.594 -5.871 -25.713 1.00 73.12 694 LEU A O 1
ATOM 5363 N N . LEU A 1 695 ? -41.369 -4.582 -24.055 1.00 70.69 695 LEU A N 1
ATOM 5364 C CA . LEU A 1 695 ? -41.185 -3.308 -24.773 1.00 70.69 695 LEU A CA 1
ATOM 5365 C C . LEU A 1 695 ? -39.705 -2.993 -25.058 1.00 70.69 695 LEU A C 1
ATOM 5367 O O . LEU A 1 695 ? -39.378 -2.443 -26.113 1.00 70.69 695 LEU A O 1
ATOM 5371 N N . VAL A 1 696 ? -38.799 -3.383 -24.155 1.00 66.62 696 VAL A N 1
ATOM 5372 C CA . VAL A 1 696 ? -37.345 -3.282 -24.365 1.00 66.62 696 VAL A CA 1
ATOM 5373 C C . VAL A 1 696 ? -36.859 -4.283 -25.422 1.00 66.62 696 VAL A C 1
ATOM 5375 O O . VAL A 1 696 ? -36.058 -3.912 -26.284 1.00 66.62 696 VAL A O 1
ATOM 5378 N N . LEU A 1 697 ? -37.357 -5.525 -25.399 1.00 66.19 697 LEU A N 1
ATOM 5379 C CA . LEU A 1 697 ? -36.954 -6.595 -26.326 1.00 66.19 697 LEU A CA 1
ATOM 5380 C C . LEU A 1 697 ? -37.526 -6.432 -27.745 1.00 66.19 697 LEU A C 1
ATOM 5382 O O . LEU A 1 697 ? -36.847 -6.769 -28.713 1.00 66.19 697 LEU A O 1
ATOM 5386 N N . THR A 1 698 ? -38.742 -5.896 -27.887 1.00 62.09 698 THR A N 1
ATOM 5387 C CA . THR A 1 698 ? -39.371 -5.602 -29.196 1.00 62.09 698 THR A CA 1
ATOM 5388 C C . THR A 1 698 ? -38.830 -4.333 -29.859 1.00 62.09 698 THR A C 1
ATOM 5390 O O . THR A 1 698 ? -39.037 -4.128 -31.053 1.00 62.09 698 THR A O 1
ATOM 5393 N N . GLY A 1 699 ? -38.055 -3.522 -29.130 1.00 56.91 699 GLY A N 1
ATOM 5394 C CA . GLY A 1 699 ? -37.146 -2.542 -29.723 1.00 56.91 699 GLY A CA 1
ATOM 5395 C C . GLY A 1 699 ? -37.717 -1.147 -29.979 1.00 56.91 699 GLY A C 1
ATOM 5396 O O . GLY A 1 699 ? -37.139 -0.420 -30.787 1.00 56.91 699 GLY A O 1
ATOM 5397 N N . PHE A 1 700 ? -38.788 -0.733 -29.290 1.00 52.50 700 PHE A N 1
ATOM 5398 C CA . PHE A 1 700 ? -39.330 0.630 -29.401 1.00 52.50 700 PHE A CA 1
ATOM 5399 C C . PHE A 1 700 ? -38.245 1.698 -29.108 1.00 52.50 700 PHE A C 1
ATOM 5401 O O . PHE A 1 700 ? -37.787 1.806 -27.962 1.00 52.50 700 PHE A O 1
ATOM 5408 N N . PRO A 1 701 ? -37.822 2.528 -30.092 1.00 51.41 701 PRO A N 1
ATOM 5409 C CA . PRO A 1 701 ? -36.638 3.386 -29.937 1.00 51.41 701 PRO A CA 1
ATOM 5410 C C . PRO A 1 701 ? -36.782 4.438 -28.833 1.00 51.41 701 PRO A C 1
ATOM 5412 O O . PRO A 1 701 ? -35.839 4.707 -28.086 1.00 51.41 701 PRO A O 1
ATOM 5415 N N . TYR A 1 702 ? -37.987 4.996 -28.697 1.00 50.97 702 TYR A N 1
ATOM 5416 C CA . TYR A 1 702 ? -38.329 5.978 -27.670 1.00 50.97 702 TYR A CA 1
ATOM 5417 C C . TYR A 1 702 ? -38.313 5.371 -26.263 1.00 50.97 702 TYR A C 1
ATOM 5419 O O . TYR A 1 702 ? -37.816 6.012 -25.343 1.00 50.97 702 TYR A O 1
ATOM 5427 N N . VAL A 1 703 ? -38.752 4.116 -26.102 1.00 49.62 703 VAL A N 1
ATOM 5428 C CA . VAL A 1 703 ? -38.701 3.400 -24.815 1.00 49.62 703 VAL A CA 1
ATOM 5429 C C . VAL A 1 703 ? -37.255 3.087 -24.431 1.00 49.62 703 VAL A C 1
ATOM 5431 O O . VAL A 1 703 ? -36.875 3.324 -23.287 1.00 49.62 703 VAL A O 1
ATOM 5434 N N . ARG A 1 704 ? -36.403 2.667 -25.381 1.00 51.22 704 ARG A N 1
ATOM 5435 C CA . ARG A 1 704 ? -34.958 2.512 -25.122 1.00 51.22 704 ARG A CA 1
ATOM 5436 C C . ARG A 1 704 ? -34.301 3.824 -24.687 1.00 51.22 704 ARG A C 1
ATOM 5438 O O . ARG A 1 704 ? -33.508 3.791 -23.754 1.00 51.22 704 ARG A O 1
ATOM 5445 N N . ARG A 1 705 ? -34.630 4.966 -25.308 1.00 45.94 705 ARG A N 1
ATOM 5446 C CA . ARG A 1 705 ? -34.139 6.284 -24.852 1.00 45.94 705 ARG A CA 1
ATOM 5447 C C . ARG A 1 705 ? -34.699 6.672 -23.481 1.00 45.94 705 ARG A C 1
ATOM 5449 O O . ARG A 1 705 ? -33.923 7.114 -22.644 1.00 45.94 705 ARG A O 1
ATOM 5456 N N . GLY A 1 706 ? -35.995 6.479 -23.236 1.00 47.38 706 GLY A N 1
ATOM 5457 C CA . GLY A 1 706 ? -36.655 6.823 -21.973 1.00 47.38 706 GLY A CA 1
ATOM 5458 C C . GLY A 1 706 ? -36.130 6.019 -20.783 1.00 47.38 706 GLY A C 1
ATOM 5459 O O . GLY A 1 706 ? -35.728 6.608 -19.785 1.00 47.38 706 GLY A O 1
ATOM 5460 N N . LEU A 1 707 ? -36.046 4.689 -20.903 1.00 44.12 707 LEU A N 1
ATOM 5461 C CA . LEU A 1 707 ? -35.477 3.839 -19.853 1.00 44.12 707 LEU A CA 1
ATOM 5462 C C . LEU A 1 707 ? -33.974 4.068 -19.674 1.00 44.12 707 LEU A C 1
ATOM 5464 O O . LEU A 1 707 ? -33.533 4.161 -18.535 1.00 44.12 707 LEU A O 1
ATOM 5468 N N . TRP A 1 708 ? -33.196 4.254 -20.748 1.00 41.19 708 TRP A N 1
ATOM 5469 C CA . TRP A 1 708 ? -31.785 4.650 -20.619 1.00 41.19 708 TRP A CA 1
ATOM 5470 C C . TRP A 1 708 ? -31.638 5.979 -19.868 1.00 41.19 708 TRP A C 1
ATOM 5472 O O . TRP A 1 708 ? -30.784 6.092 -18.994 1.00 41.19 708 TRP A O 1
ATOM 5482 N N . TYR A 1 709 ? -32.505 6.959 -20.145 1.00 40.44 709 TYR A N 1
ATOM 5483 C CA . TYR A 1 709 ? -32.503 8.242 -19.447 1.00 40.44 709 TYR A CA 1
ATOM 5484 C C . TYR A 1 709 ? -32.868 8.077 -17.967 1.00 40.44 709 TYR A C 1
ATOM 5486 O O . TYR A 1 709 ? -32.115 8.537 -17.121 1.00 40.44 709 TYR A O 1
ATOM 5494 N N . ILE A 1 710 ? -33.960 7.374 -17.637 1.00 41.38 710 ILE A N 1
ATOM 5495 C CA . ILE A 1 710 ? -34.421 7.155 -16.252 1.00 41.38 710 ILE A CA 1
ATOM 5496 C C . ILE A 1 710 ? -33.396 6.352 -15.437 1.00 41.38 710 ILE A C 1
ATOM 5498 O O . ILE A 1 710 ? -33.050 6.753 -14.324 1.00 41.38 710 ILE A O 1
ATOM 5502 N N . MET A 1 711 ? -32.864 5.262 -16.000 1.00 38.34 711 MET A N 1
ATOM 5503 C CA . MET A 1 711 ? -31.831 4.445 -15.355 1.00 38.34 711 MET A CA 1
ATOM 5504 C C . MET A 1 711 ? -30.550 5.261 -15.127 1.00 38.34 711 MET A C 1
ATOM 5506 O O . MET A 1 711 ? -30.010 5.228 -14.022 1.00 38.34 711 MET A O 1
ATOM 5510 N N . ASN A 1 712 ? -30.122 6.079 -16.098 1.00 40.25 712 ASN A N 1
ATOM 5511 C CA . ASN A 1 712 ? -28.964 6.960 -15.918 1.00 40.25 712 ASN A CA 1
ATOM 5512 C C . ASN A 1 712 ? -29.226 8.141 -14.960 1.00 40.25 712 ASN A C 1
ATOM 5514 O O . ASN A 1 712 ? -28.293 8.609 -14.303 1.00 40.25 712 ASN A O 1
ATOM 5518 N N . HIS A 1 713 ? -30.466 8.632 -14.848 1.00 36.41 713 HIS A N 1
ATOM 5519 C CA . HIS A 1 713 ? -30.787 9.774 -13.982 1.00 36.41 713 HIS A CA 1
ATOM 5520 C C . HIS A 1 713 ? -30.730 9.406 -12.494 1.00 36.41 713 HIS A C 1
ATOM 5522 O O . HIS A 1 713 ? -30.292 10.219 -11.681 1.00 36.41 713 HIS A O 1
ATOM 5528 N N . GLN A 1 714 ? -31.103 8.174 -12.125 1.00 32.06 714 GLN A N 1
ATOM 5529 C CA . GLN A 1 714 ? -30.944 7.702 -10.744 1.00 32.06 714 GLN A CA 1
ATOM 5530 C C . GLN A 1 714 ? -29.520 7.231 -10.410 1.00 32.06 714 GLN A C 1
ATOM 5532 O O . GLN A 1 714 ? -29.113 7.361 -9.257 1.00 32.06 714 GLN A O 1
ATOM 5537 N N . THR A 1 715 ? -28.706 6.805 -11.387 1.00 32.94 715 THR A N 1
ATOM 5538 C CA . THR A 1 715 ? -27.271 6.522 -11.147 1.00 32.94 715 THR A CA 1
ATOM 5539 C C . THR A 1 715 ? -26.411 7.767 -10.894 1.00 32.94 715 THR A C 1
ATOM 5541 O O . THR A 1 715 ? -25.202 7.633 -10.737 1.00 32.94 715 THR A O 1
ATOM 5544 N N . ASN A 1 716 ? -27.010 8.963 -10.848 1.00 29.58 716 ASN A N 1
ATOM 5545 C CA . ASN A 1 716 ? -26.319 10.232 -10.605 1.00 29.58 716 ASN A CA 1
ATOM 5546 C C . ASN A 1 716 ? -26.533 10.797 -9.180 1.00 29.58 716 ASN A C 1
ATOM 5548 O O . ASN A 1 716 ? -26.294 11.980 -8.928 1.00 29.58 716 ASN A O 1
ATOM 5552 N N . ARG A 1 717 ? -26.952 9.955 -8.219 1.00 27.23 717 ARG A N 1
ATOM 5553 C CA . ARG A 1 717 ? -26.659 10.200 -6.795 1.00 27.23 717 ARG A CA 1
ATOM 5554 C C . ARG A 1 717 ? -25.249 9.700 -6.473 1.00 27.23 717 ARG A C 1
ATOM 5556 O O . ARG A 1 717 ? -24.810 8.677 -6.984 1.00 27.23 717 ARG A O 1
ATOM 5563 N N . ARG A 1 718 ? -24.536 10.478 -5.659 1.00 32.69 718 ARG A N 1
ATOM 5564 C CA . ARG A 1 718 ? -23.091 10.357 -5.436 1.00 32.69 718 ARG A CA 1
ATOM 5565 C C . ARG A 1 718 ? -22.755 9.158 -4.551 1.00 32.69 718 ARG A C 1
ATOM 5567 O O . ARG A 1 718 ? -23.063 9.188 -3.364 1.00 32.69 718 ARG A O 1
ATOM 5574 N N . GLU A 1 719 ? -22.028 8.192 -5.095 1.00 27.72 719 GLU A N 1
ATOM 5575 C CA . GLU A 1 719 ? -21.123 7.348 -4.311 1.00 27.72 719 GLU A CA 1
ATOM 5576 C C . GLU A 1 719 ? -19.695 7.819 -4.586 1.00 27.72 719 GLU A C 1
ATOM 5578 O O . GLU A 1 719 ? -19.334 8.103 -5.729 1.00 27.72 719 GLU A O 1
ATOM 5583 N N . TYR A 1 720 ? -18.912 7.976 -3.524 1.00 29.55 720 TYR A N 1
ATOM 5584 C CA . TYR A 1 720 ? -17.574 8.548 -3.590 1.00 29.55 720 TYR A CA 1
ATOM 5585 C C . TYR A 1 720 ? -16.554 7.418 -3.783 1.00 29.55 720 TYR A C 1
ATOM 5587 O O . TYR A 1 720 ? -16.430 6.584 -2.884 1.00 29.55 720 TYR A O 1
ATOM 5595 N N . PRO A 1 721 ? -15.766 7.386 -4.875 1.00 31.77 721 PRO A N 1
ATOM 5596 C CA . PRO A 1 721 ? -14.434 6.815 -4.758 1.00 31.77 721 PRO A CA 1
ATOM 5597 C C . PRO A 1 721 ? -13.654 7.678 -3.757 1.00 31.77 721 PRO A C 1
ATOM 5599 O O . PRO A 1 721 ? -13.664 8.906 -3.859 1.00 31.77 721 PRO A O 1
ATOM 5602 N N . VAL A 1 722 ? -12.952 7.058 -2.807 1.00 33.75 722 VAL A N 1
ATOM 5603 C CA . VAL A 1 722 ? -11.969 7.760 -1.962 1.00 33.75 722 VAL A CA 1
ATOM 5604 C C . VAL A 1 722 ? -10.678 7.921 -2.773 1.00 33.75 722 VAL A C 1
ATOM 5606 O O . VAL A 1 722 ? -9.677 7.275 -2.504 1.00 33.75 722 VAL A O 1
ATOM 5609 N N . HIS A 1 723 ? -10.811 8.686 -3.859 1.00 36.75 723 HIS A N 1
ATOM 5610 C CA . HIS A 1 723 ? -9.794 9.328 -4.689 1.00 36.75 723 HIS A CA 1
ATOM 5611 C C . HIS A 1 723 ? -10.535 10.206 -5.724 1.00 36.75 723 HIS A C 1
ATOM 5613 O O . HIS A 1 723 ? -10.911 9.735 -6.801 1.00 36.75 723 HIS A O 1
ATOM 5619 N N . ASN A 1 724 ? -10.689 11.494 -5.382 1.00 31.61 724 ASN A N 1
ATOM 5620 C CA . ASN A 1 724 ? -11.084 12.656 -6.209 1.00 31.61 724 ASN A CA 1
ATOM 5621 C C . ASN A 1 724 ? -12.561 13.104 -6.385 1.00 31.61 724 ASN A C 1
ATOM 5623 O O . ASN A 1 724 ? -13.466 12.349 -6.722 1.00 31.61 724 ASN A O 1
ATOM 5627 N N . ALA A 1 725 ? -12.679 14.447 -6.345 1.00 26.91 725 ALA A N 1
ATOM 5628 C CA . ALA A 1 725 ? -13.609 15.345 -7.057 1.00 26.91 725 ALA A CA 1
ATOM 5629 C C . ALA A 1 725 ? -15.062 15.578 -6.561 1.00 26.91 725 ALA A C 1
ATOM 5631 O O . ALA A 1 725 ? -16.016 14.991 -7.061 1.00 26.91 725 ALA A O 1
ATOM 5632 N N . TRP A 1 726 ? -15.230 16.623 -5.732 1.00 25.95 726 TRP A N 1
ATOM 5633 C CA . TRP A 1 726 ? -16.353 17.594 -5.748 1.00 25.95 726 TRP A CA 1
ATOM 5634 C C . TRP A 1 726 ? -15.794 18.980 -5.350 1.00 25.95 726 TRP A C 1
ATOM 5636 O O . TRP A 1 726 ? -14.814 19.023 -4.615 1.00 25.95 726 TRP A O 1
ATOM 5646 N N . ARG A 1 727 ? -16.330 20.139 -5.763 1.00 30.77 727 ARG A N 1
ATOM 5647 C CA . ARG A 1 727 ? -17.575 20.469 -6.491 1.00 30.77 727 ARG A CA 1
ATOM 5648 C C . ARG A 1 727 ? -17.293 21.449 -7.642 1.00 30.77 727 ARG A C 1
ATOM 5650 O O . ARG A 1 727 ? -16.475 22.335 -7.462 1.00 30.77 727 ARG A O 1
ATOM 5657 N N . GLU A 1 728 ? -18.181 21.461 -8.634 1.00 24.75 728 GLU A N 1
ATOM 5658 C CA . GLU A 1 728 ? -18.808 22.711 -9.097 1.00 24.75 728 GLU A CA 1
ATOM 5659 C C . GLU A 1 728 ? -20.332 22.513 -9.214 1.00 24.75 728 GLU A C 1
ATOM 5661 O O . GLU A 1 728 ? -20.796 21.426 -9.572 1.00 24.75 728 GLU A O 1
ATOM 5666 N N . ARG A 1 729 ? -21.112 23.544 -8.850 1.00 25.48 729 ARG A N 1
ATOM 5667 C CA . ARG A 1 729 ? -22.511 23.773 -9.274 1.00 25.48 729 ARG A CA 1
ATOM 5668 C C . ARG A 1 729 ? -22.980 25.159 -8.812 1.00 25.48 729 ARG A C 1
ATOM 5670 O O . ARG A 1 729 ? -23.508 25.283 -7.713 1.00 25.48 729 ARG A O 1
ATOM 5677 N N . CYS A 1 730 ? -22.801 26.137 -9.689 1.00 24.92 730 CYS A N 1
ATOM 5678 C CA . CYS A 1 730 ? -23.588 27.355 -9.923 1.00 24.92 730 CYS A CA 1
ATOM 5679 C C . CYS A 1 730 ? -22.933 28.005 -11.160 1.00 24.92 730 CYS A C 1
ATOM 5681 O O . CYS A 1 730 ? -21.712 27.997 -11.234 1.00 24.92 730 CYS A O 1
ATOM 5683 N N . THR A 1 731 ? -23.633 28.518 -12.168 1.00 25.89 731 THR A N 1
ATOM 5684 C CA . THR A 1 731 ? -25.070 28.816 -12.327 1.00 25.89 731 THR A CA 1
ATOM 5685 C C . THR A 1 731 ? -25.650 28.176 -13.604 1.00 25.89 731 THR A C 1
ATOM 5687 O O . THR A 1 731 ? -24.947 27.496 -14.348 1.00 25.89 731 THR A O 1
ATOM 5690 N N . HIS A 1 732 ? -26.950 28.365 -13.857 1.00 25.12 732 HIS A N 1
ATOM 5691 C CA . HIS A 1 732 ? -27.587 28.076 -15.146 1.00 25.12 732 HIS A CA 1
ATOM 5692 C C . HIS A 1 732 ? -28.463 29.275 -15.529 1.00 25.12 732 HIS A C 1
ATOM 5694 O O . HIS A 1 732 ? -29.482 29.489 -14.886 1.00 25.12 732 HIS A O 1
ATOM 5700 N N . ASP A 1 733 ? -27.990 30.040 -16.518 1.00 26.80 733 ASP A N 1
ATOM 5701 C CA . ASP A 1 733 ? -28.602 31.135 -17.304 1.00 26.80 733 ASP A CA 1
ATOM 5702 C C . ASP A 1 733 ? -27.455 32.111 -17.640 1.00 26.80 733 ASP A C 1
ATOM 5704 O O . ASP A 1 733 ? -26.675 32.466 -16.761 1.00 26.80 733 ASP A O 1
ATOM 5708 N N . ARG A 1 734 ? -27.224 32.542 -18.884 1.00 25.81 734 ARG A N 1
ATOM 5709 C CA . ARG A 1 734 ? -28.179 32.894 -19.950 1.00 25.81 734 ARG A CA 1
ATOM 5710 C C . ARG A 1 734 ? -27.604 32.608 -21.352 1.00 25.81 734 ARG A C 1
ATOM 5712 O O . ARG A 1 734 ? -26.462 32.189 -21.498 1.00 25.81 734 ARG A O 1
ATOM 5719 N N . GLU A 1 735 ? -28.392 32.863 -22.394 1.00 28.05 735 GLU A N 1
ATOM 5720 C CA . GLU A 1 735 ? -27.938 32.784 -23.790 1.00 28.05 735 GLU A CA 1
ATOM 5721 C C . GLU A 1 735 ? -27.019 33.953 -24.230 1.00 28.05 735 GLU A C 1
ATOM 5723 O O . GLU A 1 735 ? -27.167 35.071 -23.741 1.00 28.05 735 GLU A O 1
ATOM 5728 N N . ARG A 1 736 ? -26.301 33.711 -25.347 1.00 27.80 736 ARG A N 1
ATOM 5729 C CA . ARG A 1 736 ? -26.101 34.631 -26.501 1.00 27.80 736 ARG A CA 1
ATOM 5730 C C . ARG A 1 736 ? -24.847 35.547 -26.526 1.00 27.80 736 ARG A C 1
ATOM 5732 O O . ARG A 1 736 ? -24.706 36.450 -25.719 1.00 27.80 736 ARG A O 1
ATOM 5739 N N . ASN A 1 737 ? -24.072 35.385 -27.613 1.00 28.22 737 ASN A N 1
ATOM 5740 C CA . ASN A 1 737 ? -23.036 36.265 -28.209 1.00 28.22 737 ASN A CA 1
ATOM 5741 C C . ASN A 1 737 ? -21.692 36.531 -27.479 1.00 28.22 737 ASN A C 1
ATOM 5743 O O . ASN A 1 737 ? -21.669 37.103 -26.401 1.00 28.22 737 ASN A O 1
ATOM 5747 N N . GLY A 1 738 ? -20.585 36.355 -28.224 1.00 26.56 738 GLY A N 1
ATOM 5748 C CA . GLY A 1 738 ? -19.712 37.502 -28.556 1.00 26.56 738 GLY A CA 1
ATOM 5749 C C . GLY A 1 738 ? -18.281 37.580 -27.988 1.00 26.56 738 GLY A C 1
ATOM 5750 O O . GLY A 1 738 ? -18.066 38.186 -26.951 1.00 26.56 738 GLY A O 1
ATOM 5751 N N . ASP A 1 739 ? -17.310 37.080 -28.758 1.00 27.56 739 ASP A N 1
ATOM 5752 C CA . ASP A 1 739 ? -16.033 37.729 -29.132 1.00 27.56 739 ASP A CA 1
ATOM 5753 C C . ASP A 1 739 ? -15.143 38.506 -28.113 1.00 27.56 739 ASP A C 1
ATOM 5755 O O . ASP A 1 739 ? -15.320 39.696 -27.885 1.00 27.56 739 ASP A O 1
ATOM 5759 N N . LEU A 1 740 ? -14.004 37.863 -27.788 1.00 30.55 740 LEU A N 1
ATOM 5760 C CA . LEU A 1 740 ? -12.610 38.330 -28.030 1.00 30.55 740 LEU A CA 1
ATOM 5761 C C . LEU A 1 740 ? -11.897 39.428 -27.179 1.00 30.55 740 LEU A C 1
ATOM 5763 O O . LEU A 1 740 ? -12.465 40.404 -26.720 1.00 30.55 740 LEU A O 1
ATOM 5767 N N . TYR A 1 741 ? -10.557 39.258 -27.135 1.00 26.77 741 TYR A N 1
ATOM 5768 C CA . TYR A 1 741 ? -9.457 40.066 -26.544 1.00 26.77 741 TYR A CA 1
ATOM 5769 C C . TYR A 1 741 ? -9.428 40.252 -25.000 1.00 26.77 741 TYR A C 1
ATOM 5771 O O . TYR A 1 741 ? -10.462 40.501 -24.403 1.00 26.77 741 TYR A O 1
ATOM 5779 N N . ARG A 1 742 ? -8.326 40.145 -24.217 1.00 26.48 742 ARG A N 1
ATOM 5780 C CA . ARG A 1 742 ? -6.870 39.810 -24.342 1.00 26.48 742 ARG A CA 1
ATOM 5781 C C . ARG A 1 742 ? -5.877 40.954 -23.995 1.00 26.48 742 ARG A C 1
ATOM 5783 O O . ARG A 1 742 ? -5.823 41.947 -24.702 1.00 26.48 742 ARG A O 1
ATOM 5790 N N . ASP A 1 743 ? -4.989 40.647 -23.029 1.00 27.11 743 ASP A N 1
ATOM 5791 C CA . ASP A 1 743 ? -3.663 41.235 -22.685 1.00 27.11 743 ASP A CA 1
ATOM 5792 C C . ASP A 1 743 ? -3.543 42.657 -22.037 1.00 27.11 743 ASP A C 1
ATOM 5794 O O . ASP A 1 743 ? -3.653 43.664 -22.725 1.00 27.11 743 ASP A O 1
ATOM 5798 N N . ARG A 1 744 ? -3.009 42.673 -20.785 1.00 24.48 744 ARG A N 1
ATOM 5799 C CA . ARG A 1 744 ? -1.852 43.498 -20.288 1.00 24.48 744 ARG A CA 1
ATOM 5800 C C . ARG A 1 744 ? -2.025 45.010 -19.953 1.00 24.48 744 ARG A C 1
ATOM 5802 O O . ARG A 1 744 ? -2.976 45.619 -20.421 1.00 24.48 744 ARG A O 1
ATOM 5809 N N . PRO A 1 745 ? -1.026 45.677 -19.302 1.00 37.19 745 PRO A N 1
ATOM 5810 C CA . PRO A 1 745 ? -0.088 45.251 -18.221 1.00 37.19 745 PRO A CA 1
ATOM 5811 C C . PRO A 1 745 ? 0.192 46.346 -17.127 1.00 37.19 745 PRO A C 1
ATOM 5813 O O . PRO A 1 745 ? -0.332 47.447 -17.227 1.00 37.19 745 PRO A O 1
ATOM 5816 N N . LEU A 1 746 ? 1.152 46.089 -16.203 1.00 25.86 746 LEU A N 1
ATOM 5817 C CA . LEU A 1 746 ? 1.848 47.057 -15.292 1.00 25.86 746 LEU A CA 1
ATOM 5818 C C . LEU A 1 746 ? 0.991 47.607 -14.112 1.00 25.86 746 LEU A C 1
ATOM 5820 O O . LEU A 1 746 ? -0.226 47.604 -14.207 1.00 25.86 746 LEU A O 1
ATOM 5824 N N . LEU A 1 747 ? 1.518 48.096 -12.970 1.00 27.11 747 LEU A N 1
ATOM 5825 C CA . LEU A 1 747 ? 2.849 48.049 -12.311 1.00 27.11 747 LEU A CA 1
ATOM 5826 C C . LEU A 1 747 ? 2.689 48.454 -10.823 1.00 27.11 747 LEU A C 1
ATOM 5828 O O . LEU A 1 747 ? 2.024 49.455 -10.606 1.00 27.11 747 LEU A O 1
ATOM 5832 N N . ALA A 1 748 ? 3.416 47.809 -9.887 1.00 26.38 748 ALA A N 1
ATOM 5833 C CA . ALA A 1 748 ? 3.826 48.332 -8.554 1.00 26.38 748 ALA A CA 1
ATOM 5834 C C . ALA A 1 748 ? 2.725 48.899 -7.601 1.00 26.38 748 ALA A C 1
ATOM 5836 O O . ALA A 1 748 ? 1.579 49.070 -7.983 1.00 26.38 748 ALA A O 1
ATOM 5837 N N . ALA A 1 749 ? 2.992 49.259 -6.342 1.00 26.02 749 ALA A N 1
ATOM 5838 C CA . ALA A 1 749 ? 3.726 48.612 -5.240 1.00 26.02 749 ALA A CA 1
ATOM 5839 C C . ALA A 1 749 ? 3.241 49.278 -3.925 1.00 26.02 749 ALA A C 1
ATOM 5841 O O . ALA A 1 749 ? 2.694 50.373 -3.997 1.00 26.02 749 ALA A O 1
ATOM 5842 N N . GLU A 1 750 ? 3.494 48.663 -2.757 1.00 27.61 750 GLU A N 1
ATOM 5843 C CA . GLU A 1 750 ? 3.098 49.174 -1.418 1.00 27.61 750 GLU A CA 1
ATOM 5844 C C . GLU A 1 750 ? 1.558 49.190 -1.186 1.00 27.61 750 GLU A C 1
ATOM 5846 O O . GLU A 1 750 ? 0.777 49.276 -2.126 1.00 27.61 750 GLU A O 1
ATOM 5851 N N . GLY A 1 751 ? 1.020 49.026 0.028 1.00 26.30 751 GLY A N 1
ATOM 5852 C CA . GLY A 1 751 ? 1.622 48.653 1.314 1.00 26.30 751 GLY A CA 1
ATOM 5853 C C . GLY A 1 751 ? 0.542 48.435 2.399 1.00 26.30 751 GLY A C 1
ATOM 5854 O O . GLY A 1 751 ? -0.599 48.824 2.193 1.00 26.30 751 GLY A O 1
ATOM 5855 N N . SER A 1 752 ? 0.933 47.805 3.518 1.00 25.56 752 SER A N 1
ATOM 5856 C CA . SER A 1 752 ? 0.326 47.852 4.876 1.00 25.56 752 SER A CA 1
ATOM 5857 C C . SER A 1 752 ? -1.208 47.896 5.075 1.00 25.56 752 SER A C 1
ATOM 5859 O O . SER A 1 752 ? -1.834 48.908 4.781 1.00 25.56 752 SER A O 1
ATOM 5861 N N . ASP A 1 753 ? -1.703 46.899 5.828 1.00 26.89 753 ASP A N 1
ATOM 5862 C CA . ASP A 1 753 ? -2.804 47.000 6.814 1.00 26.89 753 ASP A CA 1
ATOM 5863 C C . ASP A 1 753 ? -4.226 47.341 6.288 1.00 26.89 753 ASP A C 1
ATOM 5865 O O . ASP A 1 753 ? -4.412 47.716 5.138 1.00 26.89 753 ASP A O 1
ATOM 5869 N N . ALA A 1 754 ? -5.306 47.286 7.076 1.00 25.84 754 ALA A N 1
ATOM 5870 C CA . ALA A 1 754 ? -5.849 46.274 8.003 1.00 25.84 754 ALA A CA 1
ATOM 5871 C C . ALA A 1 754 ? -7.273 46.750 8.392 1.00 25.84 754 ALA A C 1
ATOM 5873 O O . ALA A 1 754 ? -7.489 47.957 8.423 1.00 25.84 754 ALA A O 1
ATOM 5874 N N . GLU A 1 755 ? -8.202 45.841 8.746 1.00 27.28 755 GLU A N 1
ATOM 5875 C CA . GLU A 1 755 ? -9.580 46.175 9.204 1.00 27.28 755 GLU A CA 1
ATOM 5876 C C . GLU A 1 755 ? -10.460 46.913 8.144 1.00 27.28 755 GLU A C 1
ATOM 5878 O O . GLU A 1 755 ? -9.955 47.428 7.154 1.00 27.28 755 GLU A O 1
ATOM 5883 N N . SER A 1 756 ? -11.799 46.956 8.204 1.00 24.80 756 SER A N 1
ATOM 5884 C CA . SER A 1 756 ? -12.812 46.091 8.846 1.00 24.80 756 SER A CA 1
ATOM 5885 C C . SER A 1 756 ? -14.183 46.259 8.141 1.00 24.80 756 SER A C 1
ATOM 5887 O O . SER A 1 756 ? -14.356 47.155 7.325 1.00 24.80 756 SER A O 1
ATOM 5889 N N . CYS A 1 757 ? -15.122 45.356 8.453 1.00 22.16 757 CYS A N 1
ATOM 5890 C CA . CYS A 1 757 ? -16.582 45.545 8.550 1.00 22.16 757 CYS A CA 1
ATOM 5891 C C . CYS A 1 757 ? -17.378 46.487 7.601 1.00 22.16 757 CYS A C 1
ATOM 5893 O O . CYS A 1 757 ? -17.305 47.705 7.704 1.00 22.16 757 CYS A O 1
ATOM 5895 N N . ASP A 1 758 ? -18.315 45.842 6.889 1.00 24.67 758 ASP A N 1
ATOM 5896 C CA . ASP A 1 758 ? -19.766 46.137 6.849 1.00 24.67 758 ASP A CA 1
ATOM 5897 C C . ASP A 1 758 ? -20.396 47.228 5.931 1.00 24.67 758 ASP A C 1
ATOM 5899 O O . ASP A 1 758 ? -19.947 48.362 5.822 1.00 24.67 758 ASP A O 1
ATOM 5903 N N . GLU A 1 759 ? -21.519 46.795 5.328 1.00 27.03 759 GLU A N 1
ATOM 5904 C CA . GLU A 1 759 ? -22.767 47.497 4.936 1.00 27.03 759 GLU A CA 1
ATOM 5905 C C . GLU A 1 759 ? -22.812 48.593 3.821 1.00 27.03 759 GLU A C 1
ATOM 5907 O O . GLU A 1 759 ? -22.512 49.765 4.016 1.00 27.03 759 GLU A O 1
ATOM 5912 N N . ASP A 1 760 ? -23.384 48.160 2.680 1.00 26.11 760 ASP A N 1
ATOM 5913 C CA . ASP A 1 760 ? -24.626 48.676 2.051 1.00 26.11 760 ASP A CA 1
ATOM 5914 C C . ASP A 1 760 ? -24.720 49.805 0.977 1.00 26.11 760 ASP A C 1
ATOM 5916 O O . ASP A 1 760 ? -23.996 50.793 0.924 1.00 26.11 760 ASP A O 1
ATOM 5920 N N . GLU A 1 761 ? -25.722 49.556 0.112 1.00 28.86 761 GLU A N 1
ATOM 5921 C CA . GLU A 1 761 ? -26.585 50.407 -0.743 1.00 28.86 761 GLU A CA 1
ATOM 5922 C C . GLU A 1 761 ? -26.049 51.370 -1.848 1.00 28.86 761 GLU A C 1
ATOM 5924 O O . GLU A 1 761 ? -25.894 52.573 -1.670 1.00 28.86 761 GLU A O 1
ATOM 5929 N N . ASP A 1 762 ? -26.026 50.813 -3.074 1.00 27.42 762 ASP A N 1
ATOM 5930 C CA . ASP A 1 762 ? -26.967 51.127 -4.186 1.00 27.42 762 ASP A CA 1
ATOM 5931 C C . ASP A 1 762 ? -26.722 52.282 -5.214 1.00 27.42 762 ASP A C 1
ATOM 5933 O O . ASP A 1 762 ? -26.077 53.297 -4.980 1.00 27.42 762 ASP A O 1
ATOM 5937 N N . ALA A 1 763 ? -27.347 52.076 -6.386 1.00 27.84 763 ALA A N 1
ATOM 5938 C CA . ALA A 1 763 ? -27.892 53.038 -7.356 1.00 27.84 763 ALA A CA 1
ATOM 5939 C C . ALA A 1 763 ? -26.997 53.864 -8.327 1.00 27.84 763 ALA A C 1
ATOM 5941 O O . ALA A 1 763 ? -26.476 54.925 -8.004 1.00 27.84 763 ALA A O 1
ATOM 5942 N N . THR A 1 764 ? -27.160 53.536 -9.627 1.00 26.75 764 THR A N 1
ATOM 5943 C CA . THR A 1 764 ? -27.282 54.458 -10.803 1.00 26.75 764 THR A CA 1
ATOM 5944 C C . THR A 1 764 ? -26.054 55.231 -11.345 1.00 26.75 764 THR A C 1
ATOM 5946 O O . THR A 1 764 ? -25.140 55.547 -10.602 1.00 26.75 764 THR A O 1
ATOM 5949 N N . ASN A 1 765 ? -25.971 55.647 -12.629 1.00 26.95 765 ASN A N 1
ATOM 5950 C CA . ASN A 1 765 ? -26.536 55.199 -13.933 1.00 26.95 765 ASN A CA 1
ATOM 5951 C C . ASN A 1 765 ? -25.806 55.965 -15.094 1.00 26.95 765 ASN A C 1
ATOM 5953 O O . ASN A 1 765 ? -25.085 56.916 -14.820 1.00 26.95 765 ASN A O 1
ATOM 5957 N N . GLU A 1 766 ? -26.073 55.611 -16.366 1.00 26.41 766 GLU A N 1
ATOM 5958 C CA . GLU A 1 766 ? -25.787 56.372 -17.624 1.00 26.41 766 GLU A CA 1
ATOM 5959 C C . GLU A 1 766 ? -24.300 56.396 -18.094 1.00 26.41 766 GLU A C 1
ATOM 5961 O O . GLU A 1 766 ? -23.398 56.630 -17.304 1.00 26.41 766 GLU A O 1
ATOM 5966 N N . GLN A 1 767 ? -23.885 55.974 -19.310 1.00 29.12 767 GLN A N 1
ATOM 5967 C CA . GLN A 1 767 ? -24.270 56.253 -20.725 1.00 29.12 767 GLN A CA 1
ATOM 5968 C C . GLN A 1 767 ? -23.668 57.553 -21.330 1.00 29.12 767 GLN A C 1
ATOM 5970 O O . GLN A 1 767 ? -23.481 58.512 -20.590 1.00 29.12 767 GLN A O 1
ATOM 5975 N N . PRO A 1 768 ? -23.480 57.683 -22.676 1.00 38.31 768 PRO A N 1
ATOM 5976 C CA . PRO A 1 768 ? -23.224 56.659 -23.722 1.00 38.31 768 PRO A CA 1
ATOM 5977 C C . PRO A 1 768 ? -22.220 57.065 -24.861 1.00 38.31 768 PRO A C 1
ATOM 5979 O O . PRO A 1 768 ? -21.947 58.238 -25.066 1.00 38.31 768 PRO A O 1
ATOM 5982 N N . CYS A 1 769 ? -21.832 56.092 -25.716 1.00 24.55 769 CYS A N 1
ATOM 5983 C CA . CYS A 1 769 ? -21.362 56.219 -27.132 1.00 24.55 769 CYS A CA 1
ATOM 5984 C C . CYS A 1 769 ? -20.089 57.053 -27.492 1.00 24.55 769 CYS A C 1
ATOM 5986 O O . CYS A 1 769 ? -19.780 58.055 -26.873 1.00 24.55 769 CYS A O 1
ATOM 5988 N N . GLY A 1 770 ? -19.326 56.745 -28.562 1.00 25.98 770 GLY A N 1
ATOM 5989 C CA . GLY A 1 770 ? -19.352 55.600 -29.498 1.00 25.98 770 GLY A CA 1
ATOM 5990 C C . GLY A 1 770 ? -18.573 55.834 -30.825 1.00 25.98 770 GLY A C 1
ATOM 5991 O O . GLY A 1 770 ? -17.960 56.877 -31.001 1.00 25.98 770 GLY A O 1
ATOM 5992 N N . HIS A 1 771 ? -18.705 54.889 -31.778 1.00 26.97 771 HIS A N 1
ATOM 5993 C CA . HIS A 1 771 ? -18.347 54.933 -33.228 1.00 26.97 771 HIS A CA 1
ATOM 5994 C C . HIS A 1 771 ? -16.890 54.697 -33.744 1.00 26.97 771 HIS A C 1
ATOM 5996 O O . HIS A 1 771 ? -15.970 55.430 -33.423 1.00 26.97 771 HIS A O 1
ATOM 6002 N N . CYS A 1 772 ? -16.786 53.717 -34.672 1.00 24.09 772 CYS A N 1
ATOM 6003 C CA . CYS A 1 772 ? -15.921 53.543 -35.876 1.00 24.09 772 CYS A CA 1
ATOM 6004 C C . CYS A 1 772 ? -14.384 53.813 -35.871 1.00 24.09 772 CYS A C 1
ATOM 6006 O O . CYS A 1 772 ? -13.932 54.836 -35.390 1.00 24.09 772 CYS A O 1
ATOM 6008 N N . GLY A 1 773 ? -13.516 53.029 -36.549 1.00 26.50 773 GLY A N 1
ATOM 6009 C CA . GLY A 1 773 ? -13.654 51.701 -37.196 1.00 26.50 773 GLY A CA 1
ATOM 6010 C C . GLY A 1 773 ? -12.881 51.512 -38.533 1.00 26.50 773 GLY A C 1
ATOM 6011 O O . GLY A 1 773 ? -12.940 52.398 -39.376 1.00 26.50 773 GLY A O 1
ATOM 6012 N N . ARG A 1 774 ? -12.306 50.303 -38.774 1.00 26.08 774 ARG A N 1
ATOM 6013 C CA . ARG A 1 774 ? -11.651 49.799 -40.034 1.00 26.08 774 ARG A CA 1
ATOM 6014 C C . ARG A 1 774 ? -10.327 50.522 -40.445 1.00 26.08 774 ARG A C 1
ATOM 6016 O O . ARG A 1 774 ? -10.148 51.671 -40.082 1.00 26.08 774 ARG A O 1
ATOM 6023 N N . LYS A 1 775 ? -9.352 49.950 -41.190 1.00 25.58 775 LYS A N 1
ATOM 6024 C CA . LYS A 1 775 ? -9.162 48.643 -41.891 1.00 25.58 775 LYS A CA 1
ATOM 6025 C C . LYS A 1 775 ? -7.658 48.423 -42.270 1.00 25.58 775 LYS A C 1
ATOM 6027 O O . LYS A 1 775 ? -6.997 49.432 -42.465 1.00 25.58 775 LYS A O 1
ATOM 6032 N N . SER A 1 776 ? -7.235 47.171 -42.556 1.00 26.00 776 SER A N 1
ATOM 6033 C CA . SER A 1 776 ? -6.162 46.729 -43.519 1.00 26.00 776 SER A CA 1
ATOM 6034 C C . SER A 1 776 ? -4.694 47.223 -43.391 1.00 26.00 776 SER A C 1
ATOM 6036 O O . SER A 1 776 ? -4.479 48.324 -42.909 1.00 26.00 776 SER A O 1
ATOM 6038 N N . ASP A 1 777 ? -3.630 46.563 -43.897 1.00 27.52 777 ASP A N 1
ATOM 6039 C CA . ASP A 1 777 ? -3.312 45.160 -44.305 1.00 27.52 777 ASP A CA 1
ATOM 6040 C C . ASP A 1 777 ? -1.764 45.036 -44.535 1.00 27.52 777 ASP A C 1
ATOM 6042 O O . ASP A 1 777 ? -1.149 46.021 -44.938 1.00 27.52 777 ASP A O 1
ATOM 6046 N N . GLY A 1 778 ? -1.155 43.841 -44.369 1.00 26.19 778 GLY A N 1
ATOM 6047 C CA . GLY A 1 778 ? 0.204 43.460 -44.866 1.00 26.19 778 GLY A CA 1
ATOM 6048 C C . GLY A 1 778 ? 1.460 44.048 -44.163 1.00 26.19 778 GLY A C 1
ATOM 6049 O O . GLY A 1 778 ? 1.336 44.935 -43.327 1.00 26.19 778 GLY A O 1
ATOM 6050 N N . GLU A 1 779 ? 2.710 43.617 -44.437 1.00 28.75 779 GLU A N 1
ATOM 6051 C CA . GLU A 1 779 ? 3.230 42.324 -44.958 1.00 28.75 779 GLU A CA 1
ATOM 6052 C C . GLU A 1 779 ? 4.778 42.175 -44.749 1.00 28.75 779 GLU A C 1
ATOM 6054 O O . GLU A 1 779 ? 5.474 43.177 -44.644 1.00 28.75 779 GLU A O 1
ATOM 6059 N N . GLN A 1 780 ? 5.298 40.930 -44.777 1.00 27.69 780 GLN A N 1
ATOM 6060 C CA . GLN A 1 780 ? 6.664 40.475 -45.184 1.00 27.69 780 GLN A CA 1
ATOM 6061 C C . GLN A 1 780 ? 8.006 40.797 -44.437 1.00 27.69 780 GLN A C 1
ATOM 6063 O O . GLN A 1 780 ? 8.336 41.929 -44.110 1.00 27.69 780 GLN A O 1
ATOM 6068 N N . THR A 1 781 ? 8.877 39.757 -44.414 1.00 28.45 781 THR A N 1
ATOM 6069 C CA . THR A 1 781 ? 10.383 39.717 -44.448 1.00 28.45 781 THR A CA 1
ATOM 6070 C C . THR A 1 781 ? 11.261 40.207 -43.261 1.00 28.45 781 THR A C 1
ATOM 6072 O O . THR A 1 781 ? 10.800 41.016 -42.468 1.00 28.45 781 THR A O 1
ATOM 6075 N N . GLN A 1 782 ? 12.562 39.847 -43.093 1.00 28.72 782 GLN A N 1
ATOM 6076 C CA . GLN A 1 782 ? 13.390 38.618 -43.337 1.00 28.72 782 GLN A CA 1
ATOM 6077 C C . GLN A 1 782 ? 14.869 38.852 -42.857 1.00 28.72 782 GLN A C 1
ATOM 6079 O O . GLN A 1 782 ? 15.333 39.980 -42.956 1.00 28.72 782 GLN A O 1
ATOM 6084 N N . GLU A 1 783 ? 15.616 37.802 -42.429 1.00 30.44 783 GLU A N 1
ATOM 6085 C CA . GLU A 1 783 ? 17.112 37.747 -42.239 1.00 30.44 783 GLU A CA 1
ATOM 6086 C C . GLU A 1 783 ? 17.786 38.681 -41.172 1.00 30.44 783 GLU A C 1
ATOM 6088 O O . GLU A 1 783 ? 17.158 39.612 -40.690 1.00 30.44 783 GLU A O 1
ATOM 6093 N N . SER A 1 784 ? 19.054 38.522 -40.710 1.00 31.30 784 SER A N 1
ATOM 6094 C CA . SER A 1 784 ? 19.958 37.346 -40.539 1.00 31.30 784 SER A CA 1
ATOM 6095 C C . SER A 1 784 ? 21.198 37.616 -39.620 1.00 31.30 784 SER A C 1
ATOM 6097 O O . SER A 1 784 ? 21.548 38.760 -39.361 1.00 31.30 784 SER A O 1
ATOM 6099 N N . ALA A 1 785 ? 21.889 36.529 -39.215 1.00 32.44 785 ALA A N 1
ATOM 6100 C CA . ALA A 1 785 ? 23.361 36.358 -39.064 1.00 32.44 785 ALA A CA 1
ATOM 6101 C C . ALA A 1 785 ? 24.230 36.962 -37.901 1.00 32.44 785 ALA A C 1
ATOM 6103 O O . ALA A 1 785 ? 24.567 38.139 -37.884 1.00 32.44 785 ALA A O 1
ATOM 6104 N N . ASN A 1 786 ? 24.840 36.025 -37.139 1.00 34.31 786 ASN A N 1
ATOM 6105 C CA . ASN A 1 786 ? 26.301 35.837 -36.888 1.00 34.31 786 ASN A CA 1
ATOM 6106 C C . ASN A 1 786 ? 27.105 36.408 -35.677 1.00 34.31 786 ASN A C 1
ATOM 6108 O O . ASN A 1 786 ? 26.931 37.533 -35.227 1.00 34.31 786 ASN A O 1
ATOM 6112 N N . ASN A 1 787 ? 28.138 35.599 -35.334 1.00 28.42 787 ASN A N 1
ATOM 6113 C CA . ASN A 1 787 ? 29.407 35.837 -34.596 1.00 28.42 787 ASN A CA 1
ATOM 6114 C C . ASN A 1 787 ? 29.430 35.852 -33.042 1.00 28.42 787 ASN A C 1
ATOM 6116 O O . ASN A 1 787 ? 28.472 36.293 -32.425 1.00 28.42 787 ASN A O 1
ATOM 6120 N N . LEU A 1 788 ? 30.545 35.524 -32.345 1.00 30.02 788 LEU A N 1
ATOM 6121 C CA . LEU A 1 788 ? 31.563 34.434 -32.461 1.00 30.02 788 LEU A CA 1
ATOM 6122 C C . LEU A 1 788 ? 32.577 34.501 -31.267 1.00 30.02 788 LEU A C 1
ATOM 6124 O O . LEU A 1 788 ? 32.741 35.571 -30.691 1.00 30.02 788 LEU A O 1
ATOM 6128 N N . LEU A 1 789 ? 33.334 33.412 -31.012 1.00 27.28 789 LEU A N 1
ATOM 6129 C CA . LEU A 1 789 ? 34.527 33.265 -30.121 1.00 27.28 789 LEU A CA 1
ATOM 6130 C C . LEU A 1 789 ? 34.313 33.283 -28.575 1.00 27.28 789 LEU A C 1
ATOM 6132 O O . LEU A 1 789 ? 33.310 33.801 -28.104 1.00 27.28 789 LEU A O 1
ATOM 6136 N N . ALA A 1 790 ? 35.284 32.873 -27.727 1.00 29.25 790 ALA A N 1
ATOM 6137 C CA . ALA A 1 790 ? 35.955 31.555 -27.529 1.00 29.25 790 ALA A CA 1
ATOM 6138 C C . ALA A 1 790 ? 37.059 31.626 -26.420 1.00 29.25 790 ALA A C 1
ATOM 6140 O O . ALA A 1 790 ? 37.545 32.720 -26.151 1.00 29.25 790 ALA A O 1
ATOM 6141 N N . LEU A 1 791 ? 37.523 30.460 -25.905 1.00 28.34 791 LEU A N 1
ATOM 6142 C CA . LEU A 1 791 ? 38.728 30.216 -25.047 1.00 28.34 791 LEU A CA 1
ATOM 6143 C C . LEU A 1 791 ? 38.664 30.685 -23.561 1.00 28.34 791 LEU A C 1
ATOM 6145 O O . LEU A 1 791 ? 38.012 31.681 -23.276 1.00 28.34 791 LEU A O 1
ATOM 6149 N N . ASP A 1 792 ? 39.346 30.079 -22.565 1.00 30.25 792 ASP A N 1
ATOM 6150 C CA . ASP A 1 792 ? 39.887 28.703 -22.363 1.00 30.25 792 ASP A CA 1
ATOM 6151 C C . ASP A 1 792 ? 40.217 28.431 -20.845 1.00 30.25 792 ASP A C 1
ATOM 6153 O O . ASP A 1 792 ? 40.063 29.330 -20.023 1.00 30.25 792 ASP A O 1
ATOM 6157 N N . SER A 1 793 ? 40.621 27.188 -20.506 1.00 28.50 793 SER A N 1
ATOM 6158 C CA . SER A 1 793 ? 41.225 26.553 -19.290 1.00 28.50 793 SER A CA 1
ATOM 6159 C C . SER A 1 793 ? 41.882 27.417 -18.157 1.00 28.50 793 SER A C 1
ATOM 6161 O O . SER A 1 793 ? 42.260 28.561 -18.368 1.00 28.50 793 SER A O 1
ATOM 6163 N N . SER A 1 794 ? 42.109 26.967 -16.896 1.00 27.14 794 SER A N 1
ATOM 6164 C CA . SER A 1 794 ? 42.678 25.676 -16.414 1.00 27.14 794 SER A CA 1
ATOM 6165 C C . SER A 1 794 ? 42.728 25.486 -14.852 1.00 27.14 794 SER A C 1
ATOM 6167 O O . SER A 1 794 ? 42.788 26.468 -14.126 1.00 27.14 794 SER A O 1
ATOM 6169 N N . ILE A 1 795 ? 42.759 24.217 -14.368 1.00 26.98 795 ILE A N 1
ATOM 6170 C CA . ILE A 1 795 ? 43.579 23.607 -13.252 1.00 26.98 795 ILE A CA 1
ATOM 6171 C C . ILE A 1 795 ? 43.621 24.317 -11.843 1.00 26.98 795 ILE A C 1
ATOM 6173 O O . ILE A 1 795 ? 44.143 25.416 -11.749 1.00 26.98 795 ILE A O 1
ATOM 6177 N N . VAL A 1 796 ? 43.061 23.823 -10.701 1.00 26.16 796 VAL A N 1
ATOM 6178 C CA . VAL A 1 796 ? 43.373 22.630 -9.817 1.00 26.16 796 VAL A CA 1
ATOM 6179 C C . VAL A 1 796 ? 44.695 22.779 -8.987 1.00 26.16 796 VAL A C 1
ATOM 6181 O O . VAL A 1 796 ? 45.640 23.262 -9.602 1.00 26.16 796 VAL A O 1
ATOM 6184 N N . PRO A 1 797 ? 44.898 22.351 -7.688 1.00 45.44 797 PRO A N 1
ATOM 6185 C CA . PRO A 1 797 ? 44.051 21.742 -6.612 1.00 45.44 797 PRO A CA 1
ATOM 6186 C C . PRO A 1 797 ? 44.211 22.337 -5.150 1.00 45.44 797 PRO A C 1
ATOM 6188 O O . PRO A 1 797 ? 44.957 23.285 -4.937 1.00 45.44 797 PRO A O 1
ATOM 6191 N N . ASN A 1 798 ? 43.647 21.635 -4.134 1.00 27.97 798 ASN A N 1
ATOM 6192 C CA . ASN A 1 798 ? 44.080 21.481 -2.706 1.00 27.97 798 ASN A CA 1
ATOM 6193 C C . ASN A 1 798 ? 43.835 22.587 -1.629 1.00 27.97 798 ASN A C 1
ATOM 6195 O O . ASN A 1 798 ? 43.822 23.761 -1.963 1.00 27.97 798 ASN A O 1
ATOM 6199 N N . VAL A 1 799 ? 43.794 22.318 -0.294 1.00 28.20 799 VAL A N 1
ATOM 6200 C CA . VAL A 1 799 ? 43.261 21.200 0.564 1.00 28.20 799 VAL A CA 1
ATOM 6201 C C . VAL A 1 799 ? 43.374 21.573 2.089 1.00 28.20 799 VAL A C 1
ATOM 6203 O O . VAL A 1 799 ? 44.055 22.543 2.400 1.00 28.20 799 VAL A O 1
ATOM 6206 N N . TRP A 1 800 ? 42.802 20.769 3.017 1.00 27.25 800 TRP A N 1
ATOM 6207 C CA . TRP A 1 800 ? 42.893 20.761 4.521 1.00 27.25 800 TRP A CA 1
ATOM 6208 C C . TRP A 1 800 ? 41.750 21.337 5.405 1.00 27.25 800 TRP A C 1
ATOM 6210 O O . TRP A 1 800 ? 41.014 22.241 5.036 1.00 27.25 800 TRP A O 1
ATOM 6220 N N . ARG A 1 801 ? 41.633 20.692 6.584 1.00 28.64 801 ARG A N 1
ATOM 6221 C CA . ARG A 1 801 ? 40.594 20.680 7.646 1.00 28.64 801 ARG A CA 1
ATOM 6222 C C . ARG A 1 801 ? 40.392 21.984 8.447 1.00 28.64 801 ARG A C 1
ATOM 6224 O O . ARG A 1 801 ? 41.304 22.799 8.534 1.00 28.64 801 ARG A O 1
ATOM 6231 N N . GLY A 1 802 ? 39.289 22.033 9.206 1.00 25.41 802 GLY A N 1
ATOM 6232 C CA . GLY A 1 802 ? 39.139 22.798 10.457 1.00 25.41 802 GLY A CA 1
ATOM 6233 C C . GLY A 1 802 ? 37.901 22.332 11.242 1.00 25.41 802 GLY A C 1
ATOM 6234 O O . GLY A 1 802 ? 36.834 22.223 10.648 1.00 25.41 802 GLY A O 1
ATOM 6235 N N . ASP A 1 803 ? 38.054 22.000 12.527 1.00 34.12 803 ASP A N 1
ATOM 6236 C CA . ASP A 1 803 ? 37.018 21.361 13.362 1.00 34.12 803 ASP A CA 1
ATOM 6237 C C . ASP A 1 803 ? 36.033 22.364 14.001 1.00 34.12 803 ASP A C 1
ATOM 6239 O O . ASP A 1 803 ? 36.489 23.390 14.512 1.00 34.12 803 ASP A O 1
ATOM 6243 N N . THR A 1 804 ? 34.740 22.007 14.078 1.00 34.34 804 THR A N 1
ATOM 6244 C CA . THR A 1 804 ? 33.896 22.035 15.304 1.00 34.34 804 THR A CA 1
ATOM 6245 C C . THR A 1 804 ? 32.566 21.304 15.116 1.00 34.34 804 THR A C 1
ATOM 6247 O O . THR A 1 804 ? 32.120 21.165 13.956 1.00 34.34 804 THR A O 1
#

Radius of gyration: 38.35 Å; chains: 1; bounding box: 135×89×96 Å

InterPro domains:
  IPR027589 Choice-of-anchor B domain [PTHR38787] (20-491)
  IPR027589 Choice-of-anchor B domain [TIGR04312] (100-485)